Protein AF-A0A5C8C5H6-F1 (afdb_monomer)

Sequence (820 aa):
MVKQRVQNARGRRAAALASAAAIVGTSFFVGMPTAMAAPDAITVTSLGLAGNAVAGVCEATTGAGNCTLRGALEIANASTNPDGVEITFASALSGTGKIVTTGGDVNSMYTSRVGNPAGNLNGAIGQNGARFLVDSDVPVSIDFTNLDGIDGQDWHATAGFYVKSDDVVLENLTTFRAAEAGIAVGGSNVDINDVNLSDTDTVWGEIGVAFLDGASDVTLNRVTSHSMYWANYAVDTAATVSNIRFNAVRSAGVHAWAHIDIEDGATVNGFVVDNSVLGASSETSPTHGFWMNPNITVTGLQFTNSQFLSPGQNGLFFEGSGQNLTNTRIVNSEFTGTGNNLPGYDAGNISRVIGNNTGTWNGLTFEDNTIDQAQAVKFGGTVRNATFVNNTFSNVNDPAFAALHLGNVSENITVANNEFDRIWAHDTIRVEGTSAENVVIEDNDIFNLTASVSRAAIGIYANGTGNRVRNNNMQQDISGAPGLPDHVDNHWAIWNEAQAATATDTIGWQITNNHIEGFGGKDRSQAPIVNNARGKLLVTGNTFGPHTRGGVTTDVEHSAFWFLWNVHDSLSNNTVQTFRAENVALDGTNATFTAVQPAPLIGNNAAVGPVTLHVYWTAADNAEVYLGAITDVNAGESVSIPATQTNGFIRLQTVDANGNTSQYSALDPDAPSQVPAAPSVGEVTEDTASGTGTPGANVVVRDESDEEVASVEVAPNGEWTVSGLQCETGYTVTQVVGGISSGETAFTTATCGSNAGPGDNGDGNGDGDGDGNGSDAGDDQKLDATGMPGGILGGVIAGILALMAAGAAFVASRNVARNI

Nearest PDB structures (foldseek):
  6xay-assembly2_B  TM=4.404E-01  e=7.397E-05  Homo sapiens
  7y8i-assembly2_B  TM=7.092E-01  e=1.937E-02  Chelicerata
  4bqc-assembly2_B  TM=3.143E-01  e=6.649E-03  Mus musculus
  7e56-assembly1_A  TM=4.079E-01  e=9.206E-02  Evansstolkia leycettana
  6kvh-assembly1_A  TM=4.048E-01  e=1.643E-01  Evansstolkia leycettana

Foldseek 3Di:
DDDDDDDDDDDDDDDDDDDDDDDDDDDDPPPDPDPQDAAQEFEQEALELDACPPPFCGDRHDPRGNDHPRNQLVCQQVDPRQNGHEYEYDLVLAPVAANEDEDELVQAPFQPQQADCPFDVPAFRARREENEENNHPHAYEYECVRHPAYHYDYLHRGEHYEAQEERYEYEDHQEYEDQGEPYEYQYEQYEYYNHEYDDPPDQRHQEDYEYHANYELYEYYQYEAEHAEHEPYEYGALHEYEQYEYHAYEYEHYAEEENYEYHHNYEYYHHEYELYETYDLPHPRFYEHYEYEAQYEYEHAEDYNYEAEGQPEENYEYYDENYEYEQYEYELYEYEWNDPDDPPDRRTAHAEPYPPAQYAYENYEQYLYEAYRYEADEHAHAHELYEQYNYEHEQYAAAPAANYYAHAHAYQYENEHYEAYAHRYQEPYEHYHAAHYLAEHEHYEHEQYWDPRHAENYEAHHFYANYEYAHYEHEYPPDCDPPRPPQIAHAAHYEHAQEDPALLAASRYEYAQYEYEQHCDPVLQAARAEHNYFYAYHYANYWYALNHFADQDQADQADRNHNYHQPALQGRLRQAQWWDFALWEDPQFKTKTATAFDDDDVSHDHFADPKKKFKWFAAPSRGIDGQGIDGRHDHRDMDMTTDRDQFGFIKIWIQGPSRRTHTIHHTDPPRPHHAFAFWAWDDAAQFKTKTFGDQQWKKFKAFPVRDTPDIDGQHNVRMDMDGGHHGQTKMWIWTADPNHIHDIDIDHHHHPDPDDDDDDDDDDDDDDDDDDDDDDDDDDDDDDDDDDDDDDDDDDDDDDDDDDDDDDDDDDDDDDDDDD

Structure (mmCIF, N/CA/C/O backbone):
data_AF-A0A5C8C5H6-F1
#
_entry.id   AF-A0A5C8C5H6-F1
#
loop_
_atom_site.group_PDB
_atom_site.id
_atom_site.type_symbol
_atom_site.label_atom_id
_atom_site.label_alt_id
_atom_site.label_comp_id
_atom_site.label_asym_id
_atom_site.label_entity_id
_atom_site.label_seq_id
_atom_site.pdbx_PDB_ins_code
_atom_site.Cartn_x
_atom_site.Cartn_y
_atom_site.Cartn_z
_atom_site.occupancy
_atom_site.B_iso_or_equiv
_atom_site.auth_seq_id
_atom_site.auth_comp_id
_atom_site.auth_asym_id
_atom_site.auth_atom_id
_atom_site.pdbx_PDB_model_num
ATOM 1 N N . MET A 1 1 ? -13.706 -29.427 18.602 1.00 37.09 1 MET A N 1
ATOM 2 C CA . MET A 1 1 ? -14.073 -30.507 17.659 1.00 37.09 1 MET A CA 1
ATOM 3 C C . MET A 1 1 ? -13.036 -30.504 16.543 1.00 37.09 1 MET A C 1
ATOM 5 O O . MET A 1 1 ? -13.044 -29.620 15.703 1.00 37.09 1 MET A O 1
ATOM 9 N N . VAL A 1 2 ? -12.055 -31.401 16.622 1.00 30.09 2 VAL A N 1
ATOM 10 C CA . VAL A 1 2 ? -10.923 -31.493 15.688 1.00 30.09 2 VAL A CA 1
ATOM 11 C C . VAL A 1 2 ? -11.246 -32.566 14.653 1.00 30.09 2 VAL A C 1
ATOM 13 O O . VAL A 1 2 ? -11.469 -33.706 15.061 1.00 30.09 2 VAL A O 1
ATOM 16 N N . LYS A 1 3 ? -11.249 -32.220 13.355 1.00 27.31 3 LYS A N 1
ATOM 17 C CA . LYS A 1 3 ? -10.720 -33.016 12.219 1.00 27.31 3 LYS A CA 1
ATOM 18 C C . LYS A 1 3 ? -11.276 -32.551 10.865 1.00 27.31 3 LYS A C 1
ATOM 20 O O . LYS A 1 3 ? -12.471 -32.327 10.741 1.00 27.31 3 LYS A O 1
ATOM 25 N N . GLN A 1 4 ? -10.397 -32.664 9.858 1.00 29.84 4 GLN A N 1
ATOM 26 C CA . GLN A 1 4 ? -10.589 -32.611 8.393 1.00 29.84 4 GLN A CA 1
ATOM 27 C C . GLN A 1 4 ? -10.438 -31.214 7.769 1.00 29.84 4 GLN A C 1
ATOM 29 O O . GLN A 1 4 ? -11.200 -30.327 8.098 1.00 29.84 4 GLN A O 1
ATOM 34 N N . ARG A 1 5 ? -9.519 -30.945 6.831 1.00 28.52 5 ARG A N 1
ATOM 35 C CA . ARG A 1 5 ? -8.621 -31.781 6.008 1.00 28.52 5 ARG A CA 1
ATOM 36 C C . ARG A 1 5 ? -7.487 -30.894 5.475 1.00 28.52 5 ARG A C 1
ATOM 38 O O . ARG A 1 5 ? -7.758 -29.863 4.877 1.00 28.52 5 ARG A O 1
ATOM 45 N N . VAL A 1 6 ? -6.252 -31.375 5.582 1.00 27.36 6 VAL A N 1
ATOM 46 C CA . VAL A 1 6 ? -5.121 -30.994 4.724 1.00 27.36 6 VAL A CA 1
ATOM 47 C C . VAL A 1 6 ? -4.580 -32.291 4.113 1.00 27.36 6 VAL A C 1
ATOM 49 O O . VAL A 1 6 ? -4.636 -33.336 4.761 1.00 27.36 6 VAL A O 1
ATOM 52 N N . GLN A 1 7 ? -4.042 -32.179 2.895 1.00 29.25 7 GLN A N 1
ATOM 53 C CA . GLN A 1 7 ? -3.313 -33.169 2.082 1.00 29.25 7 GLN A CA 1
ATOM 54 C C . GLN A 1 7 ? -4.130 -33.954 1.041 1.00 29.25 7 GLN A C 1
ATOM 56 O O . GLN A 1 7 ? -4.775 -34.957 1.331 1.00 29.25 7 GLN A O 1
ATOM 61 N N . ASN A 1 8 ? -3.997 -33.546 -0.227 1.00 25.97 8 ASN A N 1
ATOM 62 C CA . ASN A 1 8 ? -3.225 -34.344 -1.185 1.00 25.97 8 ASN A CA 1
ATOM 63 C C . ASN A 1 8 ? -2.818 -33.520 -2.413 1.00 25.97 8 ASN A C 1
ATOM 65 O O . ASN A 1 8 ? -3.645 -32.996 -3.153 1.00 25.97 8 ASN A O 1
ATOM 69 N N . ALA A 1 9 ? -1.505 -33.444 -2.608 1.00 25.89 9 ALA A N 1
ATOM 70 C CA . ALA A 1 9 ? -0.832 -32.823 -3.730 1.00 25.89 9 ALA A CA 1
ATOM 71 C C . ALA A 1 9 ? -0.537 -33.846 -4.847 1.00 25.89 9 ALA A C 1
ATOM 73 O O . ALA A 1 9 ? -0.306 -35.021 -4.578 1.00 25.89 9 ALA A O 1
ATOM 74 N N . ARG A 1 10 ? -0.420 -33.318 -6.073 1.00 26.94 10 ARG A N 1
ATOM 75 C CA . ARG A 1 10 ? 0.399 -33.789 -7.211 1.00 26.94 10 ARG A CA 1
ATOM 76 C C . ARG A 1 10 ? 0.078 -35.146 -7.870 1.00 26.94 10 ARG A C 1
ATOM 78 O O . ARG A 1 10 ? 0.481 -36.208 -7.415 1.00 26.94 10 ARG A O 1
ATOM 85 N N . GLY A 1 11 ? -0.389 -35.036 -9.120 1.00 23.30 11 GLY A N 1
ATOM 86 C CA . GLY A 1 11 ? 0.210 -35.757 -10.251 1.00 23.30 11 GLY A CA 1
ATOM 87 C C . GLY A 1 11 ? -0.726 -36.653 -11.063 1.00 23.30 11 GLY A C 1
ATOM 88 O O . GLY A 1 11 ? -1.010 -37.770 -10.647 1.00 23.30 11 GLY A O 1
ATOM 89 N N . ARG A 1 12 ? -1.073 -36.228 -12.290 1.00 26.56 12 ARG A N 1
ATOM 90 C CA . ARG A 1 12 ? -0.878 -37.010 -13.533 1.00 26.56 12 ARG A CA 1
ATOM 91 C C . ARG A 1 12 ? -1.338 -36.243 -14.778 1.00 26.56 12 ARG A C 1
ATOM 93 O O . ARG A 1 12 ? -2.370 -35.588 -14.789 1.00 26.56 12 ARG A O 1
ATOM 100 N N . ARG A 1 13 ? -0.500 -36.348 -15.810 1.00 26.05 13 ARG A N 1
ATOM 101 C CA . ARG A 1 13 ? -0.623 -35.786 -17.158 1.00 26.05 13 ARG A CA 1
ATOM 102 C C . ARG A 1 13 ? -1.654 -36.543 -18.019 1.00 26.05 13 ARG A C 1
ATOM 104 O O . ARG A 1 13 ? -1.740 -37.761 -17.910 1.00 26.05 13 ARG A O 1
ATOM 111 N N . ALA A 1 14 ? -2.205 -35.793 -18.980 1.00 25.64 14 ALA A N 1
ATOM 112 C CA . ALA A 1 14 ? -2.467 -36.127 -20.393 1.00 25.64 14 ALA A CA 1
ATOM 113 C C . ALA A 1 14 ? -3.758 -36.845 -20.861 1.00 25.64 14 ALA A C 1
ATOM 115 O O . ALA A 1 14 ? -4.221 -37.812 -20.267 1.00 25.64 14 ALA A O 1
ATOM 116 N N . ALA A 1 15 ? -4.163 -36.382 -22.063 1.00 25.47 15 ALA A N 1
ATOM 117 C CA . ALA A 1 15 ? -5.181 -36.818 -23.040 1.00 25.47 15 ALA A CA 1
ATOM 118 C C . ALA A 1 15 ? -6.651 -36.478 -22.689 1.00 25.47 15 ALA A C 1
ATOM 120 O O . ALA A 1 15 ? -7.129 -36.924 -21.658 1.00 25.47 15 ALA A O 1
ATOM 121 N N . ALA A 1 16 ? -7.459 -35.683 -23.411 1.00 25.64 16 ALA A N 1
ATOM 122 C CA . ALA A 1 16 ? -7.632 -35.250 -24.817 1.00 25.64 16 ALA A CA 1
ATOM 123 C C . ALA A 1 16 ? -9.037 -35.642 -25.336 1.00 25.64 16 ALA A C 1
ATOM 125 O O . ALA A 1 16 ? -9.586 -36.665 -24.937 1.00 25.64 16 ALA A O 1
ATOM 126 N N . LEU A 1 17 ? -9.511 -34.837 -26.301 1.00 23.89 17 LEU A N 1
ATOM 127 C CA . LEU A 1 17 ? -10.764 -34.868 -27.081 1.00 23.89 17 LEU A CA 1
ATOM 128 C C . LEU A 1 17 ? -12.037 -34.353 -26.380 1.00 23.89 17 LEU A C 1
ATOM 130 O O . LEU A 1 17 ? -12.284 -34.681 -25.231 1.00 23.89 17 LEU A O 1
ATOM 134 N N . ALA A 1 18 ? -12.974 -33.630 -27.003 1.00 26.91 18 ALA A N 1
ATOM 135 C CA . ALA A 1 18 ? -13.114 -32.881 -28.268 1.00 26.91 18 ALA A CA 1
ATOM 136 C C . ALA A 1 18 ? -14.629 -32.613 -28.431 1.00 26.91 18 ALA A C 1
ATOM 138 O O . ALA A 1 18 ? -15.396 -33.561 -28.291 1.00 26.91 18 ALA A O 1
ATOM 139 N N . SER A 1 19 ? -15.079 -31.395 -28.759 1.00 28.83 19 SER A N 1
ATOM 140 C CA . SER A 1 19 ? -16.434 -31.087 -29.289 1.00 28.83 19 SER A CA 1
ATOM 141 C C . SER A 1 19 ? -16.425 -29.632 -29.792 1.00 28.83 19 SER A C 1
ATOM 143 O O . SER A 1 19 ? -16.370 -28.712 -28.990 1.00 28.83 19 SER A O 1
ATOM 145 N N . ALA A 1 20 ? -16.126 -29.391 -31.072 1.00 28.62 20 ALA A N 1
ATOM 146 C CA . ALA A 1 20 ? -17.069 -29.258 -32.195 1.00 28.62 20 ALA A CA 1
ATOM 147 C C . ALA A 1 20 ? -17.839 -27.918 -32.199 1.00 28.62 20 ALA A C 1
ATOM 149 O O . ALA A 1 20 ? -18.899 -27.790 -31.593 1.00 28.62 20 ALA A O 1
ATOM 150 N N . ALA A 1 21 ? -17.304 -26.939 -32.939 1.00 29.72 21 ALA A N 1
ATOM 151 C CA . ALA A 1 21 ? -17.982 -25.699 -33.313 1.00 29.72 21 ALA A CA 1
ATOM 152 C C . ALA A 1 21 ? -18.638 -25.852 -34.698 1.00 29.72 21 ALA A C 1
ATOM 154 O O . ALA A 1 21 ? -18.024 -26.366 -35.635 1.00 29.72 21 ALA A O 1
ATOM 155 N N . ALA A 1 22 ? -19.894 -25.417 -34.813 1.00 29.59 22 ALA A N 1
ATOM 156 C CA . ALA A 1 22 ? -20.677 -25.432 -36.043 1.00 29.59 22 ALA A CA 1
ATOM 157 C C . ALA A 1 22 ? -20.361 -24.204 -36.915 1.00 29.59 22 ALA A C 1
ATOM 159 O O . ALA A 1 22 ? -20.422 -23.069 -36.449 1.00 29.59 22 ALA A O 1
ATOM 160 N N . ILE A 1 23 ? -20.059 -24.447 -38.192 1.00 30.70 23 ILE A N 1
ATOM 161 C CA . ILE A 1 23 ? -19.806 -23.429 -39.217 1.00 30.70 23 ILE A CA 1
ATOM 162 C C . ILE A 1 23 ? -21.109 -23.171 -39.982 1.00 30.70 23 ILE A C 1
ATOM 164 O O . ILE A 1 23 ? -21.653 -24.081 -40.609 1.00 30.70 23 ILE A O 1
ATOM 168 N N . VAL A 1 24 ? -21.590 -21.926 -39.966 1.00 32.38 24 VAL A N 1
ATOM 169 C CA . VAL A 1 24 ? -22.577 -21.420 -40.931 1.00 32.38 24 VAL A CA 1
ATOM 170 C C . VAL A 1 24 ? -21.801 -20.799 -42.085 1.00 32.38 24 VAL A C 1
ATOM 172 O O . VAL A 1 24 ? -21.071 -19.828 -41.905 1.00 32.38 24 VAL A O 1
ATOM 175 N N . GLY A 1 25 ? -21.927 -21.406 -43.263 1.00 31.41 25 GLY A N 1
ATOM 176 C CA . GLY A 1 25 ? -21.267 -20.963 -44.481 1.00 31.41 25 GLY A CA 1
ATOM 177 C C . GLY A 1 25 ? -21.943 -19.744 -45.100 1.00 31.41 25 GLY A C 1
ATOM 178 O O . GLY A 1 25 ? -23.115 -19.793 -45.471 1.00 31.41 25 GLY A O 1
ATOM 179 N N . THR A 1 26 ? -21.161 -18.691 -45.306 1.00 30.75 26 THR A N 1
ATOM 180 C CA . THR A 1 26 ? -21.385 -17.701 -46.357 1.00 30.75 26 THR A CA 1
ATOM 181 C C . THR A 1 26 ? -20.121 -17.609 -47.204 1.00 30.75 26 THR A C 1
ATOM 183 O O . THR A 1 26 ? -18.998 -17.502 -46.722 1.00 30.75 26 THR A O 1
ATOM 186 N N . SER A 1 27 ? -20.334 -17.763 -48.502 1.00 35.16 27 SER A N 1
ATOM 187 C CA . SER A 1 27 ? -19.353 -17.836 -49.576 1.00 35.16 27 SER A CA 1
ATOM 188 C C . SER A 1 27 ? -18.464 -16.593 -49.651 1.00 35.16 27 SER A C 1
ATOM 190 O O . SER A 1 27 ? -18.891 -15.559 -50.164 1.00 35.16 27 SER A O 1
ATOM 192 N N . PHE A 1 28 ? -17.215 -16.726 -49.204 1.00 31.55 28 PHE A N 1
ATOM 193 C CA . PHE A 1 28 ? -16.114 -15.856 -49.605 1.00 31.55 28 PHE A CA 1
ATOM 194 C C . PHE A 1 28 ? -15.433 -16.464 -50.832 1.00 31.55 28 PHE A C 1
ATOM 196 O O . PHE A 1 28 ? -15.117 -17.655 -50.860 1.00 31.55 28 PHE A O 1
ATOM 203 N N . PHE A 1 29 ? -15.238 -15.647 -51.864 1.00 34.59 29 PHE A N 1
ATOM 204 C CA . PHE A 1 29 ? -14.391 -15.987 -52.999 1.00 34.59 29 PHE A CA 1
ATOM 205 C C . PHE A 1 29 ? -13.019 -16.428 -52.479 1.00 34.59 29 PHE A C 1
ATOM 207 O O . PHE A 1 29 ? -12.325 -15.657 -51.820 1.00 34.59 29 PHE A O 1
ATOM 214 N N . VAL A 1 30 ? -12.640 -17.672 -52.777 1.00 36.59 30 VAL A N 1
ATOM 215 C CA . VAL A 1 30 ? -11.292 -18.193 -52.552 1.00 36.59 30 VAL A CA 1
ATOM 216 C C . VAL A 1 30 ? -10.368 -17.470 -53.529 1.00 36.59 30 VAL A C 1
ATOM 218 O O . VAL A 1 30 ? -10.182 -17.899 -54.667 1.00 36.59 30 VAL A O 1
ATOM 221 N N . GLY A 1 31 ? -9.820 -16.335 -53.095 1.00 32.91 31 GLY A N 1
ATOM 222 C CA . GLY A 1 31 ? -8.517 -15.908 -53.576 1.00 32.91 31 GLY A CA 1
ATOM 223 C C . GLY A 1 31 ? -7.542 -17.007 -53.182 1.00 32.91 31 GLY A C 1
ATOM 224 O O . GLY A 1 31 ? -7.460 -17.371 -52.010 1.00 32.91 31 GLY A O 1
ATOM 225 N N . MET A 1 32 ? -6.879 -17.614 -54.162 1.00 36.50 32 MET A N 1
ATOM 226 C CA . MET A 1 32 ? -5.755 -18.502 -53.883 1.00 36.50 32 MET A CA 1
ATOM 227 C C . MET A 1 32 ? -4.791 -17.748 -52.954 1.00 36.50 32 MET A C 1
ATOM 229 O O . MET A 1 32 ? -4.532 -16.576 -53.243 1.00 36.50 32 MET A O 1
ATOM 233 N N . PRO A 1 33 ? -4.268 -18.350 -51.870 1.00 39.41 33 PRO A N 1
ATOM 234 C CA . PRO A 1 33 ? -3.167 -17.728 -51.160 1.00 39.41 33 PRO A CA 1
ATOM 235 C C . PRO A 1 33 ? -2.043 -17.585 -52.184 1.00 39.41 33 PRO A C 1
ATOM 237 O O . PRO A 1 33 ? -1.541 -18.575 -52.723 1.00 39.41 33 PRO A O 1
ATOM 240 N N . THR A 1 34 ? -1.703 -16.345 -52.522 1.00 41.34 34 THR A N 1
ATOM 241 C CA . THR A 1 34 ? -0.380 -16.043 -53.050 1.00 41.34 34 THR A CA 1
ATOM 242 C C . THR A 1 34 ? 0.601 -16.710 -52.098 1.00 41.34 34 THR A C 1
ATOM 244 O O . THR A 1 34 ? 0.473 -16.540 -50.886 1.00 41.34 34 THR A O 1
ATOM 247 N N . ALA A 1 35 ? 1.497 -17.546 -52.626 1.00 41.59 35 ALA A N 1
ATOM 248 C CA . ALA A 1 35 ? 2.605 -18.073 -51.845 1.00 41.59 35 ALA A CA 1
ATOM 249 C C . ALA A 1 35 ? 3.239 -16.885 -51.113 1.00 41.59 35 ALA A C 1
ATOM 251 O O . ALA A 1 35 ? 3.684 -15.954 -51.784 1.00 41.59 35 ALA A O 1
ATOM 252 N N . MET A 1 36 ? 3.169 -16.869 -49.779 1.00 45.84 36 MET A N 1
ATOM 253 C CA . MET A 1 36 ? 3.885 -15.869 -48.993 1.00 45.84 36 MET A CA 1
ATOM 254 C C . MET A 1 36 ? 5.353 -16.012 -49.374 1.00 45.84 36 MET A C 1
ATOM 256 O O . MET A 1 36 ? 5.866 -17.140 -49.387 1.00 45.84 36 MET A O 1
ATOM 260 N N . ALA A 1 37 ? 5.988 -14.923 -49.801 1.00 61.62 37 ALA A N 1
ATOM 261 C CA . ALA A 1 37 ? 7.423 -14.978 -49.974 1.00 61.62 37 ALA A CA 1
ATOM 262 C C . ALA A 1 37 ? 8.027 -15.151 -48.570 1.00 61.62 37 ALA A C 1
ATOM 264 O O . ALA A 1 37 ? 7.414 -14.832 -47.554 1.00 61.62 37 ALA A O 1
ATOM 265 N N . ALA A 1 38 ? 9.188 -15.789 -48.488 1.00 81.56 38 ALA A N 1
ATOM 266 C CA . ALA A 1 38 ? 9.912 -15.817 -47.225 1.00 81.56 38 ALA A CA 1
ATOM 267 C C . ALA A 1 38 ? 10.487 -14.411 -46.960 1.00 81.56 38 ALA A C 1
ATOM 269 O O . ALA A 1 38 ? 10.728 -13.680 -47.932 1.00 81.56 38 ALA A O 1
ATOM 270 N N . PRO A 1 39 ? 10.734 -14.040 -45.691 1.00 86.06 39 PRO A N 1
ATOM 271 C CA . PRO A 1 39 ? 11.518 -12.849 -45.391 1.00 86.06 39 PRO A CA 1
ATOM 272 C C . PRO A 1 39 ? 12.874 -12.902 -46.105 1.00 86.06 39 PRO A C 1
ATOM 274 O O . PRO A 1 39 ? 13.413 -13.981 -46.391 1.00 86.06 39 PRO A O 1
ATOM 277 N N . ASP A 1 40 ? 13.444 -11.733 -46.381 1.00 88.81 40 ASP A N 1
ATOM 278 C CA . ASP A 1 40 ? 14.800 -11.648 -46.914 1.00 88.81 40 ASP A CA 1
ATOM 279 C C . ASP A 1 40 ? 15.792 -12.080 -45.826 1.00 88.81 40 ASP A C 1
ATOM 281 O O . ASP A 1 40 ? 15.971 -11.386 -44.828 1.00 88.81 40 ASP A O 1
ATOM 285 N N . ALA A 1 41 ? 16.453 -13.222 -46.017 1.00 90.56 41 ALA A N 1
ATOM 286 C CA . ALA A 1 41 ? 17.454 -13.723 -45.079 1.00 90.56 41 ALA A CA 1
ATOM 287 C C . ALA A 1 41 ? 18.846 -13.146 -45.388 1.00 90.56 41 ALA A C 1
ATOM 289 O O . ALA A 1 41 ? 19.409 -13.372 -46.465 1.00 90.56 41 ALA A O 1
ATOM 290 N N . ILE A 1 42 ? 19.430 -12.440 -44.421 1.00 90.69 42 ILE A N 1
ATOM 291 C CA . ILE A 1 42 ? 20.764 -11.843 -44.497 1.00 90.69 42 ILE A CA 1
ATOM 292 C C . ILE A 1 42 ? 21.648 -12.464 -43.416 1.00 90.69 42 ILE A C 1
ATOM 294 O O . ILE A 1 42 ? 21.345 -12.402 -42.228 1.00 90.69 42 ILE A O 1
ATOM 298 N N . THR A 1 43 ? 22.789 -13.027 -43.815 1.00 91.94 43 THR A N 1
ATOM 299 C CA . THR A 1 43 ? 23.767 -13.579 -42.869 1.00 91.94 43 THR A CA 1
ATOM 300 C C . THR A 1 43 ? 24.975 -12.654 -42.731 1.00 91.94 43 THR A C 1
ATOM 302 O O . THR A 1 43 ? 25.708 -12.421 -43.694 1.00 91.94 43 THR A O 1
ATOM 305 N N . VAL A 1 44 ? 25.220 -12.171 -41.514 1.00 92.75 44 VAL A N 1
ATOM 306 C CA . VAL A 1 44 ? 26.424 -11.431 -41.125 1.00 92.75 44 VAL A CA 1
ATOM 307 C C . VAL A 1 44 ? 27.606 -12.400 -41.044 1.00 92.75 44 VAL A C 1
ATOM 309 O O . VAL A 1 44 ? 27.562 -13.413 -40.345 1.00 92.75 44 VAL A O 1
ATOM 312 N N . THR A 1 45 ? 28.685 -12.088 -41.760 1.00 91.88 45 THR A N 1
ATOM 313 C CA . THR A 1 45 ? 29.898 -12.917 -41.885 1.00 91.88 45 THR A CA 1
ATOM 314 C C . THR A 1 45 ? 31.162 -12.202 -41.402 1.00 91.88 45 THR A C 1
ATOM 316 O O . THR A 1 45 ? 32.243 -12.791 -41.405 1.00 91.88 45 THR A O 1
ATOM 319 N N . SER A 1 46 ? 31.053 -10.939 -40.977 1.00 90.56 46 SER A N 1
ATOM 320 C CA . SER A 1 46 ? 32.171 -10.105 -40.537 1.00 90.56 46 SER A CA 1
ATOM 321 C C . SER A 1 46 ? 31.815 -9.255 -39.314 1.00 90.56 46 SER A C 1
ATOM 323 O O . SER A 1 46 ? 30.748 -8.650 -39.256 1.00 90.56 46 SER A O 1
ATOM 325 N N . LEU A 1 47 ? 32.758 -9.139 -38.371 1.00 91.69 47 LEU A N 1
ATOM 326 C CA . LEU A 1 47 ? 32.649 -8.287 -37.173 1.00 91.69 47 LEU A CA 1
ATOM 327 C C . LEU A 1 47 ? 33.044 -6.813 -37.421 1.00 91.69 47 LEU A C 1
ATOM 329 O O . LEU A 1 47 ? 33.161 -6.034 -36.477 1.00 91.69 47 LEU A O 1
ATOM 333 N N . GLY A 1 48 ? 33.314 -6.426 -38.674 1.00 88.56 48 GLY A N 1
ATOM 334 C CA . GLY A 1 48 ? 33.681 -5.051 -39.032 1.00 88.56 48 GLY A CA 1
ATOM 335 C C . GLY A 1 48 ? 32.518 -4.050 -38.935 1.00 88.56 48 GLY A C 1
ATOM 336 O O . GLY A 1 48 ? 31.356 -4.431 -38.847 1.00 88.56 48 GLY A O 1
ATOM 337 N N . LEU A 1 49 ? 32.833 -2.750 -39.015 1.00 85.31 49 LEU A N 1
ATOM 338 C CA . LEU A 1 49 ? 31.852 -1.645 -38.958 1.00 85.31 49 LEU A CA 1
ATOM 339 C C . LEU A 1 49 ? 31.550 -0.993 -40.321 1.00 85.31 49 LEU A C 1
ATOM 341 O O . LEU A 1 49 ? 30.847 0.015 -40.384 1.00 85.31 49 LEU A O 1
ATOM 345 N N . ALA A 1 50 ? 32.122 -1.504 -41.415 1.00 79.81 50 ALA A N 1
ATOM 346 C CA . ALA A 1 50 ? 31.924 -0.925 -42.745 1.00 79.81 50 ALA A CA 1
ATOM 347 C C . ALA A 1 50 ? 30.462 -1.077 -43.200 1.00 79.81 50 ALA A C 1
ATOM 349 O O . ALA A 1 50 ? 29.887 -2.145 -43.021 1.00 79.81 50 ALA A O 1
ATOM 350 N N . GLY A 1 51 ? 29.872 -0.030 -43.787 1.00 71.94 51 GLY A N 1
ATOM 351 C CA . GLY A 1 51 ? 28.531 -0.085 -44.389 1.00 71.94 51 GLY A CA 1
ATOM 352 C C . GLY A 1 51 ? 28.520 -0.702 -45.794 1.00 71.94 51 GLY A C 1
ATOM 353 O O . GLY A 1 51 ? 29.570 -0.942 -46.392 1.00 71.94 51 GLY A O 1
ATOM 354 N N . ASN A 1 52 ? 27.325 -0.910 -46.344 1.00 67.00 52 ASN A N 1
ATOM 355 C CA . ASN A 1 52 ? 27.059 -1.463 -47.673 1.00 67.00 52 ASN A CA 1
ATOM 356 C C . ASN A 1 52 ? 27.325 -0.474 -48.828 1.00 67.00 52 ASN A C 1
ATOM 358 O O . ASN A 1 52 ? 27.327 -0.857 -49.995 1.00 67.00 52 ASN A O 1
ATOM 362 N N . ALA A 1 53 ? 27.599 0.803 -48.532 1.00 56.44 53 ALA A N 1
ATOM 363 C CA . ALA A 1 53 ? 27.917 1.824 -49.541 1.00 56.44 53 ALA A CA 1
ATOM 364 C C . ALA A 1 53 ? 29.134 1.476 -50.435 1.00 56.44 53 ALA A C 1
ATOM 366 O O . ALA A 1 53 ? 29.306 2.059 -51.508 1.00 56.44 53 ALA A O 1
ATOM 367 N N . VAL A 1 54 ? 29.976 0.521 -50.022 1.00 54.28 54 VAL A N 1
ATOM 368 C CA . VAL A 1 54 ? 31.025 -0.069 -50.861 1.00 54.28 54 VAL A CA 1
ATOM 369 C C . VAL A 1 54 ? 30.459 -1.332 -51.514 1.00 54.28 54 VAL A C 1
ATOM 371 O O . VAL A 1 54 ? 30.218 -2.323 -50.829 1.00 54.28 54 VAL A O 1
ATOM 374 N N . ALA A 1 55 ? 30.258 -1.310 -52.837 1.00 49.88 55 ALA A N 1
ATOM 375 C CA . ALA A 1 55 ? 29.796 -2.476 -53.594 1.00 49.88 55 ALA A CA 1
ATOM 376 C C . ALA A 1 55 ? 30.595 -3.742 -53.205 1.00 49.88 55 ALA A C 1
ATOM 378 O O . ALA A 1 55 ? 31.810 -3.782 -53.402 1.00 49.88 55 ALA A O 1
ATOM 379 N N . GLY A 1 56 ? 29.916 -4.753 -52.642 1.00 54.66 56 GLY A N 1
ATOM 380 C CA . GLY A 1 56 ? 30.508 -6.041 -52.245 1.00 54.66 56 GLY A CA 1
ATOM 381 C C . GLY A 1 56 ? 30.672 -6.295 -50.736 1.00 54.66 56 GLY A C 1
ATOM 382 O O . GLY A 1 56 ? 31.242 -7.325 -50.376 1.00 54.66 56 GLY A O 1
ATOM 383 N N . VAL A 1 57 ? 30.202 -5.405 -49.849 1.00 61.59 57 VAL A N 1
ATOM 384 C CA . VAL A 1 57 ? 30.216 -5.655 -48.390 1.00 61.59 57 VAL A CA 1
ATOM 385 C C . VAL A 1 57 ? 29.130 -6.663 -48.001 1.00 61.59 57 VAL A C 1
ATOM 387 O O . VAL A 1 57 ? 29.454 -7.637 -47.340 1.00 61.59 57 VAL A O 1
ATOM 390 N N . CYS A 1 58 ? 27.901 -6.543 -48.508 1.00 70.81 58 CYS A N 1
ATOM 391 C CA . CYS A 1 58 ? 26.866 -7.575 -48.373 1.00 70.81 58 CYS A CA 1
ATOM 392 C C . CYS A 1 58 ? 26.274 -7.898 -49.757 1.00 70.81 58 CYS A C 1
ATOM 394 O O . CYS A 1 58 ? 25.617 -7.049 -50.358 1.00 70.81 58 CYS A O 1
ATOM 396 N N . GLU A 1 59 ? 26.502 -9.103 -50.298 1.00 62.72 59 GLU A N 1
ATOM 397 C CA . GLU A 1 59 ? 25.734 -9.556 -51.468 1.00 62.72 59 GLU A CA 1
ATOM 398 C C . GLU A 1 59 ? 24.311 -9.887 -51.021 1.00 62.72 59 GLU A C 1
ATOM 400 O O . GLU A 1 59 ? 24.108 -10.705 -50.125 1.00 62.72 59 GLU A O 1
ATOM 405 N N . ALA A 1 60 ? 23.333 -9.240 -51.654 1.00 53.78 60 ALA A N 1
ATOM 406 C CA . ALA A 1 60 ? 21.946 -9.151 -51.209 1.00 53.78 60 ALA A CA 1
ATOM 407 C C . ALA A 1 60 ? 21.153 -10.476 -51.182 1.00 53.78 60 ALA A C 1
ATOM 409 O O . ALA A 1 60 ? 19.934 -10.407 -51.197 1.00 53.78 60 ALA A O 1
ATOM 410 N N . THR A 1 61 ? 21.773 -11.668 -51.234 1.00 49.75 61 THR A N 1
ATOM 411 C CA . THR A 1 61 ? 21.039 -12.961 -51.219 1.00 49.75 61 THR A CA 1
ATOM 412 C C . THR A 1 61 ? 21.888 -14.251 -51.158 1.00 49.75 61 THR A C 1
ATOM 414 O O . THR A 1 61 ? 21.312 -15.336 -51.157 1.00 49.75 61 THR A O 1
ATOM 417 N N . THR A 1 62 ? 23.230 -14.213 -51.132 1.00 44.78 62 THR A N 1
ATOM 418 C CA . THR A 1 62 ? 24.073 -15.428 -51.332 1.00 44.78 62 THR A CA 1
ATOM 419 C C . THR A 1 62 ? 25.102 -15.727 -50.236 1.00 44.78 62 THR A C 1
ATOM 421 O O . THR A 1 62 ? 25.736 -16.782 -50.288 1.00 44.78 62 THR A O 1
ATOM 424 N N . GLY A 1 63 ? 25.316 -14.842 -49.254 1.00 47.16 63 GLY A N 1
ATOM 425 C CA . GLY A 1 63 ? 26.349 -15.038 -48.221 1.00 47.16 63 GLY A CA 1
ATOM 426 C C . GLY A 1 63 ? 27.795 -15.011 -48.750 1.00 47.16 63 GLY A C 1
ATOM 427 O O . GLY A 1 63 ? 28.725 -15.371 -48.028 1.00 47.16 63 GLY A O 1
ATOM 428 N N . ALA A 1 64 ? 28.013 -14.584 -49.997 1.00 48.09 64 ALA A N 1
ATOM 429 C CA . ALA A 1 64 ? 29.342 -14.332 -50.539 1.00 48.09 64 ALA A CA 1
ATOM 430 C C . ALA A 1 64 ? 29.710 -12.853 -50.315 1.00 48.09 64 ALA A C 1
ATOM 432 O O . ALA A 1 64 ? 29.139 -11.961 -50.929 1.00 48.09 64 ALA A O 1
ATOM 433 N N . GLY A 1 65 ? 30.635 -12.577 -49.390 1.00 63.03 65 GLY A N 1
ATOM 434 C CA . GLY A 1 65 ? 31.085 -11.216 -49.056 1.00 63.03 65 GLY A CA 1
ATOM 435 C C . GLY A 1 65 ? 31.387 -11.033 -47.564 1.00 63.03 65 GLY A C 1
ATOM 436 O O . GLY A 1 65 ? 31.002 -11.867 -46.747 1.00 63.03 65 GLY A O 1
ATOM 437 N N . ASN A 1 66 ? 32.097 -9.959 -47.204 1.00 77.25 66 ASN A N 1
ATOM 438 C CA . ASN A 1 66 ? 32.389 -9.574 -45.812 1.00 77.25 66 ASN A CA 1
ATOM 439 C C . ASN A 1 66 ? 31.199 -8.795 -45.212 1.00 77.25 66 ASN A C 1
ATOM 441 O O . ASN A 1 66 ? 31.327 -7.602 -44.931 1.00 77.25 66 ASN A O 1
ATOM 445 N N . CYS A 1 67 ? 30.044 -9.447 -45.042 1.00 87.81 67 CYS A N 1
ATOM 446 C CA . CYS A 1 67 ? 28.822 -8.771 -44.610 1.00 87.81 67 CYS A CA 1
ATOM 447 C C . CYS A 1 67 ? 28.876 -8.433 -43.124 1.00 87.81 67 CYS A C 1
ATOM 449 O O . CYS A 1 67 ? 29.062 -9.312 -42.285 1.00 87.81 67 CYS A O 1
ATOM 451 N N . THR A 1 68 ? 28.744 -7.147 -42.811 1.00 91.81 68 THR A N 1
ATOM 452 C CA . THR A 1 68 ? 28.739 -6.593 -41.452 1.00 91.81 68 THR A CA 1
ATOM 453 C C . THR A 1 68 ? 27.304 -6.376 -40.973 1.00 91.81 68 THR A C 1
ATOM 455 O O . THR A 1 68 ? 26.387 -6.255 -41.787 1.00 91.81 68 THR A O 1
ATOM 458 N N . LEU A 1 69 ? 27.104 -6.230 -39.659 1.00 93.69 69 LEU A N 1
ATOM 459 C CA . LEU A 1 69 ? 25.794 -5.864 -39.103 1.00 93.69 69 LEU A CA 1
ATOM 460 C C . LEU A 1 69 ? 25.277 -4.531 -39.672 1.00 93.69 69 LEU A C 1
ATOM 462 O O . LEU A 1 69 ? 24.116 -4.433 -40.053 1.00 93.69 69 LEU A O 1
ATOM 466 N N . ARG A 1 70 ? 26.148 -3.519 -39.803 1.00 91.50 70 ARG A N 1
ATOM 467 C CA . ARG A 1 70 ? 25.784 -2.234 -40.422 1.00 91.50 70 ARG A CA 1
ATOM 468 C C . ARG A 1 70 ? 25.302 -2.420 -41.862 1.00 91.50 70 ARG A C 1
ATOM 470 O O . ARG A 1 70 ? 24.286 -1.851 -42.238 1.00 91.50 70 ARG A O 1
ATOM 477 N N . GLY A 1 71 ? 26.019 -3.209 -42.663 1.00 90.44 71 GLY A N 1
ATOM 478 C CA . GLY A 1 71 ? 25.633 -3.474 -44.048 1.00 90.44 71 GLY A CA 1
ATOM 479 C C . GLY A 1 71 ? 24.304 -4.225 -44.156 1.00 90.44 71 GLY A C 1
ATOM 480 O O . GLY A 1 71 ? 23.489 -3.884 -45.009 1.00 90.44 71 GLY A O 1
ATOM 481 N N . ALA A 1 72 ? 24.060 -5.190 -43.265 1.00 92.56 72 ALA A N 1
ATOM 482 C CA . ALA A 1 72 ? 22.790 -5.908 -43.183 1.00 92.56 72 ALA A CA 1
ATOM 483 C C . ALA A 1 72 ? 21.622 -4.975 -42.819 1.00 92.56 72 ALA A C 1
ATOM 485 O O . ALA A 1 72 ? 20.586 -5.012 -43.476 1.00 92.56 72 ALA A O 1
ATOM 486 N N . LEU A 1 73 ? 21.810 -4.084 -41.842 1.00 94.81 73 LEU A N 1
ATOM 487 C CA . LEU A 1 73 ? 20.805 -3.092 -41.449 1.00 94.81 73 LEU A CA 1
ATOM 488 C C . LEU A 1 73 ? 20.534 -2.054 -42.545 1.00 94.81 73 LEU A C 1
ATOM 490 O O . LEU A 1 73 ? 19.389 -1.682 -42.762 1.00 94.81 73 LEU A O 1
ATOM 494 N N . GLU A 1 74 ? 21.556 -1.607 -43.281 1.00 92.44 74 GLU A N 1
ATOM 495 C CA . GLU A 1 74 ? 21.365 -0.718 -44.438 1.00 92.44 74 GLU A CA 1
ATOM 496 C C . GLU A 1 74 ? 20.528 -1.388 -45.546 1.00 92.44 74 GLU A C 1
ATOM 498 O O . GLU A 1 74 ? 19.744 -0.707 -46.206 1.00 92.44 74 GLU A O 1
ATOM 503 N N . ILE A 1 75 ? 20.654 -2.709 -45.739 1.00 90.44 75 ILE A N 1
ATOM 504 C CA . ILE A 1 75 ? 19.777 -3.477 -46.640 1.00 90.44 75 ILE A CA 1
ATOM 505 C C . ILE A 1 75 ? 18.369 -3.588 -46.051 1.00 90.44 75 ILE A C 1
ATOM 507 O O . ILE A 1 75 ? 17.403 -3.348 -46.769 1.00 90.44 75 ILE A O 1
ATOM 511 N N . ALA A 1 76 ? 18.246 -3.912 -44.761 1.00 93.38 76 ALA A N 1
ATOM 512 C CA . ALA A 1 76 ? 16.955 -4.068 -44.097 1.00 93.38 76 ALA A CA 1
ATOM 513 C C . ALA A 1 76 ? 16.124 -2.776 -44.128 1.00 93.38 76 ALA A C 1
ATOM 515 O O . ALA A 1 76 ? 14.952 -2.803 -44.498 1.00 93.38 76 ALA A O 1
ATOM 516 N N . ASN A 1 77 ? 16.752 -1.635 -43.837 1.00 95.19 77 ASN A N 1
ATOM 517 C CA . ASN A 1 77 ? 16.124 -0.310 -43.867 1.00 95.19 77 ASN A CA 1
ATOM 518 C C . ASN A 1 77 ? 15.711 0.125 -45.284 1.00 95.19 77 ASN A C 1
ATOM 520 O O . ASN A 1 77 ? 14.856 0.987 -45.444 1.00 95.19 77 ASN A O 1
ATOM 524 N N . ALA A 1 78 ? 16.320 -0.452 -46.324 1.00 92.62 78 ALA A N 1
ATOM 525 C CA . ALA A 1 78 ? 15.958 -0.202 -47.717 1.00 92.62 78 ALA A CA 1
ATOM 526 C C . ALA A 1 78 ? 15.022 -1.277 -48.302 1.00 92.62 78 ALA A C 1
ATOM 528 O O . ALA A 1 78 ? 14.654 -1.180 -49.479 1.00 92.62 78 ALA A O 1
ATOM 529 N N . SER A 1 79 ? 14.680 -2.318 -47.532 1.00 91.06 79 SER A N 1
ATOM 530 C CA . SER A 1 79 ? 13.853 -3.413 -48.029 1.00 91.06 79 SER A CA 1
ATOM 531 C C . SER A 1 79 ? 12.422 -2.950 -48.274 1.00 91.06 79 SER A C 1
ATOM 533 O O . SER A 1 79 ? 11.886 -2.065 -47.616 1.00 91.06 79 SER A O 1
ATOM 535 N N . THR A 1 80 ? 11.805 -3.574 -49.269 1.00 92.88 80 THR A N 1
ATOM 536 C CA . THR A 1 80 ? 10.391 -3.394 -49.616 1.00 92.88 80 THR A CA 1
ATOM 537 C C . THR A 1 80 ? 9.651 -4.730 -49.610 1.00 92.88 80 THR A C 1
ATOM 539 O O . THR A 1 80 ? 8.520 -4.805 -50.090 1.00 92.88 80 THR A O 1
ATOM 542 N N . ASN A 1 81 ? 10.291 -5.795 -49.105 1.00 91.06 81 ASN A N 1
ATOM 543 C CA . ASN A 1 81 ? 9.686 -7.114 -48.992 1.00 91.06 81 ASN A CA 1
ATOM 544 C C . ASN A 1 81 ? 8.659 -7.101 -47.844 1.00 91.06 81 ASN A C 1
ATOM 546 O O . ASN A 1 81 ? 9.066 -7.018 -46.687 1.00 91.06 81 ASN A O 1
ATOM 550 N N . PRO A 1 82 ? 7.344 -7.193 -48.126 1.00 91.62 82 PRO A N 1
ATOM 551 C CA . PRO A 1 82 ? 6.315 -7.109 -47.090 1.00 91.62 82 PRO A CA 1
ATOM 552 C C . PRO A 1 82 ? 6.374 -8.262 -46.080 1.00 91.62 82 PRO A C 1
ATOM 554 O O . PRO A 1 82 ? 5.808 -8.135 -44.999 1.00 91.62 82 PRO A O 1
ATOM 557 N N . ASP A 1 83 ? 7.042 -9.368 -46.421 1.00 90.31 83 ASP A N 1
ATOM 558 C CA . ASP A 1 83 ? 7.237 -10.510 -45.527 1.00 90.31 83 ASP A CA 1
ATOM 559 C C . ASP A 1 83 ? 8.407 -10.290 -44.537 1.00 90.31 83 ASP A C 1
ATOM 561 O O . ASP A 1 83 ? 8.612 -11.105 -43.638 1.00 90.31 83 ASP A O 1
ATOM 565 N N . GLY A 1 84 ? 9.137 -9.171 -44.655 1.00 94.50 84 GLY A N 1
ATOM 566 C CA . GLY A 1 84 ? 10.150 -8.712 -43.704 1.00 94.50 84 GLY A CA 1
ATOM 567 C C . GLY A 1 84 ? 11.588 -9.114 -44.041 1.00 94.50 84 GLY A C 1
ATOM 568 O O . GLY A 1 84 ? 11.892 -9.621 -45.125 1.00 94.50 84 GLY A O 1
ATOM 569 N N . VAL A 1 85 ? 12.490 -8.858 -43.094 1.00 95.25 85 VAL A N 1
ATOM 570 C CA . VAL A 1 85 ? 13.930 -9.136 -43.188 1.00 95.25 85 VAL A CA 1
ATOM 571 C C . VAL A 1 85 ? 14.401 -9.871 -41.937 1.00 95.25 85 VAL A C 1
ATOM 573 O O . VAL A 1 85 ? 14.127 -9.447 -40.817 1.00 95.25 85 VAL A O 1
ATOM 576 N N . GLU A 1 86 ? 15.149 -10.954 -42.129 1.00 96.44 86 GLU A N 1
ATOM 577 C CA . GLU A 1 86 ? 15.750 -11.754 -41.063 1.00 96.44 86 GLU A CA 1
ATOM 578 C C . GLU A 1 86 ? 17.278 -11.628 -41.126 1.00 96.44 86 GLU A C 1
ATOM 580 O O . GLU A 1 86 ? 17.908 -12.000 -42.118 1.00 96.44 86 GLU A O 1
ATOM 585 N N . ILE A 1 87 ? 17.893 -11.103 -40.067 1.00 96.31 87 ILE A N 1
ATOM 586 C CA . ILE A 1 87 ? 19.343 -10.952 -39.936 1.00 96.31 87 ILE A CA 1
ATOM 587 C C . ILE A 1 87 ? 19.866 -11.994 -38.945 1.00 96.31 87 ILE A C 1
ATOM 589 O O . ILE A 1 87 ? 19.472 -12.011 -37.784 1.00 96.31 87 ILE A O 1
ATOM 593 N N . THR A 1 88 ? 20.809 -12.824 -39.387 1.00 96.19 88 THR A N 1
ATOM 594 C CA . THR A 1 88 ? 21.452 -13.876 -38.575 1.00 96.19 88 THR A CA 1
ATOM 595 C C . THR A 1 88 ? 22.972 -13.757 -38.622 1.00 96.19 88 THR A C 1
ATOM 597 O O . THR A 1 88 ? 23.528 -13.179 -39.558 1.00 96.19 88 THR A O 1
ATOM 600 N N . PHE A 1 89 ? 23.687 -14.331 -37.650 1.00 95.06 89 PHE A N 1
ATOM 601 C CA . PHE A 1 89 ? 25.155 -14.386 -37.672 1.00 95.06 89 PHE A CA 1
ATOM 602 C C . PHE A 1 89 ? 25.658 -15.772 -38.078 1.00 95.06 89 PHE A C 1
ATOM 604 O O . PHE A 1 89 ? 25.198 -16.807 -37.590 1.00 95.06 89 PHE A O 1
ATOM 611 N N . ALA A 1 90 ? 26.649 -15.799 -38.973 1.00 93.75 90 ALA A N 1
ATOM 612 C CA . ALA A 1 90 ? 27.260 -17.038 -39.430 1.00 93.75 90 ALA A CA 1
ATOM 613 C C . ALA A 1 90 ? 27.885 -17.808 -38.259 1.00 93.75 90 ALA A C 1
ATOM 615 O O . ALA A 1 90 ? 28.614 -17.242 -37.446 1.00 93.75 90 ALA A O 1
ATOM 616 N N . SER A 1 91 ? 27.720 -19.133 -38.239 1.00 94.31 91 SER A N 1
ATOM 617 C CA . SER A 1 91 ? 28.299 -19.998 -37.198 1.00 94.31 91 SER A CA 1
ATOM 618 C C . SER A 1 91 ? 29.824 -19.886 -37.081 1.00 94.31 91 SER A C 1
ATOM 620 O O . SER A 1 91 ? 30.388 -20.175 -36.031 1.00 94.31 91 SER A O 1
ATOM 622 N N . ALA A 1 92 ? 30.501 -19.461 -38.153 1.00 92.69 92 ALA A N 1
ATOM 623 C CA . ALA A 1 92 ? 31.940 -19.216 -38.169 1.00 92.69 92 ALA A CA 1
ATOM 624 C C . ALA A 1 92 ? 32.378 -18.016 -37.308 1.00 92.69 92 ALA A C 1
ATOM 626 O O . ALA A 1 92 ? 33.572 -17.890 -37.056 1.00 92.69 92 ALA A O 1
ATOM 627 N N . LEU A 1 93 ? 31.451 -17.148 -36.878 1.00 92.75 93 LEU A N 1
ATOM 628 C CA . LEU A 1 93 ? 31.734 -16.012 -35.995 1.00 92.75 93 LEU A CA 1
ATOM 629 C C . LEU A 1 93 ? 31.709 -16.383 -34.506 1.00 92.75 93 LEU A C 1
ATOM 631 O O . LEU A 1 93 ? 32.291 -15.659 -33.697 1.00 92.75 93 LEU A O 1
ATOM 635 N N . SER A 1 94 ? 31.108 -17.518 -34.142 1.00 95.06 94 SER A N 1
ATOM 636 C CA . SER A 1 94 ? 31.022 -17.946 -32.744 1.00 95.06 94 SER A CA 1
ATOM 637 C C . SER A 1 94 ? 32.415 -18.170 -32.146 1.00 95.06 94 SER A C 1
ATOM 639 O O . SER A 1 94 ? 33.240 -18.888 -32.717 1.00 95.06 94 SER A O 1
ATOM 641 N N . GLY A 1 95 ? 32.690 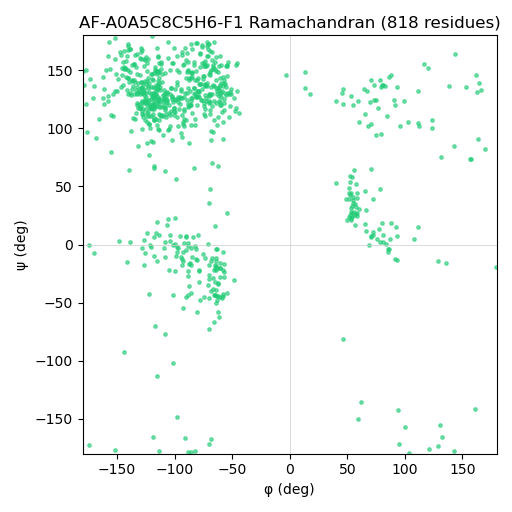-17.547 -30.998 1.00 92.69 95 GLY A N 1
ATOM 642 C CA . GLY A 1 95 ? 33.979 -17.624 -30.310 1.00 92.69 95 GLY A CA 1
ATOM 643 C C . GLY A 1 95 ? 35.113 -16.846 -30.984 1.00 92.69 95 GLY A C 1
ATOM 644 O O . GLY A 1 95 ? 36.272 -17.013 -30.596 1.00 92.69 95 GLY A O 1
ATOM 645 N N . THR A 1 96 ? 34.822 -16.040 -32.012 1.00 92.31 96 THR A N 1
ATOM 646 C CA . THR A 1 96 ? 35.840 -15.259 -32.737 1.00 92.31 96 THR A CA 1
ATOM 647 C C . THR A 1 96 ? 36.008 -13.835 -32.216 1.00 92.31 96 THR A C 1
ATOM 649 O O . THR A 1 96 ? 36.988 -13.176 -32.573 1.00 92.31 96 THR A O 1
ATOM 652 N N . GLY A 1 97 ? 35.109 -13.368 -31.345 1.00 92.56 97 GLY A N 1
ATOM 653 C CA . GLY A 1 97 ? 35.159 -12.043 -30.742 1.00 92.56 97 GLY A CA 1
ATOM 654 C C . GLY A 1 97 ? 33.862 -11.243 -30.868 1.00 92.56 97 GLY A C 1
ATOM 655 O O . GLY A 1 97 ? 32.827 -11.720 -31.328 1.00 92.56 97 GLY A O 1
ATOM 656 N N . LYS A 1 98 ? 33.946 -9.983 -30.433 1.00 93.38 98 LYS A N 1
ATOM 657 C CA . LYS A 1 98 ? 32.835 -9.024 -30.375 1.00 93.38 98 LYS A CA 1
ATOM 658 C C . LYS A 1 98 ? 32.884 -8.046 -31.548 1.00 93.38 98 LYS A C 1
ATOM 660 O O . LYS A 1 98 ? 33.964 -7.757 -32.067 1.00 93.38 98 LYS A O 1
ATOM 665 N N . ILE A 1 99 ? 31.743 -7.459 -31.905 1.00 93.06 99 ILE A N 1
ATOM 666 C CA . ILE A 1 99 ? 31.742 -6.222 -32.701 1.00 93.06 99 ILE A CA 1
ATOM 667 C C . ILE A 1 99 ? 32.251 -5.096 -31.801 1.00 93.06 99 ILE A C 1
ATOM 669 O O . ILE A 1 99 ? 31.657 -4.827 -30.761 1.00 93.06 99 ILE A O 1
ATOM 673 N N . VAL A 1 100 ? 33.334 -4.431 -32.197 1.00 90.62 100 VAL A N 1
ATOM 674 C CA . VAL A 1 100 ? 33.923 -3.325 -31.429 1.00 90.62 100 VAL A CA 1
ATOM 675 C C . VAL A 1 100 ? 33.567 -2.001 -32.094 1.00 90.62 100 VAL A C 1
ATOM 677 O O . VAL A 1 100 ? 34.070 -1.716 -33.181 1.00 90.62 100 VAL A O 1
ATOM 680 N N . THR A 1 101 ? 32.728 -1.177 -31.461 1.00 85.81 101 THR A N 1
ATOM 681 C CA . THR A 1 101 ? 32.351 0.143 -31.993 1.00 85.81 101 THR A CA 1
ATOM 682 C C . THR A 1 101 ? 33.339 1.215 -31.519 1.00 85.81 101 THR A C 1
ATOM 684 O O . THR A 1 101 ? 33.479 1.453 -30.318 1.00 85.81 101 THR A O 1
ATOM 687 N N . THR A 1 102 ? 34.032 1.858 -32.466 1.00 81.62 102 THR A N 1
ATOM 688 C CA . THR A 1 102 ? 35.016 2.943 -32.255 1.00 81.62 102 THR A CA 1
ATOM 689 C C . THR A 1 102 ? 34.862 4.017 -33.338 1.00 81.62 102 THR A C 1
ATOM 691 O O . THR A 1 102 ? 34.174 3.777 -34.325 1.00 81.62 102 THR A O 1
ATOM 694 N N . GLY A 1 103 ? 35.529 5.170 -33.220 1.00 73.69 103 GLY A N 1
ATOM 695 C CA . GLY A 1 103 ? 35.634 6.171 -34.295 1.00 73.69 103 GLY A CA 1
ATOM 696 C C . GLY A 1 103 ? 34.570 7.279 -34.310 1.00 73.69 103 GLY A C 1
ATOM 697 O O . GLY A 1 103 ? 34.460 7.975 -35.319 1.00 73.69 103 GLY A O 1
ATOM 698 N N . GLY A 1 104 ? 33.817 7.467 -33.221 1.00 76.81 104 GLY A N 1
ATOM 699 C CA . GLY A 1 104 ? 32.824 8.538 -33.062 1.00 76.81 104 GLY A CA 1
ATOM 700 C C . GLY A 1 104 ? 31.713 8.500 -34.117 1.00 76.81 104 GLY A C 1
ATOM 701 O O . GLY A 1 104 ? 31.397 7.427 -34.633 1.00 76.81 104 GLY A O 1
ATOM 702 N N . ASP A 1 105 ? 31.150 9.661 -34.465 1.00 74.56 105 ASP A N 1
ATOM 703 C CA . ASP A 1 105 ? 30.036 9.824 -35.423 1.00 74.56 105 ASP A CA 1
ATOM 704 C C . ASP A 1 105 ? 30.200 9.084 -36.760 1.00 74.56 105 ASP A C 1
ATOM 706 O O . ASP A 1 105 ? 29.219 8.658 -37.364 1.00 74.56 105 ASP A O 1
ATOM 710 N N . VAL A 1 106 ? 31.435 8.905 -37.244 1.00 78.94 106 VAL A N 1
ATOM 711 C CA . VAL A 1 106 ? 31.721 8.295 -38.559 1.00 78.94 106 VAL A CA 1
ATOM 712 C C . VAL A 1 106 ? 31.187 6.858 -38.659 1.00 78.94 106 VAL A C 1
ATOM 714 O O . VAL A 1 106 ? 30.838 6.383 -39.745 1.00 78.94 106 VAL A O 1
ATOM 717 N N . ASN A 1 107 ? 31.097 6.172 -37.521 1.00 79.44 107 ASN A N 1
ATOM 718 C CA . ASN A 1 107 ? 30.626 4.794 -37.426 1.00 79.44 107 ASN A CA 1
ATOM 719 C C . ASN A 1 107 ? 29.219 4.675 -36.822 1.00 79.44 107 ASN A C 1
ATOM 721 O O . ASN A 1 107 ? 28.822 3.582 -36.426 1.00 79.44 107 ASN A O 1
ATOM 725 N N . SER A 1 108 ? 28.467 5.775 -36.775 1.00 88.69 108 SER A N 1
ATOM 726 C CA . SER A 1 108 ? 27.060 5.797 -36.375 1.00 88.69 108 SER A CA 1
ATOM 727 C C . SER A 1 108 ? 26.143 5.792 -37.603 1.00 88.69 108 SER A C 1
ATOM 729 O O . SER A 1 108 ? 26.405 6.487 -38.587 1.00 88.69 108 SER A O 1
ATOM 731 N N . MET A 1 109 ? 25.068 5.000 -37.566 1.00 92.25 109 MET A N 1
ATOM 732 C CA . MET A 1 109 ? 24.027 5.001 -38.607 1.00 92.25 109 MET A CA 1
ATOM 733 C C . MET A 1 109 ? 23.050 6.173 -38.456 1.00 92.25 109 MET A C 1
ATOM 735 O O . MET A 1 109 ? 22.416 6.576 -39.428 1.00 92.25 109 MET A O 1
ATOM 739 N N . TYR A 1 110 ? 22.955 6.736 -37.253 1.00 92.38 110 TYR A N 1
ATOM 740 C CA . TYR A 1 110 ? 22.149 7.909 -36.946 1.00 92.38 110 TYR A CA 1
ATOM 741 C C . TYR A 1 110 ? 22.986 8.880 -36.113 1.00 92.38 110 TYR A C 1
ATOM 743 O O . TYR A 1 110 ? 23.647 8.456 -35.171 1.00 92.38 110 TYR A O 1
ATOM 751 N N . THR A 1 111 ? 22.988 10.166 -36.458 1.00 92.06 111 THR A N 1
ATOM 752 C CA . THR A 1 111 ? 23.855 11.186 -35.824 1.00 92.06 111 THR A CA 1
ATOM 753 C C . THR A 1 111 ? 23.076 12.341 -35.197 1.00 92.06 111 THR A C 1
ATOM 755 O O . THR A 1 111 ? 23.662 13.274 -34.655 1.00 92.06 111 THR A O 1
ATOM 758 N N . SER A 1 112 ? 21.746 12.312 -35.292 1.00 89.62 112 SER A N 1
ATOM 759 C CA . SER A 1 112 ? 20.880 13.272 -34.602 1.00 89.62 112 SER A CA 1
ATOM 760 C C . SER A 1 112 ? 20.502 12.735 -33.227 1.00 89.62 112 SER A C 1
ATOM 762 O O . SER A 1 112 ? 20.538 11.531 -33.013 1.00 89.62 112 SER A O 1
ATOM 764 N N . ARG A 1 113 ? 20.101 13.605 -32.301 1.00 87.69 113 ARG A N 1
ATOM 765 C CA . ARG A 1 113 ? 19.615 13.185 -30.978 1.00 87.69 113 ARG A CA 1
ATOM 766 C C . ARG A 1 113 ? 18.432 12.209 -31.106 1.00 87.69 113 ARG A C 1
ATOM 768 O O . ARG A 1 113 ? 17.565 12.435 -31.952 1.00 87.69 113 ARG A O 1
ATOM 775 N N . VAL A 1 114 ? 18.406 11.149 -30.292 1.00 87.62 114 VAL A N 1
ATOM 776 C CA . VAL A 1 114 ? 17.352 10.110 -30.322 1.00 87.62 114 VAL A CA 1
ATOM 777 C C . VAL A 1 114 ? 16.179 10.438 -29.383 1.00 87.62 114 VAL A C 1
ATOM 779 O O . VAL A 1 114 ? 15.034 10.343 -29.810 1.00 87.62 114 VAL A O 1
ATOM 782 N N . GLY A 1 115 ? 16.436 10.879 -28.146 1.00 83.56 115 GLY A N 1
ATOM 783 C CA . GLY A 1 115 ? 15.378 11.276 -27.198 1.00 83.56 115 GLY A CA 1
ATOM 784 C C . GLY A 1 115 ? 14.887 12.728 -27.311 1.00 83.56 115 GLY A C 1
ATOM 785 O O . GLY A 1 115 ? 15.413 13.537 -28.088 1.00 83.56 115 GLY A O 1
ATOM 786 N N . ASN A 1 116 ? 13.955 13.110 -26.434 1.00 80.88 116 ASN A N 1
ATOM 787 C CA . ASN A 1 116 ? 13.345 14.435 -26.333 1.00 80.88 116 ASN A CA 1
ATOM 788 C C . ASN A 1 116 ? 14.339 15.517 -25.858 1.00 80.88 116 ASN A C 1
ATOM 790 O O . ASN A 1 116 ? 14.859 15.426 -24.739 1.00 80.88 116 ASN A O 1
ATOM 794 N N . PRO A 1 117 ? 14.611 16.572 -26.656 1.00 71.19 117 PRO A N 1
ATOM 795 C CA . PRO A 1 117 ? 15.545 17.642 -26.293 1.00 71.19 117 PRO A CA 1
ATOM 796 C C . PRO A 1 117 ? 15.179 18.425 -25.026 1.00 71.19 117 PRO A C 1
ATOM 798 O O . PRO A 1 117 ? 16.046 19.100 -24.478 1.00 71.19 117 PRO A O 1
ATOM 801 N N . ALA A 1 118 ? 13.910 18.386 -24.605 1.00 68.25 118 ALA A N 1
ATOM 802 C CA . ALA A 1 118 ? 13.418 19.052 -23.401 1.00 68.25 118 ALA A CA 1
ATOM 803 C C . ALA A 1 118 ? 13.692 18.267 -22.105 1.00 68.25 118 ALA A C 1
ATOM 805 O O . ALA A 1 118 ? 13.529 18.839 -21.028 1.00 68.25 118 ALA A O 1
ATOM 806 N N . GLY A 1 119 ? 14.102 16.996 -22.205 1.00 63.72 119 GLY A N 1
ATOM 807 C CA . GLY A 1 119 ? 14.571 16.211 -21.064 1.00 63.72 119 GLY A CA 1
ATOM 808 C C . GLY A 1 119 ? 15.865 16.743 -20.468 1.00 63.72 119 GLY A C 1
ATOM 809 O O . GLY A 1 119 ? 16.457 17.684 -21.007 1.00 63.72 119 GLY A O 1
ATOM 810 N N . ASN A 1 120 ? 16.303 16.153 -19.350 1.00 56.41 120 ASN A N 1
ATOM 811 C CA . ASN A 1 120 ? 17.501 16.584 -18.631 1.00 56.41 120 ASN A CA 1
ATOM 812 C C . ASN A 1 120 ? 18.655 16.859 -19.618 1.00 56.41 120 ASN A C 1
ATOM 814 O O . ASN A 1 120 ? 19.151 15.970 -20.317 1.00 56.41 120 ASN A O 1
ATOM 818 N N . LEU A 1 121 ? 19.039 18.139 -19.718 1.00 46.81 121 LEU A N 1
ATOM 819 C CA . LEU A 1 121 ? 19.961 18.669 -20.733 1.00 46.81 121 LEU A CA 1
ATOM 820 C C . LEU A 1 121 ? 21.383 18.086 -20.614 1.00 46.81 121 LEU A C 1
ATOM 822 O O . LEU A 1 121 ? 22.230 18.374 -21.458 1.00 46.81 121 LEU A O 1
ATOM 826 N N . ASN A 1 122 ? 21.629 17.261 -19.592 1.00 46.28 122 ASN A N 1
ATOM 827 C CA . ASN A 1 122 ? 22.892 16.585 -19.326 1.00 46.28 122 ASN A CA 1
ATOM 828 C C . ASN A 1 122 ? 23.052 15.194 -19.980 1.00 46.28 122 ASN A C 1
ATOM 830 O O . ASN A 1 122 ? 24.094 14.592 -19.766 1.00 46.28 122 ASN A O 1
ATOM 834 N N . GLY A 1 123 ? 22.138 14.741 -20.855 1.00 55.06 123 GLY A N 1
ATOM 835 C CA . GLY A 1 123 ? 22.341 13.542 -21.701 1.00 55.06 123 GLY A CA 1
ATOM 836 C C . GLY A 1 123 ? 21.926 12.220 -21.098 1.00 55.06 123 GLY A C 1
ATOM 837 O O . GLY A 1 123 ? 22.064 12.079 -19.898 1.00 55.06 123 GLY A O 1
ATOM 838 N N . ALA A 1 124 ? 21.427 11.307 -21.945 1.00 63.31 124 ALA A N 1
ATOM 839 C CA . ALA A 1 124 ? 21.528 9.853 -21.720 1.00 63.31 124 ALA A CA 1
ATOM 840 C C . ALA A 1 124 ? 20.869 8.988 -22.795 1.00 63.31 124 ALA A C 1
ATOM 842 O O . ALA A 1 124 ? 21.152 7.796 -22.878 1.00 63.31 124 ALA A O 1
ATOM 843 N N . ILE A 1 125 ? 19.957 9.532 -23.608 1.00 72.56 125 ILE A N 1
ATOM 844 C CA . ILE A 1 125 ? 19.276 8.739 -24.644 1.00 72.56 125 ILE A CA 1
ATOM 845 C C . ILE A 1 125 ? 19.788 9.144 -26.031 1.00 72.56 125 ILE A C 1
ATOM 847 O O . ILE A 1 125 ? 19.064 9.712 -26.853 1.00 72.56 125 ILE A O 1
ATOM 851 N N . GLY A 1 126 ? 21.080 8.910 -26.273 1.00 69.81 126 GLY A N 1
ATOM 852 C CA . GLY A 1 126 ? 21.735 9.099 -27.567 1.00 69.81 126 GLY A CA 1
ATOM 853 C C . GLY A 1 126 ? 21.901 10.564 -27.967 1.00 69.81 126 GLY A C 1
ATOM 854 O O . GLY A 1 126 ? 21.308 10.979 -28.967 1.00 69.81 126 GLY A O 1
ATOM 855 N N . GLN A 1 127 ? 22.695 11.357 -27.232 1.00 79.44 127 GLN A N 1
ATOM 856 C CA . GLN A 1 127 ? 22.937 12.778 -27.559 1.00 79.44 127 GLN A CA 1
ATOM 857 C C . GLN A 1 127 ? 23.448 12.976 -28.996 1.00 79.44 127 GLN A C 1
ATOM 859 O O . GLN A 1 127 ? 22.995 13.878 -29.703 1.00 79.44 127 GLN A O 1
ATOM 864 N N . ASN A 1 128 ? 24.354 12.101 -29.426 1.00 85.00 128 ASN A N 1
ATOM 865 C CA . ASN A 1 128 ? 25.011 12.112 -30.729 1.00 85.00 128 ASN A CA 1
ATOM 866 C C . ASN A 1 128 ? 24.471 11.002 -31.654 1.00 85.00 128 ASN A C 1
ATOM 868 O O . ASN A 1 128 ? 25.149 10.563 -32.583 1.00 85.00 128 ASN A O 1
ATOM 872 N N . GLY A 1 129 ? 23.258 10.508 -31.390 1.00 89.38 129 GLY A N 1
ATOM 873 C CA . GLY A 1 129 ? 22.572 9.523 -32.223 1.00 89.38 129 GLY A CA 1
ATOM 874 C C . GLY A 1 129 ? 22.763 8.075 -31.807 1.00 89.38 129 GLY A C 1
ATOM 875 O O . GLY A 1 129 ? 22.754 7.771 -30.617 1.00 89.38 129 GLY A O 1
ATOM 876 N N . ALA A 1 130 ? 22.871 7.169 -32.781 1.00 92.06 130 ALA A N 1
ATOM 877 C CA . ALA A 1 130 ? 22.908 5.729 -32.552 1.00 92.06 130 ALA A CA 1
ATOM 878 C C . ALA A 1 130 ? 23.904 5.000 -33.460 1.00 92.06 130 ALA A C 1
ATOM 880 O O . ALA A 1 130 ? 24.048 5.320 -34.647 1.00 92.06 130 ALA A O 1
ATOM 881 N N . ARG A 1 131 ? 24.567 3.974 -32.907 1.00 91.00 131 ARG A N 1
ATOM 882 C CA . ARG A 1 131 ? 25.508 3.124 -33.654 1.00 91.00 131 ARG A CA 1
ATOM 883 C C . ARG A 1 131 ? 24.795 2.354 -34.749 1.00 91.00 131 ARG A C 1
ATOM 885 O O . ARG A 1 131 ? 25.203 2.427 -35.906 1.00 91.00 131 ARG A O 1
ATOM 892 N N . PHE A 1 132 ? 23.706 1.697 -34.383 1.00 94.62 132 PHE A N 1
ATOM 893 C CA . PHE A 1 132 ? 22.858 0.933 -35.282 1.00 94.62 132 PHE A CA 1
ATOM 894 C C . PHE A 1 132 ? 21.464 1.556 -35.337 1.00 94.62 132 PHE A C 1
ATOM 896 O O . PHE A 1 132 ? 20.914 1.952 -34.310 1.00 94.62 132 PHE A O 1
ATOM 903 N N . LEU A 1 133 ? 20.903 1.654 -36.541 1.00 96.62 133 LEU A N 1
ATOM 904 C CA . LEU A 1 133 ? 19.567 2.193 -36.788 1.00 96.62 133 LEU A CA 1
ATOM 905 C C . LEU A 1 133 ? 18.713 1.115 -37.452 1.00 96.62 133 LEU A C 1
ATOM 907 O O . LEU A 1 133 ? 19.094 0.618 -38.514 1.00 96.62 133 LEU A O 1
ATOM 911 N N . VAL A 1 134 ? 17.565 0.812 -36.851 1.00 98.00 134 VAL A N 1
ATOM 912 C CA . VAL A 1 134 ? 16.481 0.042 -37.470 1.00 98.00 134 VAL A CA 1
ATOM 913 C C . VAL A 1 134 ? 15.384 1.039 -37.841 1.00 98.00 134 VAL A C 1
ATOM 915 O O . VAL A 1 134 ? 14.680 1.543 -36.967 1.00 98.00 134 VAL A O 1
ATOM 918 N N . ASP A 1 135 ? 15.324 1.379 -39.127 1.00 97.50 135 ASP A N 1
ATOM 919 C CA . ASP A 1 135 ? 14.394 2.341 -39.738 1.00 97.50 135 ASP A CA 1
ATOM 920 C C . ASP A 1 135 ? 13.937 1.778 -41.095 1.00 97.50 135 ASP A C 1
ATOM 922 O O . ASP A 1 135 ? 14.314 2.265 -42.159 1.00 97.50 135 ASP A O 1
ATOM 926 N N . SER A 1 136 ? 13.236 0.649 -41.028 1.00 95.81 136 SER A N 1
ATOM 927 C CA . SER A 1 136 ? 12.589 -0.062 -42.127 1.00 95.81 136 SER A CA 1
ATOM 928 C C . SER A 1 136 ? 11.068 0.141 -42.132 1.00 95.81 136 SER A C 1
ATOM 930 O O . SER A 1 136 ? 10.450 0.298 -41.078 1.00 95.81 136 SER A O 1
ATOM 932 N N . ASP A 1 137 ? 10.470 0.090 -43.323 1.00 95.31 137 ASP A N 1
ATOM 933 C CA . ASP A 1 137 ? 9.014 0.083 -43.533 1.00 95.31 137 ASP A CA 1
ATOM 934 C C . ASP A 1 137 ? 8.412 -1.340 -43.462 1.00 95.31 137 ASP A C 1
ATOM 936 O O . ASP A 1 137 ? 7.201 -1.514 -43.616 1.00 95.31 137 ASP A O 1
ATOM 940 N N . VAL A 1 138 ? 9.249 -2.371 -43.291 1.00 95.75 138 VAL A N 1
ATOM 941 C CA . VAL A 1 138 ? 8.854 -3.787 -43.212 1.00 95.75 138 VAL A CA 1
ATOM 942 C C . VAL A 1 138 ? 9.398 -4.424 -41.925 1.00 95.75 138 VAL A C 1
ATOM 944 O O . VAL A 1 138 ? 10.376 -3.907 -41.380 1.00 95.75 138 VAL A O 1
ATOM 947 N N . PRO A 1 139 ? 8.821 -5.542 -41.435 1.00 97.88 139 PRO A N 1
ATOM 948 C CA . PRO A 1 139 ? 9.281 -6.183 -40.202 1.00 97.88 139 PRO A CA 1
ATOM 949 C C . PRO A 1 139 ? 10.763 -6.571 -40.246 1.00 97.88 139 PRO A C 1
ATOM 951 O O . PRO A 1 139 ? 11.250 -7.058 -41.271 1.00 97.88 139 PRO A O 1
ATOM 954 N N . VAL A 1 140 ? 11.473 -6.409 -39.126 1.00 98.44 140 VAL A N 1
ATOM 955 C CA . VAL A 1 140 ? 12.903 -6.750 -39.013 1.00 98.44 140 VAL A CA 1
ATOM 956 C C . VAL A 1 140 ? 13.144 -7.651 -37.808 1.00 98.44 140 VAL A C 1
ATOM 958 O O . VAL A 1 140 ? 12.870 -7.275 -36.674 1.00 98.44 140 VAL A O 1
ATOM 961 N N . SER A 1 141 ? 13.733 -8.821 -38.036 1.00 98.38 141 SER A N 1
ATOM 962 C CA . SER A 1 141 ? 14.210 -9.711 -36.976 1.00 98.38 141 SER A CA 1
ATOM 963 C C . SER A 1 141 ? 15.733 -9.806 -37.004 1.00 98.38 141 SER A C 1
ATOM 965 O O . SER A 1 141 ? 16.332 -9.925 -38.073 1.00 98.38 141 SER A O 1
ATOM 967 N N . ILE A 1 142 ? 16.367 -9.734 -35.833 1.00 98.62 142 ILE A N 1
ATOM 968 C CA . ILE A 1 142 ? 17.811 -9.888 -35.661 1.00 98.62 142 ILE A CA 1
ATOM 969 C C . ILE A 1 142 ? 18.073 -10.949 -34.594 1.00 98.62 142 ILE A C 1
ATOM 971 O O . ILE A 1 142 ? 17.872 -10.700 -33.403 1.00 98.62 142 ILE A O 1
ATOM 975 N N . ASP A 1 143 ? 18.584 -12.099 -35.026 1.00 98.38 143 ASP A N 1
ATOM 976 C CA . ASP A 1 143 ? 19.060 -13.164 -34.147 1.00 98.38 143 ASP A CA 1
ATOM 977 C C . ASP A 1 143 ? 20.581 -13.075 -34.003 1.00 98.38 143 ASP A C 1
ATOM 979 O O . ASP A 1 143 ? 21.347 -13.367 -34.928 1.00 98.38 143 ASP A O 1
ATOM 983 N N . PHE A 1 144 ? 21.027 -12.675 -32.814 1.00 98.25 144 PHE A N 1
ATOM 984 C CA . PHE A 1 144 ? 22.436 -12.539 -32.457 1.00 98.25 144 PHE A CA 1
ATOM 985 C C . PHE A 1 144 ? 23.102 -13.880 -32.110 1.00 98.25 144 PHE A C 1
ATOM 987 O O . PHE A 1 144 ? 24.264 -13.900 -31.692 1.00 98.25 144 PHE A O 1
ATOM 994 N N . THR A 1 145 ? 22.426 -15.015 -32.310 1.00 96.62 145 THR A N 1
ATOM 995 C CA . THR A 1 145 ? 23.035 -16.343 -32.187 1.00 96.62 145 THR A CA 1
ATOM 996 C C . THR A 1 145 ? 24.316 -16.426 -33.018 1.00 96.62 145 THR A C 1
ATOM 998 O O . THR A 1 145 ? 24.319 -16.129 -34.207 1.00 96.62 145 THR A O 1
ATOM 1001 N N . ASN A 1 146 ? 25.407 -16.890 -32.396 1.00 96.50 146 ASN A N 1
ATOM 1002 C CA . ASN A 1 146 ? 26.790 -16.916 -32.910 1.00 96.50 146 ASN A CA 1
ATOM 1003 C C . ASN A 1 146 ? 27.590 -15.604 -32.791 1.00 96.50 146 ASN A C 1
ATOM 1005 O O . ASN A 1 146 ? 28.752 -15.593 -33.196 1.00 96.50 146 ASN A O 1
ATOM 1009 N N . LEU A 1 147 ? 27.038 -14.536 -32.207 1.00 96.75 147 LEU A N 1
ATOM 1010 C CA . LEU A 1 147 ? 27.792 -13.337 -31.836 1.00 96.75 147 LEU A CA 1
ATOM 1011 C C . LEU A 1 147 ? 28.189 -13.369 -30.347 1.00 96.75 147 LEU A C 1
ATOM 1013 O O . LEU A 1 147 ? 27.335 -13.462 -29.465 1.00 96.75 147 LEU A O 1
ATOM 1017 N N . ASP A 1 148 ? 29.486 -13.218 -30.048 1.00 94.25 148 ASP A N 1
ATOM 1018 C CA . ASP A 1 148 ? 29.989 -13.196 -28.657 1.00 94.25 148 ASP A CA 1
ATOM 1019 C C . ASP A 1 148 ? 29.654 -11.885 -27.911 1.00 94.25 148 ASP A C 1
ATOM 1021 O O . ASP A 1 148 ? 29.868 -11.764 -26.703 1.00 94.25 148 ASP A O 1
ATOM 1025 N N . GLY A 1 149 ? 29.193 -10.868 -28.641 1.00 94.12 149 GLY A N 1
ATOM 1026 C CA . GLY A 1 149 ? 28.677 -9.615 -28.106 1.00 94.12 149 GLY A CA 1
ATOM 1027 C C . GLY A 1 149 ? 29.032 -8.382 -28.936 1.00 94.12 149 GLY A C 1
ATOM 1028 O O . GLY A 1 149 ? 29.698 -8.455 -29.973 1.00 94.12 149 GLY A O 1
ATOM 1029 N N . ILE A 1 150 ? 28.606 -7.226 -28.436 1.00 93.19 150 ILE A N 1
ATOM 1030 C CA . ILE A 1 150 ? 28.922 -5.900 -28.977 1.00 93.19 150 ILE A CA 1
ATOM 1031 C C . ILE A 1 150 ? 29.570 -5.069 -27.864 1.00 93.19 150 ILE A C 1
ATOM 1033 O O . ILE A 1 150 ? 29.128 -5.103 -26.714 1.00 93.19 150 ILE A O 1
ATOM 1037 N N . ASP A 1 151 ? 30.639 -4.350 -28.196 1.00 90.12 151 ASP A N 1
ATOM 1038 C CA . ASP A 1 151 ? 31.450 -3.602 -27.242 1.00 90.12 151 ASP A CA 1
ATOM 1039 C C . ASP A 1 151 ? 31.760 -2.168 -27.712 1.00 90.12 151 ASP A C 1
ATOM 1041 O O . ASP A 1 151 ? 32.509 -1.964 -28.673 1.00 90.12 151 ASP A O 1
ATOM 1045 N N . GLY A 1 152 ? 31.211 -1.170 -27.014 1.00 84.12 152 GLY A N 1
ATOM 1046 C CA . GLY A 1 152 ? 31.538 0.246 -27.188 1.00 84.12 152 GLY A CA 1
ATOM 1047 C C . GLY A 1 152 ? 32.807 0.669 -26.448 1.00 84.12 152 GLY A C 1
ATOM 1048 O O . GLY A 1 152 ? 32.958 0.379 -25.264 1.00 84.12 152 GLY A O 1
ATOM 1049 N N . GLN A 1 153 ? 33.730 1.361 -27.136 1.00 77.19 153 GLN A N 1
ATOM 1050 C CA . GLN A 1 153 ? 35.059 1.695 -26.584 1.00 77.19 153 GLN A CA 1
ATOM 1051 C C . GLN A 1 153 ? 35.478 3.177 -26.658 1.00 77.19 153 GLN A C 1
ATOM 1053 O O . GLN A 1 153 ? 36.555 3.518 -26.171 1.00 77.19 153 GLN A O 1
ATOM 1058 N N . ASP A 1 154 ? 34.694 4.076 -27.257 1.00 71.62 154 ASP A N 1
ATOM 1059 C CA . ASP A 1 154 ? 35.145 5.438 -27.596 1.00 71.62 154 ASP A CA 1
ATOM 1060 C C . ASP A 1 154 ? 34.427 6.591 -26.867 1.00 71.62 154 ASP A C 1
ATOM 1062 O O . ASP A 1 154 ? 34.541 7.731 -27.313 1.00 71.62 154 ASP A O 1
ATOM 1066 N N . TRP A 1 155 ? 33.755 6.327 -25.731 1.00 72.56 155 TRP A N 1
ATOM 1067 C CA . TRP A 1 155 ? 33.067 7.336 -24.884 1.00 72.56 155 TRP A CA 1
ATOM 1068 C C . TRP A 1 155 ? 32.096 8.245 -25.650 1.00 72.56 155 TRP A C 1
ATOM 1070 O O . TRP A 1 155 ? 31.829 9.384 -25.264 1.00 72.56 155 TRP A O 1
ATOM 1080 N N . HIS A 1 156 ? 31.606 7.773 -26.788 1.00 74.75 156 HIS A N 1
ATOM 1081 C CA . HIS A 1 156 ? 30.769 8.582 -27.640 1.00 74.75 156 HIS A CA 1
ATOM 1082 C C . HIS A 1 156 ? 29.321 8.470 -27.177 1.00 74.75 156 HIS A C 1
ATOM 1084 O O . HIS A 1 156 ? 28.774 7.369 -27.193 1.00 74.75 156 HIS A O 1
ATOM 1090 N N . ALA A 1 157 ? 28.724 9.602 -26.807 1.00 81.50 157 ALA A N 1
ATOM 1091 C CA . ALA A 1 157 ? 27.361 9.755 -26.301 1.00 81.50 157 ALA A CA 1
ATOM 1092 C C . ALA A 1 157 ? 26.292 9.328 -27.335 1.00 81.50 157 ALA A C 1
ATOM 1094 O O . ALA A 1 157 ? 25.615 10.147 -27.946 1.00 81.50 157 ALA A O 1
ATOM 1095 N N . THR A 1 158 ? 26.228 8.033 -27.639 1.00 86.50 158 THR A N 1
ATOM 1096 C CA . THR A 1 158 ? 25.392 7.416 -28.674 1.00 86.50 158 THR A CA 1
ATOM 1097 C C . THR A 1 158 ? 24.675 6.217 -28.097 1.00 86.50 158 THR A C 1
ATOM 1099 O O . THR A 1 158 ? 25.286 5.394 -27.412 1.00 86.50 158 THR A O 1
ATOM 1102 N N . ALA A 1 159 ? 23.406 6.069 -28.467 1.00 90.06 159 ALA A N 1
ATOM 1103 C CA . ALA A 1 159 ? 22.683 4.835 -28.250 1.00 90.06 159 ALA A CA 1
ATOM 1104 C C . ALA A 1 159 ? 23.340 3.689 -29.036 1.00 90.06 159 ALA A C 1
ATOM 1106 O O . ALA A 1 159 ? 23.908 3.876 -30.117 1.00 90.06 159 ALA A O 1
ATOM 1107 N N . GLY A 1 160 ? 23.250 2.481 -28.501 1.00 91.62 160 GLY A N 1
ATOM 1108 C CA . GLY A 1 160 ? 23.675 1.272 -29.177 1.00 91.62 160 GLY A CA 1
ATOM 1109 C C . GLY A 1 160 ? 22.809 0.991 -30.402 1.00 91.62 160 GLY A C 1
ATOM 1110 O O . GLY A 1 160 ? 23.267 1.104 -31.540 1.00 91.62 160 GLY A O 1
ATOM 1111 N N . PHE A 1 161 ? 21.538 0.687 -30.158 1.00 95.12 161 PHE A N 1
ATOM 1112 C CA . PHE A 1 161 ? 20.502 0.604 -31.183 1.00 95.12 161 PHE A CA 1
ATOM 1113 C C . PHE A 1 161 ? 19.500 1.739 -31.019 1.00 95.12 161 PHE A C 1
ATOM 1115 O O . PHE A 1 161 ? 19.080 2.040 -29.904 1.00 95.12 161 PHE A O 1
ATOM 1122 N N . TYR A 1 162 ? 19.069 2.311 -32.138 1.00 96.88 162 TYR A N 1
ATOM 1123 C CA . TYR A 1 162 ? 17.818 3.048 -32.221 1.00 96.88 162 TYR A CA 1
ATOM 1124 C C . TYR A 1 162 ? 16.835 2.254 -33.083 1.00 96.88 162 TYR A C 1
ATOM 1126 O O . TYR A 1 162 ? 17.042 2.086 -34.286 1.00 96.88 162 TYR A O 1
ATOM 1134 N N . VAL A 1 163 ? 15.789 1.740 -3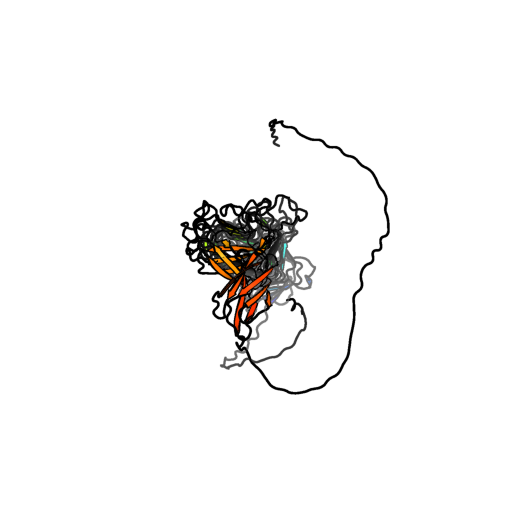2.440 1.00 98.25 163 VAL A N 1
ATOM 1135 C CA . VAL A 1 163 ? 14.668 1.040 -33.065 1.00 98.25 163 VAL A CA 1
ATOM 1136 C C . VAL A 1 163 ? 13.566 2.060 -33.320 1.00 98.25 163 VAL A C 1
ATOM 1138 O O . VAL A 1 163 ? 12.778 2.380 -32.429 1.00 98.25 163 VAL A O 1
ATOM 1141 N N . LYS A 1 164 ? 13.571 2.633 -34.523 1.00 97.00 164 LYS A N 1
ATOM 1142 C CA . LYS A 1 164 ? 12.597 3.638 -34.966 1.00 97.00 164 LYS A CA 1
ATOM 1143 C C . LYS A 1 164 ? 11.359 3.000 -35.604 1.00 97.00 164 LYS A C 1
ATOM 1145 O O . LYS A 1 164 ? 10.293 3.603 -35.558 1.00 97.00 164 LYS A O 1
ATOM 1150 N N . SER A 1 165 ? 11.517 1.810 -36.174 1.00 95.88 165 SER A N 1
ATOM 1151 C CA . SER A 1 165 ? 10.461 1.056 -36.856 1.00 95.88 165 SER A CA 1
ATOM 1152 C C . SER A 1 165 ? 9.564 0.249 -35.939 1.00 95.88 165 SER A C 1
ATOM 1154 O O . SER A 1 165 ? 9.982 -0.171 -34.859 1.00 95.88 165 SER A O 1
ATOM 1156 N N . ASP A 1 166 ? 8.372 -0.033 -36.455 1.00 97.88 166 ASP A N 1
ATOM 1157 C CA . ASP A 1 166 ? 7.456 -1.023 -35.907 1.00 97.88 166 ASP A CA 1
ATOM 1158 C C . ASP A 1 166 ? 7.884 -2.460 -36.283 1.00 97.88 166 ASP A C 1
ATOM 1160 O O . ASP A 1 166 ? 8.692 -2.656 -37.194 1.00 97.88 166 ASP A O 1
ATOM 1164 N N . ASP A 1 167 ? 7.318 -3.461 -35.602 1.00 98.25 167 ASP A N 1
ATOM 1165 C CA . ASP A 1 167 ? 7.470 -4.895 -35.902 1.00 98.25 167 ASP A CA 1
ATOM 1166 C C . ASP A 1 167 ? 8.936 -5.374 -35.898 1.00 98.25 167 ASP A C 1
ATOM 1168 O O . ASP A 1 167 ? 9.428 -5.996 -36.849 1.00 98.25 167 ASP A O 1
ATOM 1172 N N . VAL A 1 168 ? 9.652 -5.082 -34.805 1.00 98.81 168 VAL A N 1
ATOM 1173 C CA . VAL A 1 168 ? 11.078 -5.411 -34.655 1.00 98.81 168 VAL A CA 1
ATOM 1174 C C . VAL A 1 168 ? 11.306 -6.466 -33.580 1.00 98.81 168 VAL A C 1
ATOM 1176 O O . VAL A 1 168 ? 10.839 -6.331 -32.453 1.00 98.81 168 VAL A O 1
ATOM 1179 N N . VAL A 1 169 ? 12.106 -7.485 -33.897 1.00 98.81 169 VAL A N 1
ATOM 1180 C CA . VAL A 1 169 ? 12.541 -8.515 -32.943 1.00 98.81 169 VAL A CA 1
ATOM 1181 C C . VAL A 1 169 ? 14.058 -8.487 -32.800 1.00 98.81 169 VAL A C 1
ATOM 1183 O O . VAL A 1 169 ? 14.781 -8.602 -33.788 1.00 98.81 169 VAL A O 1
ATOM 1186 N N . LEU A 1 170 ? 14.548 -8.375 -31.566 1.00 98.69 170 LEU A N 1
ATOM 1187 C CA . LEU A 1 170 ? 15.963 -8.486 -31.211 1.00 98.69 170 LEU A CA 1
ATOM 1188 C C . LEU A 1 170 ? 16.145 -9.665 -30.255 1.00 98.69 170 LEU A C 1
ATOM 1190 O O . LEU A 1 170 ? 15.558 -9.656 -29.171 1.00 98.69 170 LEU A O 1
ATOM 1194 N N . GLU A 1 171 ? 16.962 -10.660 -30.613 1.00 98.44 171 GLU A N 1
ATOM 1195 C CA . GLU A 1 171 ? 17.091 -11.864 -29.785 1.00 98.44 171 GLU A CA 1
ATOM 1196 C C . GLU A 1 171 ? 18.501 -12.450 -29.637 1.00 98.44 171 GLU A C 1
ATOM 1198 O O . GLU A 1 171 ? 19.340 -12.357 -30.528 1.00 98.44 171 GLU A O 1
ATOM 1203 N N . ASN A 1 172 ? 18.753 -13.089 -28.489 1.00 98.06 172 ASN A N 1
ATOM 1204 C CA . ASN A 1 172 ? 19.959 -13.879 -28.195 1.00 98.06 172 ASN A CA 1
ATOM 1205 C C . ASN A 1 172 ? 21.280 -13.084 -28.128 1.00 98.06 172 ASN A C 1
ATOM 1207 O O . ASN A 1 172 ? 22.361 -13.618 -28.398 1.00 98.06 172 ASN A O 1
ATOM 1211 N N . LEU A 1 173 ? 21.233 -11.806 -27.736 1.00 96.31 173 LEU A N 1
ATOM 1212 C CA . LEU A 1 173 ? 22.437 -10.984 -27.576 1.00 96.31 173 LEU A CA 1
ATOM 1213 C C . LEU A 1 173 ? 23.099 -11.225 -26.212 1.00 96.31 173 LEU A C 1
ATOM 1215 O O . LEU A 1 173 ? 22.676 -10.700 -25.183 1.00 96.31 173 LEU A O 1
ATOM 1219 N N . THR A 1 174 ? 24.188 -11.992 -26.218 1.00 92.56 174 THR A N 1
ATOM 1220 C CA . THR A 1 174 ? 24.847 -12.515 -25.004 1.00 92.56 174 THR A CA 1
ATOM 1221 C C . THR A 1 174 ? 25.562 -11.471 -24.144 1.00 92.56 174 THR A C 1
ATOM 1223 O O . THR A 1 174 ? 25.693 -11.649 -22.930 1.00 92.56 174 THR A O 1
ATOM 1226 N N . THR A 1 175 ? 26.074 -10.396 -24.739 1.00 90.38 175 THR A N 1
ATOM 1227 C CA . THR A 1 175 ? 26.674 -9.263 -24.023 1.00 90.38 175 THR A CA 1
ATOM 1228 C C . THR A 1 175 ? 26.647 -8.031 -24.908 1.00 90.38 175 THR A C 1
ATOM 1230 O O . THR A 1 175 ? 27.173 -8.050 -26.023 1.00 90.38 175 THR A O 1
ATOM 1233 N N . PHE A 1 176 ? 26.121 -6.936 -24.378 1.00 91.31 176 PHE A N 1
ATOM 1234 C CA . PHE A 1 176 ? 26.189 -5.637 -25.015 1.00 91.31 176 PHE A CA 1
ATOM 1235 C C . PHE A 1 176 ? 26.620 -4.561 -24.027 1.00 91.31 176 PHE A C 1
ATOM 1237 O O . PHE A 1 176 ? 25.931 -4.314 -23.041 1.00 91.31 176 PHE A O 1
ATOM 1244 N N . ARG A 1 177 ? 27.741 -3.903 -24.329 1.00 88.31 177 ARG A N 1
ATOM 1245 C CA . ARG A 1 177 ? 28.151 -2.661 -23.677 1.00 88.31 177 ARG A CA 1
ATOM 1246 C C . ARG A 1 177 ? 27.973 -1.501 -24.653 1.00 88.31 177 ARG A C 1
ATOM 1248 O O . ARG A 1 177 ? 28.712 -1.411 -25.635 1.00 88.31 177 ARG A O 1
ATOM 1255 N N . ALA A 1 178 ? 26.995 -0.641 -24.391 1.00 79.56 178 ALA A N 1
ATOM 1256 C CA . ALA A 1 178 ? 26.791 0.620 -25.103 1.00 79.56 178 ALA A CA 1
ATOM 1257 C C . ALA A 1 178 ? 27.341 1.799 -24.284 1.00 79.56 178 ALA A C 1
ATOM 1259 O O . ALA A 1 178 ? 27.717 1.628 -23.128 1.00 79.56 178 ALA A O 1
ATOM 1260 N N . ALA A 1 179 ? 27.421 2.977 -24.901 1.00 74.38 179 ALA A N 1
ATOM 1261 C CA . ALA A 1 179 ? 28.040 4.158 -24.300 1.00 74.38 179 ALA A CA 1
ATOM 1262 C C . ALA A 1 179 ? 27.054 5.165 -23.678 1.00 74.38 179 ALA A C 1
ATOM 1264 O O . ALA A 1 179 ? 27.520 6.101 -23.050 1.00 74.38 179 ALA A O 1
ATOM 1265 N N . GLU A 1 180 ? 25.744 5.019 -23.896 1.00 82.94 180 GLU A N 1
ATOM 1266 C CA . GLU A 1 180 ? 24.682 5.806 -23.245 1.00 82.94 180 GLU A CA 1
ATOM 1267 C C . GLU A 1 180 ? 23.476 4.880 -23.013 1.00 82.94 180 GLU A C 1
ATOM 1269 O O . GLU A 1 180 ? 23.457 4.129 -22.039 1.00 82.94 180 GLU A O 1
ATOM 1274 N N . ALA A 1 181 ? 22.528 4.831 -23.957 1.00 89.00 181 ALA A N 1
ATOM 1275 C CA . ALA A 1 181 ? 21.459 3.840 -23.984 1.00 89.00 181 ALA A CA 1
ATOM 1276 C C . ALA A 1 181 ? 21.905 2.580 -24.740 1.00 89.00 181 ALA A C 1
ATOM 1278 O O . ALA A 1 181 ? 22.452 2.675 -25.840 1.00 89.00 181 ALA A O 1
ATOM 1279 N N . GLY A 1 182 ? 21.632 1.390 -24.209 1.00 91.69 182 GLY A N 1
ATOM 1280 C CA . GLY A 1 182 ? 21.785 0.130 -24.938 1.00 91.69 182 GLY A CA 1
ATOM 1281 C C . GLY A 1 182 ? 20.873 0.098 -26.159 1.00 91.69 182 GLY A C 1
ATOM 1282 O O . GLY A 1 182 ? 21.336 0.059 -27.301 1.00 91.69 182 GLY A O 1
ATOM 1283 N N . ILE A 1 183 ? 19.568 0.159 -25.914 1.00 95.50 183 ILE A N 1
ATOM 1284 C CA . ILE A 1 183 ? 18.533 0.126 -26.947 1.00 95.50 183 ILE A CA 1
ATOM 1285 C C . ILE A 1 183 ? 17.553 1.269 -26.686 1.00 95.50 183 ILE A C 1
ATOM 1287 O O . ILE A 1 183 ? 16.932 1.324 -25.632 1.00 95.50 183 ILE A O 1
ATOM 1291 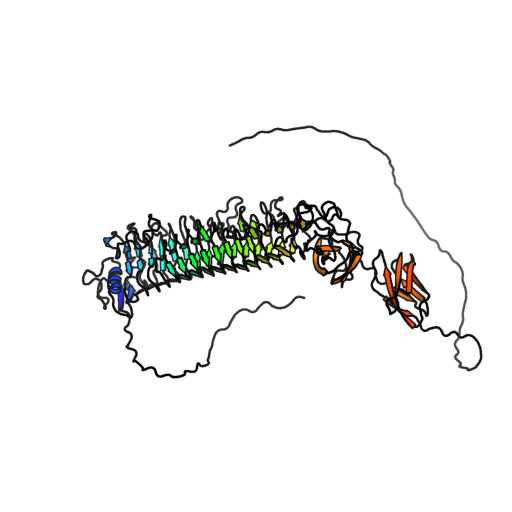N N . ALA A 1 184 ? 17.395 2.174 -27.644 1.00 96.25 184 ALA A N 1
ATOM 1292 C CA . ALA A 1 184 ? 16.354 3.193 -27.631 1.00 96.25 184 ALA A CA 1
ATOM 1293 C C . ALA A 1 184 ? 15.225 2.769 -28.578 1.00 96.25 184 ALA A C 1
ATOM 1295 O O . ALA A 1 184 ? 15.484 2.467 -29.743 1.00 96.25 184 ALA A O 1
ATOM 1296 N N . VAL A 1 185 ? 13.987 2.740 -28.089 1.00 98.12 185 VAL A N 1
ATOM 1297 C CA . VAL A 1 185 ? 12.814 2.247 -28.822 1.00 98.12 185 VAL A CA 1
ATOM 1298 C C . VAL A 1 185 ? 11.825 3.386 -29.019 1.00 98.12 185 VAL A C 1
ATOM 1300 O O . VAL A 1 185 ? 11.343 3.948 -28.042 1.00 98.12 185 VAL A O 1
ATOM 1303 N N . GLY A 1 186 ? 11.528 3.723 -30.274 1.00 96.12 186 GLY A N 1
ATOM 1304 C CA . GLY A 1 186 ? 10.466 4.662 -30.653 1.00 96.12 186 GLY A CA 1
ATOM 1305 C C . GLY A 1 186 ? 9.353 4.047 -31.505 1.00 96.12 186 GLY A C 1
ATOM 1306 O O . GLY A 1 186 ? 8.341 4.704 -31.713 1.00 96.12 186 GLY A O 1
ATOM 1307 N N . GLY A 1 187 ? 9.536 2.817 -31.995 1.00 95.44 187 GLY A N 1
ATOM 1308 C CA . GLY A 1 187 ? 8.519 2.087 -32.752 1.00 95.44 187 GLY A CA 1
ATOM 1309 C C . GLY A 1 187 ? 7.569 1.254 -31.889 1.00 95.44 187 GLY A C 1
ATOM 1310 O O . GLY A 1 187 ? 7.661 1.229 -30.657 1.00 95.44 187 GLY A O 1
ATOM 1311 N N . SER A 1 188 ? 6.658 0.561 -32.564 1.00 98.25 188 SER A N 1
ATOM 1312 C CA . SER A 1 188 ? 5.582 -0.244 -31.986 1.00 98.25 188 SER A CA 1
ATOM 1313 C C . SER A 1 188 ? 5.774 -1.742 -32.225 1.00 98.25 188 SER A C 1
ATOM 1315 O O . SER A 1 188 ? 6.400 -2.133 -33.203 1.00 98.25 188 SER A O 1
ATOM 1317 N N . ASN A 1 189 ? 5.203 -2.598 -31.374 1.00 98.44 189 ASN A N 1
ATOM 1318 C CA . ASN A 1 189 ? 5.321 -4.060 -31.497 1.00 98.44 189 ASN A CA 1
ATOM 1319 C C . ASN A 1 189 ? 6.793 -4.516 -31.579 1.00 98.44 189 ASN A C 1
ATOM 1321 O O . ASN A 1 189 ? 7.238 -5.113 -32.562 1.00 98.44 189 ASN A O 1
ATOM 1325 N N . VAL A 1 190 ? 7.566 -4.159 -30.550 1.00 98.88 190 VAL A N 1
ATOM 1326 C CA . VAL A 1 190 ? 9.003 -4.450 -30.470 1.00 98.88 190 VAL A CA 1
ATOM 1327 C C . VAL A 1 190 ? 9.262 -5.498 -29.393 1.00 98.88 190 VAL A C 1
ATOM 1329 O O . VAL A 1 190 ? 8.965 -5.269 -28.220 1.00 98.88 190 VAL A O 1
ATOM 1332 N N . ASP A 1 191 ? 9.876 -6.616 -29.771 1.00 98.81 191 ASP A N 1
ATOM 1333 C CA . ASP A 1 191 ? 10.232 -7.702 -28.860 1.00 98.81 191 ASP A CA 1
ATOM 1334 C C . ASP A 1 191 ? 11.751 -7.774 -28.649 1.00 98.81 191 ASP A C 1
ATOM 1336 O O . ASP A 1 191 ? 12.533 -7.895 -29.593 1.00 98.81 191 ASP A O 1
ATOM 1340 N N . ILE A 1 192 ? 12.179 -7.746 -27.386 1.00 98.81 192 ILE A N 1
ATOM 1341 C CA . ILE A 1 192 ? 13.580 -7.881 -26.972 1.00 98.81 192 ILE A CA 1
ATOM 1342 C C . ILE A 1 192 ? 13.699 -9.139 -26.107 1.00 98.81 192 ILE A C 1
ATOM 1344 O O . ILE A 1 192 ? 13.251 -9.159 -24.958 1.00 98.81 192 ILE A O 1
ATOM 1348 N N . ASN A 1 193 ? 14.300 -10.198 -26.653 1.00 98.62 193 ASN A N 1
ATOM 1349 C CA . ASN A 1 193 ? 14.319 -11.535 -26.055 1.00 98.62 193 ASN A CA 1
ATOM 1350 C C . ASN A 1 193 ? 15.745 -12.010 -25.749 1.00 98.62 193 ASN A C 1
ATOM 1352 O O . ASN A 1 193 ? 16.611 -11.990 -26.616 1.00 98.62 193 ASN A O 1
ATOM 1356 N N . ASP A 1 194 ? 16.001 -12.494 -24.532 1.00 98.31 194 ASP A N 1
ATOM 1357 C CA . ASP A 1 194 ? 17.294 -13.108 -24.175 1.00 98.31 194 ASP A CA 1
ATOM 1358 C C . ASP A 1 194 ? 18.504 -12.186 -24.447 1.00 98.31 194 ASP A C 1
ATOM 1360 O O . ASP A 1 194 ? 19.552 -12.607 -24.943 1.00 98.31 194 ASP A O 1
ATOM 1364 N N . VAL A 1 195 ? 18.342 -10.899 -24.131 1.00 97.94 195 VAL A N 1
ATOM 1365 C CA . VAL A 1 195 ? 19.365 -9.864 -24.316 1.00 97.94 195 VAL A CA 1
ATOM 1366 C C . VAL A 1 195 ? 20.022 -9.514 -22.982 1.00 97.94 195 VAL A C 1
ATOM 1368 O O . VAL A 1 195 ? 19.350 -9.299 -21.975 1.00 97.94 195 VAL A O 1
ATOM 1371 N N . ASN A 1 196 ? 21.350 -9.412 -22.984 1.00 95.94 196 ASN A N 1
ATOM 1372 C CA . ASN A 1 196 ? 22.148 -9.002 -21.834 1.00 95.94 196 ASN A CA 1
ATOM 1373 C C . ASN A 1 196 ? 22.866 -7.670 -22.107 1.00 95.94 196 ASN A C 1
ATOM 1375 O O . ASN A 1 196 ? 23.881 -7.627 -22.809 1.00 95.94 196 ASN A O 1
ATOM 1379 N N . LEU A 1 197 ? 22.336 -6.592 -21.536 1.00 93.19 197 LEU A N 1
ATOM 1380 C CA . LEU A 1 197 ? 22.865 -5.232 -21.590 1.00 93.19 197 LEU A CA 1
ATOM 1381 C C . LEU A 1 197 ? 23.720 -5.008 -20.343 1.00 93.19 197 LEU A C 1
ATOM 1383 O O . LEU A 1 197 ? 23.187 -4.732 -19.278 1.00 93.19 197 LEU A O 1
ATOM 1387 N N . SER A 1 198 ? 25.035 -5.180 -20.425 1.00 85.31 198 SER A N 1
ATOM 1388 C CA . SER A 1 198 ? 25.875 -5.191 -19.226 1.00 85.31 198 SER A CA 1
ATOM 1389 C C . SER A 1 198 ? 27.085 -4.289 -19.379 1.00 85.31 198 SER A C 1
ATOM 1391 O O . SER A 1 198 ? 27.987 -4.573 -20.169 1.00 85.31 198 SER A O 1
ATOM 1393 N N . ASP A 1 199 ? 27.143 -3.270 -18.527 1.00 79.50 199 ASP A N 1
ATOM 1394 C CA . ASP A 1 199 ? 28.332 -2.476 -18.254 1.00 79.50 199 ASP A CA 1
ATOM 1395 C C . ASP A 1 199 ? 28.674 -2.570 -16.762 1.00 79.50 199 ASP A C 1
ATOM 1397 O O . ASP A 1 199 ? 28.183 -1.808 -15.942 1.00 79.50 199 ASP A O 1
ATOM 1401 N N . THR A 1 200 ? 29.472 -3.574 -16.389 1.00 77.19 200 THR A N 1
ATOM 1402 C CA . THR A 1 200 ? 29.862 -3.831 -14.986 1.00 77.19 200 THR A CA 1
ATOM 1403 C C . THR A 1 200 ? 31.104 -3.065 -14.554 1.00 77.19 200 THR A C 1
ATOM 1405 O O . THR A 1 200 ? 31.422 -3.019 -13.367 1.00 77.19 200 THR A O 1
ATOM 1408 N N . ASP A 1 201 ? 31.857 -2.558 -15.529 1.00 72.31 201 ASP A N 1
ATOM 1409 C CA . ASP A 1 201 ? 33.245 -2.140 -15.342 1.00 72.31 201 ASP A CA 1
ATOM 1410 C C . ASP A 1 201 ? 33.416 -0.631 -15.547 1.00 72.31 201 ASP A C 1
ATOM 1412 O O . ASP A 1 201 ? 34.470 -0.079 -15.215 1.00 72.31 201 ASP A O 1
ATOM 1416 N N . THR A 1 202 ? 32.416 0.036 -16.131 1.00 72.94 202 THR A N 1
ATOM 1417 C CA . THR A 1 202 ? 32.472 1.454 -16.479 1.00 72.94 202 THR A CA 1
ATOM 1418 C C . THR A 1 202 ? 31.158 2.167 -16.160 1.00 72.94 202 THR A C 1
ATOM 1420 O O . THR A 1 202 ? 30.154 1.548 -15.836 1.00 72.94 202 THR A O 1
ATOM 1423 N N . VAL A 1 203 ? 31.181 3.499 -16.212 1.00 73.38 203 VAL A N 1
ATOM 1424 C CA . VAL A 1 203 ? 29.999 4.354 -16.000 1.00 73.38 203 VAL A CA 1
ATOM 1425 C C . VAL A 1 203 ? 29.398 4.823 -17.329 1.00 73.38 203 VAL A C 1
ATOM 1427 O O . VAL A 1 203 ? 28.798 5.888 -17.373 1.00 73.38 203 VAL A O 1
ATOM 1430 N N . TRP A 1 204 ? 29.649 4.099 -18.426 1.00 75.69 204 TRP A N 1
ATOM 1431 C CA . TRP A 1 204 ? 29.270 4.538 -19.775 1.00 75.69 204 TRP A CA 1
ATOM 1432 C C . TRP A 1 204 ? 27.861 4.087 -20.129 1.00 75.69 204 TRP A C 1
ATOM 1434 O O . TRP A 1 204 ? 27.088 4.859 -20.669 1.00 75.69 204 TRP A O 1
ATOM 1444 N N . GLY A 1 205 ? 27.502 2.847 -19.811 1.00 78.56 205 GLY A N 1
ATOM 1445 C CA . GLY A 1 205 ? 26.129 2.379 -19.904 1.00 78.56 205 GLY A CA 1
ATOM 1446 C C . GLY A 1 205 ? 25.280 3.118 -18.881 1.00 78.56 205 GLY A C 1
ATOM 1447 O O . GLY A 1 205 ? 25.260 2.748 -17.708 1.00 78.56 205 GLY A O 1
ATOM 1448 N N . GLU A 1 206 ? 24.602 4.172 -19.328 1.00 83.81 206 GLU A N 1
ATOM 1449 C CA . GLU A 1 206 ? 23.719 4.973 -18.490 1.00 83.81 206 GLU A CA 1
ATOM 1450 C C . GLU A 1 206 ? 22.326 4.362 -18.433 1.00 83.81 206 GLU A C 1
ATOM 1452 O O . GLU A 1 206 ? 21.744 4.288 -17.350 1.00 83.81 206 GLU A O 1
ATOM 1457 N N . ILE A 1 207 ? 21.821 3.884 -19.575 1.00 88.69 207 ILE A N 1
ATOM 1458 C CA . ILE A 1 207 ? 20.497 3.277 -19.716 1.00 88.69 207 ILE A CA 1
ATOM 1459 C C . ILE A 1 207 ? 20.609 1.924 -20.427 1.00 88.69 207 ILE A C 1
ATOM 1461 O O . ILE A 1 207 ? 21.266 1.802 -21.457 1.00 88.69 207 ILE A O 1
ATOM 1465 N N . GLY A 1 208 ? 19.930 0.893 -19.924 1.00 92.19 208 GLY A N 1
ATOM 1466 C CA . GLY A 1 208 ? 19.761 -0.363 -20.660 1.00 92.19 208 GLY A CA 1
ATOM 1467 C C . GLY A 1 208 ? 18.817 -0.172 -21.849 1.00 92.19 208 GLY A C 1
ATOM 1468 O O . GLY A 1 208 ? 19.256 -0.128 -23.002 1.00 92.19 208 GLY A O 1
ATOM 1469 N N . VAL A 1 209 ? 17.519 -0.016 -21.570 1.00 95.38 209 VAL A N 1
ATOM 1470 C CA . VAL A 1 209 ? 16.488 0.254 -22.587 1.00 95.38 209 VAL A CA 1
ATOM 1471 C C . VAL A 1 209 ? 15.780 1.578 -22.314 1.00 95.38 209 VAL A C 1
ATOM 1473 O O . VAL A 1 209 ? 15.267 1.796 -21.219 1.00 95.38 209 VAL A O 1
ATOM 1476 N N . ALA A 1 210 ? 15.725 2.449 -23.318 1.00 95.19 210 ALA A N 1
ATOM 1477 C CA . ALA A 1 210 ? 14.984 3.703 -23.275 1.00 95.19 210 ALA A CA 1
ATOM 1478 C C . ALA A 1 210 ? 13.717 3.615 -24.139 1.00 95.19 210 ALA A C 1
ATOM 1480 O O . ALA A 1 210 ? 13.793 3.233 -25.308 1.00 95.19 210 ALA A O 1
ATOM 1481 N N . PHE A 1 211 ? 12.571 4.007 -23.587 1.00 97.12 211 PHE A N 1
ATOM 1482 C CA . PHE A 1 211 ? 11.292 4.109 -24.289 1.00 97.12 211 PHE A CA 1
ATOM 1483 C C . PHE A 1 211 ? 11.034 5.568 -24.653 1.00 97.12 211 PHE A C 1
ATOM 1485 O O . PHE A 1 211 ? 10.892 6.424 -23.779 1.00 97.12 211 PHE A O 1
ATOM 1492 N N . LEU A 1 212 ? 11.003 5.840 -25.950 1.00 95.62 212 LEU A N 1
ATOM 1493 C CA . LEU A 1 212 ? 10.830 7.173 -26.512 1.00 95.62 212 LEU A CA 1
ATOM 1494 C C . LEU A 1 212 ? 9.350 7.483 -26.744 1.00 95.62 212 LEU A C 1
ATOM 1496 O O . LEU A 1 212 ? 8.494 6.599 -26.698 1.00 95.62 212 LEU A O 1
ATOM 1500 N N . ASP A 1 213 ? 9.058 8.745 -27.049 1.00 94.31 213 ASP A N 1
ATOM 1501 C CA . ASP A 1 213 ? 7.713 9.169 -27.436 1.00 94.31 213 ASP A CA 1
ATOM 1502 C C . ASP A 1 213 ? 7.186 8.356 -28.631 1.00 94.31 213 ASP A C 1
ATOM 1504 O O . ASP A 1 213 ? 7.866 8.220 -29.649 1.00 94.31 213 ASP A O 1
ATOM 1508 N N . GLY A 1 214 ? 5.978 7.809 -28.487 1.00 93.38 214 GLY A N 1
ATOM 1509 C CA . GLY A 1 214 ? 5.336 6.954 -29.486 1.00 93.38 214 GLY A CA 1
ATOM 1510 C C . GLY A 1 214 ? 5.568 5.452 -29.301 1.00 93.38 214 GLY A C 1
ATOM 1511 O O . GLY A 1 214 ? 4.821 4.673 -29.891 1.00 93.38 214 GLY A O 1
ATOM 1512 N N . ALA A 1 215 ? 6.515 5.028 -28.454 1.00 98.00 215 ALA A N 1
ATOM 1513 C CA . ALA A 1 215 ? 6.779 3.608 -28.234 1.00 98.00 215 ALA A CA 1
ATOM 1514 C C . ALA A 1 215 ? 5.534 2.883 -27.698 1.00 98.00 215 ALA A C 1
ATOM 1516 O O . ALA A 1 215 ? 4.935 3.286 -26.689 1.00 98.00 215 ALA A O 1
ATOM 1517 N N . SER A 1 216 ? 5.142 1.794 -28.362 1.00 98.62 216 SER A N 1
ATOM 1518 C CA . SER A 1 216 ? 3.956 1.033 -27.974 1.00 98.62 216 SER A CA 1
ATOM 1519 C C . SER A 1 216 ? 4.097 -0.473 -28.167 1.00 98.62 216 SER A C 1
ATOM 1521 O O . SER A 1 216 ? 4.857 -0.930 -29.010 1.00 98.62 216 SER A O 1
ATOM 1523 N N . ASP A 1 217 ? 3.396 -1.265 -27.354 1.00 98.69 217 ASP A N 1
ATOM 1524 C CA . ASP A 1 217 ? 3.410 -2.734 -27.446 1.00 98.69 217 ASP A CA 1
ATOM 1525 C C . ASP A 1 217 ? 4.841 -3.321 -27.416 1.00 98.69 217 ASP A C 1
ATOM 1527 O O . ASP A 1 217 ? 5.197 -4.191 -28.205 1.00 98.69 217 ASP A O 1
ATOM 1531 N N . VAL A 1 218 ? 5.683 -2.819 -26.506 1.00 98.88 218 VAL A N 1
ATOM 1532 C CA . VAL A 1 218 ? 7.077 -3.267 -26.360 1.00 98.88 218 VAL A CA 1
ATOM 1533 C C . VAL A 1 218 ? 7.168 -4.367 -25.302 1.00 98.88 218 VAL A C 1
ATOM 1535 O O . VAL A 1 218 ? 6.757 -4.155 -24.158 1.00 98.88 218 VAL A O 1
ATOM 1538 N N . THR A 1 219 ? 7.750 -5.519 -25.645 1.00 98.88 219 THR A N 1
ATOM 1539 C CA . THR A 1 219 ? 7.961 -6.637 -24.711 1.00 98.88 219 THR A CA 1
ATOM 1540 C C . THR A 1 219 ? 9.444 -6.906 -24.480 1.00 98.88 219 THR A C 1
ATOM 1542 O O . THR A 1 219 ? 10.214 -7.141 -25.405 1.00 98.88 219 THR A O 1
ATOM 1545 N N . LEU A 1 220 ? 9.841 -6.944 -23.211 1.00 98.81 220 LEU A N 1
ATOM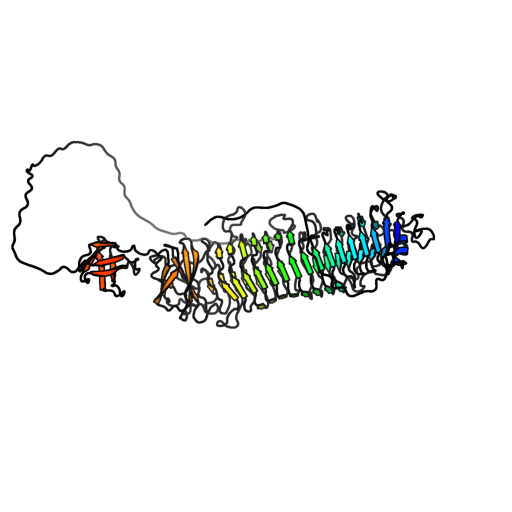 1546 C CA . LEU A 1 220 ? 11.164 -7.350 -22.756 1.00 98.81 220 LEU A CA 1
ATOM 1547 C C . LEU A 1 220 ? 11.032 -8.713 -22.087 1.00 98.81 220 LEU A C 1
ATOM 1549 O O . LEU A 1 220 ? 10.341 -8.846 -21.078 1.00 98.81 220 LEU A O 1
ATOM 1553 N N . ASN A 1 221 ? 11.698 -9.729 -22.622 1.00 98.62 221 ASN A N 1
ATOM 1554 C CA . ASN A 1 221 ? 11.594 -11.103 -22.146 1.00 98.62 221 ASN A CA 1
ATOM 1555 C C . ASN A 1 221 ? 12.977 -11.650 -21.802 1.00 98.62 221 ASN A C 1
ATOM 1557 O O . ASN A 1 221 ? 13.831 -11.791 -22.676 1.00 98.62 221 ASN A O 1
ATOM 1561 N N . ARG A 1 222 ? 13.197 -11.984 -20.526 1.00 98.19 222 ARG A N 1
ATOM 1562 C CA . ARG A 1 222 ? 14.497 -12.473 -20.026 1.00 98.19 222 ARG A CA 1
ATOM 1563 C C . ARG A 1 222 ? 15.655 -11.519 -20.346 1.00 98.19 222 ARG A C 1
ATOM 1565 O O . ARG A 1 222 ? 16.776 -11.950 -20.607 1.00 98.19 222 ARG A O 1
ATOM 1572 N N . VAL A 1 223 ? 15.380 -10.216 -20.306 1.00 98.06 223 VAL A N 1
ATOM 1573 C CA . VAL A 1 223 ? 16.404 -9.180 -20.463 1.00 98.06 223 VAL A CA 1
ATOM 1574 C C . VAL A 1 223 ? 17.146 -9.010 -19.143 1.00 98.06 223 VAL A C 1
ATOM 1576 O O . VAL A 1 223 ? 16.533 -8.830 -18.090 1.00 98.06 223 VAL A O 1
ATOM 1579 N N . THR A 1 224 ? 18.472 -9.081 -19.196 1.00 95.44 224 THR A N 1
ATOM 1580 C CA . THR A 1 224 ? 19.335 -8.691 -18.077 1.00 95.44 224 THR A CA 1
ATOM 1581 C C . THR A 1 224 ? 19.952 -7.345 -18.399 1.00 95.44 224 THR A C 1
ATOM 1583 O O . THR A 1 224 ? 20.505 -7.170 -19.481 1.00 95.44 224 THR A O 1
ATOM 1586 N N . SER A 1 225 ? 19.855 -6.403 -17.470 1.00 92.06 225 SER A N 1
ATOM 1587 C CA . SER A 1 225 ? 20.474 -5.092 -17.592 1.00 92.06 225 SER A CA 1
ATOM 1588 C C . SER A 1 225 ? 21.362 -4.811 -16.384 1.00 92.06 225 SER A C 1
ATOM 1590 O O . SER A 1 225 ? 20.989 -5.108 -15.248 1.00 92.06 225 SER A O 1
ATOM 1592 N N . HIS A 1 226 ? 22.537 -4.244 -16.636 1.00 89.56 226 HIS A N 1
ATOM 1593 C CA . HIS A 1 226 ? 23.415 -3.701 -15.616 1.00 89.56 226 HIS A CA 1
ATOM 1594 C C . HIS A 1 226 ? 23.965 -2.349 -16.067 1.00 89.56 226 HIS A C 1
ATOM 1596 O O . HIS A 1 226 ? 24.788 -2.291 -16.982 1.00 89.56 226 HIS A O 1
ATOM 1602 N N . SER A 1 227 ? 23.494 -1.284 -15.416 1.00 83.75 227 SER A N 1
ATOM 1603 C CA . SER A 1 227 ? 23.913 0.109 -15.626 1.00 83.75 227 SER A CA 1
ATOM 1604 C C . SER A 1 227 ? 24.595 0.632 -14.365 1.00 83.75 227 SER A C 1
ATOM 1606 O O . SER A 1 227 ? 24.083 0.439 -13.273 1.00 83.75 227 SER A O 1
ATOM 1608 N N . MET A 1 228 ? 25.741 1.308 -14.454 1.00 76.94 228 MET A N 1
ATOM 1609 C CA . MET A 1 228 ? 26.373 1.876 -13.249 1.00 76.94 228 MET A CA 1
ATOM 1610 C C . MET A 1 228 ? 25.959 3.324 -12.968 1.00 76.94 228 MET A C 1
ATOM 1612 O O . MET A 1 228 ? 26.345 3.852 -11.924 1.00 76.94 228 MET A O 1
ATOM 1616 N N . TYR A 1 229 ? 25.206 3.979 -13.862 1.00 79.75 229 TYR A N 1
ATOM 1617 C CA . TYR A 1 229 ? 24.998 5.429 -13.795 1.00 79.75 229 TYR A CA 1
ATOM 1618 C C . TYR A 1 229 ? 23.546 5.850 -13.562 1.00 79.75 229 TYR A C 1
ATOM 1620 O O . TYR A 1 229 ? 23.255 6.332 -12.473 1.00 79.75 229 TYR A O 1
ATOM 1628 N N . TRP A 1 230 ? 22.642 5.680 -14.533 1.00 82.31 230 TRP A N 1
ATOM 1629 C CA . TRP A 1 230 ? 21.290 6.245 -14.437 1.00 82.31 230 TRP A CA 1
ATOM 1630 C C . TRP A 1 230 ? 20.211 5.192 -14.212 1.00 82.31 230 TRP A C 1
ATOM 1632 O O . TRP A 1 230 ? 19.723 5.073 -13.097 1.00 82.31 230 TRP A O 1
ATOM 1642 N N . ALA A 1 231 ? 19.811 4.439 -15.232 1.00 89.31 231 ALA A N 1
ATOM 1643 C CA . ALA A 1 231 ? 18.714 3.489 -15.111 1.00 89.31 231 ALA A CA 1
ATOM 1644 C C . ALA A 1 231 ? 18.983 2.201 -15.879 1.00 89.31 231 ALA A C 1
ATOM 1646 O O . ALA A 1 231 ? 19.826 2.132 -16.764 1.00 89.31 231 ALA A O 1
ATOM 1647 N N . ASN A 1 232 ? 18.250 1.141 -15.565 1.00 91.75 232 ASN A N 1
ATOM 1648 C CA . ASN A 1 232 ? 18.247 -0.038 -16.430 1.00 91.75 232 ASN A CA 1
ATOM 1649 C C . ASN A 1 232 ? 17.177 0.108 -17.514 1.00 91.75 232 ASN A C 1
ATOM 1651 O O . ASN A 1 232 ? 17.398 -0.261 -18.667 1.00 91.75 232 ASN A O 1
ATOM 1655 N N . TYR A 1 233 ? 16.055 0.726 -17.161 1.00 94.69 233 TYR A N 1
ATOM 1656 C CA . TYR A 1 233 ? 14.936 0.972 -18.053 1.00 94.69 233 TYR A CA 1
ATOM 1657 C C . TYR A 1 233 ? 14.392 2.376 -17.798 1.00 94.69 233 TYR A C 1
ATOM 1659 O O . TYR A 1 233 ? 14.146 2.716 -16.645 1.00 94.69 233 TYR A O 1
ATOM 1667 N N . ALA A 1 234 ? 14.200 3.181 -18.840 1.00 94.12 234 ALA A N 1
ATOM 1668 C CA . ALA A 1 234 ? 13.754 4.565 -18.685 1.00 94.12 234 ALA A CA 1
ATOM 1669 C C . ALA A 1 234 ? 12.676 4.935 -19.706 1.00 94.12 234 ALA A C 1
ATOM 1671 O O . ALA A 1 234 ? 12.830 4.650 -20.892 1.00 94.12 234 ALA A O 1
ATOM 1672 N N . VAL A 1 235 ? 11.601 5.586 -19.265 1.00 95.44 235 VAL A N 1
ATOM 1673 C CA . VAL A 1 235 ? 10.659 6.292 -20.149 1.00 95.44 235 VAL A CA 1
ATOM 1674 C C . VAL A 1 235 ? 11.118 7.738 -20.272 1.00 95.44 235 VAL A C 1
ATOM 1676 O O . VAL A 1 235 ? 11.311 8.393 -19.254 1.00 95.44 235 VAL A O 1
ATOM 1679 N N . ASP A 1 236 ? 11.288 8.220 -21.501 1.00 92.81 236 ASP A N 1
ATOM 1680 C CA . ASP A 1 236 ? 11.844 9.543 -21.803 1.00 92.81 236 ASP A CA 1
ATOM 1681 C C . ASP A 1 236 ? 10.928 10.703 -21.360 1.00 92.81 236 ASP A C 1
ATOM 1683 O O . ASP A 1 236 ? 9.712 10.562 -21.192 1.00 92.81 236 ASP A O 1
ATOM 1687 N N . THR A 1 237 ? 11.517 11.885 -21.183 1.00 91.50 237 THR A N 1
ATOM 1688 C CA . THR A 1 237 ? 10.819 13.086 -20.718 1.00 91.50 237 THR A CA 1
ATOM 1689 C C . THR A 1 237 ? 9.681 13.458 -21.662 1.00 91.50 237 THR A C 1
ATOM 1691 O O . THR A 1 237 ? 9.864 13.575 -22.878 1.00 91.50 237 THR A O 1
ATOM 1694 N N . ALA A 1 238 ? 8.507 13.726 -21.088 1.00 92.19 238 ALA A N 1
ATOM 1695 C CA . ALA A 1 238 ? 7.280 14.079 -21.796 1.00 92.19 238 ALA A CA 1
ATOM 1696 C C . ALA A 1 238 ? 6.873 13.080 -22.897 1.00 92.19 238 ALA A C 1
ATOM 1698 O O . ALA A 1 238 ? 6.110 13.440 -23.795 1.00 92.19 238 ALA A O 1
ATOM 1699 N N . ALA A 1 239 ? 7.365 11.839 -22.832 1.00 94.44 239 ALA A N 1
ATOM 1700 C CA . ALA A 1 239 ? 6.990 10.788 -23.762 1.00 94.44 239 ALA A CA 1
ATOM 1701 C C . ALA A 1 239 ? 5.584 10.262 -23.464 1.00 94.44 239 ALA A C 1
ATOM 1703 O O . ALA A 1 239 ? 5.166 10.140 -22.308 1.00 94.44 239 ALA A O 1
ATOM 1704 N N . THR A 1 240 ? 4.868 9.896 -24.521 1.00 97.25 240 THR A N 1
ATOM 1705 C CA . THR A 1 240 ? 3.656 9.087 -24.447 1.00 97.25 240 THR A CA 1
ATOM 1706 C C . THR A 1 240 ? 3.985 7.664 -24.873 1.00 97.25 240 THR A C 1
ATOM 1708 O O . THR A 1 240 ? 4.313 7.430 -26.035 1.00 97.25 240 THR A O 1
ATOM 1711 N N . VAL A 1 241 ? 3.874 6.713 -23.944 1.00 98.31 241 VAL A N 1
ATOM 1712 C CA . VAL A 1 241 ? 4.149 5.289 -24.201 1.00 98.31 241 VAL A CA 1
ATOM 1713 C C . VAL A 1 241 ? 2.980 4.411 -23.779 1.00 98.31 241 VAL A C 1
ATOM 1715 O O . VAL A 1 241 ? 2.206 4.760 -22.878 1.00 98.31 241 VAL A O 1
ATOM 1718 N N . SER A 1 242 ? 2.837 3.247 -24.417 1.00 98.69 242 SER A N 1
ATOM 1719 C CA . SER A 1 242 ? 1.758 2.319 -24.067 1.00 98.69 242 SER A CA 1
ATOM 1720 C C . SER A 1 242 ? 2.113 0.840 -24.184 1.00 98.69 242 SER A C 1
ATOM 1722 O O . SER A 1 242 ? 2.950 0.447 -24.983 1.00 98.69 242 SER A O 1
ATOM 1724 N N . ASN A 1 243 ? 1.455 0.007 -23.379 1.00 98.50 243 ASN A N 1
ATOM 1725 C CA . ASN A 1 243 ? 1.591 -1.451 -23.372 1.00 98.50 243 ASN A CA 1
ATOM 1726 C C . ASN A 1 243 ? 3.043 -1.954 -23.270 1.00 98.50 243 ASN A C 1
ATOM 1728 O O . ASN A 1 243 ? 3.428 -2.898 -23.958 1.00 98.50 243 ASN A O 1
ATOM 1732 N N . ILE A 1 244 ? 3.837 -1.356 -22.383 1.00 98.75 244 ILE A N 1
ATOM 1733 C CA . ILE A 1 244 ? 5.208 -1.798 -22.112 1.00 98.75 244 ILE A CA 1
ATOM 1734 C C . ILE A 1 244 ? 5.169 -2.975 -21.134 1.00 98.75 244 ILE A C 1
ATOM 1736 O O . ILE A 1 244 ? 4.550 -2.883 -20.068 1.00 98.75 244 ILE A O 1
ATOM 1740 N N . ARG A 1 245 ? 5.805 -4.094 -21.487 1.00 98.75 245 ARG A N 1
ATOM 1741 C CA . ARG A 1 245 ? 5.796 -5.326 -20.688 1.00 98.75 245 ARG A CA 1
ATOM 1742 C C . ARG A 1 245 ? 7.202 -5.831 -20.408 1.00 98.75 245 ARG A C 1
ATOM 1744 O O . ARG A 1 245 ? 7.976 -6.073 -21.324 1.00 98.75 245 ARG A O 1
ATOM 1751 N N . PHE A 1 246 ? 7.484 -6.087 -19.141 1.00 98.75 246 PHE A N 1
ATOM 1752 C CA . PHE A 1 246 ? 8.693 -6.735 -18.658 1.00 98.75 246 PHE A CA 1
ATOM 1753 C C . PHE A 1 246 ? 8.311 -8.118 -18.146 1.00 98.75 246 PHE A C 1
ATOM 1755 O O . PHE A 1 246 ? 7.447 -8.247 -17.281 1.00 98.75 246 PHE A O 1
ATOM 1762 N N . ASN A 1 247 ? 8.952 -9.149 -18.680 1.00 98.38 247 ASN A N 1
ATOM 1763 C CA . ASN A 1 247 ? 8.749 -10.532 -18.288 1.00 98.38 247 ASN A CA 1
ATOM 1764 C C . ASN A 1 247 ? 10.095 -11.165 -17.949 1.00 98.38 247 ASN A C 1
ATOM 1766 O O . ASN A 1 247 ? 10.967 -11.307 -18.811 1.00 98.38 247 ASN A O 1
ATOM 1770 N N . ALA A 1 248 ? 10.249 -11.571 -16.690 1.00 98.12 248 ALA A N 1
ATOM 1771 C CA . ALA A 1 248 ? 11.468 -12.205 -16.204 1.00 98.12 248 ALA A CA 1
ATOM 1772 C C . ALA A 1 248 ? 12.729 -11.354 -16.413 1.00 98.12 248 ALA A C 1
ATOM 1774 O O . ALA A 1 248 ? 13.804 -11.900 -16.680 1.00 98.12 248 ALA A O 1
ATOM 1775 N N . VAL A 1 249 ? 12.607 -10.026 -16.304 1.00 97.62 249 VAL A N 1
ATOM 1776 C CA . VAL A 1 249 ? 13.771 -9.149 -16.414 1.00 97.62 249 VAL A CA 1
ATOM 1777 C C . VAL A 1 249 ? 14.571 -9.151 -15.122 1.00 97.62 249 VAL A C 1
ATOM 1779 O O . VAL A 1 249 ? 14.048 -9.387 -14.029 1.00 97.62 249 VAL A O 1
ATOM 1782 N N . ARG A 1 250 ? 15.867 -8.888 -15.255 1.00 95.38 250 ARG A N 1
ATOM 1783 C CA . ARG A 1 250 ? 16.783 -8.721 -14.130 1.00 95.38 250 ARG A CA 1
ATOM 1784 C C . ARG A 1 250 ? 17.532 -7.418 -14.300 1.00 95.38 250 ARG A C 1
ATOM 1786 O O . ARG A 1 250 ? 18.076 -7.169 -15.372 1.00 95.38 250 ARG A O 1
ATOM 1793 N N . SER A 1 251 ? 17.570 -6.605 -13.258 1.00 92.56 251 SER A N 1
ATOM 1794 C CA . SER A 1 251 ? 18.401 -5.408 -13.226 1.00 92.56 251 SER A CA 1
ATOM 1795 C C . SER A 1 251 ? 19.346 -5.444 -12.038 1.00 92.56 251 SER A C 1
ATOM 1797 O O . SER A 1 251 ? 18.978 -5.913 -10.963 1.00 92.56 251 SER A O 1
ATOM 1799 N N . ALA A 1 252 ? 20.556 -4.944 -12.240 1.00 88.31 252 ALA A N 1
ATOM 1800 C CA . ALA A 1 252 ? 21.545 -4.766 -11.190 1.00 88.31 252 ALA A CA 1
ATOM 1801 C C . ALA A 1 252 ? 22.355 -3.504 -11.459 1.00 88.31 252 ALA A C 1
ATOM 1803 O O . ALA A 1 252 ? 22.437 -3.081 -12.606 1.00 88.31 252 ALA A O 1
ATOM 1804 N N . GLY A 1 253 ? 22.958 -2.944 -10.414 1.00 75.19 253 GLY A N 1
ATOM 1805 C CA . GLY A 1 253 ? 23.754 -1.724 -10.466 1.00 75.19 253 GLY A CA 1
ATOM 1806 C C . GLY A 1 253 ? 22.920 -0.510 -10.860 1.00 75.19 253 GLY A C 1
ATOM 1807 O O . GLY A 1 253 ? 22.117 -0.574 -11.786 1.00 75.19 253 GLY A O 1
ATOM 1808 N N . VAL A 1 254 ? 23.101 0.577 -10.115 1.00 62.62 254 VAL A N 1
ATOM 1809 C CA . VAL A 1 254 ? 22.873 1.976 -10.506 1.00 62.62 254 VAL A CA 1
ATOM 1810 C C . VAL A 1 254 ? 23.459 2.828 -9.378 1.00 62.62 254 VAL A C 1
ATOM 1812 O O . VAL A 1 254 ? 23.220 2.569 -8.200 1.00 62.62 254 VAL A O 1
ATOM 1815 N N . HIS A 1 255 ? 24.189 3.888 -9.711 1.00 62.69 255 HIS A N 1
ATOM 1816 C CA . HIS A 1 255 ? 24.571 4.911 -8.745 1.00 62.69 255 HIS A CA 1
ATOM 1817 C C . HIS A 1 255 ? 23.540 6.058 -8.750 1.00 62.69 255 HIS A C 1
ATOM 1819 O O . HIS A 1 255 ? 23.571 6.914 -9.622 1.00 62.69 255 HIS A O 1
ATOM 1825 N N . ALA A 1 256 ? 22.695 6.110 -7.711 1.00 63.88 256 ALA A N 1
ATOM 1826 C CA . ALA A 1 256 ? 21.848 7.246 -7.292 1.00 63.88 256 ALA A CA 1
ATOM 1827 C C . ALA A 1 256 ? 20.396 7.390 -7.814 1.00 63.88 256 ALA A C 1
ATOM 1829 O O . ALA A 1 256 ? 19.670 8.161 -7.191 1.00 63.88 256 ALA A O 1
ATOM 1830 N N . TRP A 1 257 ? 19.933 6.659 -8.839 1.00 81.56 257 TRP A N 1
ATOM 1831 C CA . TRP A 1 257 ? 18.559 6.818 -9.378 1.00 81.56 257 TRP A CA 1
ATOM 1832 C C . TRP A 1 257 ? 17.686 5.571 -9.185 1.00 81.56 257 TRP A C 1
ATOM 1834 O O . TRP A 1 257 ? 17.416 5.232 -8.029 1.00 81.56 257 TRP A O 1
ATOM 1844 N N . ALA A 1 258 ? 17.274 4.860 -10.246 1.00 90.50 258 ALA A N 1
ATOM 1845 C CA . ALA A 1 258 ? 16.466 3.640 -10.137 1.00 90.50 258 ALA A CA 1
ATOM 1846 C C . ALA A 1 258 ? 16.736 2.572 -11.199 1.00 90.50 258 ALA A C 1
ATOM 1848 O O . ALA A 1 258 ? 17.246 2.849 -12.278 1.00 90.50 258 ALA A O 1
ATOM 1849 N N . HIS A 1 259 ? 16.298 1.336 -10.945 1.00 93.00 259 HIS A N 1
ATOM 1850 C CA . HIS A 1 259 ? 16.268 0.311 -11.990 1.00 93.00 259 HIS A CA 1
ATOM 1851 C C . HIS A 1 259 ? 15.277 0.642 -13.106 1.00 93.00 259 HIS A C 1
ATOM 1853 O O . HIS A 1 259 ? 15.609 0.474 -14.279 1.00 93.00 259 HIS A O 1
ATOM 1859 N N . 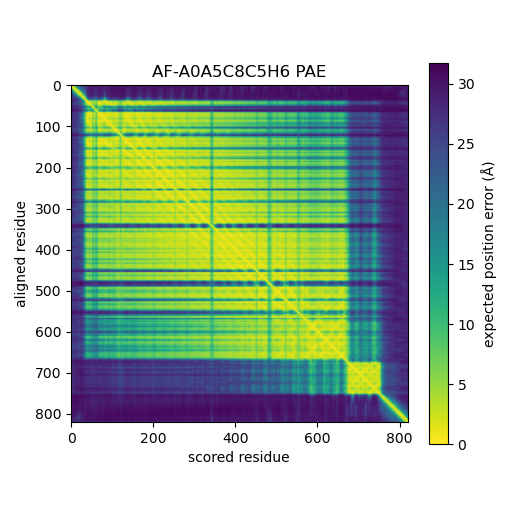ILE A 1 260 ? 14.084 1.111 -12.747 1.00 95.06 260 ILE A N 1
ATOM 1860 C CA . ILE A 1 260 ? 13.093 1.622 -13.692 1.00 95.06 260 ILE A CA 1
ATOM 1861 C C . ILE A 1 260 ? 12.839 3.091 -13.372 1.00 95.06 260 ILE A C 1
ATOM 1863 O O . ILE A 1 260 ? 12.511 3.414 -12.232 1.00 95.06 260 ILE A O 1
ATOM 1867 N N . ASP A 1 261 ? 12.942 3.950 -14.376 1.00 93.88 261 ASP A N 1
ATOM 1868 C CA . ASP A 1 261 ? 12.701 5.385 -14.260 1.00 93.88 261 ASP A CA 1
ATOM 1869 C C . ASP A 1 261 ? 11.605 5.835 -15.236 1.00 93.88 261 ASP A C 1
ATOM 1871 O O . ASP A 1 261 ? 11.535 5.376 -16.381 1.00 93.88 261 ASP A O 1
ATOM 1875 N N . ILE A 1 262 ? 10.727 6.722 -14.778 1.00 94.88 262 ILE A N 1
ATOM 1876 C CA . ILE A 1 262 ? 9.775 7.431 -15.629 1.00 94.88 262 ILE A CA 1
ATOM 1877 C C . ILE A 1 262 ? 10.044 8.920 -15.455 1.00 94.88 262 ILE A C 1
ATOM 1879 O O . ILE A 1 262 ? 9.885 9.465 -14.360 1.00 94.88 262 ILE A O 1
ATOM 1883 N N . GLU A 1 263 ? 10.431 9.562 -16.553 1.00 92.12 263 GLU A N 1
ATOM 1884 C CA . GLU A 1 263 ? 10.846 10.959 -16.584 1.00 92.12 263 GLU A CA 1
ATOM 1885 C C . GLU A 1 263 ? 9.684 11.957 -16.548 1.00 92.12 263 GLU A C 1
ATOM 1887 O O . GLU A 1 263 ? 8.519 11.641 -16.812 1.00 92.12 263 GLU A O 1
ATOM 1892 N N . ASP A 1 264 ? 10.040 13.204 -16.231 1.00 91.75 264 ASP A N 1
ATOM 1893 C CA . ASP A 1 264 ? 9.125 14.328 -16.054 1.00 91.75 264 ASP A CA 1
ATOM 1894 C C . ASP A 1 264 ? 8.073 14.439 -17.163 1.00 91.75 264 ASP A C 1
ATOM 1896 O O . ASP A 1 264 ? 8.374 14.453 -18.360 1.00 91.75 264 ASP A O 1
ATOM 1900 N N . GLY A 1 265 ? 6.812 14.603 -16.757 1.00 92.62 265 GLY A N 1
ATOM 1901 C CA . GLY A 1 265 ? 5.713 14.902 -17.677 1.00 92.62 265 GLY A CA 1
ATOM 1902 C C . GLY A 1 265 ? 5.295 13.756 -18.604 1.00 92.62 265 GLY A C 1
ATOM 1903 O O . GLY A 1 265 ? 4.476 13.986 -19.497 1.00 92.62 265 GLY A O 1
ATOM 1904 N N . ALA A 1 266 ? 5.832 12.546 -18.430 1.00 95.56 266 ALA A N 1
ATOM 1905 C CA . ALA A 1 266 ? 5.456 11.395 -19.242 1.00 95.56 266 ALA A CA 1
ATOM 1906 C C . ALA A 1 266 ? 3.987 10.969 -19.032 1.00 95.56 266 ALA A C 1
ATOM 1908 O O . ALA A 1 266 ? 3.400 11.114 -17.951 1.00 95.56 266 ALA A O 1
ATOM 1909 N N . THR A 1 267 ? 3.399 10.394 -20.082 1.00 98.19 267 THR A N 1
ATOM 1910 C CA . THR A 1 267 ? 2.081 9.748 -20.059 1.00 98.19 267 THR A CA 1
ATOM 1911 C C . THR A 1 267 ? 2.230 8.272 -20.401 1.00 98.19 267 THR A C 1
ATOM 1913 O O . THR A 1 267 ? 2.657 7.914 -21.495 1.00 98.19 267 THR A O 1
ATOM 1916 N N . VAL A 1 268 ? 1.849 7.401 -19.470 1.00 98.50 268 VAL A N 1
ATOM 1917 C CA . VAL A 1 268 ? 2.065 5.954 -19.577 1.00 98.50 268 VAL A CA 1
ATOM 1918 C C . VAL A 1 268 ? 0.735 5.214 -19.477 1.00 98.50 268 VAL A C 1
ATOM 1920 O O . VAL A 1 268 ? 0.003 5.359 -18.496 1.00 98.50 268 VAL A O 1
ATOM 1923 N N . ASN A 1 269 ? 0.413 4.393 -20.477 1.00 98.56 269 ASN A N 1
ATOM 1924 C CA . ASN A 1 269 ? -0.810 3.588 -20.488 1.00 98.56 269 ASN A CA 1
ATOM 1925 C C . ASN A 1 269 ? -0.508 2.097 -20.673 1.00 98.56 269 ASN A C 1
ATOM 1927 O O . ASN A 1 269 ? -0.211 1.655 -21.777 1.00 98.56 269 ASN A O 1
ATOM 1931 N N . GLY A 1 270 ? -0.625 1.314 -19.604 1.00 97.50 270 GLY A N 1
ATOM 1932 C CA . GLY A 1 270 ? -0.274 -0.102 -19.587 1.00 97.50 270 GLY A CA 1
ATOM 1933 C C . GLY A 1 270 ? 1.233 -0.289 -19.445 1.00 97.50 270 GLY A C 1
ATOM 1934 O O . GLY A 1 270 ? 1.965 -0.274 -20.429 1.00 97.50 270 GLY A O 1
ATOM 1935 N N . PHE A 1 271 ? 1.687 -0.482 -18.209 1.00 98.12 271 PHE A N 1
ATOM 1936 C CA . PHE A 1 271 ? 3.093 -0.715 -17.883 1.00 98.12 271 PHE A CA 1
ATOM 1937 C C . PHE A 1 271 ? 3.163 -1.872 -16.895 1.00 98.12 271 PHE A C 1
ATOM 1939 O O . PHE A 1 271 ? 2.718 -1.734 -15.757 1.00 98.12 271 PHE A O 1
ATOM 1946 N N . VAL A 1 272 ? 3.631 -3.032 -17.347 1.00 98.69 272 VAL A N 1
ATOM 1947 C CA . VAL A 1 272 ? 3.520 -4.291 -16.601 1.00 98.69 272 VAL A CA 1
ATOM 1948 C C . VAL A 1 272 ? 4.898 -4.871 -16.357 1.00 98.69 272 VAL A C 1
ATOM 1950 O O . VAL A 1 272 ? 5.596 -5.204 -17.307 1.00 98.69 272 VAL A O 1
ATOM 1953 N N . VAL A 1 273 ? 5.256 -5.048 -15.093 1.00 98.75 273 VAL A N 1
ATOM 1954 C CA . VAL A 1 273 ? 6.467 -5.734 -14.655 1.00 98.75 273 VAL A CA 1
ATOM 1955 C C . VAL A 1 273 ? 6.064 -7.034 -13.978 1.00 98.75 273 VAL A C 1
ATOM 1957 O O . VAL A 1 273 ? 5.460 -7.013 -12.907 1.00 98.75 273 VAL A O 1
ATOM 1960 N N . ASP A 1 274 ? 6.374 -8.158 -14.621 1.00 98.75 274 ASP A N 1
ATOM 1961 C CA . ASP A 1 274 ? 5.991 -9.489 -14.158 1.00 98.75 274 ASP A CA 1
ATOM 1962 C C . ASP A 1 274 ? 7.201 -10.410 -13.981 1.00 98.75 274 ASP A C 1
ATOM 1964 O O . ASP A 1 274 ? 8.133 -10.415 -14.797 1.00 98.75 274 ASP A O 1
ATOM 1968 N N . ASN A 1 275 ? 7.176 -11.216 -12.916 1.00 98.38 275 ASN A N 1
ATOM 1969 C CA . ASN A 1 275 ? 8.170 -12.256 -12.636 1.00 98.38 275 ASN A CA 1
ATOM 1970 C C . ASN A 1 275 ? 9.626 -11.740 -12.646 1.00 98.38 275 ASN A C 1
ATOM 1972 O O . ASN A 1 275 ? 10.543 -12.445 -13.065 1.00 98.38 275 ASN A O 1
ATOM 1976 N N . SER A 1 276 ? 9.840 -10.483 -12.255 1.00 98.25 276 SER A N 1
ATOM 1977 C CA . SER A 1 276 ? 11.102 -9.769 -12.468 1.00 98.25 276 SER A CA 1
ATOM 1978 C C . SER A 1 276 ? 11.841 -9.492 -11.160 1.00 98.25 276 SER A C 1
ATOM 1980 O O . SER A 1 276 ? 11.242 -9.468 -10.087 1.00 98.25 276 SER A O 1
ATOM 1982 N N . VAL A 1 277 ? 13.156 -9.287 -11.248 1.00 95.75 277 VAL A N 1
ATOM 1983 C CA . VAL A 1 277 ? 14.012 -8.958 -10.098 1.00 95.75 277 VAL A CA 1
ATOM 1984 C C . VAL A 1 277 ? 14.663 -7.604 -10.338 1.00 95.75 277 VAL A C 1
ATOM 1986 O O . VAL A 1 277 ? 15.448 -7.450 -11.277 1.00 95.75 277 VAL A O 1
ATOM 1989 N N . LEU A 1 278 ? 14.331 -6.639 -9.484 1.00 93.88 278 LEU A N 1
ATOM 1990 C CA . LEU A 1 278 ? 14.856 -5.283 -9.527 1.00 93.88 278 LEU A CA 1
ATOM 1991 C C . LEU A 1 278 ? 15.864 -5.090 -8.394 1.00 93.88 278 LEU A C 1
ATOM 1993 O O . LEU A 1 278 ? 15.479 -4.869 -7.245 1.00 93.88 278 LEU A O 1
ATOM 1997 N N . GLY A 1 279 ? 17.144 -5.210 -8.740 1.00 89.62 279 GLY A N 1
ATOM 1998 C CA . GLY A 1 279 ? 18.275 -5.045 -7.831 1.00 89.62 279 GLY A CA 1
ATOM 1999 C C . GLY A 1 279 ? 18.909 -6.353 -7.392 1.00 89.62 279 GLY A C 1
ATOM 2000 O O . GLY A 1 279 ? 18.506 -7.452 -7.785 1.00 89.62 279 GLY A O 1
ATOM 2001 N N . ALA A 1 280 ? 19.936 -6.233 -6.556 1.00 83.31 280 ALA A N 1
ATOM 2002 C CA . ALA A 1 280 ? 20.620 -7.370 -5.962 1.00 83.31 280 ALA A CA 1
ATOM 2003 C C . ALA A 1 280 ? 21.095 -7.061 -4.540 1.00 83.31 280 ALA A C 1
ATOM 2005 O O . ALA A 1 280 ? 21.568 -5.972 -4.227 1.00 83.31 280 ALA A O 1
ATOM 2006 N N . SER A 1 281 ? 21.069 -8.075 -3.674 1.00 74.38 281 SER A N 1
ATOM 2007 C CA . SER A 1 281 ? 21.514 -7.944 -2.280 1.00 74.38 281 SER A CA 1
ATOM 2008 C C . SER A 1 281 ? 23.001 -7.600 -2.124 1.00 74.38 281 SER A C 1
ATOM 2010 O O . SER A 1 281 ? 23.420 -7.124 -1.071 1.00 74.38 281 SER A O 1
ATOM 2012 N N . SER A 1 282 ? 23.805 -7.852 -3.159 1.00 73.56 282 SER A N 1
ATOM 2013 C CA . SER A 1 282 ? 25.237 -7.550 -3.206 1.00 73.56 282 SER A CA 1
ATOM 2014 C C . SER A 1 282 ? 25.564 -6.146 -3.721 1.00 73.56 282 SER A C 1
ATOM 2016 O O . SER A 1 282 ? 26.744 -5.834 -3.878 1.00 73.56 282 SER A O 1
ATOM 2018 N N . GLU A 1 283 ? 24.569 -5.318 -4.047 1.00 73.56 283 GLU A N 1
ATOM 2019 C CA . GLU A 1 283 ? 24.820 -3.971 -4.558 1.00 73.56 283 GLU A CA 1
ATOM 2020 C C . GLU A 1 283 ? 25.518 -3.096 -3.513 1.00 73.56 283 GLU A C 1
ATOM 2022 O O . GLU A 1 283 ? 25.029 -2.882 -2.407 1.00 73.56 283 GLU A O 1
ATOM 2027 N N . THR A 1 284 ? 26.693 -2.576 -3.873 1.00 60.12 284 THR A N 1
ATOM 2028 C CA . THR A 1 284 ? 27.509 -1.720 -2.996 1.00 60.12 284 THR A CA 1
ATOM 2029 C C . THR A 1 284 ? 27.137 -0.240 -3.080 1.00 60.12 284 THR A C 1
ATOM 2031 O O . THR A 1 284 ? 27.550 0.542 -2.229 1.00 60.12 284 THR A O 1
ATOM 2034 N N . SER A 1 285 ? 26.392 0.149 -4.116 1.00 65.31 285 SER A N 1
ATOM 2035 C CA . SER A 1 285 ? 25.801 1.475 -4.302 1.00 65.31 285 SER A CA 1
ATOM 2036 C C . SER A 1 285 ? 24.341 1.257 -4.684 1.00 65.31 285 SER A C 1
ATOM 2038 O O . SER A 1 285 ? 24.049 1.151 -5.870 1.00 65.31 285 SER A O 1
ATOM 2040 N N . PRO A 1 286 ? 23.452 1.081 -3.707 1.00 66.75 286 PRO A N 1
ATOM 2041 C CA . PRO A 1 286 ? 22.082 0.697 -3.986 1.00 66.75 286 PRO A CA 1
ATOM 2042 C C . PRO A 1 286 ? 21.252 1.847 -4.552 1.00 66.75 286 PRO A C 1
ATOM 2044 O O . PRO A 1 286 ? 21.528 3.028 -4.313 1.00 66.75 286 PRO A O 1
ATOM 2047 N N . THR A 1 287 ? 20.201 1.472 -5.272 1.00 80.00 287 THR A N 1
ATOM 2048 C CA . THR A 1 287 ? 19.321 2.360 -6.033 1.00 80.00 287 THR A CA 1
ATOM 2049 C C . THR A 1 287 ? 17.854 2.099 -5.696 1.00 80.00 287 THR A C 1
ATOM 2051 O O . THR A 1 287 ? 17.528 1.112 -5.032 1.00 80.00 287 THR A O 1
ATOM 2054 N N . HIS A 1 288 ? 16.953 2.976 -6.136 1.00 90.38 288 HIS A N 1
ATOM 2055 C CA . HIS A 1 288 ? 15.527 2.714 -6.018 1.00 90.38 288 HIS A CA 1
ATOM 2056 C C . HIS A 1 288 ? 15.092 1.595 -6.972 1.00 90.38 288 HIS A C 1
ATOM 2058 O O . HIS A 1 288 ? 15.607 1.452 -8.080 1.00 90.38 288 HIS A O 1
ATOM 2064 N N . GLY A 1 289 ? 14.104 0.801 -6.571 1.00 92.69 289 GLY A N 1
ATOM 2065 C CA . GLY A 1 289 ? 13.503 -0.183 -7.474 1.00 92.69 289 GLY A CA 1
ATOM 2066 C C . GLY A 1 289 ? 12.839 0.487 -8.676 1.00 92.69 289 GLY A C 1
ATOM 2067 O O . GLY A 1 289 ? 13.017 0.083 -9.824 1.00 92.69 289 GLY A O 1
ATOM 2068 N N . PHE A 1 290 ? 12.105 1.556 -8.392 1.00 94.69 290 PHE A N 1
ATOM 2069 C CA . PHE A 1 290 ? 11.345 2.329 -9.357 1.00 94.69 290 PHE A CA 1
ATOM 2070 C C . PHE A 1 290 ? 11.326 3.805 -8.950 1.00 94.69 290 PHE A C 1
ATOM 2072 O O . PHE A 1 290 ? 11.077 4.112 -7.780 1.00 94.69 290 PHE A O 1
ATOM 2079 N N . TRP A 1 291 ? 11.546 4.704 -9.905 1.00 94.12 291 TRP A N 1
ATOM 2080 C CA . TRP A 1 291 ? 11.489 6.155 -9.732 1.00 94.12 291 TRP A CA 1
ATOM 2081 C C . TRP A 1 291 ? 10.408 6.752 -10.627 1.00 94.12 291 TRP A C 1
ATOM 2083 O O . TRP A 1 291 ? 10.269 6.389 -11.793 1.00 94.12 291 TRP A O 1
ATOM 2093 N N . MET A 1 292 ? 9.621 7.665 -10.063 1.00 94.75 292 MET A N 1
ATOM 2094 C CA . MET A 1 292 ? 8.616 8.426 -10.795 1.00 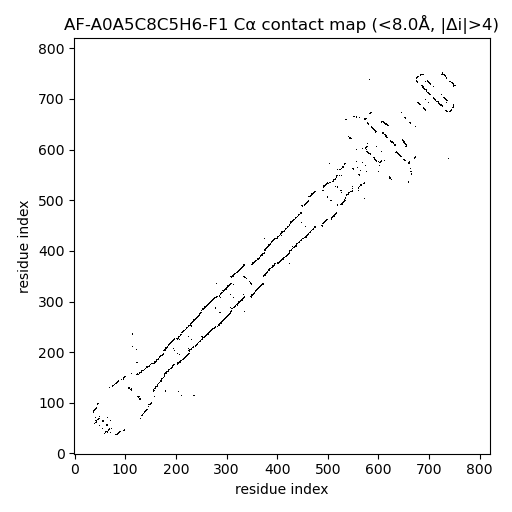94.75 292 MET A CA 1
ATOM 2095 C C . MET A 1 292 ? 8.819 9.917 -10.547 1.00 94.75 292 MET A C 1
ATOM 2097 O O . MET A 1 292 ? 8.582 10.411 -9.440 1.00 94.75 292 MET A O 1
ATOM 2101 N N . ASN A 1 293 ? 9.216 10.625 -11.598 1.00 93.50 293 ASN A N 1
ATOM 2102 C CA . ASN A 1 293 ? 9.408 12.068 -11.590 1.00 93.50 293 ASN A CA 1
ATOM 2103 C C . ASN A 1 293 ? 8.082 12.869 -11.482 1.00 93.50 293 ASN A C 1
ATOM 2105 O O . ASN A 1 293 ? 6.975 12.308 -11.470 1.00 93.50 293 ASN A O 1
ATOM 2109 N N . PRO A 1 294 ? 8.152 14.199 -11.311 1.00 93.75 294 PRO A N 1
ATOM 2110 C CA . PRO A 1 294 ? 6.992 15.089 -11.308 1.00 93.75 294 PRO A CA 1
ATOM 2111 C C . PRO A 1 294 ? 6.068 15.020 -12.538 1.00 93.75 294 PRO A C 1
ATOM 2113 O O . PRO A 1 294 ? 6.467 14.759 -13.671 1.00 93.75 294 PRO A O 1
ATOM 2116 N N . ASN A 1 295 ? 4.800 15.391 -12.318 1.00 95.00 295 ASN A N 1
ATOM 2117 C CA . ASN A 1 295 ? 3.789 15.631 -13.365 1.00 95.00 295 ASN A CA 1
ATOM 2118 C C . ASN A 1 295 ? 3.485 14.442 -14.298 1.00 95.00 295 ASN A C 1
ATOM 2120 O O . ASN A 1 295 ? 3.065 14.640 -15.438 1.00 95.00 295 ASN A O 1
ATOM 2124 N N . ILE A 1 296 ? 3.668 13.214 -13.816 1.00 95.81 296 ILE A N 1
ATOM 2125 C CA . ILE A 1 296 ? 3.433 11.995 -14.597 1.00 95.81 296 ILE A CA 1
ATOM 2126 C C . ILE A 1 296 ? 1.976 11.537 -14.493 1.00 95.81 296 ILE A C 1
ATOM 2128 O O . ILE A 1 296 ? 1.366 11.560 -13.421 1.00 95.81 296 ILE A O 1
ATOM 2132 N N . THR A 1 297 ? 1.421 11.047 -15.601 1.00 98.19 297 THR A N 1
ATOM 2133 C CA . THR A 1 297 ? 0.129 10.345 -15.608 1.00 98.19 297 THR A CA 1
ATOM 2134 C C . THR A 1 297 ? 0.327 8.887 -15.996 1.00 98.19 297 THR A C 1
ATOM 2136 O O . THR A 1 297 ? 0.820 8.603 -17.084 1.00 98.19 297 THR A O 1
ATOM 2139 N N . VAL A 1 298 ? -0.096 7.959 -15.133 1.00 98.19 298 VAL A N 1
ATOM 2140 C CA . VAL A 1 298 ? -0.018 6.517 -15.393 1.00 98.19 298 VAL A CA 1
ATOM 2141 C C . VAL A 1 298 ? -1.383 5.857 -15.245 1.00 98.19 298 VAL A C 1
ATOM 2143 O O . VAL A 1 298 ? -2.063 6.015 -14.231 1.00 98.19 298 VAL A O 1
ATOM 2146 N N . THR A 1 299 ? -1.777 5.068 -16.242 1.00 98.62 299 THR A N 1
ATOM 2147 C CA . THR A 1 299 ? -2.933 4.166 -16.163 1.00 98.62 299 THR A CA 1
ATOM 2148 C C . THR A 1 299 ? -2.473 2.724 -16.331 1.00 98.62 299 THR A C 1
ATOM 2150 O O . THR A 1 299 ? -1.756 2.414 -17.277 1.00 98.62 299 THR A O 1
ATOM 2153 N N . GLY A 1 300 ? -2.890 1.828 -15.434 1.00 97.69 300 GLY A N 1
ATOM 2154 C CA . GLY A 1 300 ? -2.593 0.398 -15.543 1.00 97.69 300 GLY A CA 1
ATOM 2155 C C . GLY A 1 300 ? -1.133 0.031 -15.262 1.00 97.69 300 GLY A C 1
ATOM 2156 O O . GLY A 1 300 ? -0.586 -0.822 -15.962 1.00 97.69 300 GLY A O 1
ATOM 2157 N N . LEU A 1 301 ? -0.507 0.671 -14.266 1.00 98.31 301 LEU A N 1
ATOM 2158 C CA . LEU A 1 301 ? 0.800 0.261 -13.736 1.00 98.31 301 LEU A CA 1
ATOM 2159 C C . LEU A 1 301 ? 0.657 -1.055 -12.971 1.00 98.31 301 LEU A C 1
ATOM 2161 O O . LEU A 1 301 ? -0.204 -1.162 -12.099 1.00 98.31 301 LEU A O 1
ATOM 2165 N N . GLN A 1 302 ? 1.485 -2.049 -13.267 1.00 98.69 302 GLN A N 1
ATOM 2166 C CA . GLN A 1 302 ? 1.421 -3.348 -12.608 1.00 98.69 302 GLN A CA 1
ATOM 2167 C C . GLN A 1 302 ? 2.811 -3.841 -12.222 1.00 98.69 302 GLN A C 1
ATOM 2169 O O . GLN A 1 302 ? 3.699 -3.903 -13.066 1.00 98.69 302 GLN A O 1
ATOM 2174 N N . PHE A 1 303 ? 2.955 -4.244 -10.965 1.00 98.62 303 PHE A N 1
ATOM 2175 C CA . PHE A 1 303 ? 4.066 -5.039 -10.461 1.00 98.62 303 PHE A CA 1
ATOM 2176 C C . PHE A 1 303 ? 3.486 -6.345 -9.931 1.00 98.62 303 PHE A C 1
ATOM 2178 O O . PHE A 1 303 ? 2.716 -6.341 -8.967 1.00 98.62 303 PHE A O 1
ATOM 2185 N N . THR A 1 304 ? 3.793 -7.450 -10.603 1.00 98.56 304 THR A N 1
ATOM 2186 C CA . THR A 1 304 ? 3.266 -8.772 -10.264 1.00 98.56 304 THR A CA 1
ATOM 2187 C C . THR A 1 304 ? 4.385 -9.786 -10.133 1.00 98.56 304 THR A C 1
ATOM 2189 O O . THR A 1 304 ? 5.327 -9.779 -10.925 1.00 98.56 304 THR A O 1
ATOM 2192 N N . ASN A 1 305 ? 4.303 -10.673 -9.137 1.00 98.44 305 ASN A N 1
ATOM 2193 C CA . ASN A 1 305 ? 5.257 -11.780 -8.968 1.00 98.44 305 ASN A CA 1
ATOM 2194 C C . ASN A 1 305 ? 6.730 -11.323 -8.949 1.00 98.44 305 ASN A C 1
ATOM 2196 O O . ASN A 1 305 ? 7.603 -12.047 -9.422 1.00 98.44 305 ASN A O 1
ATOM 2200 N N . SER A 1 306 ? 6.999 -10.091 -8.512 1.00 98.25 306 SER A N 1
ATOM 2201 C CA . SER A 1 306 ? 8.292 -9.433 -8.712 1.00 98.25 306 SER A CA 1
ATOM 2202 C C . SER A 1 306 ? 8.974 -9.134 -7.388 1.00 98.25 306 SER A C 1
ATOM 2204 O O . SER A 1 306 ? 8.319 -8.944 -6.366 1.00 98.25 306 SER A O 1
ATOM 2206 N N . GLN A 1 307 ? 10.301 -9.085 -7.416 1.00 96.12 307 GLN A N 1
ATOM 2207 C CA . GLN A 1 307 ? 11.133 -8.889 -6.238 1.00 96.12 307 GLN A CA 1
ATOM 2208 C C . GLN A 1 307 ? 11.910 -7.576 -6.346 1.00 96.12 307 GLN A C 1
ATOM 2210 O O . GLN A 1 307 ? 12.544 -7.299 -7.365 1.00 96.12 307 GLN A O 1
ATOM 2215 N N . PHE A 1 308 ? 11.873 -6.786 -5.279 1.00 93.88 308 PHE A N 1
ATOM 2216 C CA . PHE A 1 308 ? 12.566 -5.513 -5.137 1.00 93.88 308 PHE A CA 1
ATOM 2217 C C . PHE A 1 308 ? 13.658 -5.655 -4.081 1.00 93.88 308 PHE A C 1
ATOM 2219 O O . PHE A 1 308 ? 13.369 -5.927 -2.914 1.00 93.88 308 PHE A O 1
ATOM 2226 N N . LEU A 1 309 ? 14.909 -5.460 -4.495 1.00 89.31 309 LEU A N 1
ATOM 2227 C CA . LEU A 1 309 ? 16.105 -5.613 -3.672 1.00 89.31 309 LEU A CA 1
ATOM 2228 C C . LEU A 1 309 ? 16.885 -4.290 -3.666 1.00 89.31 309 LEU A C 1
ATOM 2230 O O . LEU A 1 309 ? 17.894 -4.152 -4.350 1.00 89.31 309 LEU A O 1
ATOM 2234 N N . SER A 1 310 ? 16.407 -3.316 -2.887 1.00 82.69 310 SER A N 1
ATOM 2235 C CA . SER A 1 310 ? 16.925 -1.934 -2.853 1.00 82.69 310 SER A CA 1
ATOM 2236 C C . SER A 1 310 ? 17.483 -1.563 -1.468 1.00 82.69 310 SER A C 1
ATOM 2238 O O . SER A 1 310 ? 16.873 -0.760 -0.758 1.00 82.69 310 SER A O 1
ATOM 2240 N N . PRO A 1 311 ? 18.601 -2.157 -1.006 1.00 77.69 311 PRO A N 1
ATOM 2241 C CA . PRO A 1 311 ? 19.085 -1.926 0.356 1.00 77.69 311 PRO A CA 1
ATOM 2242 C C . PRO A 1 311 ? 19.421 -0.444 0.575 1.00 77.69 311 PRO A C 1
ATOM 2244 O O . PRO A 1 311 ? 20.036 0.192 -0.257 1.00 77.69 311 PRO A O 1
ATOM 2247 N N . GLY A 1 312 ? 18.990 0.165 1.672 1.00 79.56 312 GLY A N 1
ATOM 2248 C CA . GLY A 1 312 ? 19.191 1.590 1.955 1.00 79.56 312 GLY A CA 1
ATOM 2249 C C . GLY A 1 312 ? 18.416 2.568 1.058 1.00 79.56 312 GLY A C 1
ATOM 2250 O O . GLY A 1 312 ? 18.521 3.772 1.277 1.00 79.56 312 GLY A O 1
ATOM 2251 N N . GLN A 1 313 ? 17.622 2.094 0.091 1.00 87.81 313 GLN A N 1
ATOM 2252 C CA . GLN A 1 313 ? 16.829 2.923 -0.824 1.00 87.81 313 GLN A CA 1
ATOM 2253 C C . GLN A 1 313 ? 15.365 2.487 -0.857 1.00 87.81 313 GLN A C 1
ATOM 2255 O O . GLN A 1 313 ? 14.994 1.447 -0.323 1.00 87.81 313 GLN A O 1
ATOM 2260 N N . ASN A 1 314 ? 14.493 3.310 -1.437 1.00 91.56 314 ASN A N 1
ATOM 2261 C CA . ASN A 1 314 ? 13.073 2.965 -1.542 1.00 91.56 314 ASN A CA 1
ATOM 2262 C C . ASN A 1 314 ? 12.817 1.908 -2.625 1.00 91.56 314 ASN A C 1
ATOM 2264 O O . ASN A 1 314 ? 13.436 1.968 -3.683 1.00 91.56 314 ASN A O 1
ATOM 2268 N N . GLY A 1 315 ? 11.846 1.020 -2.403 1.00 94.12 315 GLY A N 1
ATOM 2269 C CA . GLY A 1 315 ? 11.331 0.133 -3.447 1.00 94.12 315 GLY A CA 1
ATOM 2270 C C . GLY A 1 315 ? 10.709 0.951 -4.579 1.00 94.12 315 GLY A C 1
ATOM 2271 O O . GLY A 1 315 ? 11.182 0.904 -5.709 1.00 94.12 315 GLY A O 1
ATOM 2272 N N . LEU A 1 316 ? 9.708 1.772 -4.249 1.00 95.75 316 LEU A N 1
ATOM 2273 C CA . LEU A 1 316 ? 9.087 2.742 -5.151 1.00 95.75 316 LEU A CA 1
ATOM 2274 C C . LEU A 1 316 ? 9.292 4.163 -4.604 1.00 95.75 316 LEU A C 1
ATOM 2276 O O . LEU A 1 316 ? 8.870 4.479 -3.486 1.00 95.75 316 LEU A O 1
ATOM 2280 N N . PHE A 1 317 ? 9.920 5.030 -5.391 1.00 94.62 317 PHE A N 1
ATOM 2281 C CA . PHE A 1 317 ? 10.158 6.430 -5.059 1.00 94.62 317 PHE A CA 1
ATOM 2282 C C . PHE A 1 317 ? 9.396 7.370 -5.988 1.00 94.62 317 PHE A C 1
ATOM 2284 O O . PHE A 1 317 ? 9.298 7.145 -7.191 1.00 94.62 317 PHE A O 1
ATOM 2291 N N . PHE A 1 318 ? 8.872 8.443 -5.405 1.00 94.62 318 PHE A N 1
ATOM 2292 C CA . PHE A 1 318 ? 8.134 9.478 -6.113 1.00 94.62 318 PHE A CA 1
ATOM 2293 C C . PHE A 1 318 ? 8.781 10.826 -5.812 1.00 94.62 318 PHE A C 1
ATOM 2295 O O . PHE A 1 318 ? 8.919 11.204 -4.648 1.00 94.62 318 PHE A O 1
ATOM 2302 N N . GLU A 1 319 ? 9.184 11.553 -6.845 1.00 92.06 319 GLU A N 1
ATOM 2303 C CA . GLU A 1 319 ? 9.817 12.857 -6.698 1.00 92.06 319 GLU A CA 1
ATOM 2304 C C . GLU A 1 319 ? 8.819 13.995 -6.928 1.00 92.06 319 GLU A C 1
ATOM 2306 O O . GLU A 1 319 ? 8.052 14.005 -7.884 1.00 92.06 319 GLU A O 1
ATOM 2311 N N . GLY A 1 320 ? 8.829 15.000 -6.054 1.00 91.06 320 GLY A N 1
ATOM 2312 C CA . GLY A 1 320 ? 7.974 16.174 -6.208 1.00 91.06 320 GLY A CA 1
ATOM 2313 C C . GLY A 1 320 ? 6.475 15.849 -6.170 1.00 91.06 320 GLY A C 1
ATOM 2314 O O . GLY A 1 320 ? 6.002 15.146 -5.277 1.00 91.06 320 GLY A O 1
ATOM 2315 N N . SER A 1 321 ? 5.709 16.444 -7.087 1.00 92.31 321 SER A N 1
ATOM 2316 C CA . SER A 1 321 ? 4.240 16.394 -7.090 1.00 92.31 321 SER A CA 1
ATOM 2317 C C . SER A 1 321 ? 3.674 16.243 -8.503 1.00 92.31 321 SER A C 1
ATOM 2319 O O . SER A 1 321 ? 4.397 16.381 -9.489 1.00 92.31 321 SER A O 1
ATOM 2321 N N . GLY A 1 322 ? 2.362 16.025 -8.604 1.00 94.00 322 GLY A N 1
ATOM 2322 C CA . GLY A 1 322 ? 1.647 15.978 -9.883 1.00 94.00 322 GLY A CA 1
ATOM 2323 C C . GLY A 1 322 ? 1.514 14.578 -10.482 1.00 94.00 322 GLY A C 1
ATOM 2324 O O . GLY A 1 322 ? 1.030 14.460 -11.603 1.00 94.00 322 GLY A O 1
ATOM 2325 N N . GLN A 1 323 ? 1.899 13.529 -9.749 1.00 96.75 323 GLN A N 1
ATOM 2326 C CA . GLN A 1 323 ? 1.685 12.150 -10.181 1.00 96.7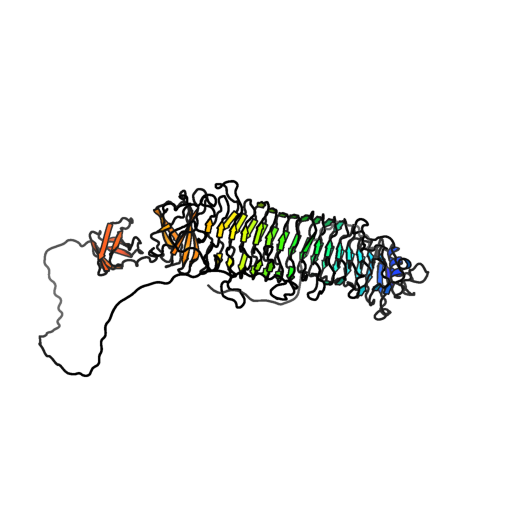5 323 GLN A CA 1
ATOM 2327 C C . GLN A 1 323 ? 0.214 11.751 -10.048 1.00 96.75 323 GLN A C 1
ATOM 2329 O O . GLN A 1 323 ? -0.379 11.885 -8.974 1.00 96.75 323 GLN A O 1
ATOM 2334 N N . ASN A 1 324 ? -0.358 11.212 -11.123 1.00 98.00 324 ASN A N 1
ATOM 2335 C CA . ASN A 1 324 ? -1.717 10.677 -11.157 1.00 98.00 324 ASN A CA 1
ATOM 2336 C C . ASN A 1 324 ? -1.688 9.224 -11.627 1.00 98.00 324 ASN A C 1
ATOM 2338 O O . ASN A 1 324 ? -1.381 8.948 -12.785 1.00 98.00 324 ASN A O 1
ATOM 2342 N N . LEU A 1 325 ? -2.029 8.302 -10.731 1.00 98.50 325 LEU A N 1
ATOM 2343 C CA . LEU A 1 325 ? -2.030 6.867 -10.967 1.00 98.50 325 LEU A CA 1
ATOM 2344 C C . LEU A 1 325 ? -3.460 6.329 -10.930 1.00 98.50 325 LEU A C 1
ATOM 2346 O O . LEU A 1 325 ? -4.183 6.519 -9.950 1.00 98.50 325 LEU A O 1
ATOM 2350 N N . THR A 1 326 ? -3.860 5.635 -11.993 1.00 98.69 326 THR A N 1
ATOM 2351 C CA . THR A 1 326 ? -5.169 4.979 -12.088 1.00 98.69 326 THR A CA 1
ATOM 2352 C C . THR A 1 326 ? -5.006 3.489 -12.369 1.00 98.69 326 THR A C 1
ATOM 2354 O O . THR A 1 326 ? -4.255 3.107 -13.265 1.00 98.69 326 THR A O 1
ATOM 2357 N N . ASN A 1 327 ? -5.750 2.646 -11.650 1.00 98.44 327 ASN A N 1
ATOM 2358 C CA . ASN A 1 327 ? -5.740 1.186 -11.802 1.00 98.44 327 ASN A CA 1
ATOM 2359 C C . ASN A 1 327 ? -4.348 0.560 -11.594 1.00 98.44 327 ASN A C 1
ATOM 2361 O O . ASN A 1 327 ? -3.918 -0.281 -12.388 1.00 98.44 327 ASN A O 1
ATOM 2365 N N . THR A 1 328 ? -3.629 0.993 -10.554 1.00 98.56 328 THR A N 1
ATOM 2366 C CA . THR A 1 328 ? -2.326 0.411 -10.205 1.00 98.56 328 THR A CA 1
ATOM 2367 C C . THR A 1 328 ? -2.505 -0.907 -9.463 1.00 98.56 328 THR A C 1
ATOM 2369 O O . THR A 1 328 ? -3.333 -1.003 -8.561 1.00 98.56 328 THR A O 1
ATOM 2372 N N . ARG A 1 329 ? -1.694 -1.912 -9.798 1.00 98.75 329 ARG A N 1
ATOM 2373 C CA . ARG A 1 329 ? -1.683 -3.217 -9.130 1.00 98.75 329 ARG A CA 1
ATOM 2374 C C . ARG A 1 329 ? -0.278 -3.553 -8.647 1.00 98.75 329 ARG A C 1
ATOM 2376 O O . ARG A 1 329 ? 0.646 -3.609 -9.447 1.00 98.75 329 ARG A O 1
ATOM 2383 N N . ILE A 1 330 ? -0.126 -3.799 -7.357 1.00 98.75 330 ILE A N 1
ATOM 2384 C CA . ILE A 1 330 ? 1.089 -4.326 -6.736 1.00 98.75 330 ILE A CA 1
ATOM 2385 C C . ILE A 1 330 ? 0.652 -5.616 -6.055 1.00 98.75 330 ILE A C 1
ATOM 2387 O O . ILE A 1 330 ? -0.040 -5.571 -5.037 1.00 98.75 330 ILE A O 1
ATOM 2391 N N . VAL A 1 331 ? 0.920 -6.749 -6.703 1.00 98.81 331 VAL A N 1
ATOM 2392 C CA . VAL A 1 331 ? 0.331 -8.037 -6.319 1.00 98.81 331 VAL A CA 1
ATOM 2393 C C . VAL A 1 331 ? 1.386 -9.127 -6.253 1.00 98.81 331 VAL A C 1
ATOM 2395 O O . VAL A 1 331 ? 2.201 -9.247 -7.171 1.00 98.81 331 VAL A O 1
ATOM 2398 N N . ASN A 1 332 ? 1.345 -9.953 -5.206 1.00 98.62 332 ASN A N 1
ATOM 2399 C CA . ASN A 1 332 ? 2.255 -11.089 -5.031 1.00 98.62 332 ASN A CA 1
ATOM 2400 C C . ASN A 1 332 ? 3.731 -10.694 -5.235 1.00 98.62 332 ASN A C 1
ATOM 2402 O O . ASN A 1 332 ? 4.481 -11.383 -5.924 1.00 98.62 332 ASN A O 1
ATOM 2406 N N . SER A 1 333 ? 4.111 -9.511 -4.751 1.00 98.50 333 SER A N 1
ATOM 2407 C CA . SER A 1 333 ? 5.456 -8.961 -4.907 1.00 98.50 333 SER A CA 1
ATOM 2408 C C . SER A 1 333 ? 6.184 -8.910 -3.569 1.00 98.50 333 SER A C 1
ATOM 2410 O O . SER A 1 333 ? 5.576 -8.786 -2.504 1.00 98.50 333 SER A O 1
ATOM 2412 N N . GLU A 1 334 ? 7.504 -9.015 -3.631 1.00 97.38 334 GLU A N 1
ATOM 2413 C CA . GLU A 1 334 ? 8.381 -9.090 -2.469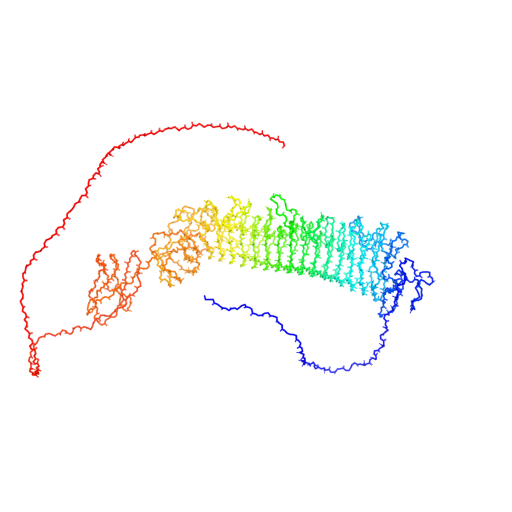 1.00 97.38 334 GLU A CA 1
ATOM 2414 C C . GLU A 1 334 ? 9.255 -7.836 -2.393 1.00 97.38 334 GLU A C 1
ATOM 2416 O O . GLU A 1 334 ? 9.987 -7.511 -3.328 1.00 97.38 334 GLU A O 1
ATOM 2421 N N . PHE A 1 335 ? 9.198 -7.140 -1.262 1.00 95.31 335 PHE A N 1
ATOM 2422 C CA . PHE A 1 335 ? 10.083 -6.034 -0.917 1.00 95.31 335 PHE A CA 1
ATOM 2423 C C . PHE A 1 335 ? 10.940 -6.476 0.262 1.00 95.31 335 PHE A C 1
ATOM 2425 O O . PHE A 1 335 ? 10.481 -6.452 1.405 1.00 95.31 335 PHE A O 1
ATOM 2432 N N . THR A 1 336 ? 12.171 -6.901 -0.022 1.00 87.88 336 THR A N 1
ATOM 2433 C CA . THR A 1 336 ? 13.023 -7.559 0.974 1.00 87.88 336 THR A CA 1
ATOM 2434 C C . THR A 1 336 ? 14.383 -6.881 1.099 1.00 87.88 336 THR A C 1
ATOM 2436 O O . THR A 1 336 ? 15.143 -6.781 0.134 1.00 87.88 336 THR A O 1
ATOM 2439 N N . GLY A 1 337 ? 14.705 -6.422 2.310 1.00 80.56 337 GLY A N 1
ATOM 2440 C CA . GLY A 1 337 ? 16.045 -5.953 2.668 1.00 80.56 337 GLY A CA 1
ATOM 2441 C C . GLY A 1 337 ? 17.052 -7.088 2.902 1.00 80.56 337 GLY A C 1
ATOM 2442 O O . GLY A 1 337 ? 16.717 -8.267 2.955 1.00 80.56 337 GLY A O 1
ATOM 2443 N N . THR A 1 338 ? 18.325 -6.735 3.071 1.00 70.06 338 THR A N 1
ATOM 2444 C CA . THR A 1 338 ? 19.453 -7.669 3.246 1.00 70.06 338 THR A CA 1
ATOM 2445 C C . THR A 1 338 ? 19.862 -7.906 4.705 1.00 70.06 338 THR A C 1
ATOM 2447 O O . THR A 1 338 ? 20.719 -8.747 4.966 1.00 70.06 338 THR A O 1
ATOM 2450 N N . GLY A 1 339 ? 19.230 -7.221 5.667 1.00 59.78 339 GLY A N 1
ATOM 2451 C CA . GLY A 1 339 ? 19.145 -7.681 7.059 1.00 59.78 339 GLY A CA 1
ATOM 2452 C C . GLY A 1 339 ? 20.448 -7.766 7.872 1.00 59.78 339 GLY A C 1
ATOM 2453 O O . GLY A 1 339 ? 20.644 -8.737 8.603 1.00 59.78 339 GLY A O 1
ATOM 2454 N N . ASN A 1 340 ? 21.321 -6.752 7.849 1.00 50.75 340 ASN A N 1
ATOM 2455 C CA . ASN A 1 340 ? 22.383 -6.655 8.863 1.00 50.75 340 ASN A CA 1
ATOM 2456 C C . ASN A 1 340 ? 21.889 -5.896 10.104 1.00 50.75 340 ASN A C 1
ATOM 2458 O O . ASN A 1 340 ? 22.079 -4.689 10.236 1.00 50.75 340 ASN A O 1
ATOM 2462 N N . ASN A 1 341 ? 21.283 -6.646 11.029 1.00 46.75 341 ASN A N 1
ATOM 2463 C CA . ASN A 1 341 ? 20.939 -6.228 12.389 1.00 46.75 341 ASN A CA 1
ATOM 2464 C C . ASN A 1 341 ? 22.187 -5.766 13.169 1.00 46.75 341 ASN A C 1
ATOM 2466 O O . ASN A 1 341 ? 22.835 -6.560 13.854 1.00 46.75 341 ASN A O 1
ATOM 2470 N N . LEU A 1 342 ? 22.515 -4.475 13.115 1.00 36.25 342 LEU A N 1
ATOM 2471 C CA . LEU A 1 342 ? 23.299 -3.818 14.158 1.00 36.25 342 LEU A CA 1
ATOM 2472 C C . LEU A 1 342 ? 22.442 -2.728 14.806 1.00 36.25 342 LEU A C 1
ATOM 2474 O O . LEU A 1 342 ? 21.813 -1.950 14.086 1.00 36.25 342 LEU A O 1
ATOM 2478 N N . PRO A 1 343 ? 22.420 -2.626 16.148 1.00 36.47 343 PRO A N 1
ATOM 2479 C CA . PRO A 1 343 ? 21.691 -1.563 16.818 1.00 36.47 343 PRO A CA 1
ATOM 2480 C C . PRO A 1 343 ? 22.294 -0.220 16.401 1.00 36.47 343 PRO A C 1
ATOM 2482 O O . PRO A 1 343 ? 23.424 0.098 16.774 1.00 36.47 343 PRO A O 1
ATOM 2485 N N . GLY A 1 344 ? 21.547 0.553 15.612 1.00 45.16 344 GLY A N 1
ATOM 2486 C CA . GLY A 1 344 ? 21.853 1.954 15.349 1.00 45.16 344 GLY A CA 1
ATOM 2487 C C . GLY A 1 344 ? 21.907 2.416 13.894 1.00 45.16 344 GLY A C 1
ATOM 2488 O O . GLY A 1 344 ? 21.875 3.627 13.740 1.00 45.16 344 GLY A O 1
ATOM 2489 N N . TYR A 1 345 ? 21.957 1.562 12.855 1.00 41.47 345 TYR A N 1
ATOM 2490 C CA . TYR A 1 345 ? 21.908 2.022 11.444 1.00 41.47 345 TYR A CA 1
ATOM 2491 C C . TYR A 1 345 ? 21.437 0.941 10.434 1.00 41.47 345 TYR A C 1
ATOM 2493 O O . TYR A 1 345 ? 22.072 -0.102 10.291 1.00 41.47 345 TYR A O 1
ATOM 2501 N N . ASP A 1 346 ? 20.367 1.267 9.690 1.00 52.50 346 ASP A N 1
ATOM 2502 C CA . ASP A 1 346 ? 19.593 0.508 8.676 1.00 52.50 346 ASP A CA 1
ATOM 2503 C C . ASP A 1 346 ? 20.312 0.233 7.326 1.00 52.50 346 ASP A C 1
ATOM 2505 O O . ASP A 1 346 ? 19.689 0.245 6.267 1.00 52.50 346 ASP A O 1
ATOM 2509 N N . ALA A 1 347 ? 21.623 -0.016 7.291 1.00 51.38 347 ALA A N 1
ATOM 2510 C CA . ALA A 1 347 ? 22.346 -0.102 6.007 1.00 51.38 347 ALA A CA 1
ATOM 2511 C C . ALA A 1 347 ? 21.916 -1.273 5.082 1.00 51.38 347 ALA A C 1
ATOM 2513 O O . ALA A 1 347 ? 22.314 -1.300 3.920 1.00 51.38 347 ALA A O 1
ATOM 2514 N N . GLY A 1 348 ? 21.129 -2.237 5.579 1.00 62.22 348 GLY A N 1
ATOM 2515 C CA . GLY A 1 348 ? 20.601 -3.361 4.794 1.00 62.22 348 GLY A CA 1
ATOM 2516 C C . GLY A 1 348 ? 19.099 -3.305 4.497 1.00 62.22 348 GLY A C 1
ATOM 2517 O O . GLY A 1 348 ? 18.631 -4.089 3.680 1.00 62.22 348 GLY A O 1
ATOM 2518 N N . ASN A 1 349 ? 18.332 -2.412 5.125 1.00 75.06 349 ASN A N 1
ATOM 2519 C CA . ASN A 1 349 ? 16.873 -2.403 4.978 1.00 75.06 349 ASN A CA 1
ATOM 2520 C C . ASN A 1 349 ? 16.449 -1.623 3.740 1.00 75.06 349 ASN A C 1
ATOM 2522 O O . ASN A 1 349 ? 17.076 -0.618 3.418 1.00 75.06 349 ASN A O 1
ATOM 2526 N N . ILE A 1 350 ? 15.357 -2.010 3.080 1.00 87.12 350 ILE A N 1
ATOM 2527 C CA . ILE A 1 350 ? 14.718 -1.112 2.103 1.00 87.12 350 ILE A CA 1
ATOM 2528 C C . ILE A 1 350 ? 14.273 0.147 2.851 1.00 87.12 350 ILE A C 1
ATOM 2530 O O . ILE A 1 350 ? 13.512 0.051 3.813 1.00 87.12 350 ILE A O 1
ATOM 2534 N N . SER A 1 351 ? 14.733 1.329 2.422 1.00 88.25 351 SER A N 1
ATOM 2535 C CA . SER A 1 351 ? 14.478 2.579 3.144 1.00 88.25 351 SER A CA 1
ATOM 2536 C C . SER A 1 351 ? 13.000 2.914 3.232 1.00 88.25 351 SER A C 1
ATOM 2538 O O . SER A 1 351 ? 12.654 3.513 4.222 1.00 88.25 351 SER A O 1
ATOM 2540 N N . ARG A 1 352 ? 12.152 2.594 2.252 1.00 92.25 352 ARG A N 1
ATOM 2541 C CA . ARG A 1 352 ? 10.675 2.524 2.341 1.00 92.25 352 ARG A CA 1
ATOM 2542 C C . ARG A 1 352 ? 10.184 1.707 1.168 1.00 92.25 352 ARG A C 1
ATOM 2544 O O . ARG A 1 352 ? 10.721 1.830 0.072 1.00 92.25 352 ARG A O 1
ATOM 2551 N N . VAL A 1 353 ? 9.134 0.921 1.344 1.00 95.81 353 VAL A N 1
ATOM 2552 C CA . VAL A 1 353 ? 8.513 0.237 0.200 1.00 95.81 353 VAL A CA 1
ATOM 2553 C C . VAL A 1 353 ? 7.909 1.262 -0.758 1.00 95.81 353 VAL A C 1
ATOM 2555 O O . VAL A 1 353 ? 8.137 1.191 -1.962 1.00 95.81 353 VAL A O 1
ATOM 2558 N N . ILE A 1 354 ? 7.218 2.268 -0.211 1.00 95.50 354 ILE A N 1
ATOM 2559 C CA . ILE A 1 354 ? 6.730 3.435 -0.954 1.00 95.50 354 ILE A CA 1
ATOM 2560 C C . ILE A 1 354 ? 7.185 4.695 -0.220 1.00 95.50 354 ILE A C 1
ATOM 2562 O O . ILE A 1 354 ? 6.780 4.944 0.918 1.00 95.50 354 ILE A O 1
ATOM 2566 N N . GLY A 1 355 ? 8.048 5.475 -0.872 1.00 89.31 355 GLY A N 1
ATOM 2567 C CA . GLY A 1 355 ? 8.682 6.668 -0.316 1.00 89.31 355 GLY A CA 1
ATOM 2568 C C . GLY A 1 355 ? 8.320 7.953 -1.064 1.00 89.31 355 GLY A C 1
ATOM 2569 O O . GLY A 1 355 ? 8.123 7.950 -2.275 1.00 89.31 355 GLY A O 1
ATOM 2570 N N . ASN A 1 356 ? 8.257 9.064 -0.317 1.00 86.88 356 ASN A N 1
ATOM 2571 C CA . ASN A 1 356 ? 8.081 10.437 -0.825 1.00 86.88 356 ASN A CA 1
ATOM 2572 C C . ASN A 1 356 ? 6.861 10.665 -1.746 1.00 86.88 356 ASN A C 1
ATOM 2574 O O . ASN A 1 356 ? 6.802 11.610 -2.523 1.00 86.88 356 ASN A O 1
ATOM 2578 N N . ASN A 1 357 ? 5.838 9.820 -1.628 1.00 88.31 357 ASN A N 1
ATOM 2579 C CA . ASN A 1 357 ? 4.664 9.892 -2.481 1.00 88.31 357 ASN A CA 1
ATOM 2580 C C . ASN A 1 357 ? 3.672 10.968 -2.014 1.00 88.31 357 ASN A C 1
ATOM 2582 O O . ASN A 1 357 ? 3.125 10.870 -0.915 1.00 88.31 357 ASN A O 1
ATOM 2586 N N . THR A 1 358 ? 3.398 11.952 -2.876 1.00 92.62 358 THR A N 1
ATOM 2587 C CA . THR A 1 358 ? 2.295 12.925 -2.724 1.00 92.62 358 THR A CA 1
ATOM 2588 C C . THR A 1 358 ? 1.241 12.807 -3.835 1.00 92.62 358 THR A C 1
ATOM 2590 O O . THR A 1 358 ? 0.350 13.650 -3.947 1.00 92.62 358 THR A O 1
ATOM 2593 N N . GLY A 1 359 ? 1.333 11.752 -4.649 1.00 94.44 359 GLY A N 1
ATOM 2594 C CA . GLY A 1 359 ? 0.505 11.540 -5.831 1.00 94.44 359 GLY A CA 1
ATOM 2595 C C . GLY A 1 359 ? -0.949 11.177 -5.525 1.00 94.44 359 GLY A C 1
ATOM 2596 O O . GLY A 1 359 ? -1.337 10.900 -4.389 1.00 94.44 359 GLY A O 1
ATOM 2597 N N . THR A 1 360 ? -1.764 11.162 -6.575 1.00 97.44 360 THR A N 1
ATOM 2598 C CA . THR A 1 360 ? -3.141 10.665 -6.521 1.00 97.44 360 THR A CA 1
ATOM 2599 C C . THR A 1 360 ? -3.186 9.225 -7.003 1.00 97.44 360 THR A C 1
ATOM 2601 O O . THR A 1 360 ? -2.751 8.935 -8.112 1.00 97.44 360 THR A O 1
ATOM 2604 N N . TRP A 1 361 ? -3.767 8.346 -6.197 1.00 98.19 361 TRP A N 1
ATOM 2605 C CA . TRP A 1 361 ? -4.006 6.942 -6.498 1.00 98.19 361 TRP A CA 1
ATOM 2606 C C . TRP A 1 361 ? -5.508 6.698 -6.570 1.00 98.19 361 TRP A C 1
ATOM 2608 O O . TRP A 1 361 ? -6.229 6.986 -5.615 1.00 98.19 361 TRP A O 1
ATOM 2618 N N . ASN A 1 362 ? -5.987 6.169 -7.690 1.00 98.56 362 ASN A N 1
ATOM 2619 C CA . ASN A 1 362 ? -7.387 5.800 -7.868 1.00 98.56 362 ASN A CA 1
ATOM 2620 C C . ASN A 1 362 ? -7.493 4.375 -8.418 1.00 98.56 362 ASN A C 1
ATOM 2622 O O . ASN A 1 362 ? -7.032 4.111 -9.527 1.00 98.56 362 ASN A O 1
ATOM 2626 N N . GLY A 1 363 ? -8.097 3.459 -7.662 1.00 98.50 363 GLY A N 1
ATOM 2627 C CA . GLY A 1 363 ? -8.142 2.048 -8.050 1.00 98.50 363 GLY A CA 1
ATOM 2628 C C . GLY A 1 363 ? -6.822 1.328 -7.768 1.00 98.50 363 GLY A C 1
ATOM 2629 O O . GLY A 1 363 ? -6.280 0.689 -8.665 1.00 98.50 363 GLY A O 1
ATOM 2630 N N . LEU A 1 364 ? -6.254 1.494 -6.568 1.00 98.69 364 LEU A N 1
ATOM 2631 C CA . LEU A 1 364 ? -5.027 0.797 -6.162 1.00 98.69 364 LEU A CA 1
ATOM 2632 C C . LEU A 1 364 ? -5.357 -0.589 -5.594 1.00 98.69 364 LEU A C 1
ATOM 2634 O O . LEU A 1 364 ? -6.093 -0.699 -4.621 1.00 98.69 364 LEU A O 1
ATOM 2638 N N . THR A 1 365 ? -4.739 -1.626 -6.142 1.00 98.88 365 THR A N 1
ATOM 2639 C CA . THR A 1 365 ? -4.737 -2.979 -5.578 1.00 98.88 365 THR A CA 1
ATOM 2640 C C . THR A 1 365 ? -3.353 -3.274 -5.011 1.00 98.88 365 THR A C 1
ATOM 2642 O O . THR A 1 365 ? -2.397 -3.370 -5.778 1.00 98.88 365 THR A O 1
ATOM 2645 N N . PHE A 1 366 ? -3.237 -3.402 -3.691 1.00 98.81 366 PHE A N 1
ATOM 2646 C CA . PHE A 1 366 ? -2.010 -3.770 -2.982 1.00 98.81 366 PHE A CA 1
ATOM 2647 C C . PHE A 1 366 ? -2.260 -5.077 -2.217 1.00 98.81 366 PHE A C 1
ATOM 2649 O O . PHE A 1 366 ? -2.741 -5.064 -1.083 1.00 98.81 366 PHE A O 1
ATOM 2656 N N . GLU A 1 367 ? -2.027 -6.215 -2.872 1.00 98.81 367 GLU A N 1
ATOM 2657 C CA . GLU A 1 367 ? -2.505 -7.517 -2.384 1.00 98.81 367 GLU A CA 1
ATOM 2658 C C . GLU A 1 367 ? -1.443 -8.618 -2.400 1.00 98.81 367 GLU A C 1
ATOM 2660 O O . GLU A 1 367 ? -0.600 -8.667 -3.293 1.00 98.81 367 GLU A O 1
ATOM 2665 N N . ASP A 1 368 ? -1.508 -9.527 -1.428 1.00 98.75 368 ASP A N 1
ATOM 2666 C CA . ASP A 1 368 ? -0.641 -10.711 -1.332 1.00 98.75 368 ASP A CA 1
ATOM 2667 C C . ASP A 1 368 ? 0.873 -10.383 -1.333 1.00 98.75 368 ASP A C 1
ATOM 2669 O O . ASP A 1 368 ? 1.693 -11.198 -1.754 1.00 98.75 368 ASP A O 1
ATOM 2673 N N . ASN A 1 369 ? 1.277 -9.177 -0.913 1.00 98.81 369 ASN A N 1
ATOM 2674 C CA . ASN A 1 369 ? 2.683 -8.766 -0.936 1.00 98.81 369 ASN A CA 1
ATOM 2675 C C . ASN A 1 369 ? 3.419 -9.149 0.348 1.00 98.81 369 ASN A C 1
ATOM 2677 O O . ASN A 1 369 ? 2.848 -9.141 1.438 1.00 98.81 369 ASN A O 1
ATOM 2681 N N . THR A 1 370 ? 4.723 -9.391 0.220 1.00 98.44 370 THR A N 1
ATOM 2682 C CA . THR A 1 370 ? 5.632 -9.571 1.358 1.00 98.44 370 THR A CA 1
ATOM 2683 C C . THR A 1 370 ? 6.509 -8.338 1.518 1.00 98.44 370 THR A C 1
ATOM 2685 O O . THR A 1 370 ? 7.216 -7.942 0.592 1.00 98.44 370 THR A O 1
ATOM 2688 N N . ILE A 1 371 ? 6.478 -7.738 2.702 1.00 97.25 371 ILE A N 1
ATOM 2689 C CA . ILE A 1 371 ? 7.298 -6.601 3.102 1.00 97.25 371 ILE A CA 1
ATOM 2690 C C . ILE A 1 371 ? 8.158 -7.065 4.271 1.00 97.25 371 ILE A C 1
ATOM 2692 O O . ILE A 1 371 ? 7.647 -7.238 5.373 1.00 97.25 371 ILE A O 1
ATOM 2696 N N . ASP A 1 372 ? 9.454 -7.268 4.036 1.00 92.75 372 ASP A N 1
ATOM 2697 C CA . ASP A 1 372 ? 10.374 -7.782 5.052 1.00 92.75 372 ASP A CA 1
ATOM 2698 C C . ASP A 1 372 ? 11.680 -6.988 5.099 1.00 92.75 372 ASP A C 1
ATOM 2700 O O . ASP A 1 372 ? 12.240 -6.630 4.062 1.00 92.75 372 ASP A O 1
ATOM 2704 N N . GLN A 1 373 ? 12.197 -6.725 6.303 1.00 88.44 373 GLN A N 1
ATOM 2705 C CA . GLN A 1 373 ? 13.435 -5.948 6.495 1.00 88.44 373 GLN A CA 1
ATOM 2706 C C . GLN A 1 373 ? 13.384 -4.608 5.731 1.00 88.44 373 GLN A C 1
ATOM 2708 O O . GLN A 1 373 ? 14.284 -4.242 4.969 1.00 88.44 373 GLN A O 1
ATOM 2713 N N . ALA A 1 374 ? 12.278 -3.887 5.891 1.00 90.25 374 ALA A N 1
ATOM 2714 C CA . ALA A 1 374 ? 11.995 -2.637 5.200 1.00 90.25 374 ALA A CA 1
ATOM 2715 C C . ALA A 1 374 ? 11.504 -1.577 6.191 1.00 90.25 374 ALA A C 1
ATOM 2717 O O . ALA A 1 374 ? 11.096 -1.891 7.307 1.00 90.25 374 ALA A O 1
ATOM 2718 N N . GLN A 1 375 ? 11.512 -0.309 5.793 1.00 91.12 375 GLN A N 1
ATOM 2719 C CA . GLN A 1 375 ? 10.728 0.714 6.487 1.00 91.12 375 GLN A CA 1
ATOM 2720 C C . GLN A 1 375 ? 9.323 0.835 5.849 1.00 91.12 375 GLN A C 1
ATOM 2722 O O . GLN A 1 375 ? 8.896 -0.022 5.074 1.00 91.12 375 GLN A O 1
ATOM 2727 N N . ALA A 1 376 ? 8.589 1.900 6.176 1.00 92.62 376 ALA A N 1
ATOM 2728 C CA . ALA A 1 376 ? 7.157 2.052 5.914 1.00 92.62 376 ALA A CA 1
ATOM 2729 C C . ALA A 1 376 ? 6.694 1.880 4.448 1.00 92.62 376 ALA A C 1
ATOM 2731 O O . ALA A 1 376 ? 7.395 2.217 3.489 1.00 92.62 376 ALA A O 1
ATOM 2732 N N . VAL A 1 377 ? 5.428 1.483 4.286 1.00 97.31 377 VAL A N 1
ATOM 2733 C CA . VAL A 1 377 ? 4.607 1.731 3.093 1.00 97.31 377 VAL A CA 1
ATOM 2734 C C . VAL A 1 377 ? 3.832 3.033 3.325 1.00 97.31 377 VAL A C 1
ATOM 2736 O O . VAL A 1 377 ? 2.857 3.056 4.080 1.00 97.31 377 VAL A O 1
ATOM 2739 N N . LYS A 1 378 ? 4.258 4.138 2.694 1.00 95.44 378 LYS A N 1
ATOM 2740 C CA . LYS A 1 378 ? 3.669 5.465 2.928 1.00 95.44 378 LYS A CA 1
ATOM 2741 C C . LYS A 1 378 ? 3.018 6.062 1.683 1.00 95.44 378 LYS A C 1
ATOM 2743 O O . LYS A 1 378 ? 3.696 6.419 0.722 1.00 95.44 378 LYS A O 1
ATOM 2748 N N . PHE A 1 379 ? 1.724 6.344 1.789 1.00 96.00 379 PHE A N 1
ATOM 2749 C CA . PHE A 1 379 ? 0.974 7.160 0.838 1.00 96.00 379 PHE A CA 1
ATOM 2750 C C . PHE A 1 379 ? 0.726 8.541 1.443 1.00 96.00 379 PHE A C 1
ATOM 2752 O O . PHE A 1 379 ? -0.165 8.708 2.263 1.00 96.00 379 PHE A O 1
ATOM 2759 N N . GLY A 1 380 ? 1.523 9.547 1.078 1.00 94.19 380 GLY A N 1
ATOM 2760 C CA . GLY A 1 380 ? 1.347 10.918 1.584 1.00 94.19 380 GLY A CA 1
ATOM 2761 C C . GLY A 1 380 ? 0.329 11.756 0.801 1.00 94.19 380 GLY A C 1
ATOM 2762 O O . GLY A 1 380 ? -0.008 12.858 1.231 1.00 94.19 380 GLY A O 1
ATOM 2763 N N . GLY A 1 381 ? -0.119 11.266 -0.357 1.00 95.19 381 GLY A N 1
ATOM 2764 C CA . GLY A 1 381 ? -1.062 11.937 -1.246 1.00 95.19 381 GLY A CA 1
ATOM 2765 C C . GLY A 1 381 ? -2.504 11.460 -1.086 1.00 95.19 381 GLY A C 1
ATOM 2766 O O . GLY A 1 381 ? -2.940 11.110 0.001 1.00 95.19 381 GLY A O 1
ATOM 2767 N N . THR A 1 382 ? -3.271 11.483 -2.174 1.00 97.44 382 THR A N 1
ATOM 2768 C CA . THR A 1 382 ? -4.676 11.049 -2.153 1.00 97.44 382 THR A CA 1
ATOM 2769 C C . THR A 1 382 ? -4.787 9.587 -2.557 1.00 97.44 382 THR A C 1
ATOM 2771 O O . THR A 1 382 ? -4.255 9.213 -3.598 1.00 97.44 382 THR A O 1
ATOM 2774 N N . VAL A 1 383 ? -5.530 8.781 -1.801 1.00 98.44 383 VAL A N 1
ATOM 2775 C CA . VAL A 1 383 ? -5.807 7.376 -2.117 1.00 98.44 383 VAL A CA 1
ATOM 2776 C C . VAL A 1 383 ? -7.315 7.152 -2.173 1.00 98.44 383 VAL A C 1
ATOM 2778 O O . VAL A 1 383 ? -8.033 7.446 -1.218 1.00 98.44 383 VAL A O 1
ATOM 2781 N N . ARG A 1 384 ? -7.799 6.639 -3.309 1.00 98.56 384 ARG A N 1
ATOM 2782 C CA . ARG A 1 384 ? -9.211 6.327 -3.546 1.00 98.56 384 ARG A CA 1
ATOM 2783 C C . ARG A 1 384 ? -9.403 4.926 -4.094 1.00 98.56 384 ARG A C 1
ATOM 2785 O O . ARG A 1 384 ? -8.621 4.489 -4.941 1.00 98.56 384 ARG A O 1
ATOM 2792 N N . ASN A 1 385 ? -10.509 4.293 -3.705 1.00 98.69 385 ASN A N 1
ATOM 2793 C CA . ASN A 1 385 ? -10.954 3.008 -4.248 1.00 98.69 385 ASN A CA 1
ATOM 2794 C C . ASN A 1 385 ? -9.826 1.969 -4.178 1.00 98.69 385 ASN A C 1
ATOM 2796 O O . ASN A 1 385 ? -9.413 1.429 -5.203 1.00 98.69 385 ASN A O 1
ATOM 2800 N N . ALA A 1 386 ? -9.259 1.788 -2.985 1.00 98.81 386 ALA A N 1
ATOM 2801 C CA . ALA A 1 386 ? -8.031 1.025 -2.796 1.00 98.81 386 ALA A CA 1
ATOM 2802 C C . ALA A 1 386 ? -8.218 -0.184 -1.877 1.00 98.81 386 ALA A C 1
ATOM 2804 O O . ALA A 1 386 ? -8.979 -0.132 -0.907 1.00 98.81 386 ALA A O 1
ATOM 2805 N N . THR A 1 387 ? -7.482 -1.255 -2.158 1.00 98.81 387 THR A N 1
ATOM 2806 C CA . THR A 1 387 ? -7.415 -2.456 -1.323 1.00 98.81 387 THR A CA 1
ATOM 2807 C C . THR A 1 387 ? -5.985 -2.711 -0.862 1.00 98.81 387 THR A C 1
ATOM 2809 O O . THR A 1 387 ? -5.040 -2.620 -1.641 1.00 98.81 387 THR A O 1
ATOM 2812 N N . PHE A 1 388 ? -5.846 -3.027 0.423 1.00 98.88 388 PHE A N 1
ATOM 2813 C CA . PHE A 1 388 ? -4.626 -3.489 1.076 1.00 98.88 388 PHE A CA 1
ATOM 2814 C C . PHE A 1 388 ? -4.955 -4.823 1.742 1.00 98.88 388 PHE A C 1
ATOM 2816 O O . PHE A 1 388 ? -5.430 -4.833 2.880 1.00 98.88 388 PHE A O 1
ATOM 2823 N N . VAL A 1 389 ? -4.827 -5.929 1.004 1.00 98.88 389 VAL A N 1
ATOM 2824 C CA . VAL A 1 389 ? -5.376 -7.228 1.430 1.00 98.88 389 VAL A CA 1
ATOM 2825 C C . VAL A 1 389 ? -4.340 -8.349 1.405 1.00 98.88 389 VAL A C 1
ATOM 2827 O O . VAL A 1 389 ? -3.571 -8.446 0.457 1.00 98.88 389 VAL A O 1
ATOM 2830 N N . ASN A 1 390 ? -4.335 -9.215 2.424 1.00 98.75 390 ASN A N 1
ATOM 2831 C CA . ASN A 1 390 ? -3.456 -10.394 2.513 1.00 98.75 390 ASN A CA 1
ATOM 2832 C C . ASN A 1 390 ? -1.948 -10.089 2.442 1.00 98.75 390 ASN A C 1
ATOM 2834 O O . ASN A 1 390 ? -1.167 -10.926 1.995 1.00 98.75 390 ASN A O 1
ATOM 2838 N N . ASN A 1 391 ? -1.512 -8.893 2.834 1.00 98.88 391 ASN A N 1
ATOM 2839 C CA . ASN A 1 391 ? -0.088 -8.570 2.847 1.00 98.88 391 ASN A CA 1
ATOM 2840 C C . ASN A 1 391 ? 0.549 -9.020 4.165 1.00 98.88 391 ASN A C 1
ATOM 2842 O O . ASN A 1 391 ? -0.075 -8.939 5.224 1.00 98.88 391 ASN A O 1
ATOM 2846 N N . THR A 1 392 ? 1.818 -9.410 4.103 1.00 98.56 392 THR A N 1
ATOM 2847 C CA . THR A 1 392 ? 2.636 -9.720 5.277 1.00 98.56 392 THR A CA 1
ATOM 2848 C C . THR A 1 392 ? 3.688 -8.636 5.461 1.00 98.56 392 THR A C 1
ATOM 2850 O O . THR A 1 392 ? 4.477 -8.364 4.559 1.00 98.56 392 THR A O 1
ATOM 2853 N N . PHE A 1 393 ? 3.714 -8.035 6.645 1.00 96.56 393 PHE A N 1
ATOM 2854 C CA . PHE A 1 393 ? 4.702 -7.059 7.079 1.00 96.56 393 PHE A CA 1
ATOM 2855 C C . PHE A 1 393 ? 5.519 -7.666 8.213 1.00 96.56 393 PHE A C 1
ATOM 2857 O O . PHE A 1 393 ? 4.997 -7.864 9.309 1.00 96.56 393 PHE A O 1
ATOM 2864 N N . SER A 1 394 ? 6.798 -7.932 7.977 1.00 91.19 394 SER A N 1
ATOM 2865 C CA . SER A 1 394 ? 7.701 -8.492 8.978 1.00 91.19 394 SER A CA 1
ATOM 2866 C C . SER A 1 394 ? 8.948 -7.637 9.163 1.00 91.19 394 SER A C 1
ATOM 2868 O O . SER A 1 394 ? 9.523 -7.118 8.209 1.00 91.19 394 SER A O 1
ATOM 2870 N N . ASN A 1 395 ? 9.400 -7.488 10.410 1.00 86.25 395 ASN A N 1
ATOM 2871 C CA . ASN A 1 395 ? 10.638 -6.764 10.730 1.00 86.25 395 ASN A CA 1
ATOM 2872 C C . ASN A 1 395 ? 10.667 -5.327 10.166 1.00 86.25 395 ASN A C 1
ATOM 2874 O O . ASN A 1 395 ? 11.705 -4.862 9.687 1.00 86.25 395 ASN A O 1
ATOM 2878 N N . VAL A 1 396 ? 9.525 -4.634 10.191 1.00 87.69 396 VAL A N 1
ATOM 2879 C CA . VAL A 1 396 ? 9.434 -3.261 9.681 1.00 87.69 396 VAL A CA 1
ATOM 2880 C C . VAL A 1 396 ? 9.992 -2.287 10.711 1.00 87.69 396 VAL A C 1
ATOM 2882 O O . VAL A 1 396 ? 9.534 -2.287 11.850 1.00 87.69 396 VAL A O 1
ATOM 2885 N N . ASN A 1 397 ? 10.933 -1.428 10.318 1.00 85.00 397 ASN A N 1
ATOM 2886 C CA . ASN A 1 397 ? 11.557 -0.442 11.207 1.00 85.00 397 ASN A CA 1
ATOM 2887 C C . ASN A 1 397 ? 11.509 0.971 10.599 1.00 85.00 397 ASN A C 1
ATOM 2889 O O . ASN A 1 397 ? 12.339 1.304 9.760 1.00 85.00 397 ASN A O 1
ATOM 2893 N N . ASP A 1 398 ? 10.553 1.810 11.009 1.00 86.19 398 ASP A N 1
ATOM 2894 C CA . ASP A 1 398 ? 10.484 3.228 10.606 1.00 86.19 398 ASP A CA 1
ATOM 2895 C C . ASP A 1 398 ? 10.119 4.114 11.809 1.00 86.19 398 ASP A C 1
ATOM 2897 O O . ASP A 1 398 ? 8.940 4.274 12.130 1.00 86.19 398 ASP A O 1
ATOM 2901 N N . PRO A 1 399 ? 11.083 4.757 12.485 1.00 81.69 399 PRO A N 1
ATOM 2902 C CA . PRO A 1 399 ? 10.769 5.589 13.645 1.00 81.69 399 PRO A CA 1
ATOM 2903 C C . PRO A 1 399 ? 9.973 6.858 13.290 1.00 81.69 399 PRO A C 1
ATOM 2905 O O . PRO A 1 399 ? 9.490 7.538 14.196 1.00 81.69 399 PRO A O 1
ATOM 2908 N N . ALA A 1 400 ? 9.855 7.216 12.005 1.00 85.50 400 ALA A N 1
ATOM 2909 C CA . ALA A 1 400 ? 9.193 8.440 11.558 1.00 85.50 400 ALA A CA 1
ATOM 2910 C C . ALA A 1 400 ? 7.754 8.225 11.063 1.00 85.50 400 ALA A C 1
ATOM 2912 O O . ALA A 1 400 ? 6.974 9.179 11.056 1.00 85.50 400 ALA A O 1
ATOM 2913 N N . PHE A 1 401 ? 7.390 7.013 10.636 1.00 90.38 401 PHE A N 1
ATOM 2914 C CA . PHE A 1 401 ? 6.092 6.727 10.017 1.00 90.38 401 PHE A CA 1
ATOM 2915 C C . PHE A 1 401 ? 5.497 5.408 10.506 1.00 90.38 401 PHE A C 1
ATOM 2917 O O . PHE A 1 401 ? 6.159 4.626 11.177 1.00 90.38 401 PHE A O 1
ATOM 2924 N N . ALA A 1 402 ? 4.223 5.172 10.192 1.00 93.00 402 ALA A N 1
ATOM 2925 C CA . ALA A 1 402 ? 3.585 3.886 10.447 1.00 93.00 402 ALA A CA 1
ATOM 2926 C C . ALA A 1 402 ? 4.015 2.827 9.425 1.00 93.00 402 ALA A C 1
ATOM 2928 O O . ALA A 1 402 ? 4.386 3.192 8.309 1.00 93.00 402 ALA A O 1
ATOM 2929 N N . ALA A 1 403 ? 3.920 1.538 9.768 1.00 94.25 403 ALA A N 1
ATOM 2930 C CA . ALA A 1 403 ? 4.241 0.456 8.830 1.00 94.25 403 ALA A CA 1
ATOM 2931 C C . ALA A 1 403 ? 3.377 0.528 7.560 1.00 94.25 403 ALA A C 1
ATOM 2933 O O . ALA A 1 403 ? 3.910 0.468 6.452 1.00 94.25 403 ALA A O 1
ATOM 2934 N N . LEU A 1 404 ? 2.071 0.758 7.726 1.00 97.69 404 LEU A N 1
ATOM 2935 C CA . LEU A 1 404 ? 1.157 1.174 6.667 1.00 97.69 404 LEU A CA 1
ATOM 2936 C C . LEU A 1 404 ? 0.575 2.548 6.999 1.00 97.69 404 LEU A C 1
ATOM 2938 O O . LEU A 1 404 ? -0.148 2.718 7.983 1.00 97.69 404 LEU A O 1
ATOM 2942 N N . HIS A 1 405 ? 0.873 3.533 6.155 1.00 96.94 405 HIS A N 1
ATOM 2943 C CA . HIS A 1 405 ? 0.474 4.915 6.375 1.00 96.94 405 HIS A CA 1
ATOM 2944 C C . HIS A 1 405 ? -0.360 5.463 5.212 1.00 96.94 405 HIS A C 1
ATOM 2946 O O . HIS A 1 405 ? 0.149 5.660 4.106 1.00 96.94 405 HIS A O 1
ATOM 2952 N N . LEU A 1 406 ? -1.629 5.759 5.497 1.00 97.69 406 LEU A N 1
ATOM 2953 C CA . LEU A 1 406 ? -2.568 6.446 4.615 1.00 97.69 406 LEU A CA 1
ATOM 2954 C C . LEU A 1 406 ? -2.671 7.923 5.019 1.00 97.69 406 LEU A C 1
ATOM 2956 O O . LEU A 1 406 ? -3.154 8.241 6.105 1.00 97.69 406 LEU A O 1
ATOM 2960 N N . GLY A 1 407 ? -2.168 8.805 4.160 1.00 93.56 407 GLY A N 1
ATOM 2961 C CA . GLY A 1 407 ? -2.085 10.246 4.376 1.00 93.56 407 GLY A CA 1
ATOM 2962 C C . GLY A 1 407 ? -3.108 11.059 3.576 1.00 93.56 407 GLY A C 1
ATOM 2963 O O . GLY A 1 407 ? -3.827 10.541 2.727 1.00 93.56 407 GLY A O 1
ATOM 2964 N N . ASN A 1 408 ? -3.130 12.367 3.851 1.00 95.56 408 ASN A N 1
ATOM 2965 C CA . ASN A 1 408 ? -3.922 13.418 3.200 1.00 95.56 408 ASN A CA 1
ATOM 2966 C C . ASN A 1 408 ? -5.419 13.113 2.961 1.00 95.56 408 ASN A C 1
ATOM 2968 O O . ASN A 1 408 ? -6.244 13.620 3.716 1.00 95.56 408 ASN A O 1
ATOM 2972 N N . VAL A 1 409 ? -5.794 12.382 1.909 1.00 97.88 409 VAL A N 1
ATOM 2973 C CA . VAL A 1 409 ? -7.196 12.041 1.599 1.00 97.88 409 VAL A CA 1
ATOM 2974 C C . VAL A 1 409 ? -7.304 10.538 1.393 1.00 97.88 409 VAL A C 1
ATOM 2976 O O . VAL A 1 409 ? -6.645 9.996 0.509 1.00 97.88 409 VAL A O 1
ATOM 2979 N N . SER A 1 410 ? -8.165 9.890 2.174 1.00 98.50 410 SER A N 1
ATOM 2980 C CA . SER A 1 410 ? -8.432 8.450 2.111 1.00 98.50 410 SER A CA 1
ATOM 2981 C C . SER A 1 410 ? -9.914 8.195 1.831 1.00 98.50 410 SER A C 1
ATOM 2983 O O . SER A 1 410 ? -10.753 8.582 2.635 1.00 98.50 410 SER A O 1
ATOM 2985 N N . GLU A 1 411 ? -10.262 7.560 0.711 1.00 98.69 411 GLU A N 1
ATOM 2986 C CA . GLU A 1 411 ? -11.666 7.363 0.311 1.00 98.69 411 GLU A CA 1
ATOM 2987 C C . GLU A 1 411 ? -11.917 5.952 -0.239 1.00 98.69 411 GLU A C 1
ATOM 2989 O O . GLU A 1 411 ? -11.224 5.510 -1.154 1.00 98.69 411 GLU A O 1
ATOM 2994 N N . ASN A 1 412 ? -12.932 5.251 0.273 1.00 98.81 412 ASN A N 1
ATOM 2995 C CA . ASN A 1 412 ? -13.297 3.891 -0.148 1.00 98.81 412 ASN A CA 1
ATOM 2996 C C . ASN A 1 412 ? -12.085 2.942 -0.107 1.00 98.81 412 ASN A C 1
ATOM 2998 O O . ASN A 1 412 ? -11.670 2.388 -1.130 1.00 98.81 412 ASN A O 1
ATOM 3002 N N . ILE A 1 413 ? -11.484 2.806 1.077 1.00 98.88 413 ILE A N 1
ATOM 3003 C CA . ILE A 1 413 ? -10.277 2.001 1.291 1.00 98.88 413 ILE A CA 1
ATOM 3004 C C . ILE A 1 413 ? -10.602 0.816 2.189 1.00 98.88 413 ILE A C 1
ATOM 3006 O O . ILE A 1 413 ? -11.216 0.988 3.237 1.00 98.88 413 ILE A O 1
ATOM 3010 N N . THR A 1 414 ? -10.141 -0.373 1.809 1.00 98.88 414 THR A N 1
ATOM 3011 C CA . THR A 1 414 ? -10.184 -1.569 2.662 1.00 98.88 414 THR A CA 1
ATOM 3012 C C . THR A 1 414 ? -8.767 -2.018 3.000 1.00 98.88 414 THR A C 1
ATOM 3014 O O . THR A 1 414 ? -7.968 -2.253 2.098 1.00 98.88 414 THR A O 1
ATOM 3017 N N . VAL A 1 415 ? -8.464 -2.150 4.290 1.00 98.94 415 VAL A N 1
ATOM 3018 C CA . VAL A 1 415 ? -7.234 -2.736 4.835 1.00 98.94 415 VAL A CA 1
ATOM 3019 C C . VAL A 1 415 ? -7.633 -4.008 5.572 1.00 98.94 415 VAL A C 1
ATOM 3021 O O . VAL A 1 415 ? -8.142 -3.917 6.691 1.00 98.94 415 VAL A O 1
ATOM 3024 N N . ALA A 1 416 ? -7.469 -5.174 4.940 1.00 98.88 416 ALA A N 1
ATOM 3025 C CA . ALA A 1 416 ? -8.012 -6.415 5.484 1.00 98.88 416 ALA A CA 1
ATOM 3026 C C . ALA A 1 416 ? -7.113 -7.645 5.388 1.00 98.88 416 ALA A C 1
ATOM 3028 O O . ALA A 1 416 ? -6.387 -7.807 4.415 1.00 98.88 416 ALA A O 1
ATOM 3029 N N . ASN A 1 417 ? -7.219 -8.556 6.358 1.00 98.75 417 ASN A N 1
ATOM 3030 C CA . ASN A 1 417 ? -6.502 -9.839 6.355 1.00 98.75 417 ASN A CA 1
ATOM 3031 C C . ASN A 1 417 ? -4.975 -9.702 6.227 1.00 98.75 417 ASN A C 1
ATOM 3033 O O . ASN A 1 417 ? -4.323 -10.579 5.667 1.00 98.75 417 ASN A O 1
ATOM 3037 N N . ASN A 1 418 ? -4.395 -8.589 6.681 1.00 98.88 418 ASN A N 1
ATOM 3038 C CA . ASN A 1 418 ? -2.946 -8.417 6.677 1.00 98.88 418 ASN A CA 1
ATOM 3039 C C . ASN A 1 418 ? -2.343 -8.956 7.975 1.00 98.88 418 ASN A C 1
ATOM 3041 O O . ASN A 1 418 ? -2.960 -8.878 9.040 1.00 98.88 418 ASN A O 1
ATOM 3045 N N . GLU A 1 419 ? -1.111 -9.435 7.871 1.00 98.50 419 GLU A N 1
ATOM 3046 C CA . GLU A 1 419 ? -0.301 -9.910 8.985 1.00 98.50 419 GLU A CA 1
ATOM 3047 C C . GLU A 1 419 ? 0.813 -8.899 9.262 1.00 98.50 419 GLU A C 1
ATOM 3049 O O . GLU A 1 419 ? 1.581 -8.552 8.364 1.00 98.50 419 GLU A O 1
ATOM 3054 N N . PHE A 1 420 ? 0.913 -8.424 10.499 1.00 95.06 420 PHE A N 1
ATOM 3055 C CA . PHE A 1 420 ? 1.971 -7.530 10.952 1.00 95.06 420 PHE A CA 1
ATOM 3056 C C . PHE A 1 420 ? 2.727 -8.186 12.105 1.00 95.06 420 PHE A C 1
ATOM 3058 O O . PHE A 1 420 ? 2.194 -8.304 13.206 1.00 95.06 420 PHE A O 1
ATOM 3065 N N . ASP A 1 421 ? 3.979 -8.568 11.861 1.00 90.00 421 ASP A N 1
ATOM 3066 C CA . ASP A 1 421 ? 4.858 -9.215 12.834 1.00 90.00 421 ASP A CA 1
ATOM 3067 C C . ASP A 1 421 ? 6.123 -8.384 13.064 1.00 90.00 421 ASP A C 1
ATOM 3069 O O . ASP A 1 421 ? 6.848 -8.023 12.133 1.00 90.00 421 ASP A O 1
ATOM 3073 N N . ARG A 1 422 ? 6.442 -8.121 14.332 1.00 83.25 422 ARG A N 1
ATOM 3074 C CA . ARG A 1 422 ? 7.674 -7.438 14.746 1.00 83.25 422 ARG A CA 1
ATOM 3075 C C . ARG A 1 422 ? 7.834 -6.082 14.063 1.00 83.25 422 ARG A C 1
ATOM 3077 O O . ARG A 1 422 ? 8.769 -5.831 13.301 1.00 83.25 422 ARG A O 1
ATOM 3084 N N . ILE A 1 423 ? 6.901 -5.198 14.380 1.00 83.19 423 ILE A N 1
ATOM 3085 C CA . ILE A 1 423 ? 6.876 -3.830 13.877 1.00 83.19 423 ILE A CA 1
ATOM 3086 C C . ILE A 1 423 ? 7.545 -2.895 14.888 1.00 83.19 423 ILE A C 1
ATOM 3088 O O . ILE A 1 423 ? 7.153 -2.838 16.056 1.00 83.19 423 ILE A O 1
ATOM 3092 N N . TRP A 1 424 ? 8.536 -2.140 14.415 1.00 81.25 424 TRP A N 1
ATOM 3093 C CA . TRP A 1 424 ? 9.201 -1.039 15.107 1.00 81.25 424 TRP A CA 1
ATOM 3094 C C . TRP A 1 424 ? 8.975 0.269 14.334 1.00 81.25 424 TRP A C 1
ATOM 3096 O O . TRP A 1 424 ? 9.877 0.866 13.752 1.00 81.25 424 TRP A O 1
ATOM 3106 N N . ALA A 1 425 ? 7.720 0.704 14.296 1.00 79.62 425 ALA A N 1
ATOM 3107 C CA . ALA A 1 425 ? 7.287 1.899 13.576 1.00 79.62 425 ALA A CA 1
ATOM 3108 C C . ALA A 1 425 ? 6.668 2.930 14.535 1.00 79.62 425 ALA A C 1
ATOM 3110 O O . ALA A 1 425 ? 6.580 2.679 15.738 1.00 79.62 425 ALA A O 1
ATOM 3111 N N . HIS A 1 426 ? 6.229 4.090 14.045 1.00 83.12 426 HIS A N 1
ATOM 3112 C CA . HIS A 1 426 ? 5.484 5.051 14.873 1.00 83.12 426 HIS A CA 1
ATOM 3113 C C . HIS A 1 426 ? 4.081 4.536 15.258 1.00 83.12 426 HIS A C 1
ATOM 3115 O O . HIS A 1 426 ? 3.650 4.715 16.393 1.00 83.12 426 HIS A O 1
ATOM 3121 N N . ASP A 1 427 ? 3.395 3.879 14.321 1.00 90.50 427 ASP A N 1
ATOM 3122 C CA . ASP A 1 427 ? 2.146 3.126 14.504 1.00 90.50 427 ASP A CA 1
ATOM 3123 C C . ASP A 1 427 ? 2.198 1.894 13.572 1.00 90.50 427 ASP A C 1
ATOM 3125 O O . ASP A 1 427 ? 3.034 1.853 12.664 1.00 90.50 427 ASP A O 1
ATOM 3129 N N . THR A 1 428 ? 1.324 0.893 13.721 1.00 94.06 428 THR A N 1
ATOM 3130 C CA . THR A 1 428 ? 1.273 -0.193 12.712 1.00 94.06 428 THR A CA 1
ATOM 3131 C C . THR A 1 428 ? 0.467 0.243 11.496 1.00 94.06 428 THR A C 1
ATOM 3133 O O . THR A 1 428 ? 1.003 0.326 10.392 1.00 94.06 428 THR A O 1
ATOM 3136 N N . ILE A 1 429 ? -0.796 0.610 11.710 1.00 97.62 429 ILE A N 1
ATOM 3137 C CA . ILE A 1 429 ? -1.667 1.187 10.685 1.00 97.62 429 ILE A CA 1
ATOM 3138 C C . ILE A 1 429 ? -2.031 2.604 11.109 1.00 97.62 429 ILE A C 1
ATOM 3140 O O . ILE A 1 429 ? -2.492 2.827 12.230 1.00 97.62 429 ILE A O 1
ATOM 3144 N N . ARG A 1 430 ? -1.860 3.570 10.206 1.00 96.75 430 ARG A N 1
ATOM 3145 C CA . ARG A 1 430 ? -2.191 4.973 10.464 1.00 96.75 430 ARG A CA 1
ATOM 3146 C C . ARG A 1 430 ? -3.022 5.569 9.346 1.00 96.75 430 ARG A C 1
ATOM 3148 O O . ARG A 1 430 ? -2.640 5.491 8.179 1.00 96.75 430 ARG A O 1
ATOM 3155 N N . VAL A 1 431 ? -4.112 6.227 9.734 1.00 98.25 431 VAL A N 1
ATOM 3156 C CA . VAL A 1 431 ? -4.943 7.044 8.845 1.00 98.25 431 VAL A CA 1
ATOM 3157 C C . VAL A 1 431 ? -4.874 8.491 9.315 1.00 98.25 431 VAL A C 1
ATOM 3159 O O . VAL A 1 431 ? -5.431 8.845 10.357 1.00 98.25 431 VAL A O 1
ATOM 3162 N N . GLU A 1 432 ? -4.175 9.330 8.557 1.00 95.75 432 GLU A N 1
ATOM 3163 C CA . GLU A 1 432 ? -3.986 10.749 8.851 1.00 95.75 432 GLU A CA 1
ATOM 3164 C C . GLU A 1 432 ? -4.314 11.631 7.646 1.00 95.75 432 GLU A C 1
ATOM 3166 O O . GLU A 1 432 ? -4.295 11.192 6.500 1.00 95.75 432 GLU A O 1
ATOM 3171 N N . GLY A 1 433 ? -4.570 12.913 7.901 1.00 94.75 433 GLY A N 1
ATOM 3172 C CA . GLY A 1 433 ? -4.715 13.906 6.845 1.00 94.75 433 GLY A CA 1
ATOM 3173 C C . GLY A 1 433 ? -5.966 14.759 6.979 1.00 94.75 433 GLY A C 1
ATOM 3174 O O . GLY A 1 433 ? -6.495 14.972 8.066 1.00 94.75 433 GLY A O 1
ATOM 3175 N N . THR A 1 434 ? -6.404 15.291 5.845 1.00 96.00 434 THR A N 1
ATOM 3176 C CA . THR A 1 434 ? -7.535 16.210 5.731 1.00 96.00 434 THR A CA 1
ATOM 3177 C C . THR A 1 434 ? -8.886 15.502 5.784 1.00 96.00 434 THR A C 1
ATOM 3179 O O . THR A 1 434 ? -9.836 16.095 6.296 1.00 96.00 434 THR A O 1
ATOM 3182 N N . SER A 1 435 ? -8.996 14.264 5.281 1.00 97.06 435 SER A N 1
ATOM 3183 C CA . SER A 1 435 ? -10.250 13.496 5.327 1.00 97.06 435 SER A CA 1
ATOM 3184 C C . SER A 1 435 ? -10.070 11.981 5.170 1.00 97.06 435 SER A C 1
ATOM 3186 O O . SER A 1 435 ? -9.159 11.519 4.481 1.00 97.06 435 SER A O 1
ATOM 3188 N N . ALA A 1 436 ? -10.980 11.223 5.786 1.00 98.31 436 ALA A N 1
ATOM 3189 C CA . ALA A 1 436 ? -11.161 9.785 5.617 1.00 98.31 436 ALA A CA 1
ATOM 3190 C C . ALA A 1 436 ? -12.650 9.449 5.417 1.00 98.31 436 ALA A C 1
ATOM 3192 O O . ALA A 1 436 ? -13.470 9.750 6.284 1.00 98.31 436 ALA A O 1
ATOM 3193 N N . GLU A 1 437 ? -13.018 8.820 4.305 1.00 98.56 437 GLU A N 1
ATOM 3194 C CA . GLU A 1 437 ? -14.395 8.408 4.017 1.00 98.56 437 GLU A CA 1
ATOM 3195 C C . GLU A 1 437 ? -14.453 6.939 3.592 1.00 98.56 437 GLU A C 1
ATOM 3197 O O . GLU A 1 437 ? -13.722 6.507 2.703 1.00 98.56 437 GLU A O 1
ATOM 3202 N N . ASN A 1 438 ? -15.333 6.158 4.223 1.00 98.69 438 ASN A N 1
ATOM 3203 C CA . ASN A 1 438 ? -15.484 4.720 3.974 1.00 98.69 438 ASN A CA 1
ATOM 3204 C C . ASN A 1 438 ? -14.153 3.942 4.044 1.00 98.69 438 ASN A C 1
ATOM 3206 O O . ASN A 1 438 ? -13.906 3.044 3.239 1.00 98.69 438 ASN A O 1
ATOM 3210 N N . VAL A 1 439 ? -13.284 4.296 4.996 1.00 98.88 439 VAL A N 1
ATOM 3211 C CA . VAL A 1 439 ? -12.056 3.556 5.306 1.00 98.88 439 VAL A CA 1
ATOM 3212 C C . VAL A 1 439 ? -12.376 2.436 6.290 1.00 98.88 439 VAL A C 1
ATOM 3214 O O . VAL A 1 439 ? -12.905 2.680 7.375 1.00 98.88 439 VAL A O 1
ATOM 3217 N N . VAL A 1 440 ? -12.051 1.203 5.923 1.00 98.88 440 VAL A N 1
ATOM 3218 C CA . VAL A 1 440 ? -12.325 0.006 6.717 1.00 98.88 440 VAL A CA 1
ATOM 3219 C C . VAL A 1 440 ? -11.018 -0.719 7.016 1.00 98.88 440 VAL A C 1
ATOM 3221 O O . VAL A 1 440 ? -10.306 -1.102 6.095 1.00 98.88 440 VAL A O 1
ATOM 3224 N N . ILE A 1 441 ? -10.703 -0.895 8.300 1.00 98.94 441 ILE A N 1
ATOM 3225 C CA . ILE A 1 441 ? -9.548 -1.654 8.792 1.00 98.94 441 ILE A CA 1
ATOM 3226 C C . ILE A 1 441 ? -10.087 -2.883 9.516 1.00 98.94 441 ILE A C 1
ATOM 3228 O O . ILE A 1 441 ? -10.662 -2.750 10.605 1.00 98.94 441 ILE A O 1
ATOM 3232 N N . GLU A 1 442 ? -9.958 -4.061 8.910 1.00 98.81 442 GLU A N 1
ATOM 3233 C CA . GLU A 1 442 ? -10.626 -5.257 9.414 1.00 98.81 442 GLU A CA 1
ATOM 3234 C C . GLU A 1 442 ? -9.869 -6.565 9.303 1.00 98.81 442 GLU A C 1
ATOM 3236 O O . GLU A 1 442 ? -9.070 -6.749 8.401 1.00 98.81 442 GLU A O 1
ATOM 3241 N N . ASP A 1 443 ? -10.154 -7.490 10.215 1.00 98.75 443 ASP A N 1
ATOM 3242 C CA . ASP A 1 443 ? -9.655 -8.866 10.141 1.00 98.75 443 ASP A CA 1
ATOM 3243 C C . ASP A 1 443 ? -8.110 -8.943 10.000 1.00 98.75 443 ASP A C 1
ATOM 3245 O O . ASP A 1 443 ? -7.586 -9.877 9.406 1.00 98.75 443 ASP A O 1
ATOM 3249 N N . ASN A 1 444 ? -7.365 -7.943 10.499 1.00 98.81 444 ASN A N 1
ATOM 3250 C CA . ASN A 1 444 ? -5.898 -7.945 10.483 1.00 98.81 444 ASN A CA 1
ATOM 3251 C C . ASN A 1 444 ? -5.345 -8.595 11.756 1.00 98.81 444 ASN A C 1
ATOM 3253 O O . ASN A 1 444 ? -5.863 -8.355 12.852 1.00 98.81 444 ASN A O 1
ATOM 3257 N N . ASP A 1 445 ? -4.247 -9.331 11.609 1.00 98.06 445 ASP A N 1
ATOM 3258 C CA . ASP A 1 445 ? -3.460 -9.888 12.706 1.00 98.06 445 ASP A CA 1
ATOM 3259 C C . ASP A 1 445 ? -2.232 -9.004 12.944 1.00 98.06 445 ASP A C 1
ATOM 3261 O O . ASP A 1 445 ? -1.381 -8.840 12.072 1.00 98.06 445 ASP A O 1
ATOM 3265 N N . ILE A 1 446 ? -2.136 -8.407 14.131 1.00 94.50 446 ILE A N 1
ATOM 3266 C CA . ILE A 1 446 ? -1.063 -7.488 14.511 1.00 94.50 446 ILE A CA 1
ATOM 3267 C C . ILE A 1 446 ? -0.399 -8.015 15.777 1.00 94.50 446 ILE A C 1
ATOM 3269 O O . ILE A 1 446 ? -0.998 -7.967 16.851 1.00 94.50 446 ILE A O 1
ATOM 3273 N N . PHE A 1 447 ? 0.842 -8.488 15.679 1.00 88.00 447 PHE A N 1
ATOM 3274 C CA . PHE A 1 447 ? 1.537 -9.097 16.806 1.00 88.00 447 PHE A CA 1
ATOM 3275 C C . PHE A 1 447 ? 3.027 -8.742 16.923 1.00 88.00 447 PHE A C 1
ATOM 3277 O O . PHE A 1 447 ? 3.640 -8.145 16.038 1.00 88.00 447 PHE A O 1
ATOM 3284 N N . ASN A 1 448 ? 3.614 -9.065 18.083 1.00 76.81 448 ASN A N 1
ATOM 3285 C CA . ASN A 1 448 ? 5.022 -8.808 18.432 1.00 76.81 448 ASN A CA 1
ATOM 3286 C C . ASN A 1 448 ? 5.454 -7.336 18.275 1.00 76.81 448 ASN A C 1
ATOM 3288 O O . ASN A 1 448 ? 6.600 -7.028 17.936 1.00 76.81 448 ASN A O 1
ATOM 3292 N N . LEU A 1 449 ? 4.536 -6.405 18.529 1.00 74.69 449 LEU A N 1
ATOM 3293 C CA . LEU A 1 449 ? 4.810 -4.974 18.445 1.00 74.69 449 LEU A CA 1
ATOM 3294 C C . LEU A 1 449 ? 5.876 -4.544 19.461 1.00 74.69 449 LEU A C 1
ATOM 3296 O O . LEU A 1 449 ? 5.740 -4.810 20.654 1.00 74.69 449 LEU A O 1
ATOM 3300 N N . THR A 1 450 ? 6.900 -3.818 19.006 1.00 64.19 450 THR A N 1
ATOM 3301 C CA . THR A 1 450 ? 8.026 -3.363 19.838 1.00 64.19 450 THR A CA 1
ATOM 3302 C C . THR A 1 450 ? 8.136 -1.832 19.790 1.00 64.19 450 THR A C 1
ATOM 3304 O O . THR A 1 450 ? 8.531 -1.265 18.774 1.00 64.19 450 THR A O 1
ATOM 3307 N N . ALA A 1 451 ? 7.839 -1.133 20.891 1.00 52.34 451 ALA A N 1
ATOM 3308 C CA . ALA A 1 451 ? 8.015 0.322 21.001 1.00 52.34 451 ALA A CA 1
ATOM 3309 C C . ALA A 1 451 ? 9.291 0.741 21.747 1.00 52.34 451 ALA A C 1
ATOM 3311 O O . ALA A 1 451 ? 9.357 0.653 22.966 1.00 52.34 451 ALA A O 1
ATOM 3312 N N . SER A 1 452 ? 10.239 1.385 21.063 1.00 47.88 452 SER A N 1
ATOM 3313 C CA . SER A 1 452 ? 10.964 2.511 21.690 1.00 47.88 452 SER A CA 1
ATOM 3314 C C . SER A 1 452 ? 10.313 3.874 21.384 1.00 47.88 452 SER A C 1
ATOM 3316 O O . SER A 1 452 ? 10.632 4.866 22.037 1.00 47.88 452 SER A O 1
ATOM 3318 N N . VAL A 1 453 ? 9.405 3.914 20.394 1.00 51.19 453 VAL A N 1
ATOM 3319 C CA . VAL A 1 453 ? 8.737 5.116 19.846 1.00 51.19 453 VAL A CA 1
ATOM 3320 C C . VAL A 1 453 ? 7.251 4.921 19.491 1.00 51.19 453 VAL A C 1
ATOM 3322 O O . VAL A 1 453 ? 6.567 5.925 19.291 1.00 51.19 453 VAL A O 1
ATOM 3325 N N . SER A 1 454 ? 6.742 3.682 19.401 1.00 55.88 454 SER A N 1
ATOM 3326 C CA . SER A 1 454 ? 5.386 3.405 18.892 1.00 55.88 454 SER A CA 1
ATOM 3327 C C . SER A 1 454 ? 4.286 3.914 19.829 1.00 55.88 454 SER A C 1
ATOM 3329 O O . SER A 1 454 ? 4.360 3.721 21.044 1.00 55.88 454 SER A O 1
ATOM 3331 N N . ARG A 1 455 ? 3.261 4.556 19.257 1.00 73.81 455 ARG A N 1
ATOM 3332 C CA . ARG A 1 455 ? 2.097 5.085 19.981 1.00 73.81 455 ARG A CA 1
ATOM 3333 C C . ARG A 1 455 ? 0.952 4.075 20.016 1.00 73.81 455 ARG A C 1
ATOM 3335 O O . ARG A 1 455 ? 0.494 3.755 21.112 1.00 73.81 455 ARG A O 1
ATOM 3342 N N . ALA A 1 456 ? 0.507 3.563 18.863 1.00 89.19 456 ALA A N 1
ATOM 3343 C CA . ALA A 1 456 ? -0.604 2.614 18.792 1.00 89.19 456 ALA A CA 1
ATOM 3344 C C . ALA A 1 456 ? -0.435 1.511 17.730 1.00 89.19 456 ALA A C 1
ATOM 3346 O O . ALA A 1 456 ? 0.254 1.692 16.726 1.00 89.19 456 ALA A O 1
ATOM 3347 N N . ALA A 1 457 ? -1.132 0.380 17.895 1.00 92.94 457 ALA A N 1
ATOM 3348 C CA . ALA A 1 457 ? -1.299 -0.568 16.789 1.00 92.94 457 ALA A CA 1
ATOM 3349 C C . ALA A 1 457 ? -2.083 0.095 15.641 1.00 92.94 457 ALA A C 1
ATOM 3351 O O . ALA A 1 457 ? -1.641 0.086 14.493 1.00 92.94 457 ALA A O 1
ATOM 3352 N N . ILE A 1 458 ? -3.200 0.759 15.954 1.00 96.88 458 ILE A N 1
ATOM 3353 C CA . ILE A 1 458 ? -4.001 1.508 14.980 1.00 96.88 458 ILE A CA 1
ATOM 3354 C C . ILE A 1 458 ? -4.164 2.963 15.435 1.00 96.88 458 ILE A C 1
ATOM 3356 O O . ILE A 1 458 ? -4.736 3.245 16.490 1.00 96.88 458 ILE A O 1
ATOM 3360 N N . GLY A 1 459 ? -3.690 3.894 14.607 1.00 96.12 459 GLY A N 1
ATOM 3361 C CA . GLY A 1 459 ? -3.803 5.336 14.816 1.00 96.12 459 GLY A CA 1
ATOM 3362 C C . GLY A 1 459 ? -4.818 5.987 13.873 1.00 96.12 459 GLY A C 1
ATOM 3363 O O . GLY A 1 459 ? -4.671 5.932 12.650 1.00 96.12 459 GLY A O 1
ATOM 3364 N N . ILE A 1 460 ? -5.827 6.648 14.442 1.00 97.81 460 ILE A N 1
ATOM 3365 C CA . ILE A 1 460 ? -6.896 7.347 13.721 1.00 97.81 460 ILE A CA 1
ATOM 3366 C C . ILE A 1 460 ? -6.763 8.850 13.967 1.00 97.81 460 ILE A C 1
ATOM 3368 O O . ILE A 1 460 ? -7.015 9.332 15.069 1.00 97.81 460 ILE A O 1
ATOM 3372 N N . TYR A 1 461 ? -6.406 9.601 12.927 1.00 96.75 461 TYR A N 1
ATOM 3373 C CA . TYR A 1 461 ? -6.180 11.050 13.007 1.00 96.75 461 TYR A CA 1
ATOM 3374 C C . TYR A 1 461 ? -6.995 11.851 11.985 1.00 96.75 461 TYR A C 1
ATOM 3376 O O . TYR A 1 461 ? -7.149 13.061 12.134 1.00 96.75 461 TYR A O 1
ATOM 3384 N N . ALA A 1 462 ? -7.514 11.202 10.940 1.00 97.06 462 ALA A N 1
ATOM 3385 C CA . ALA A 1 462 ? -8.306 11.856 9.904 1.00 97.06 462 ALA A CA 1
ATOM 3386 C C . ALA A 1 462 ? -9.804 11.876 10.247 1.00 97.06 462 ALA A C 1
ATOM 3388 O O . ALA A 1 462 ? -10.415 10.846 10.540 1.00 97.06 462 ALA A O 1
ATOM 3389 N N . ASN A 1 463 ? -10.417 13.053 10.137 1.00 95.88 463 ASN A N 1
ATOM 3390 C CA . ASN A 1 463 ? -11.864 13.219 10.275 1.00 95.88 463 ASN A CA 1
ATOM 3391 C C . ASN A 1 463 ? -12.588 12.660 9.045 1.00 95.88 463 ASN A C 1
ATOM 3393 O O . ASN A 1 463 ? -12.056 12.704 7.939 1.00 95.88 463 ASN A O 1
ATOM 3397 N N . GLY A 1 464 ? -13.840 12.241 9.197 1.00 94.88 464 GLY A N 1
ATOM 3398 C CA . GLY A 1 464 ? -14.722 12.027 8.051 1.00 94.88 464 GLY A CA 1
ATOM 3399 C C . GLY A 1 464 ? -15.896 11.131 8.392 1.00 94.88 464 GLY A C 1
ATOM 3400 O O . GLY A 1 464 ? -16.472 11.316 9.458 1.00 94.88 464 GLY A O 1
ATOM 3401 N N . THR A 1 465 ? -16.322 10.236 7.498 1.00 97.19 465 THR A N 1
ATOM 3402 C CA . THR A 1 465 ? -17.577 9.482 7.685 1.00 97.19 465 THR A CA 1
ATOM 3403 C C . THR A 1 465 ? -17.505 8.045 7.179 1.00 97.19 465 THR A C 1
ATOM 3405 O O . THR A 1 465 ? -16.745 7.727 6.273 1.00 97.19 465 THR A O 1
ATOM 3408 N N . GLY A 1 466 ? -18.311 7.160 7.770 1.00 97.81 466 GLY A N 1
ATOM 3409 C CA . GLY A 1 466 ? -18.434 5.771 7.315 1.00 97.81 466 GLY A CA 1
ATOM 3410 C C . GLY A 1 466 ? -17.222 4.879 7.609 1.00 97.81 466 GLY A C 1
ATOM 3411 O O . GLY A 1 466 ? -17.176 3.755 7.109 1.00 97.81 466 GLY A O 1
ATOM 3412 N N . ASN A 1 467 ? -16.268 5.341 8.421 1.00 98.75 467 ASN A N 1
ATOM 3413 C CA . ASN A 1 467 ? -15.024 4.628 8.696 1.00 98.75 467 ASN A CA 1
ATOM 3414 C C . ASN A 1 467 ? -15.185 3.604 9.830 1.00 98.75 467 ASN A C 1
ATOM 3416 O O . ASN A 1 467 ? -15.975 3.805 10.759 1.00 98.75 467 ASN A O 1
ATOM 3420 N N . ARG A 1 468 ? -14.440 2.497 9.770 1.00 98.62 468 ARG A N 1
ATOM 3421 C CA . ARG A 1 468 ? -14.580 1.364 10.698 1.00 98.62 468 ARG A CA 1
ATOM 3422 C C . ARG A 1 468 ? -13.235 0.711 11.006 1.00 98.62 468 ARG A C 1
ATOM 3424 O O . ARG A 1 468 ? -12.461 0.443 10.097 1.00 98.62 468 ARG A O 1
ATOM 3431 N N . VAL A 1 469 ? -13.014 0.383 12.274 1.00 98.88 469 VAL A N 1
ATOM 3432 C CA . VAL A 1 469 ? -11.950 -0.510 12.747 1.00 98.88 469 VAL A CA 1
ATOM 3433 C C . VAL A 1 469 ? -12.615 -1.700 13.417 1.00 98.88 469 VAL A C 1
ATOM 3435 O O . VAL A 1 469 ? -13.214 -1.540 14.486 1.00 98.88 469 VAL A O 1
ATOM 3438 N N . ARG A 1 470 ? -12.570 -2.879 12.791 1.00 98.69 470 ARG A N 1
ATOM 3439 C CA . ARG A 1 470 ? -13.314 -4.033 13.302 1.00 98.69 470 ARG A CA 1
ATOM 3440 C C . ARG A 1 470 ? -12.617 -5.370 13.178 1.00 98.69 470 ARG A C 1
ATOM 3442 O O . ARG A 1 470 ? -11.887 -5.576 12.231 1.00 98.69 470 ARG A O 1
ATOM 3449 N N . ASN A 1 471 ? -12.911 -6.303 14.078 1.00 98.56 471 ASN A N 1
ATOM 3450 C CA . ASN A 1 471 ? -12.434 -7.689 13.987 1.00 98.56 471 ASN A CA 1
ATOM 3451 C C . ASN A 1 471 ? -10.902 -7.855 13.904 1.00 98.56 471 ASN A C 1
ATOM 3453 O O . ASN A 1 471 ? -10.427 -8.910 13.499 1.00 98.56 471 ASN A O 1
ATOM 3457 N N . ASN A 1 472 ? -10.114 -6.838 14.255 1.00 98.75 472 ASN A N 1
ATOM 3458 C CA . ASN A 1 472 ? -8.661 -6.968 14.250 1.00 98.75 472 ASN A CA 1
ATOM 3459 C C . ASN A 1 472 ? -8.214 -7.697 15.515 1.00 98.75 472 ASN A C 1
ATOM 3461 O O . ASN A 1 472 ? -8.769 -7.475 16.595 1.00 98.75 472 ASN A O 1
ATOM 3465 N N . ASN A 1 473 ? -7.192 -8.527 15.379 1.00 97.12 473 ASN A N 1
ATOM 3466 C CA . ASN A 1 473 ? -6.541 -9.222 16.471 1.00 97.12 473 ASN A CA 1
ATOM 3467 C C . ASN A 1 473 ? -5.198 -8.540 16.752 1.00 97.12 473 ASN A C 1
ATOM 3469 O O . ASN A 1 473 ? -4.307 -8.535 15.909 1.00 97.12 473 ASN A O 1
ATOM 3473 N N . MET A 1 474 ? -5.069 -7.913 17.917 1.00 93.94 474 MET A N 1
ATOM 3474 C CA . MET A 1 474 ? -3.900 -7.128 18.304 1.00 93.94 474 MET A CA 1
ATOM 3475 C C . MET A 1 474 ? -3.277 -7.730 19.555 1.00 93.94 474 MET A C 1
ATOM 3477 O O . MET A 1 474 ? -3.893 -7.718 20.620 1.00 93.94 474 MET A O 1
ATOM 3481 N N . GLN A 1 475 ? -2.038 -8.198 19.446 1.00 87.69 475 GLN A N 1
ATOM 3482 C CA . GLN A 1 475 ? -1.312 -8.826 20.541 1.00 87.69 475 GLN A CA 1
ATOM 3483 C C . GLN A 1 475 ? 0.081 -8.218 20.707 1.00 87.69 475 GLN A C 1
ATOM 3485 O O . GLN A 1 475 ? 0.959 -8.343 19.859 1.00 87.69 475 GLN A O 1
ATOM 3490 N N . GLN A 1 476 ? 0.336 -7.605 21.851 1.00 79.38 476 GLN A N 1
ATOM 3491 C CA . GLN A 1 476 ? 1.680 -7.166 22.199 1.00 79.38 476 GLN A CA 1
ATOM 3492 C C . GLN A 1 476 ? 2.459 -8.301 22.873 1.00 79.38 476 GLN A C 1
ATOM 3494 O O . GLN A 1 476 ? 1.962 -8.928 23.812 1.00 79.38 476 GLN A O 1
ATOM 3499 N N . ASP A 1 477 ? 3.700 -8.545 22.431 1.00 69.62 477 ASP A N 1
ATOM 3500 C CA . ASP A 1 477 ? 4.598 -9.446 23.157 1.00 69.62 477 ASP A CA 1
ATOM 3501 C C . ASP A 1 477 ? 5.112 -8.742 24.415 1.00 69.62 477 ASP A C 1
ATOM 3503 O O . ASP A 1 477 ? 5.839 -7.750 24.368 1.00 69.62 477 ASP A O 1
ATOM 3507 N N . ILE A 1 478 ? 4.684 -9.259 25.557 1.00 60.69 478 ILE A N 1
ATOM 3508 C CA . ILE A 1 478 ? 5.098 -8.817 26.890 1.00 60.69 478 ILE A CA 1
ATOM 3509 C C . ILE A 1 478 ? 5.997 -9.851 27.578 1.00 60.69 478 ILE A C 1
ATOM 3511 O O . ILE A 1 478 ? 6.436 -9.642 28.713 1.00 60.69 478 ILE A O 1
ATOM 3515 N N . SER A 1 479 ? 6.219 -11.000 26.934 1.00 52.22 479 SER A N 1
ATOM 3516 C CA . SER A 1 479 ? 7.089 -12.044 27.445 1.00 52.22 479 SER A CA 1
ATOM 3517 C C . SER A 1 479 ? 8.530 -11.627 27.167 1.00 52.22 479 SER A C 1
ATOM 3519 O O . SER A 1 479 ? 8.858 -11.160 26.084 1.00 52.22 479 SER A O 1
ATOM 3521 N N . GLY A 1 480 ? 9.397 -11.697 28.179 1.00 48.34 480 GLY A N 1
ATOM 3522 C CA . GLY A 1 480 ? 10.777 -11.215 28.099 1.00 48.34 480 GLY A CA 1
ATOM 3523 C C . GLY A 1 480 ? 11.650 -12.029 27.142 1.00 48.34 480 GLY A C 1
ATOM 3524 O O . GLY A 1 480 ? 12.547 -12.743 27.594 1.00 48.34 480 GLY A O 1
ATOM 3525 N N . ALA A 1 481 ? 11.411 -11.926 25.834 1.00 41.06 481 ALA A N 1
ATOM 3526 C CA . ALA A 1 481 ? 12.310 -12.420 24.810 1.00 41.06 481 ALA A CA 1
ATOM 3527 C C . ALA A 1 481 ? 13.709 -11.829 25.077 1.00 41.06 481 ALA A C 1
ATOM 3529 O O . ALA A 1 481 ? 13.838 -10.618 25.301 1.00 41.06 481 ALA A O 1
ATOM 3530 N N . PRO A 1 482 ? 14.768 -12.659 25.113 1.00 37.00 482 PRO A N 1
ATOM 3531 C CA . PRO A 1 482 ? 16.109 -12.204 25.453 1.00 37.00 482 PRO A CA 1
ATOM 3532 C C . PRO A 1 482 ? 16.577 -11.188 24.405 1.00 37.00 482 PRO A C 1
ATOM 3534 O O . PRO A 1 482 ? 16.948 -11.562 23.297 1.00 37.00 482 PRO A O 1
ATOM 3537 N N . GLY A 1 483 ? 16.542 -9.900 24.754 1.00 44.78 483 GLY A N 1
ATOM 3538 C CA . GLY A 1 483 ? 16.949 -8.811 23.862 1.00 44.78 483 GLY A CA 1
ATOM 3539 C C . GLY A 1 483 ? 16.019 -7.599 23.836 1.00 44.78 483 GLY A C 1
ATOM 3540 O O . GLY A 1 483 ? 16.463 -6.543 23.393 1.00 44.78 483 GLY A O 1
ATOM 3541 N N . LEU A 1 484 ? 14.781 -7.701 24.334 1.00 43.56 484 LEU A N 1
ATOM 3542 C CA . LEU A 1 484 ? 13.905 -6.533 24.461 1.00 43.56 484 LEU A CA 1
ATOM 3543 C C . LEU A 1 484 ? 14.322 -5.694 25.686 1.00 43.56 484 LEU A C 1
ATOM 3545 O O . LEU A 1 484 ? 14.406 -6.239 26.789 1.00 43.56 484 LEU A O 1
ATOM 3549 N N . PRO A 1 485 ? 14.625 -4.390 25.533 1.00 45.72 485 PRO A N 1
ATOM 3550 C CA . PRO A 1 485 ? 14.931 -3.533 26.672 1.00 45.72 485 PRO A CA 1
ATOM 3551 C C . PRO A 1 485 ? 13.746 -3.446 27.647 1.00 45.72 485 PRO A C 1
ATOM 3553 O O . PRO A 1 485 ? 12.600 -3.333 27.224 1.00 45.72 485 PRO A O 1
ATOM 3556 N N . ASP A 1 486 ? 14.018 -3.397 28.956 1.00 47.44 486 ASP A N 1
ATOM 3557 C CA . ASP A 1 486 ? 13.010 -3.407 30.038 1.00 47.44 486 ASP A CA 1
ATOM 3558 C C . ASP A 1 486 ? 11.949 -2.276 30.000 1.00 47.44 486 ASP A C 1
ATOM 3560 O O . ASP A 1 486 ? 11.026 -2.284 30.825 1.00 47.44 486 ASP A O 1
ATOM 3564 N N . HIS A 1 487 ? 12.096 -1.313 29.082 1.00 51.78 487 HIS A N 1
ATOM 3565 C CA . HIS A 1 487 ? 11.306 -0.087 28.913 1.00 51.78 487 HIS A CA 1
ATOM 3566 C C . HIS A 1 487 ? 10.476 -0.038 27.614 1.00 51.78 487 HIS A C 1
ATOM 3568 O O . HIS A 1 487 ? 9.941 1.019 27.291 1.00 51.78 487 HIS A O 1
ATOM 3574 N N . VAL A 1 488 ? 10.396 -1.136 26.859 1.00 51.97 488 VAL A N 1
ATOM 3575 C CA . VAL A 1 488 ? 9.688 -1.185 25.573 1.00 51.97 488 VAL A CA 1
ATOM 3576 C C . VAL A 1 488 ? 8.281 -1.752 25.765 1.00 51.97 488 VAL A C 1
ATOM 3578 O O . VAL A 1 488 ? 8.101 -2.955 25.914 1.00 51.97 488 VAL A O 1
ATOM 3581 N N . ASP A 1 489 ? 7.287 -0.871 25.781 1.00 62.53 489 ASP A N 1
ATOM 3582 C CA . ASP A 1 489 ? 5.864 -1.190 25.901 1.00 62.53 489 ASP A CA 1
ATOM 3583 C C . ASP A 1 489 ? 5.077 -0.251 24.972 1.00 62.53 489 ASP A C 1
ATOM 3585 O O . ASP A 1 489 ? 5.310 0.959 25.006 1.00 62.53 489 ASP A O 1
ATOM 3589 N N . ASN A 1 490 ? 4.181 -0.784 24.127 1.00 65.62 490 ASN A N 1
ATOM 3590 C CA . ASN A 1 490 ? 3.228 0.065 23.406 1.00 65.62 490 ASN A CA 1
ATOM 3591 C C . ASN A 1 490 ? 2.067 0.424 24.330 1.00 65.62 490 ASN A C 1
ATOM 3593 O O . ASN A 1 490 ? 1.360 -0.435 24.859 1.00 65.62 490 ASN A O 1
ATOM 3597 N N . HIS A 1 491 ? 1.803 1.719 24.447 1.00 74.00 491 HIS A N 1
ATOM 3598 C CA . HIS A 1 491 ? 0.788 2.183 25.379 1.00 74.00 491 HIS A CA 1
ATOM 3599 C C . HIS A 1 491 ? -0.636 1.840 24.918 1.00 74.00 491 HIS A C 1
ATOM 3601 O O . HIS A 1 491 ? -1.489 1.548 25.759 1.00 74.00 491 HIS A O 1
ATOM 3607 N N . TRP A 1 492 ? -0.904 1.868 23.606 1.00 87.94 492 TRP A N 1
ATOM 3608 C CA . TRP A 1 492 ? -2.263 1.820 23.062 1.00 87.94 492 TRP A CA 1
ATOM 3609 C C . TRP A 1 492 ? -2.416 0.751 21.977 1.00 87.94 492 TRP A C 1
ATOM 3611 O O . TRP A 1 492 ? -1.566 0.592 21.108 1.00 87.94 492 TRP A O 1
ATOM 3621 N N . ALA A 1 493 ? -3.542 0.045 21.984 1.00 92.19 493 ALA A N 1
ATOM 3622 C CA . ALA A 1 493 ? -3.962 -0.750 20.836 1.00 92.19 493 ALA A CA 1
ATOM 3623 C C . ALA A 1 493 ? -4.570 0.175 19.778 1.00 92.19 493 ALA A C 1
ATOM 3625 O O . ALA A 1 493 ? -4.185 0.139 18.613 1.00 92.19 493 ALA A O 1
ATOM 3626 N N . ILE A 1 494 ? -5.478 1.062 20.196 1.00 95.56 494 ILE A N 1
ATOM 3627 C CA . ILE A 1 494 ? -6.138 2.007 19.295 1.00 95.56 494 ILE A CA 1
ATOM 3628 C C . ILE A 1 494 ? -6.112 3.410 19.894 1.00 95.56 494 ILE A C 1
ATOM 3630 O O . ILE A 1 494 ? -6.539 3.621 21.031 1.00 95.56 494 ILE A O 1
ATOM 3634 N N . TRP A 1 495 ? -5.666 4.377 19.096 1.00 94.69 495 TRP A N 1
ATOM 3635 C CA . TRP A 1 495 ? -5.669 5.795 19.440 1.00 94.69 495 TRP A CA 1
ATOM 3636 C C . TRP A 1 495 ? -6.500 6.589 18.433 1.00 94.69 495 TRP A C 1
ATOM 3638 O O . TRP A 1 495 ? -6.164 6.635 17.250 1.00 94.69 495 TRP A O 1
ATOM 3648 N N . ASN A 1 496 ? -7.569 7.235 18.901 1.00 96.12 496 ASN A N 1
ATOM 3649 C CA . ASN A 1 496 ? -8.418 8.104 18.092 1.00 96.12 496 ASN A CA 1
ATOM 3650 C C . ASN A 1 496 ? -8.260 9.583 18.460 1.00 96.12 496 ASN A C 1
ATOM 3652 O O . ASN A 1 496 ? -8.459 9.968 19.609 1.00 96.12 496 ASN A O 1
ATOM 3656 N N . GLU A 1 497 ? -8.010 10.410 17.449 1.00 95.81 497 GLU A N 1
ATOM 3657 C CA . GLU A 1 497 ? -7.985 11.876 17.497 1.00 95.81 497 GLU A CA 1
ATOM 3658 C C . GLU A 1 497 ? -8.889 12.529 16.436 1.00 95.81 497 GLU A C 1
ATOM 3660 O O . GLU A 1 497 ? -8.924 13.759 16.338 1.00 95.81 497 GLU A O 1
ATOM 3665 N N . ALA A 1 498 ? -9.645 11.745 15.658 1.00 95.69 498 ALA A N 1
ATOM 3666 C CA . ALA A 1 498 ? -10.574 12.281 14.666 1.00 95.69 498 ALA A CA 1
ATOM 3667 C C . ALA A 1 498 ? -11.717 13.051 15.344 1.00 95.69 498 ALA A C 1
ATOM 3669 O O . ALA A 1 498 ? -12.438 12.504 16.171 1.00 95.69 498 ALA A O 1
ATOM 3670 N N . GLN A 1 499 ? -11.898 14.319 14.982 1.00 94.25 499 GLN A N 1
ATOM 3671 C CA . GLN A 1 499 ? -12.821 15.258 15.614 1.00 94.25 499 GLN A CA 1
ATOM 3672 C C . GLN A 1 499 ? -14.148 15.372 14.854 1.00 94.25 499 GLN A C 1
ATOM 3674 O O . GLN A 1 499 ? -14.170 15.511 13.629 1.00 94.25 499 GLN A O 1
ATOM 3679 N N . ALA A 1 500 ? -15.252 15.446 15.596 1.00 94.44 500 ALA A N 1
ATOM 3680 C CA . ALA A 1 500 ? -16.531 15.936 15.097 1.00 94.44 500 ALA A CA 1
ATOM 3681 C C . ALA A 1 500 ? -16.668 17.461 15.289 1.00 94.44 500 ALA A C 1
ATOM 3683 O O . ALA A 1 500 ? -15.934 18.088 16.061 1.00 94.44 500 ALA A O 1
ATOM 3684 N N . ALA A 1 501 ? -17.643 18.077 14.611 1.00 93.06 501 ALA A N 1
ATOM 3685 C CA . ALA A 1 501 ? -17.893 19.517 14.727 1.00 93.06 501 ALA A CA 1
ATOM 3686 C C . ALA A 1 501 ? -18.353 19.911 16.145 1.00 93.06 501 ALA A C 1
ATOM 3688 O O . ALA A 1 501 ? -17.862 20.885 16.732 1.00 93.06 501 ALA A O 1
ATOM 3689 N N . THR A 1 502 ? -19.261 19.126 16.727 1.00 92.69 502 THR A N 1
ATOM 3690 C CA . THR A 1 502 ? -19.775 19.304 18.090 1.00 92.69 502 THR A CA 1
ATOM 3691 C C . THR A 1 502 ? -19.694 18.004 18.894 1.00 92.69 502 THR A C 1
ATOM 3693 O O . THR A 1 502 ? -19.506 16.927 18.339 1.00 92.69 502 THR A O 1
ATOM 3696 N N . ALA A 1 503 ? -19.846 18.087 20.220 1.00 90.31 503 ALA A N 1
ATOM 3697 C CA . ALA A 1 503 ? -19.842 16.906 21.092 1.00 90.31 503 ALA A CA 1
ATOM 3698 C C . ALA A 1 503 ? -21.034 15.956 20.844 1.00 90.31 503 ALA A C 1
ATOM 3700 O O . ALA A 1 503 ? -20.990 14.795 21.238 1.00 90.31 503 ALA A O 1
ATOM 3701 N N . THR A 1 504 ? -22.097 16.432 20.186 1.00 90.88 504 THR A N 1
ATOM 3702 C CA . THR A 1 504 ? -23.301 15.643 19.884 1.00 90.88 504 THR A CA 1
ATOM 3703 C C . THR A 1 504 ? -23.278 14.985 18.506 1.00 90.88 504 THR A C 1
ATOM 3705 O O . THR A 1 504 ? -24.122 14.126 18.237 1.00 90.88 504 THR A O 1
ATOM 3708 N N . ASP A 1 505 ? -22.341 15.381 17.646 1.00 94.88 505 ASP A N 1
ATOM 3709 C CA . ASP A 1 505 ? -22.173 14.819 16.308 1.00 94.88 505 ASP A CA 1
ATOM 3710 C C . ASP A 1 505 ? -21.355 13.529 16.363 1.00 94.88 505 ASP A C 1
ATOM 3712 O O . ASP A 1 505 ? -20.535 13.329 17.258 1.00 94.88 505 ASP A O 1
ATOM 3716 N N . THR A 1 506 ? -21.545 12.648 15.384 1.00 95.00 506 THR A N 1
ATOM 3717 C CA . THR A 1 506 ? -20.702 11.459 15.228 1.00 95.00 506 THR A CA 1
ATOM 3718 C C . THR A 1 506 ? -19.324 11.838 14.700 1.00 95.00 506 THR A C 1
ATOM 3720 O O . THR A 1 506 ? -19.225 12.603 13.743 1.00 95.00 506 THR A O 1
ATOM 3723 N N . ILE A 1 507 ? -18.276 11.223 15.248 1.00 94.75 507 ILE A N 1
ATOM 3724 C CA . ILE A 1 507 ? -16.891 11.330 14.751 1.00 94.75 507 ILE A CA 1
ATOM 3725 C C . ILE A 1 507 ? -16.738 10.708 13.350 1.00 94.75 507 ILE A C 1
ATOM 3727 O O . ILE A 1 507 ? -15.796 11.013 12.624 1.00 94.75 507 ILE A O 1
ATOM 3731 N N . GLY A 1 508 ? -17.678 9.838 12.963 1.00 96.06 508 GLY A N 1
ATOM 3732 C CA . GLY A 1 508 ? -17.680 9.148 11.672 1.00 96.06 508 GLY A CA 1
ATOM 3733 C C . GLY A 1 508 ? -16.710 7.969 11.590 1.00 96.06 508 GLY A C 1
ATOM 3734 O O . GLY A 1 508 ? -16.495 7.433 10.504 1.00 96.06 508 GLY A O 1
ATOM 3735 N N . TRP A 1 509 ? -16.196 7.547 12.747 1.00 98.38 509 TRP A N 1
ATOM 3736 C CA . TRP A 1 509 ? -15.480 6.297 12.974 1.00 98.38 509 TRP A CA 1
ATOM 3737 C C . TRP A 1 509 ? -16.279 5.377 13.902 1.00 98.38 509 TRP A C 1
ATOM 3739 O O . TRP A 1 509 ? -17.111 5.835 14.691 1.00 98.38 509 TRP A O 1
ATOM 3749 N N . GLN A 1 510 ? -16.017 4.075 13.812 1.00 98.31 510 GLN A N 1
ATOM 3750 C CA . GLN A 1 510 ? -16.525 3.045 14.721 1.00 98.31 510 GLN A CA 1
ATOM 3751 C C . GLN A 1 510 ? -15.390 2.075 15.061 1.00 98.31 510 GLN A C 1
ATOM 3753 O O . GLN A 1 510 ? -14.608 1.727 14.177 1.00 98.31 510 GLN A O 1
ATOM 3758 N N . ILE A 1 511 ? -15.308 1.630 16.317 1.00 98.69 511 ILE A N 1
ATOM 3759 C CA . ILE A 1 511 ? -14.305 0.670 16.800 1.00 98.69 511 ILE A CA 1
ATOM 3760 C C . ILE A 1 511 ? -15.033 -0.533 17.394 1.00 98.69 511 ILE A C 1
ATOM 3762 O O . ILE A 1 511 ? -15.562 -0.457 18.505 1.00 98.69 511 ILE A O 1
ATOM 3766 N N . THR A 1 512 ? -15.083 -1.649 16.672 1.00 98.38 512 THR A N 1
ATOM 3767 C CA . THR A 1 512 ? -15.971 -2.753 17.056 1.00 98.38 512 THR A CA 1
ATOM 3768 C C . THR A 1 512 ? -15.351 -4.134 16.957 1.00 98.38 512 THR A C 1
ATOM 3770 O O . THR A 1 512 ? -14.703 -4.431 15.968 1.00 98.38 512 THR A O 1
ATOM 3773 N N . ASN A 1 513 ? -15.652 -5.033 17.890 1.00 98.06 513 ASN A N 1
ATOM 3774 C CA . ASN A 1 513 ? -15.309 -6.459 17.777 1.00 98.06 513 ASN A CA 1
ATOM 3775 C C . ASN A 1 513 ? -13.807 -6.762 17.617 1.00 98.06 513 ASN A C 1
ATOM 3777 O O . ASN A 1 513 ? -13.454 -7.793 17.057 1.00 98.06 513 ASN A O 1
ATOM 3781 N N . ASN A 1 514 ? -12.910 -5.879 18.062 1.00 98.56 514 ASN A N 1
ATOM 3782 C CA . ASN A 1 514 ? -11.474 -6.161 18.033 1.00 98.56 514 ASN A CA 1
ATOM 3783 C C . ASN A 1 514 ? -11.069 -7.019 19.244 1.00 98.56 514 ASN A C 1
ATOM 3785 O O . ASN A 1 514 ? -11.661 -6.894 20.318 1.00 98.56 514 ASN A O 1
ATOM 3789 N N . HIS A 1 515 ? -10.049 -7.859 19.089 1.00 96.56 515 HIS A N 1
ATOM 3790 C CA . HIS A 1 515 ? -9.404 -8.572 20.190 1.00 96.56 515 HIS A CA 1
ATOM 3791 C C . HIS A 1 515 ? -8.084 -7.884 20.543 1.00 96.56 515 HIS A C 1
ATOM 3793 O O . HIS A 1 515 ? -7.281 -7.603 19.655 1.00 96.56 515 HIS A O 1
ATOM 3799 N N . ILE A 1 516 ? -7.882 -7.563 21.820 1.00 93.44 516 ILE A N 1
ATOM 3800 C CA . ILE A 1 516 ? -6.745 -6.768 22.294 1.00 93.44 516 ILE A CA 1
ATOM 3801 C C . ILE A 1 516 ? -6.063 -7.482 23.461 1.00 93.44 516 ILE A C 1
ATOM 3803 O O . ILE A 1 516 ? -6.654 -7.656 24.528 1.00 93.44 516 ILE A O 1
ATOM 3807 N N . GLU A 1 517 ? -4.790 -7.822 23.294 1.00 88.62 517 GLU A N 1
ATOM 3808 C CA . GLU A 1 517 ? -3.990 -8.519 24.297 1.00 88.62 517 GLU A CA 1
ATOM 3809 C C . GLU A 1 517 ? -2.649 -7.824 24.567 1.00 88.62 517 GLU A C 1
ATOM 3811 O O . GLU A 1 517 ? -1.918 -7.463 23.646 1.00 88.62 517 GLU A O 1
ATOM 3816 N N . GLY A 1 518 ? -2.300 -7.675 25.846 1.00 82.38 518 GLY A N 1
ATOM 3817 C CA . GLY A 1 518 ? -0.976 -7.209 26.281 1.00 82.38 518 GLY A CA 1
ATOM 3818 C C . GLY A 1 518 ? -0.741 -5.691 26.250 1.00 82.38 518 GLY A C 1
ATOM 3819 O O . GLY A 1 518 ? 0.385 -5.263 26.494 1.00 82.38 518 GLY A O 1
ATOM 3820 N N . PHE A 1 519 ? -1.772 -4.877 25.996 1.00 84.94 519 PHE A N 1
ATOM 3821 C CA . PHE A 1 519 ? -1.677 -3.405 25.964 1.00 84.94 519 PHE A CA 1
ATOM 3822 C C . PHE A 1 519 ? -2.020 -2.746 27.315 1.00 84.94 519 PHE A C 1
ATOM 3824 O O . PHE A 1 519 ? -2.626 -3.370 28.191 1.00 84.94 519 PHE A O 1
ATOM 3831 N N . GLY A 1 520 ? -1.679 -1.457 27.466 1.00 71.38 520 GLY A N 1
ATOM 3832 C CA . GLY A 1 520 ? -2.050 -0.619 28.620 1.00 71.38 520 GLY A CA 1
ATOM 3833 C C . GLY A 1 520 ? -0.896 -0.208 29.550 1.00 71.38 520 GLY A C 1
ATOM 3834 O O . GLY A 1 520 ? -1.121 0.240 30.680 1.00 71.38 520 GLY A O 1
ATOM 3835 N N . GLY A 1 521 ? 0.358 -0.350 29.110 1.00 67.25 521 GLY A N 1
ATOM 3836 C CA . GLY A 1 521 ? 1.530 0.073 29.875 1.00 67.25 521 GLY A CA 1
ATOM 3837 C C . GLY A 1 521 ? 1.975 -0.914 30.964 1.00 67.25 521 GLY A C 1
ATOM 3838 O O . GLY A 1 521 ? 1.188 -1.387 31.790 1.00 67.25 521 GLY A O 1
ATOM 3839 N N . LYS A 1 522 ? 3.287 -1.143 31.081 1.00 63.09 522 LYS A N 1
ATOM 3840 C CA . LYS A 1 522 ? 3.917 -1.990 32.111 1.00 63.09 522 LYS A CA 1
ATOM 3841 C C . LYS A 1 522 ? 3.664 -1.494 33.540 1.00 63.09 522 LYS A C 1
ATOM 3843 O O . LYS A 1 522 ? 3.694 -2.296 34.474 1.00 63.09 522 LYS A O 1
ATOM 3848 N N . ASP A 1 523 ? 3.309 -0.225 33.700 1.00 59.72 523 ASP A N 1
ATOM 3849 C CA . ASP A 1 523 ? 2.934 0.378 34.984 1.00 59.72 523 ASP A CA 1
ATOM 3850 C C . ASP A 1 523 ? 1.418 0.591 35.129 1.00 59.72 523 ASP A C 1
ATOM 3852 O O . ASP A 1 523 ? 0.974 1.209 36.095 1.00 59.72 523 ASP A O 1
ATOM 3856 N N . ARG A 1 524 ? 0.613 0.067 34.190 1.00 59.59 524 ARG A N 1
ATOM 3857 C CA . ARG A 1 524 ? -0.827 0.349 34.057 1.00 59.59 524 ARG A CA 1
ATOM 3858 C C . ARG A 1 524 ? -1.092 1.839 33.871 1.00 59.59 524 ARG A C 1
ATOM 3860 O O . ARG A 1 524 ? -1.986 2.385 34.504 1.00 59.59 524 ARG A O 1
ATOM 3867 N N . SER A 1 525 ? -0.260 2.530 33.096 1.00 61.09 525 SER A N 1
ATOM 3868 C CA . SER A 1 525 ? -0.310 3.989 33.025 1.00 61.09 525 SER A CA 1
ATOM 3869 C C . SER A 1 525 ? -1.440 4.508 32.131 1.00 61.09 525 SER A C 1
ATOM 3871 O O . SER A 1 525 ? -1.829 5.663 32.317 1.00 61.09 525 SER A O 1
ATOM 3873 N N . GLN A 1 526 ? -1.951 3.710 31.175 1.00 77.19 526 GLN A N 1
ATOM 3874 C CA . GLN A 1 526 ? -2.904 4.165 30.150 1.00 77.19 526 GLN A CA 1
ATOM 3875 C C . GLN A 1 526 ? -3.852 3.065 29.630 1.00 77.19 526 GLN A C 1
ATOM 3877 O O . GLN A 1 526 ? -3.568 1.878 29.736 1.00 77.19 526 GLN A O 1
ATOM 3882 N N . ALA A 1 527 ? -4.971 3.485 29.040 1.00 86.31 527 ALA A N 1
ATOM 3883 C CA . ALA A 1 527 ? -6.013 2.633 28.482 1.00 86.31 527 ALA A CA 1
ATOM 3884 C C . ALA A 1 527 ? -5.605 2.015 27.137 1.00 86.31 527 ALA A C 1
ATOM 3886 O O . ALA A 1 527 ? -5.044 2.731 26.312 1.00 86.31 527 ALA A O 1
ATOM 3887 N N . PRO A 1 528 ? -5.961 0.752 26.837 1.00 89.38 528 PRO A N 1
ATOM 3888 C CA . PRO A 1 528 ? -5.676 0.143 25.540 1.00 89.38 528 PRO A CA 1
ATOM 3889 C C . PRO A 1 528 ? -6.425 0.816 24.378 1.00 89.38 528 PRO A C 1
ATOM 3891 O O . PRO A 1 528 ? -5.893 0.872 23.270 1.00 89.38 528 PRO A O 1
ATOM 3894 N N . ILE A 1 529 ? -7.632 1.347 24.609 1.00 93.56 529 ILE A N 1
ATOM 3895 C CA . ILE A 1 529 ? -8.355 2.173 23.632 1.00 93.56 529 ILE A CA 1
ATOM 3896 C C . ILE A 1 529 ? -8.452 3.599 24.168 1.00 93.56 529 ILE A C 1
ATOM 3898 O O . ILE A 1 529 ? -8.995 3.830 25.251 1.00 93.56 529 ILE A O 1
ATOM 3902 N N . VAL A 1 530 ? -7.989 4.570 23.382 1.00 92.25 530 VAL A N 1
ATOM 3903 C CA . VAL A 1 530 ? -8.091 5.992 23.721 1.00 92.25 530 VAL A CA 1
ATOM 3904 C C . VAL A 1 530 ? -8.916 6.733 22.683 1.00 92.25 530 VAL A C 1
ATOM 3906 O O . VAL A 1 530 ? -8.627 6.698 21.489 1.00 92.25 530 VAL A O 1
ATOM 3909 N N . ASN A 1 531 ? -9.930 7.449 23.159 1.00 93.25 531 ASN A N 1
ATOM 3910 C CA . ASN A 1 531 ? -10.717 8.389 22.384 1.00 93.25 531 ASN A CA 1
ATOM 3911 C C . ASN A 1 531 ? -10.408 9.817 22.846 1.00 93.25 531 ASN A C 1
ATOM 3913 O O . ASN A 1 531 ? -11.001 10.316 23.804 1.00 93.25 531 ASN A O 1
ATOM 3917 N N . ASN A 1 532 ? -9.469 10.463 22.163 1.00 92.38 532 ASN A N 1
ATOM 3918 C CA . ASN A 1 532 ? -9.072 11.847 22.380 1.00 92.38 532 ASN A CA 1
ATOM 3919 C C . ASN A 1 532 ? -9.751 12.783 21.369 1.00 92.38 532 ASN A C 1
ATOM 3921 O O . ASN A 1 532 ? -9.101 13.495 20.597 1.00 92.38 532 ASN A O 1
ATOM 3925 N N . ALA A 1 533 ? -11.083 12.752 21.332 1.00 91.69 533 ALA A N 1
ATOM 3926 C CA . ALA A 1 533 ? -11.833 13.463 20.312 1.00 91.69 533 ALA A CA 1
ATOM 3927 C C . ALA A 1 533 ? -13.198 13.959 20.765 1.00 91.69 533 ALA A C 1
ATOM 3929 O O . ALA A 1 533 ? -13.966 13.267 21.422 1.00 91.69 533 ALA A O 1
ATOM 3930 N N . ARG A 1 534 ? -13.556 15.153 20.295 1.00 93.88 534 ARG A N 1
ATOM 3931 C CA . ARG A 1 534 ? -14.909 15.682 20.426 1.00 93.88 534 ARG A CA 1
ATOM 3932 C C . ARG A 1 534 ? -15.880 14.892 19.550 1.00 93.88 534 ARG A C 1
ATOM 3934 O O . ARG A 1 534 ? -15.673 14.814 18.342 1.00 93.88 534 ARG A O 1
ATOM 3941 N N . GLY A 1 535 ? -16.979 14.427 20.141 1.00 93.81 535 GLY A N 1
ATOM 3942 C CA . GLY A 1 535 ? -18.095 13.795 19.433 1.00 93.81 535 GLY A CA 1
ATOM 3943 C C . GLY A 1 535 ? -18.384 12.365 19.888 1.00 93.81 535 GLY A C 1
ATOM 3944 O O . GLY A 1 535 ? -17.776 11.847 20.828 1.00 93.81 535 GLY A O 1
ATOM 3945 N N . LYS A 1 536 ? -19.339 11.732 19.204 1.00 94.69 536 LYS A N 1
ATOM 3946 C CA . LYS A 1 536 ? -19.785 10.356 19.445 1.00 94.69 536 LYS A CA 1
ATOM 3947 C C . LYS A 1 536 ? -18.940 9.372 18.647 1.00 94.69 536 LYS A C 1
ATOM 3949 O O . LYS A 1 536 ? -18.911 9.432 17.415 1.00 94.69 536 LYS A O 1
ATOM 3954 N N . LEU A 1 537 ? -18.299 8.453 19.355 1.00 95.88 537 LEU A N 1
ATOM 3955 C CA . LEU A 1 537 ? -17.560 7.319 18.822 1.00 95.88 537 LEU A CA 1
ATOM 3956 C C . LEU A 1 537 ? -18.229 6.037 19.316 1.00 95.88 537 LEU A C 1
ATOM 3958 O O . LEU A 1 537 ? -18.279 5.781 20.522 1.00 95.88 537 LEU A O 1
ATOM 3962 N N . LEU A 1 538 ? -18.719 5.223 18.383 1.00 96.62 538 LEU A N 1
ATOM 3963 C CA . LEU A 1 538 ? -19.226 3.899 18.718 1.00 96.62 538 LEU A CA 1
ATOM 3964 C C . LEU A 1 538 ? -18.042 2.980 19.032 1.00 96.62 538 LEU A C 1
ATOM 3966 O O . LEU A 1 538 ? -17.216 2.732 18.151 1.00 96.62 538 LEU A O 1
ATOM 3970 N N . VAL A 1 539 ? -17.964 2.486 20.267 1.00 97.31 539 VAL A N 1
ATOM 3971 C CA . VAL A 1 539 ? -16.943 1.518 20.697 1.00 97.31 539 VAL A CA 1
ATOM 3972 C C . VAL A 1 539 ? -17.652 0.319 21.307 1.00 97.31 539 VAL A C 1
ATOM 3974 O O . VAL A 1 539 ? -18.196 0.457 22.388 1.00 97.31 539 VAL A O 1
ATOM 3977 N N . THR A 1 540 ? -17.700 -0.838 20.645 1.00 96.88 540 THR A N 1
ATOM 3978 C CA . THR A 1 540 ? -18.542 -1.960 21.119 1.00 96.88 540 THR A CA 1
ATOM 3979 C C . THR A 1 540 ? -18.003 -3.334 20.741 1.00 96.88 540 THR A C 1
ATOM 3981 O O . THR A 1 540 ? -17.468 -3.511 19.655 1.00 96.88 540 THR A O 1
ATOM 3984 N N . GLY A 1 541 ? -18.203 -4.343 21.583 1.00 96.44 541 GLY A N 1
ATOM 3985 C CA . GLY A 1 541 ? -17.829 -5.733 21.303 1.00 96.44 541 GLY A CA 1
ATOM 3986 C C . GLY A 1 541 ? -16.323 -6.011 21.304 1.00 96.44 541 GLY A C 1
ATOM 3987 O O . GLY A 1 541 ? -15.917 -7.113 20.953 1.00 96.44 541 GLY A O 1
ATOM 3988 N N . ASN A 1 542 ? -15.483 -5.040 21.677 1.00 97.25 542 ASN A N 1
ATOM 3989 C CA . ASN A 1 542 ? -14.039 -5.262 21.776 1.00 97.25 542 ASN A CA 1
ATOM 3990 C C . ASN A 1 542 ? -13.740 -6.103 23.021 1.00 97.25 542 ASN A C 1
ATOM 3992 O O . ASN A 1 542 ? -14.314 -5.846 24.073 1.00 97.25 542 ASN A O 1
ATOM 3996 N N . THR A 1 543 ? -12.860 -7.092 22.892 1.00 95.38 543 THR A N 1
ATOM 3997 C CA . THR A 1 543 ? -12.500 -8.017 23.976 1.00 95.38 543 THR A CA 1
ATOM 3998 C C . THR A 1 543 ? -11.048 -7.844 24.377 1.00 95.38 543 THR A C 1
ATOM 4000 O O . THR A 1 543 ? -10.195 -7.538 23.539 1.00 95.38 543 THR A O 1
ATOM 4003 N N . PHE A 1 544 ? -10.768 -8.081 25.653 1.00 91.12 544 PHE A N 1
ATOM 4004 C CA . PHE A 1 544 ? -9.427 -7.977 26.211 1.00 91.12 544 PHE A CA 1
ATOM 4005 C C . PHE A 1 544 ? -8.895 -9.331 26.687 1.00 91.12 544 PHE A C 1
ATOM 4007 O O . PHE A 1 544 ? -9.623 -10.116 27.289 1.00 91.12 544 PHE A O 1
ATOM 4014 N N . GLY A 1 545 ? -7.630 -9.630 26.394 1.00 88.88 545 GLY A N 1
ATOM 4015 C CA . GLY A 1 545 ? -6.963 -10.831 26.890 1.00 88.88 545 GLY A CA 1
ATOM 4016 C C . GLY A 1 545 ? -6.431 -10.693 28.332 1.00 88.88 545 GLY A C 1
ATOM 4017 O O . GLY A 1 545 ? -6.474 -9.601 28.913 1.00 88.88 545 GLY A O 1
ATOM 4018 N N . PRO A 1 546 ? -5.925 -11.799 28.922 1.00 82.06 546 PRO A N 1
ATOM 4019 C CA . PRO A 1 546 ? -5.496 -11.860 30.323 1.00 82.06 546 PRO A CA 1
ATOM 4020 C C . PRO A 1 546 ? -4.423 -10.839 30.712 1.00 82.06 546 PRO A C 1
ATOM 4022 O O . PRO A 1 546 ? -4.290 -10.460 31.879 1.00 82.06 546 PRO A O 1
ATOM 4025 N N . HIS A 1 547 ? -3.598 -10.428 29.751 1.00 79.38 547 HIS A N 1
ATOM 4026 C CA . HIS A 1 547 ? -2.478 -9.545 30.027 1.00 79.38 547 HIS A CA 1
ATOM 4027 C C . HIS A 1 547 ? -2.741 -8.094 29.643 1.00 79.38 547 HIS A C 1
ATOM 4029 O O . HIS A 1 547 ? -1.873 -7.244 29.871 1.00 79.38 547 HIS A O 1
ATOM 4035 N N . THR A 1 548 ? -3.920 -7.789 29.104 1.00 80.25 548 THR A N 1
ATOM 4036 C CA . THR A 1 548 ? -4.342 -6.409 28.901 1.00 80.25 548 THR A CA 1
ATOM 4037 C C . THR A 1 548 ? -4.612 -5.735 30.239 1.00 80.25 548 THR A C 1
ATOM 4039 O O . THR A 1 548 ? -5.332 -6.228 31.108 1.00 80.25 548 THR A O 1
ATOM 4042 N N . ARG A 1 549 ? -4.018 -4.559 30.415 1.00 70.38 549 ARG A N 1
ATOM 4043 C CA . ARG A 1 549 ? -3.991 -3.846 31.688 1.00 70.38 549 ARG A CA 1
ATOM 4044 C C . ARG A 1 549 ? -5.015 -2.721 31.677 1.00 70.38 549 ARG A C 1
ATOM 4046 O O . ARG A 1 549 ? -4.698 -1.596 31.315 1.00 70.38 549 ARG A O 1
ATOM 4053 N N . GLY A 1 550 ? -6.234 -3.031 32.108 1.00 65.50 550 GLY A N 1
ATOM 4054 C CA . GLY A 1 550 ? -7.265 -2.046 32.441 1.00 65.50 550 GLY A CA 1
ATOM 4055 C C . GLY A 1 550 ? -7.622 -2.066 33.931 1.00 65.50 550 GLY A C 1
ATOM 4056 O O . GLY A 1 550 ? -7.282 -2.993 34.668 1.00 65.50 550 GLY A O 1
ATOM 4057 N N . GLY A 1 551 ? -8.261 -0.998 34.398 1.00 60.66 551 GLY A N 1
ATOM 4058 C CA . GLY A 1 551 ? -8.581 -0.756 35.798 1.00 60.66 551 GLY A CA 1
ATOM 4059 C C . GLY A 1 551 ? -9.545 -1.794 36.363 1.00 60.66 551 GLY A C 1
ATOM 4060 O O . GLY A 1 551 ? -10.546 -2.135 35.741 1.00 60.66 551 GLY A O 1
ATOM 4061 N N . VAL A 1 552 ? -9.228 -2.280 37.564 1.00 53.38 552 VAL A N 1
ATOM 4062 C CA . VAL A 1 552 ? -10.039 -3.240 38.339 1.00 53.38 552 VAL A CA 1
ATOM 4063 C C . VAL A 1 552 ? -10.700 -2.595 39.561 1.00 53.38 552 VAL A C 1
ATOM 4065 O O . VAL A 1 552 ? -11.317 -3.285 40.363 1.00 53.38 552 VAL A O 1
ATOM 4068 N N . THR A 1 553 ? -10.521 -1.287 39.762 1.00 55.25 553 THR A N 1
ATOM 4069 C CA . THR A 1 553 ? -11.055 -0.586 40.937 1.00 55.25 553 THR A CA 1
ATOM 4070 C C . THR A 1 553 ? -12.441 -0.017 40.650 1.00 55.25 553 THR A C 1
ATOM 4072 O O . THR A 1 553 ? -12.809 0.244 39.512 1.00 55.25 553 THR A O 1
ATOM 4075 N N . THR A 1 554 ? -13.244 0.179 41.687 1.00 51.62 554 THR A N 1
ATOM 4076 C CA . THR A 1 554 ? -14.631 0.651 41.563 1.00 51.62 554 THR A CA 1
ATOM 4077 C C . THR A 1 554 ? -14.759 2.162 41.375 1.00 51.62 554 THR A C 1
ATOM 4079 O O . THR A 1 554 ? -15.839 2.640 41.027 1.00 51.62 554 THR A O 1
ATOM 4082 N N . ASP A 1 555 ? -13.677 2.912 41.606 1.00 51.19 555 ASP A N 1
ATOM 4083 C CA . ASP A 1 555 ? -13.813 4.274 42.126 1.00 51.19 555 ASP A CA 1
ATOM 4084 C C . ASP A 1 555 ? -13.842 5.379 41.063 1.00 51.19 555 ASP A C 1
ATOM 4086 O O . ASP A 1 555 ? -14.271 6.487 41.383 1.00 51.19 555 ASP A O 1
ATOM 4090 N N . VAL A 1 556 ? -13.408 5.143 39.813 1.00 57.16 556 VAL A N 1
ATOM 4091 C CA . VAL A 1 556 ? -13.258 6.256 38.858 1.00 57.16 556 VAL A CA 1
ATOM 4092 C C . VAL A 1 556 ? -13.336 5.861 37.363 1.00 57.16 556 VAL A C 1
ATOM 4094 O O . VAL A 1 556 ? -12.317 5.819 36.669 1.00 57.16 556 VAL A O 1
ATOM 4097 N N . GLU A 1 557 ? -14.550 5.662 36.825 1.00 65.44 557 GLU A N 1
ATOM 4098 C CA . GLU A 1 557 ? -14.843 5.521 35.371 1.00 65.44 557 GLU A CA 1
ATOM 4099 C C . GLU A 1 557 ? -14.643 6.844 34.588 1.00 65.44 557 GLU A C 1
ATOM 4101 O O . GLU A 1 557 ? -15.513 7.290 33.844 1.00 65.44 557 GLU A O 1
ATOM 4106 N N . HIS A 1 558 ? -13.526 7.535 34.796 1.00 64.75 558 HIS A N 1
ATOM 4107 C CA . HIS A 1 558 ? -13.082 8.691 34.000 1.00 64.75 558 HIS A CA 1
ATOM 4108 C C . HIS A 1 558 ? -11.552 8.799 33.914 1.00 64.75 558 HIS A C 1
ATOM 4110 O O . HIS A 1 558 ? -11.015 9.749 33.346 1.00 64.75 558 HIS A O 1
ATOM 4116 N N . SER A 1 559 ? -10.820 7.841 34.494 1.00 73.50 559 SER A N 1
ATOM 4117 C CA . SER A 1 559 ? -9.360 7.878 34.527 1.00 73.50 559 SER A CA 1
ATOM 4118 C C . SER A 1 559 ? -8.737 7.223 33.293 1.00 73.50 559 SER A C 1
ATOM 4120 O O . SER A 1 559 ? -9.323 6.344 32.663 1.00 73.50 559 SER A O 1
ATOM 4122 N N . ALA A 1 560 ? -7.492 7.600 32.993 1.00 77.31 560 ALA A N 1
ATOM 4123 C CA . ALA A 1 560 ? -6.704 6.998 31.919 1.00 77.31 560 ALA A CA 1
ATOM 4124 C C . ALA A 1 560 ? -6.407 5.505 32.133 1.00 77.31 560 ALA A C 1
ATOM 4126 O O . ALA A 1 560 ? -5.808 4.890 31.267 1.00 77.31 560 ALA A O 1
ATOM 4127 N N . PHE A 1 561 ? -6.797 4.921 33.265 1.00 77.62 561 PHE A N 1
ATOM 4128 C CA . PHE A 1 561 ? -6.471 3.547 33.625 1.00 77.62 561 PHE A CA 1
ATOM 4129 C C . PHE A 1 561 ? -7.533 2.534 33.183 1.00 77.62 561 PHE A C 1
ATOM 4131 O O . PHE A 1 561 ? -7.398 1.364 33.509 1.00 77.62 561 PHE A O 1
ATOM 4138 N N . TRP A 1 562 ? -8.610 2.949 32.508 1.00 81.69 562 TRP A N 1
ATOM 4139 C CA . TRP A 1 562 ? -9.709 2.060 32.101 1.00 81.69 562 TRP A CA 1
ATOM 4140 C C . TRP A 1 562 ? -9.445 1.352 30.772 1.00 81.69 562 TRP A C 1
ATOM 4142 O O . TRP A 1 562 ? -8.479 1.644 30.089 1.00 81.69 562 TRP A O 1
ATOM 4152 N N . PHE A 1 563 ? -10.303 0.408 30.380 1.00 86.50 563 PHE A N 1
ATOM 4153 C CA . PHE A 1 563 ? -10.184 -0.269 29.079 1.00 86.50 563 PHE A CA 1
ATOM 4154 C C . PHE A 1 563 ? -10.510 0.646 27.882 1.00 86.50 563 PHE A C 1
ATOM 4156 O O . PHE A 1 563 ? -9.992 0.462 26.782 1.00 86.50 563 PHE A O 1
ATOM 4163 N N . LEU A 1 564 ? -11.335 1.668 28.113 1.00 89.81 564 LEU A N 1
ATOM 4164 C CA . LEU A 1 564 ? -11.567 2.780 27.199 1.00 89.81 564 LEU A CA 1
ATOM 4165 C C . LEU A 1 564 ? -11.358 4.076 27.971 1.00 89.81 564 LEU A C 1
ATOM 4167 O O . LEU A 1 564 ? -11.971 4.264 29.019 1.00 89.81 564 LEU A O 1
ATOM 4171 N N . TRP A 1 565 ? -10.563 4.985 27.421 1.00 88.81 565 TRP A N 1
ATOM 4172 C CA . TRP A 1 565 ? -10.429 6.336 27.947 1.00 88.81 565 TRP A CA 1
ATOM 4173 C C . TRP A 1 565 ? -11.060 7.354 26.999 1.00 88.81 565 TRP A C 1
ATOM 4175 O O . TRP A 1 565 ? -10.546 7.614 25.913 1.00 88.81 565 TRP A O 1
ATOM 4185 N N . ASN A 1 566 ? -12.177 7.944 27.425 1.00 88.81 566 ASN A N 1
ATOM 4186 C CA . ASN A 1 566 ? -12.766 9.117 26.784 1.00 88.81 566 ASN A CA 1
ATOM 4187 C C . ASN A 1 566 ? -12.092 10.370 27.363 1.00 88.81 566 ASN A C 1
ATOM 4189 O O . ASN A 1 566 ? -12.385 10.767 28.488 1.00 88.81 566 ASN A O 1
ATOM 4193 N N . VAL A 1 567 ? -11.165 10.976 26.619 1.00 86.06 567 VAL A N 1
ATOM 4194 C CA . VAL A 1 567 ? -10.381 12.121 27.108 1.00 86.06 567 VAL A CA 1
ATOM 4195 C C . VAL A 1 567 ? -11.264 13.372 27.152 1.00 86.06 567 VAL A C 1
ATOM 4197 O O . VAL A 1 567 ? -11.987 13.649 26.199 1.00 86.06 567 VAL A O 1
ATOM 4200 N N . HIS A 1 568 ? -11.162 14.166 28.221 1.00 78.50 568 HIS A N 1
ATOM 4201 C CA . HIS A 1 568 ? -11.945 15.385 28.473 1.00 78.50 568 HIS A CA 1
ATOM 4202 C C . HIS A 1 568 ? -13.429 15.134 28.790 1.00 78.50 568 HIS A C 1
ATOM 4204 O O . HIS A 1 568 ? -14.245 14.950 27.885 1.00 78.50 568 HIS A O 1
ATOM 4210 N N . ASP A 1 569 ? -13.747 15.262 30.083 1.00 68.31 569 ASP A N 1
ATOM 4211 C CA . ASP A 1 569 ? -14.969 14.934 30.849 1.00 68.31 569 ASP A CA 1
ATOM 4212 C C . ASP A 1 569 ? -16.327 15.521 30.372 1.00 68.31 569 ASP A C 1
ATOM 4214 O O . ASP A 1 569 ? -17.227 15.775 31.164 1.00 68.31 569 ASP A O 1
ATOM 4218 N N . SER A 1 570 ? -16.496 15.820 29.085 1.00 71.31 570 SER A N 1
ATOM 4219 C CA . SER A 1 570 ? -17.769 16.247 28.471 1.00 71.31 570 SER A CA 1
ATOM 4220 C C . SER A 1 570 ? -17.750 16.289 26.936 1.00 71.31 570 SER A C 1
ATOM 4222 O O . SER A 1 570 ? -18.784 16.536 26.319 1.00 71.31 570 SER A O 1
ATOM 4224 N N . LEU A 1 571 ? -16.595 16.090 26.287 1.00 85.25 571 LEU A N 1
ATOM 4225 C CA . LEU A 1 571 ? -16.472 16.214 24.827 1.00 85.25 571 LEU A CA 1
ATOM 4226 C C . LEU A 1 571 ? -16.465 14.856 24.127 1.00 85.25 571 LEU A C 1
ATOM 4228 O O . LEU A 1 571 ? -17.130 14.697 23.103 1.00 85.25 571 LEU A O 1
ATOM 4232 N N . SER A 1 572 ? -15.730 13.897 24.684 1.00 89.00 572 SER A N 1
ATOM 4233 C CA . SER A 1 572 ? -15.584 12.549 24.134 1.00 89.00 572 SER A CA 1
ATOM 4234 C C . SER A 1 572 ? -16.739 11.671 24.602 1.00 89.00 572 SER A C 1
ATOM 4236 O O . SER A 1 572 ? -16.863 11.394 25.796 1.00 89.00 572 SER A O 1
ATOM 4238 N N . ASN A 1 573 ? -17.612 11.254 23.676 1.00 91.62 573 ASN A N 1
ATOM 4239 C CA . ASN A 1 573 ? -18.813 10.456 23.967 1.00 91.62 573 ASN A CA 1
ATOM 4240 C C . ASN A 1 573 ? -19.741 11.052 25.041 1.00 91.62 573 ASN A C 1
ATOM 4242 O O . ASN A 1 573 ? -20.480 10.325 25.703 1.00 91.62 573 ASN A O 1
ATOM 4246 N N . ASN A 1 574 ? -19.670 12.369 25.268 1.00 88.69 574 ASN A N 1
ATOM 4247 C CA . ASN A 1 574 ? -20.368 13.046 26.364 1.00 88.69 574 ASN A CA 1
ATOM 4248 C C . ASN A 1 574 ? -20.158 12.374 27.746 1.00 88.69 574 ASN A C 1
ATOM 4250 O O . ASN A 1 574 ? -20.999 12.537 28.630 1.00 88.69 574 ASN A O 1
ATOM 4254 N N . THR A 1 575 ? -19.087 11.576 27.891 1.00 86.06 575 THR A N 1
ATOM 4255 C CA . THR A 1 575 ? -18.718 10.826 29.102 1.00 86.06 575 THR A CA 1
ATOM 4256 C C . THR A 1 575 ? -19.909 10.195 29.831 1.00 86.06 575 THR A C 1
ATOM 4258 O O . THR A 1 575 ? -20.136 10.408 31.017 1.00 86.06 575 THR A O 1
ATOM 4261 N N . VAL A 1 576 ? -20.732 9.426 29.117 1.00 89.44 576 VAL A N 1
ATOM 4262 C CA . VAL A 1 576 ? -21.894 8.770 29.735 1.00 89.44 576 VAL A CA 1
ATOM 4263 C C . VAL A 1 576 ? -21.478 7.704 30.757 1.00 89.44 576 VAL A C 1
ATOM 4265 O O . VAL A 1 576 ? -20.558 6.919 30.528 1.00 89.44 576 VAL A O 1
ATOM 4268 N N . GLN A 1 577 ? -22.172 7.691 31.894 1.00 89.44 577 GLN A N 1
ATOM 4269 C CA . GLN A 1 577 ? -21.975 6.776 33.012 1.00 89.44 577 GLN A CA 1
ATOM 4270 C C . GLN A 1 577 ? -22.421 5.363 32.622 1.00 89.44 577 GLN A C 1
ATOM 4272 O O . GLN A 1 577 ? -23.555 5.170 32.179 1.00 89.44 577 GLN A O 1
ATOM 4277 N N . THR A 1 578 ? -21.544 4.380 32.820 1.00 90.75 578 THR A N 1
ATOM 4278 C CA . THR A 1 578 ? -21.805 2.979 32.465 1.00 90.75 578 THR A CA 1
ATOM 4279 C C . THR A 1 578 ? -22.829 2.356 33.414 1.00 90.75 578 THR A C 1
ATOM 4281 O O . THR A 1 578 ? -22.772 2.585 34.626 1.00 90.75 578 THR A O 1
ATOM 4284 N N . PHE A 1 579 ? -23.751 1.552 32.877 1.00 92.81 579 PHE A N 1
ATOM 4285 C CA . PHE A 1 579 ? -24.604 0.664 33.671 1.00 92.81 579 PHE A CA 1
ATOM 4286 C C . PHE A 1 579 ? -23.772 -0.439 34.341 1.00 92.81 579 PHE A C 1
ATOM 4288 O O . PHE A 1 579 ? -22.710 -0.822 33.853 1.00 92.81 579 PHE A O 1
ATOM 4295 N N . ARG A 1 580 ? -24.272 -0.975 35.455 1.00 89.31 580 ARG A N 1
ATOM 4296 C CA . ARG A 1 580 ? -23.647 -2.064 36.215 1.00 89.31 580 ARG A CA 1
ATOM 4297 C C . ARG A 1 580 ? -24.528 -3.304 36.195 1.00 89.31 580 ARG A C 1
ATOM 4299 O O . ARG A 1 580 ? -25.751 -3.194 36.145 1.00 89.31 580 ARG A O 1
ATOM 4306 N N . ALA A 1 581 ? -23.886 -4.466 36.206 1.00 89.44 581 ALA A N 1
ATOM 4307 C CA . ALA A 1 581 ? -24.555 -5.741 36.400 1.00 89.44 581 ALA A CA 1
ATOM 4308 C C . ALA A 1 581 ? -24.535 -6.069 37.896 1.00 89.44 581 ALA A C 1
ATOM 4310 O O . ALA A 1 581 ? -23.463 -6.244 38.467 1.00 89.44 581 ALA A O 1
ATOM 4311 N N . GLU A 1 582 ? -25.708 -6.140 38.516 1.00 87.00 582 GLU A N 1
ATOM 4312 C CA . GLU A 1 582 ? -25.882 -6.574 39.907 1.00 87.00 582 GLU A CA 1
ATOM 4313 C C . GLU A 1 582 ? -26.666 -7.891 39.949 1.00 87.00 582 GLU A C 1
ATOM 4315 O O . GLU A 1 582 ? -27.336 -8.245 38.979 1.00 87.00 582 GLU A O 1
ATOM 4320 N N . ASN A 1 583 ? -26.593 -8.627 41.064 1.00 84.62 583 ASN A N 1
ATOM 4321 C CA . ASN A 1 583 ? -27.264 -9.929 41.227 1.00 84.62 583 ASN A CA 1
ATOM 4322 C C . ASN A 1 583 ? -26.947 -10.908 40.078 1.00 84.62 583 ASN A C 1
ATOM 4324 O O . ASN A 1 583 ? -27.836 -11.556 39.524 1.00 84.62 583 ASN A O 1
ATOM 4328 N N . VAL A 1 584 ? -25.676 -10.952 39.673 1.00 86.38 584 VAL A N 1
ATOM 4329 C CA . VAL A 1 584 ? -25.212 -11.752 38.534 1.00 86.38 584 VAL A CA 1
ATOM 4330 C C . VAL A 1 584 ? -25.331 -13.242 38.846 1.00 86.38 584 VAL A C 1
ATOM 4332 O O . VAL A 1 584 ? -24.799 -13.698 39.849 1.00 86.38 584 VAL A O 1
ATOM 4335 N N . ALA A 1 585 ? -25.944 -14.011 37.949 1.00 84.56 585 ALA A N 1
ATOM 4336 C CA . ALA A 1 585 ? -26.008 -15.467 38.010 1.00 84.56 585 ALA A CA 1
ATOM 4337 C C . ALA A 1 585 ? -25.507 -16.084 36.693 1.00 84.56 585 ALA A C 1
ATOM 4339 O O . ALA A 1 585 ? -25.878 -15.633 35.609 1.00 84.56 585 ALA A O 1
ATOM 4340 N N . LEU A 1 586 ? -24.654 -17.107 36.802 1.00 86.88 586 LEU A N 1
ATOM 4341 C CA . LEU A 1 586 ? -24.062 -17.849 35.685 1.00 86.88 586 LEU A CA 1
ATOM 4342 C C . LEU A 1 586 ? -24.411 -19.339 35.814 1.00 86.88 586 LEU A C 1
ATOM 4344 O O . LEU A 1 586 ? -23.830 -20.040 36.644 1.00 86.88 586 LEU A O 1
ATOM 4348 N N . ASP A 1 587 ? -25.359 -19.828 35.011 1.00 81.81 587 ASP A N 1
ATOM 4349 C CA . ASP A 1 587 ? -25.896 -21.199 35.123 1.00 81.81 587 ASP A CA 1
ATOM 4350 C C . ASP A 1 587 ? -25.301 -22.199 34.105 1.00 81.81 587 ASP A C 1
ATOM 4352 O O . ASP A 1 587 ? -25.658 -23.379 34.095 1.00 81.81 587 ASP A O 1
ATOM 4356 N N . GLY A 1 588 ? -24.370 -21.749 33.254 1.00 83.12 588 GLY A N 1
ATOM 4357 C CA . GLY A 1 588 ? -23.775 -22.547 32.175 1.00 83.12 588 GLY A CA 1
ATOM 4358 C C . GLY A 1 588 ? -24.598 -22.604 30.881 1.00 83.12 588 GLY A C 1
ATOM 4359 O O . GLY A 1 588 ? -24.167 -23.241 29.918 1.00 83.12 588 GLY A O 1
ATOM 4360 N N . THR A 1 589 ? -25.752 -21.937 30.842 1.00 88.31 589 THR A N 1
ATOM 4361 C CA . THR A 1 589 ? -26.592 -21.711 29.655 1.00 88.31 589 THR A CA 1
ATOM 4362 C C . THR A 1 589 ? -26.811 -20.219 29.398 1.00 88.31 589 THR A C 1
ATOM 4364 O O . THR A 1 589 ? -26.719 -19.776 28.251 1.00 88.31 589 THR A O 1
ATOM 4367 N N . ASN A 1 590 ? -27.061 -19.439 30.449 1.00 90.44 590 ASN A N 1
ATOM 4368 C CA . ASN A 1 590 ? -27.295 -18.005 30.420 1.00 90.44 590 ASN A CA 1
ATOM 4369 C C . ASN A 1 590 ? -26.519 -17.277 31.528 1.00 90.44 590 ASN A C 1
ATOM 4371 O O . ASN A 1 590 ? -26.220 -17.820 32.593 1.00 90.44 590 ASN A O 1
ATOM 4375 N N . ALA A 1 591 ? -26.255 -15.999 31.271 1.00 91.44 591 ALA A N 1
ATOM 4376 C CA . ALA A 1 591 ? -25.925 -15.008 32.277 1.00 91.44 591 ALA A CA 1
ATOM 4377 C C . ALA A 1 591 ? -27.167 -14.154 32.549 1.00 91.44 591 ALA A C 1
ATOM 4379 O O . ALA A 1 591 ? -27.703 -13.535 31.627 1.00 91.44 591 ALA A O 1
ATOM 4380 N N . THR A 1 592 ? -27.616 -14.106 33.802 1.00 91.69 592 THR A N 1
ATOM 4381 C CA . THR A 1 592 ? -28.722 -13.246 34.251 1.00 91.69 592 THR A CA 1
ATOM 4382 C C . THR A 1 592 ? -28.214 -12.192 35.217 1.00 91.69 592 THR A C 1
ATOM 4384 O O . THR A 1 592 ? -27.390 -12.503 36.072 1.00 91.69 592 THR A O 1
ATOM 4387 N N . PHE A 1 593 ? -28.695 -10.957 35.111 1.00 91.69 593 PHE A N 1
ATOM 4388 C CA . PHE A 1 593 ? -28.334 -9.878 36.035 1.00 91.69 593 PHE A CA 1
ATOM 4389 C C . PHE A 1 593 ? -29.393 -8.772 36.046 1.00 91.69 593 PHE A C 1
ATOM 4391 O O . PHE A 1 593 ? -30.211 -8.659 35.134 1.00 91.69 593 PHE A O 1
ATOM 4398 N N . THR A 1 594 ? -29.375 -7.936 37.080 1.00 91.94 594 THR A N 1
ATOM 4399 C CA . THR A 1 594 ? -30.129 -6.681 37.141 1.00 91.94 594 THR A CA 1
ATOM 4400 C C . THR A 1 594 ? -29.280 -5.554 36.558 1.00 91.94 594 THR A C 1
ATOM 4402 O O . THR A 1 594 ? -28.158 -5.318 37.006 1.00 91.94 594 THR A O 1
ATOM 4405 N N . ALA A 1 595 ? -29.806 -4.846 35.560 1.00 94.00 595 ALA A N 1
ATOM 4406 C CA . ALA A 1 595 ? -29.148 -3.708 34.933 1.00 94.00 595 ALA A CA 1
ATOM 4407 C C . ALA A 1 595 ? -29.360 -2.436 35.766 1.00 94.00 595 ALA A C 1
ATOM 4409 O O . ALA A 1 595 ? -30.452 -1.873 35.785 1.00 94.00 595 ALA A O 1
ATOM 4410 N N . VAL A 1 596 ? -28.325 -1.948 36.447 1.00 91.88 596 VAL A N 1
ATOM 4411 C CA . VAL A 1 596 ? -28.434 -0.796 37.356 1.00 91.88 596 VAL A CA 1
ATOM 4412 C C . VAL A 1 596 ? -27.743 0.427 36.772 1.00 91.88 596 VAL A C 1
ATOM 4414 O O . VAL A 1 596 ? -26.605 0.358 36.314 1.00 91.88 596 VAL A O 1
ATOM 4417 N N . GLN A 1 597 ? -28.423 1.574 36.815 1.00 92.38 597 GLN A N 1
ATOM 4418 C CA . GLN A 1 597 ? -27.817 2.865 36.512 1.00 92.38 597 GLN A CA 1
ATOM 4419 C C . GLN A 1 597 ? -27.248 3.469 37.804 1.00 92.38 597 GLN A C 1
ATOM 4421 O O . GLN A 1 597 ? -28.025 3.925 38.648 1.00 92.38 597 GLN A O 1
ATOM 4426 N N . PRO A 1 598 ? -25.917 3.495 37.990 1.00 87.81 598 PRO A N 1
ATOM 4427 C CA . PRO A 1 598 ? -25.332 4.108 39.171 1.00 87.81 598 PRO A CA 1
ATOM 4428 C C . PRO A 1 598 ? -25.472 5.635 39.121 1.00 87.81 598 PRO A C 1
ATOM 4430 O O . PRO A 1 598 ? -25.682 6.239 38.063 1.00 87.81 598 PRO A O 1
ATOM 4433 N N . ALA A 1 599 ? -25.310 6.279 40.279 1.00 86.56 599 ALA A N 1
ATOM 4434 C CA . ALA A 1 599 ? -25.186 7.730 40.336 1.00 86.56 599 ALA A CA 1
ATOM 4435 C C . ALA A 1 599 ? -23.989 8.190 39.474 1.00 86.56 599 ALA A C 1
ATOM 4437 O O . ALA A 1 599 ? -22.924 7.571 39.558 1.00 86.56 599 ALA A O 1
ATOM 4438 N N . PRO A 1 600 ? -24.123 9.259 38.665 1.00 84.81 600 PRO A N 1
ATOM 4439 C CA . PRO A 1 600 ? -23.016 9.745 37.851 1.00 84.81 600 PRO A CA 1
ATOM 4440 C C . PRO A 1 600 ? -21.819 10.151 38.711 1.00 84.81 600 PRO A C 1
ATOM 4442 O O . PRO A 1 600 ? -21.960 10.915 39.671 1.00 84.81 600 PRO A O 1
ATOM 4445 N N . LEU A 1 601 ? -20.635 9.657 38.350 1.00 79.06 601 LEU A N 1
ATOM 4446 C CA . LEU A 1 601 ? -19.381 10.131 38.926 1.00 79.06 601 LEU A CA 1
ATOM 4447 C C . LEU A 1 601 ? -19.051 11.539 38.410 1.00 79.06 601 LEU A C 1
ATOM 4449 O O . LEU A 1 601 ? -19.576 11.989 37.391 1.00 79.06 601 LEU A O 1
ATOM 4453 N N . ILE A 1 602 ? -18.155 12.246 39.108 1.00 76.31 602 ILE A N 1
ATOM 4454 C CA . ILE A 1 602 ? -17.647 13.545 38.642 1.00 76.31 602 ILE A CA 1
ATOM 4455 C C . ILE A 1 602 ? -17.098 13.373 37.221 1.00 76.31 602 ILE A C 1
ATOM 4457 O O . ILE A 1 602 ? -16.323 12.454 36.972 1.00 76.31 602 ILE A O 1
ATOM 4461 N N . GLY A 1 603 ? -17.520 14.253 36.311 1.00 76.25 603 GLY A N 1
ATOM 4462 C CA . GLY A 1 603 ? -17.107 14.221 34.909 1.00 76.25 603 GLY A CA 1
ATOM 4463 C C . GLY A 1 603 ? -17.936 13.302 34.006 1.00 76.25 603 GLY A C 1
ATOM 4464 O O . GLY A 1 603 ? -17.766 13.368 32.793 1.00 76.25 603 GLY A O 1
ATOM 4465 N N . ASN A 1 604 ? -18.867 12.513 34.557 1.00 84.25 604 ASN A N 1
ATOM 4466 C CA . ASN A 1 604 ? -19.768 11.671 33.774 1.00 84.25 604 ASN A CA 1
ATOM 4467 C C . ASN A 1 604 ? -21.211 12.195 33.777 1.00 84.25 604 ASN A C 1
ATOM 4469 O O . ASN A 1 604 ? -21.698 12.746 34.766 1.00 84.25 604 ASN A O 1
ATOM 4473 N N . ASN A 1 605 ? -21.925 11.972 32.674 1.00 88.88 605 ASN A N 1
ATOM 4474 C CA . ASN A 1 605 ? -23.357 12.245 32.551 1.00 88.88 605 ASN A CA 1
ATOM 4475 C C . ASN A 1 605 ? -24.181 10.973 32.768 1.00 88.88 605 ASN A C 1
ATOM 4477 O O . ASN A 1 605 ? -23.747 9.880 32.422 1.00 88.88 605 ASN A O 1
ATOM 4481 N N . ALA A 1 606 ? -25.405 11.094 33.282 1.00 91.38 606 ALA A N 1
ATOM 4482 C CA . ALA A 1 606 ? -26.327 9.961 33.322 1.00 91.38 606 ALA A CA 1
ATOM 4483 C C . ALA A 1 606 ? -26.627 9.464 31.894 1.00 91.38 606 ALA A C 1
ATOM 4485 O O . ALA A 1 606 ? -26.981 10.264 31.026 1.00 91.38 606 ALA A O 1
ATOM 4486 N N . ALA A 1 607 ? -26.505 8.156 31.655 1.00 93.62 607 ALA A N 1
ATOM 4487 C CA . ALA A 1 607 ? -26.940 7.551 30.401 1.00 93.62 607 ALA A CA 1
ATOM 4488 C C . ALA A 1 607 ? -28.455 7.744 30.194 1.00 93.62 607 ALA A C 1
ATOM 4490 O O . ALA A 1 607 ? -29.253 7.584 31.122 1.00 93.62 607 ALA A O 1
ATOM 4491 N N . VAL A 1 608 ? -28.840 8.111 28.972 1.00 95.38 608 VAL A N 1
ATOM 4492 C CA . VAL A 1 608 ? -30.239 8.318 28.580 1.00 95.38 608 VAL A CA 1
ATOM 4493 C C . VAL A 1 608 ? -30.840 6.991 28.127 1.00 95.38 608 VAL A C 1
ATOM 4495 O O . VAL A 1 608 ? -30.355 6.395 27.168 1.00 95.38 608 VAL A O 1
ATOM 4498 N N . GLY A 1 609 ? -31.881 6.533 28.824 1.00 93.12 609 GLY A N 1
ATOM 4499 C CA . GLY A 1 609 ? -32.573 5.283 28.515 1.00 93.12 609 GLY A CA 1
ATOM 4500 C C . GLY A 1 609 ? -33.676 5.405 27.445 1.00 93.12 609 GLY A C 1
ATOM 4501 O O . GLY A 1 609 ? -34.101 6.522 27.130 1.00 93.12 609 GLY A O 1
ATOM 4502 N N . PRO A 1 610 ? -34.181 4.264 26.936 1.00 96.56 610 PRO A N 1
ATOM 4503 C CA . PRO A 1 610 ? -33.643 2.921 27.178 1.00 96.56 610 PRO A CA 1
ATOM 4504 C C . PRO A 1 610 ? -32.268 2.743 26.510 1.00 96.56 610 PRO A C 1
ATOM 4506 O O . PRO A 1 610 ? -31.959 3.414 25.525 1.00 96.56 610 PRO A O 1
ATOM 4509 N N . VAL A 1 611 ? -31.411 1.900 27.090 1.00 97.88 611 VAL A N 1
ATOM 4510 C CA . VAL A 1 611 ? -30.016 1.725 26.650 1.00 97.88 611 VAL A CA 1
ATOM 4511 C C . VAL A 1 611 ? -29.813 0.403 25.911 1.00 97.88 611 VAL A C 1
ATOM 4513 O O . VAL A 1 611 ? -30.593 -0.535 26.057 1.00 97.88 611 VAL A O 1
ATOM 4516 N N . THR A 1 612 ? -28.730 0.312 25.141 1.00 98.38 612 THR A N 1
ATOM 4517 C CA . THR A 1 612 ? -28.185 -0.970 24.677 1.00 98.38 612 THR A CA 1
ATOM 4518 C C . THR A 1 612 ? -27.011 -1.370 25.564 1.00 98.38 612 THR A C 1
ATOM 4520 O O . THR A 1 612 ? -26.063 -0.599 25.729 1.00 98.38 612 THR A O 1
ATOM 4523 N N . LEU A 1 613 ? -27.065 -2.574 26.133 1.00 97.94 613 LEU A N 1
ATOM 4524 C CA . LEU A 1 613 ? -25.998 -3.152 26.946 1.00 97.94 613 LEU A CA 1
ATOM 4525 C C . LEU A 1 613 ? -25.191 -4.146 26.120 1.00 97.94 613 LEU A C 1
ATOM 4527 O O . LEU A 1 613 ? -25.711 -5.176 25.701 1.00 97.94 613 LEU A O 1
ATOM 4531 N N . HIS A 1 614 ? -23.911 -3.857 25.924 1.00 97.94 614 HIS A N 1
ATOM 4532 C CA . HIS A 1 614 ? -22.932 -4.809 25.417 1.00 97.94 614 HIS A CA 1
ATOM 4533 C C . HIS A 1 614 ? -22.359 -5.590 26.598 1.00 97.94 614 HIS A C 1
ATOM 4535 O O . HIS A 1 614 ? -21.808 -4.988 27.523 1.00 97.94 614 HIS A O 1
ATOM 4541 N N . VAL A 1 615 ? -22.528 -6.912 26.576 1.00 96.69 615 VAL A N 1
ATOM 4542 C CA . VAL A 1 615 ? -22.242 -7.794 27.710 1.00 96.69 615 VAL A CA 1
ATOM 4543 C C . VAL A 1 615 ? -20.997 -8.623 27.429 1.00 96.69 615 VAL A C 1
ATOM 4545 O O . VAL A 1 615 ? -20.880 -9.268 26.384 1.00 96.69 615 VAL A O 1
ATOM 4548 N N . TYR A 1 616 ? -20.082 -8.628 28.391 1.00 94.75 616 TYR A N 1
ATOM 4549 C CA . TYR A 1 616 ? -18.837 -9.377 28.340 1.00 94.75 616 TYR A CA 1
ATOM 4550 C C . TYR A 1 616 ? -18.772 -10.309 29.542 1.00 94.75 616 TYR A C 1
ATOM 4552 O O . TYR A 1 616 ? -18.985 -9.886 30.681 1.00 94.75 616 TYR A O 1
ATOM 4560 N N . TRP A 1 617 ? -18.459 -11.574 29.285 1.00 93.62 617 TRP A N 1
ATOM 4561 C CA . TRP A 1 617 ? -17.965 -12.456 30.327 1.00 93.62 617 TRP A CA 1
ATOM 4562 C C . TRP A 1 617 ? -16.483 -12.168 30.540 1.00 93.62 617 TRP A C 1
ATOM 4564 O O . TRP A 1 617 ? -15.726 -12.119 29.571 1.00 93.62 617 TRP A O 1
ATOM 4574 N N . THR A 1 618 ? -16.072 -12.007 31.793 1.00 89.19 618 THR A N 1
ATOM 4575 C CA . THR A 1 618 ? -14.688 -11.719 32.171 1.00 89.19 618 THR A CA 1
ATOM 4576 C C . THR A 1 618 ? -14.190 -12.779 33.149 1.00 89.19 618 THR A C 1
ATOM 4578 O O . THR A 1 618 ? -14.757 -12.979 34.225 1.00 89.19 618 THR A O 1
ATOM 4581 N N . ALA A 1 619 ? -13.111 -13.461 32.786 1.00 87.06 619 ALA A N 1
ATOM 4582 C CA . ALA A 1 619 ? -12.412 -14.407 33.642 1.00 87.06 619 ALA A CA 1
ATOM 4583 C C . ALA A 1 619 ? -11.689 -13.705 34.807 1.00 87.06 619 ALA A C 1
ATOM 4585 O O . ALA A 1 619 ? -11.475 -12.493 34.805 1.00 87.06 619 ALA A O 1
ATOM 4586 N N . ALA A 1 620 ? -11.248 -14.482 35.801 1.00 80.19 620 ALA A N 1
ATOM 4587 C CA . ALA A 1 620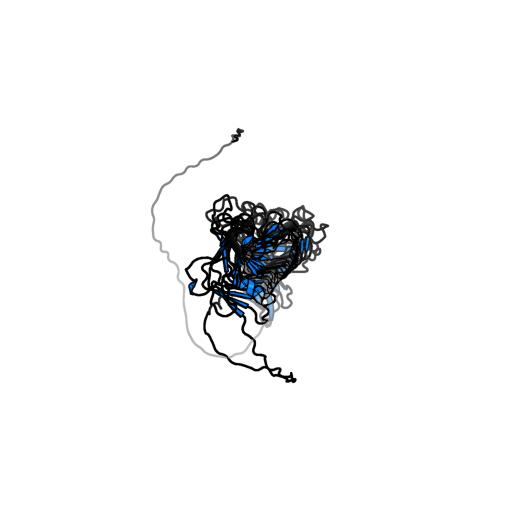 ? -10.501 -13.958 36.950 1.00 80.19 620 ALA A CA 1
ATOM 4588 C C . ALA A 1 620 ? -9.131 -13.355 36.582 1.00 80.19 620 ALA A C 1
ATOM 4590 O O . ALA A 1 620 ? -8.598 -12.537 37.328 1.00 80.19 620 ALA A O 1
ATOM 4591 N N . ASP A 1 621 ? -8.566 -13.749 35.443 1.00 76.31 621 ASP A N 1
ATOM 4592 C CA . ASP A 1 621 ? -7.342 -13.183 34.875 1.00 76.31 621 ASP A CA 1
ATOM 4593 C C . ASP A 1 621 ? -7.612 -12.004 33.922 1.00 76.31 621 ASP A C 1
ATOM 4595 O O . ASP A 1 621 ? -6.671 -11.471 33.351 1.00 76.31 621 ASP A O 1
ATOM 4599 N N . ASN A 1 622 ? -8.863 -11.538 33.821 1.00 76.56 622 ASN A N 1
ATOM 4600 C CA . ASN A 1 622 ? -9.360 -10.484 32.927 1.00 76.56 622 ASN A CA 1
ATOM 4601 C C . ASN A 1 622 ? -9.535 -10.871 31.456 1.00 76.56 622 ASN A C 1
ATOM 4603 O O . ASN A 1 622 ? -9.911 -10.001 30.674 1.00 76.56 622 ASN A O 1
ATOM 4607 N N . ALA A 1 623 ? -9.328 -12.132 31.071 1.00 87.00 623 ALA A N 1
ATOM 4608 C CA . ALA A 1 623 ? -9.661 -12.565 29.719 1.00 87.00 623 ALA A CA 1
ATOM 4609 C C . ALA A 1 623 ? -11.167 -12.427 29.458 1.00 87.00 623 ALA A C 1
ATOM 4611 O O . ALA A 1 623 ? -11.985 -12.840 30.282 1.00 87.00 623 ALA A O 1
ATOM 4612 N N . GLU A 1 624 ? -11.541 -11.883 28.306 1.00 92.88 624 GLU A N 1
ATOM 4613 C CA . GLU A 1 624 ? -12.934 -11.610 27.974 1.00 92.88 624 GLU A CA 1
ATOM 4614 C C . GLU A 1 624 ? -13.473 -12.431 26.811 1.00 92.88 624 GLU A C 1
ATOM 4616 O O . GLU A 1 624 ? -12.784 -12.737 25.838 1.00 92.88 624 GLU A O 1
ATOM 4621 N N . VAL A 1 625 ? -14.775 -12.698 26.891 1.00 94.44 625 VAL A N 1
ATOM 4622 C CA . VAL A 1 625 ? -15.599 -13.174 25.784 1.00 94.44 625 VAL A CA 1
ATOM 4623 C C . VAL A 1 625 ? -16.787 -12.230 25.641 1.00 94.44 625 VAL A C 1
ATOM 4625 O O . VAL A 1 625 ? -17.534 -12.010 26.593 1.00 94.44 625 VAL A O 1
ATOM 4628 N N . TYR A 1 626 ? -16.986 -11.685 24.443 1.00 96.88 626 TYR A N 1
ATOM 4629 C CA . TYR A 1 626 ? -18.171 -10.890 24.139 1.00 96.88 626 TYR A CA 1
ATOM 4630 C C . TYR A 1 626 ? -19.388 -11.809 23.969 1.00 96.88 626 TYR A C 1
ATOM 4632 O O . TYR A 1 626 ? -19.397 -12.678 23.097 1.00 96.88 626 TYR A O 1
ATOM 4640 N N . LEU A 1 627 ? -20.405 -11.629 24.814 1.00 96.94 627 LEU A N 1
ATOM 4641 C CA . LEU A 1 627 ? -21.614 -12.461 24.827 1.00 96.94 627 LEU A CA 1
ATOM 4642 C C . LEU A 1 627 ? -22.696 -11.935 23.876 1.00 96.94 627 LEU A C 1
ATOM 4644 O O . LEU A 1 627 ? -23.552 -12.694 23.427 1.00 96.94 627 LEU A O 1
ATOM 4648 N N . GLY A 1 628 ? -22.653 -10.641 23.549 1.00 97.38 628 GLY A N 1
ATOM 4649 C CA . GLY A 1 628 ? -23.603 -9.990 22.652 1.00 97.38 628 GLY A CA 1
ATOM 4650 C C . GLY A 1 628 ? -24.155 -8.684 23.217 1.00 97.38 628 GLY A C 1
ATOM 4651 O O . GLY A 1 628 ? -23.615 -8.114 24.167 1.00 97.38 628 GLY A O 1
ATOM 4652 N N . ALA A 1 629 ? -25.233 -8.203 22.599 1.00 97.81 629 ALA A N 1
ATOM 4653 C CA . ALA A 1 629 ? -25.912 -6.974 22.985 1.00 97.81 629 ALA A CA 1
ATOM 4654 C C . ALA A 1 629 ? -27.371 -7.245 23.371 1.00 97.81 629 ALA A C 1
ATOM 4656 O O . ALA A 1 629 ? -28.043 -8.050 22.726 1.00 97.81 629 ALA A O 1
ATOM 4657 N N . ILE A 1 630 ? -27.855 -6.531 24.385 1.00 98.00 630 ILE A N 1
ATOM 4658 C CA . ILE A 1 630 ? -29.255 -6.507 24.817 1.00 98.00 630 ILE A CA 1
ATOM 4659 C C . ILE A 1 630 ? -29.772 -5.087 24.583 1.00 98.00 630 ILE A C 1
ATOM 4661 O O . ILE A 1 630 ? -29.209 -4.132 25.120 1.00 98.00 630 ILE A O 1
ATOM 4665 N N . THR A 1 631 ? -30.791 -4.929 23.743 1.00 97.75 631 THR A N 1
ATOM 4666 C CA . THR A 1 631 ? -31.365 -3.621 23.390 1.00 97.75 631 THR A CA 1
ATOM 4667 C C . THR A 1 631 ? -32.550 -3.272 24.285 1.00 97.75 631 THR A C 1
ATOM 4669 O O . THR A 1 631 ? -33.130 -4.146 24.919 1.00 97.75 631 THR A O 1
ATOM 4672 N N . ASP A 1 632 ? -32.926 -1.992 24.291 1.00 96.88 632 ASP A N 1
ATOM 4673 C CA . ASP A 1 632 ? -34.131 -1.471 24.949 1.00 96.88 632 ASP A CA 1
ATOM 4674 C C . ASP A 1 632 ? -34.205 -1.684 26.478 1.00 96.88 632 ASP A C 1
ATOM 4676 O O . ASP A 1 632 ? -35.293 -1.748 27.048 1.00 96.88 632 ASP A O 1
ATOM 4680 N N . VAL A 1 633 ? -33.053 -1.719 27.159 1.00 97.75 633 VAL A N 1
ATOM 4681 C CA . VAL A 1 633 ? -32.958 -2.004 28.601 1.00 97.75 633 VAL A CA 1
ATOM 4682 C C . VAL A 1 633 ? -33.209 -0.757 29.452 1.00 97.75 633 VAL A C 1
ATOM 4684 O O . VAL A 1 633 ? -32.631 0.310 29.212 1.00 97.75 633 VAL A O 1
ATOM 4687 N N . ASN A 1 634 ? -34.024 -0.898 30.498 1.00 96.75 634 ASN A N 1
ATOM 4688 C CA . ASN A 1 634 ? -34.275 0.134 31.504 1.00 96.75 634 ASN A CA 1
ATOM 4689 C C . ASN A 1 634 ? -33.501 -0.124 32.805 1.00 96.75 634 ASN A C 1
ATOM 4691 O O . ASN A 1 634 ? -33.149 -1.252 33.143 1.00 96.75 634 ASN A O 1
ATOM 4695 N N . ALA A 1 635 ? -33.251 0.934 33.580 1.00 94.56 635 ALA A N 1
ATOM 4696 C CA . ALA A 1 635 ? -32.638 0.789 34.898 1.00 94.56 635 ALA A CA 1
ATOM 4697 C C . ALA A 1 635 ? -33.545 -0.026 35.843 1.00 94.56 635 ALA A C 1
ATOM 4699 O O . ALA A 1 635 ? -34.737 0.252 35.962 1.00 94.56 635 ALA A O 1
ATOM 4700 N N . GLY A 1 636 ? -32.960 -1.006 36.530 1.00 91.50 636 GLY A N 1
ATOM 4701 C CA . GLY A 1 636 ? -33.641 -1.959 37.410 1.00 91.50 636 GLY A CA 1
ATOM 4702 C C . GLY A 1 636 ? -34.203 -3.193 36.698 1.00 91.50 636 GLY A C 1
ATOM 4703 O O . GLY A 1 636 ? -34.727 -4.082 37.364 1.00 91.50 636 GLY A O 1
ATOM 4704 N N . GLU A 1 637 ? -34.105 -3.273 35.370 1.00 94.44 637 GLU A N 1
ATOM 4705 C CA . GLU A 1 637 ? -34.595 -4.415 34.599 1.00 94.44 637 GLU A CA 1
ATOM 4706 C C . GLU A 1 637 ? -33.701 -5.648 34.802 1.00 94.44 637 GLU A C 1
ATOM 4708 O O . GLU A 1 637 ? -32.472 -5.546 34.804 1.00 94.44 637 GLU A O 1
ATOM 4713 N N . SER A 1 638 ? -34.314 -6.822 34.983 1.00 93.25 638 SER A N 1
ATOM 4714 C CA . SER A 1 638 ? -33.594 -8.097 34.958 1.00 93.25 638 SER A CA 1
ATOM 4715 C C . SER A 1 638 ? -33.474 -8.573 33.518 1.00 93.25 638 SER A C 1
ATOM 4717 O O . SER A 1 638 ? -34.474 -8.676 32.810 1.00 93.25 638 SER A O 1
ATOM 4719 N N . VAL A 1 639 ? -32.247 -8.849 33.090 1.00 94.94 639 VAL A N 1
ATOM 4720 C CA . VAL A 1 639 ? -31.927 -9.236 31.717 1.00 94.94 639 VAL A CA 1
ATOM 4721 C C . VAL A 1 639 ? -31.190 -10.572 31.691 1.00 94.94 639 VAL A C 1
ATOM 4723 O O . VAL A 1 639 ? -30.554 -10.970 32.669 1.00 94.94 639 VAL A O 1
ATOM 4726 N N . SER A 1 640 ? -31.281 -11.267 30.557 1.00 94.44 640 SER A N 1
ATOM 4727 C CA . SER A 1 640 ? -30.649 -12.566 30.326 1.00 94.44 640 SER A CA 1
ATOM 4728 C C . SER A 1 640 ? -29.989 -12.603 28.950 1.00 94.44 640 SER A C 1
ATOM 4730 O O . SER A 1 640 ? -30.535 -12.069 27.983 1.00 94.44 640 SER A O 1
ATOM 4732 N N . ILE A 1 641 ? -28.819 -13.233 28.855 1.00 96.56 641 ILE A N 1
ATOM 4733 C CA . ILE A 1 641 ? -28.096 -13.450 27.598 1.00 96.56 641 ILE A CA 1
ATOM 4734 C C . ILE A 1 641 ? -27.428 -14.833 27.599 1.00 96.56 641 ILE A C 1
ATOM 4736 O O . ILE A 1 641 ? -26.948 -15.253 28.654 1.00 96.56 641 ILE A O 1
ATOM 4740 N N . PRO A 1 642 ? -27.353 -15.548 26.458 1.00 96.50 642 PRO A N 1
ATOM 4741 C CA . PRO A 1 642 ? -26.667 -16.836 26.400 1.00 96.50 642 PRO A CA 1
ATOM 4742 C C . PRO A 1 642 ? -25.203 -16.750 26.855 1.00 96.50 642 PRO A C 1
ATOM 4744 O O . PRO A 1 642 ? -24.442 -15.910 26.374 1.00 96.50 642 PRO A O 1
ATOM 4747 N N . ALA A 1 643 ? -24.804 -17.646 27.759 1.00 92.81 643 ALA A N 1
ATOM 4748 C CA . ALA A 1 643 ? -23.447 -17.747 28.290 1.00 92.81 643 ALA A CA 1
ATOM 4749 C C . ALA A 1 643 ? -23.160 -19.183 28.744 1.00 92.81 643 ALA A C 1
ATOM 4751 O O . ALA A 1 643 ? -23.916 -19.767 29.511 1.00 92.81 643 ALA A O 1
ATOM 4752 N N . THR A 1 644 ? -22.046 -19.764 28.305 1.00 92.00 644 THR A N 1
ATOM 4753 C CA . THR A 1 644 ? -21.685 -21.152 28.652 1.00 92.00 644 THR A CA 1
ATOM 4754 C C . THR A 1 644 ? -20.877 -21.270 29.944 1.00 92.00 644 THR A C 1
ATOM 4756 O O . THR A 1 644 ? -20.455 -22.359 30.325 1.00 92.00 644 THR A O 1
ATOM 4759 N N . GLN A 1 645 ? -20.565 -20.145 30.581 1.00 89.38 645 GLN A N 1
ATOM 4760 C CA . GLN A 1 645 ? -19.690 -20.072 31.742 1.00 89.38 645 GLN A CA 1
ATOM 4761 C C . GLN A 1 645 ? -20.484 -20.243 33.040 1.00 89.38 645 GLN A C 1
ATOM 4763 O O . GLN A 1 645 ? -21.645 -19.858 33.123 1.00 89.38 645 GLN A O 1
ATOM 4768 N N . THR A 1 646 ? -19.845 -20.827 34.056 1.00 85.69 646 THR A N 1
ATOM 4769 C CA . THR A 1 646 ? -20.438 -21.100 35.384 1.00 85.69 646 THR A CA 1
ATOM 4770 C C . THR A 1 646 ? -19.710 -20.364 36.516 1.00 85.69 646 THR A C 1
ATOM 4772 O O . THR A 1 646 ? -19.902 -20.665 37.690 1.00 85.69 646 THR A O 1
ATOM 4775 N N . ASN A 1 647 ? -18.760 -19.496 36.170 1.00 84.25 647 ASN A N 1
ATOM 4776 C CA . ASN A 1 647 ? -17.955 -18.689 37.083 1.00 84.25 647 ASN A CA 1
ATOM 4777 C C . ASN A 1 647 ? -17.413 -17.458 36.341 1.00 84.25 647 ASN A C 1
ATOM 4779 O O . ASN A 1 647 ? -17.560 -17.365 35.125 1.00 84.25 647 ASN A O 1
ATOM 4783 N N . GLY A 1 648 ? -16.756 -16.542 37.055 1.00 86.25 648 GLY A N 1
ATOM 4784 C CA . GLY A 1 648 ? -16.209 -15.302 36.496 1.00 86.25 648 GLY A CA 1
ATOM 4785 C C . GLY A 1 648 ? -17.118 -14.108 36.771 1.00 86.25 648 GLY A C 1
ATOM 4786 O O . GLY A 1 648 ? -17.904 -14.127 37.717 1.00 86.25 648 GLY A O 1
ATOM 4787 N N . PHE A 1 649 ? -17.002 -13.068 35.957 1.00 87.38 649 PHE A N 1
ATOM 4788 C CA . PHE A 1 649 ? -17.687 -11.797 36.163 1.00 87.38 649 PHE A CA 1
ATOM 4789 C C . PHE A 1 649 ? -18.425 -11.359 34.901 1.00 87.38 649 PHE A C 1
ATOM 4791 O O . PHE A 1 649 ? -18.094 -11.789 33.795 1.00 87.38 649 PHE A O 1
ATOM 4798 N N . ILE A 1 650 ? -19.403 -10.470 35.073 1.00 89.94 650 ILE A N 1
ATOM 4799 C CA . ILE A 1 650 ? -20.055 -9.772 33.968 1.00 89.94 650 ILE A CA 1
ATOM 4800 C C . ILE A 1 650 ? -19.602 -8.320 33.965 1.00 89.94 650 ILE A C 1
ATOM 4802 O O . ILE A 1 650 ? -19.697 -7.615 34.970 1.00 89.94 650 ILE A O 1
ATOM 4806 N N . ARG A 1 651 ? -19.130 -7.878 32.805 1.00 90.06 651 ARG A N 1
ATOM 4807 C CA . ARG A 1 651 ? -18.804 -6.488 32.518 1.00 90.06 651 ARG A CA 1
ATOM 4808 C C . ARG A 1 651 ? -19.755 -5.964 31.461 1.00 90.06 651 ARG A C 1
ATOM 4810 O O . ARG A 1 651 ? -20.126 -6.679 30.531 1.00 90.06 651 ARG A O 1
ATOM 4817 N N . LEU A 1 652 ? -20.129 -4.702 31.606 1.00 92.62 652 LEU A N 1
ATOM 4818 C CA . LEU A 1 652 ? -21.026 -4.020 30.692 1.00 92.62 652 LEU A CA 1
ATOM 4819 C C . LEU A 1 652 ? -20.323 -2.855 30.011 1.00 92.62 652 LEU A C 1
ATOM 4821 O O . LEU A 1 652 ? -19.460 -2.187 30.582 1.00 92.62 652 LEU A O 1
ATOM 4825 N N . GLN A 1 653 ? -20.773 -2.573 28.799 1.00 94.06 653 GLN A N 1
ATOM 4826 C CA . GLN A 1 653 ? -20.582 -1.299 28.133 1.00 94.06 653 GLN A CA 1
ATOM 4827 C C . GLN A 1 653 ? -21.946 -0.810 27.652 1.00 94.06 653 GLN A C 1
ATOM 4829 O O . GLN A 1 653 ? -22.760 -1.582 27.151 1.00 94.06 653 GLN A O 1
ATOM 4834 N N . THR A 1 654 ? -22.226 0.470 27.856 1.00 95.44 654 THR A N 1
ATOM 4835 C CA . THR A 1 654 ? -23.531 1.074 27.594 1.00 95.44 654 THR A CA 1
ATOM 4836 C C . THR A 1 654 ? -23.461 1.934 26.343 1.00 95.44 654 THR A C 1
ATOM 4838 O O . THR A 1 654 ? -22.584 2.789 26.226 1.00 95.44 654 THR A O 1
ATOM 4841 N N . VAL A 1 655 ? -24.415 1.750 25.436 1.00 97.19 655 VAL A N 1
ATOM 4842 C CA . VAL A 1 655 ? -24.736 2.727 24.394 1.00 97.19 655 VAL A CA 1
ATOM 4843 C C . VAL A 1 655 ? -26.078 3.347 24.755 1.00 97.19 655 VAL A C 1
ATOM 4845 O O . VAL A 1 655 ? -27.087 2.646 24.843 1.00 97.19 655 VAL A O 1
ATOM 4848 N N . ASP A 1 656 ? -26.084 4.649 25.031 1.00 96.50 656 ASP A N 1
ATOM 4849 C CA . ASP A 1 656 ? -27.308 5.356 25.414 1.00 96.50 656 ASP A CA 1
ATOM 4850 C C . ASP A 1 656 ? -28.229 5.619 24.206 1.00 96.50 656 ASP A C 1
ATOM 4852 O O . ASP A 1 656 ? -27.834 5.461 23.048 1.00 96.50 656 ASP A O 1
ATOM 4856 N N . ALA A 1 657 ? -29.458 6.078 24.456 1.00 96.06 657 ALA A N 1
ATOM 4857 C CA . ALA A 1 657 ? -30.429 6.400 23.407 1.00 96.06 657 ALA A CA 1
ATOM 4858 C C . ALA A 1 657 ? -29.964 7.514 22.442 1.00 96.06 657 ALA A C 1
ATOM 4860 O O . ALA A 1 657 ? -30.527 7.679 21.360 1.00 96.06 657 ALA A O 1
ATOM 4861 N N . ASN A 1 658 ? -28.936 8.289 22.809 1.00 94.50 658 ASN A N 1
ATOM 4862 C CA . ASN A 1 658 ? -28.336 9.305 21.946 1.00 94.50 658 ASN A CA 1
ATOM 4863 C C . ASN A 1 658 ? -27.180 8.754 21.093 1.00 94.50 658 ASN A C 1
ATOM 4865 O O . ASN A 1 658 ? -26.635 9.505 20.275 1.00 94.50 658 ASN A O 1
ATOM 4869 N N . GLY A 1 659 ? -26.789 7.490 21.273 1.00 94.12 659 GLY A N 1
ATOM 4870 C CA . GLY A 1 659 ? -25.655 6.856 20.604 1.00 94.12 659 GLY A CA 1
ATOM 4871 C C . GLY A 1 659 ? -24.294 7.182 21.227 1.00 94.12 659 GLY A C 1
ATOM 4872 O O . GLY A 1 659 ? -23.274 7.037 20.557 1.00 94.12 659 GLY A O 1
ATOM 4873 N N . ASN A 1 660 ? -24.258 7.664 22.472 1.00 94.25 660 ASN A N 1
ATOM 4874 C CA . ASN A 1 660 ? -23.019 7.849 23.221 1.00 94.25 660 ASN A CA 1
ATOM 4875 C C . ASN A 1 660 ? -22.565 6.509 23.804 1.00 94.25 660 ASN A C 1
ATOM 4877 O O . ASN A 1 660 ? -23.356 5.824 24.456 1.00 94.25 660 ASN A O 1
ATOM 4881 N N . THR A 1 661 ? -21.288 6.173 23.634 1.00 94.44 661 THR A N 1
ATOM 4882 C CA . THR A 1 661 ? -20.713 4.962 24.233 1.00 94.44 661 THR A CA 1
ATOM 4883 C C . THR A 1 661 ? -20.033 5.287 25.561 1.00 94.44 661 THR A C 1
ATOM 4885 O O . THR A 1 661 ? -19.150 6.147 25.624 1.00 94.44 661 THR A O 1
ATOM 4888 N N . SER A 1 662 ? -20.400 4.569 26.619 1.00 91.94 662 SER A N 1
ATOM 4889 C CA . SER A 1 662 ? -19.716 4.635 27.907 1.00 91.94 662 SER A CA 1
ATOM 4890 C C . SER A 1 662 ? -18.329 3.990 27.854 1.00 91.94 662 SER A C 1
ATOM 4892 O O . SER A 1 662 ? -17.937 3.325 26.890 1.00 91.94 662 SER A O 1
ATOM 4894 N N . GLN A 1 663 ? -17.590 4.142 28.948 1.00 89.38 663 GLN A N 1
ATOM 4895 C CA . GLN A 1 663 ? -16.459 3.264 29.243 1.00 89.38 663 GLN A CA 1
ATOM 4896 C C . GLN A 1 663 ? -16.970 1.860 29.619 1.00 89.38 663 GLN A C 1
ATOM 4898 O O . GLN A 1 663 ? -18.154 1.551 29.474 1.00 89.38 663 GLN A O 1
ATOM 4903 N N . TYR A 1 664 ? -16.072 0.997 30.081 1.00 88.56 664 TYR A N 1
ATOM 4904 C CA . TYR A 1 664 ? -16.431 -0.316 30.606 1.00 88.56 664 TYR A CA 1
ATOM 4905 C C . TYR A 1 664 ? -16.755 -0.231 32.102 1.00 88.56 664 TYR A C 1
ATOM 4907 O O . TYR A 1 664 ? -16.094 0.509 32.837 1.00 88.56 664 TYR A O 1
ATOM 4915 N N . SER A 1 665 ? -17.742 -1.006 32.556 1.00 86.25 665 SER A N 1
ATOM 4916 C CA . SER A 1 665 ? -18.084 -1.098 33.975 1.00 86.25 665 SER A CA 1
ATOM 4917 C C . SER A 1 665 ? -16.924 -1.699 34.773 1.00 86.25 665 SER A C 1
ATOM 4919 O O . SER A 1 665 ? -16.180 -2.550 34.277 1.00 86.25 665 SER A O 1
ATOM 4921 N N . ALA A 1 666 ? -16.787 -1.299 36.038 1.00 76.56 666 ALA A N 1
ATOM 4922 C CA . ALA A 1 666 ? -15.924 -2.026 36.965 1.00 76.56 666 ALA A CA 1
ATOM 4923 C C . ALA A 1 666 ? -16.431 -3.469 37.148 1.00 76.56 666 ALA A C 1
ATOM 4925 O O . ALA A 1 666 ? -17.628 -3.735 36.995 1.00 76.56 666 ALA A O 1
ATOM 4926 N N . LEU A 1 667 ? -15.523 -4.387 37.486 1.00 75.25 667 LEU A N 1
ATOM 4927 C CA . LEU A 1 667 ? -15.921 -5.695 37.999 1.00 75.25 667 LEU A CA 1
ATOM 4928 C C . LEU A 1 667 ? -16.445 -5.509 39.426 1.00 75.25 667 LEU A C 1
ATOM 4930 O O . LEU A 1 667 ? -15.838 -4.772 40.203 1.00 75.25 667 LEU A O 1
ATOM 4934 N N . ASP A 1 668 ? -17.549 -6.171 39.758 1.00 67.00 668 ASP A N 1
ATOM 4935 C CA . ASP A 1 668 ? -17.990 -6.325 41.142 1.00 67.00 668 ASP A CA 1
ATOM 4936 C C . ASP A 1 668 ? -17.399 -7.637 41.693 1.00 67.00 668 ASP A C 1
ATOM 4938 O O . ASP A 1 668 ? -17.873 -8.716 41.325 1.00 67.00 668 ASP A O 1
ATOM 4942 N N . PRO A 1 669 ? -16.324 -7.583 42.505 1.00 59.31 669 PRO A N 1
ATOM 4943 C CA . PRO A 1 669 ? -15.691 -8.783 43.044 1.00 59.31 669 PRO A CA 1
ATOM 4944 C C . PRO A 1 669 ? -16.558 -9.492 44.093 1.00 59.31 669 PRO A C 1
ATOM 4946 O O . PRO A 1 669 ? -16.307 -10.664 44.377 1.00 59.31 669 PRO A O 1
ATOM 4949 N N . ASP A 1 670 ? -17.553 -8.797 44.651 1.00 54.75 670 ASP A N 1
ATOM 4950 C CA . ASP A 1 670 ? -18.439 -9.299 45.699 1.00 54.75 670 ASP A CA 1
ATOM 4951 C C . ASP A 1 670 ? -19.773 -9.816 45.128 1.00 54.75 670 ASP A C 1
ATOM 4953 O O . ASP A 1 670 ? -20.556 -10.430 45.859 1.00 54.75 670 ASP A O 1
ATOM 4957 N N . ALA A 1 671 ? -20.023 -9.631 43.824 1.00 57.09 671 ALA A N 1
ATOM 4958 C CA . ALA A 1 671 ? -21.168 -10.222 43.141 1.00 57.09 671 ALA A CA 1
ATOM 4959 C C . ALA A 1 671 ? -21.094 -11.759 43.251 1.00 57.09 671 ALA A C 1
ATOM 4961 O O . ALA A 1 671 ? -20.124 -12.366 42.777 1.00 57.09 671 ALA A O 1
ATOM 4962 N N . PRO A 1 672 ? -22.092 -12.429 43.861 1.00 53.91 672 PRO A N 1
ATOM 4963 C CA . PRO A 1 672 ? -22.051 -13.872 44.019 1.00 53.91 672 PRO A CA 1
ATOM 4964 C C . PRO A 1 672 ? -22.188 -14.551 42.649 1.00 53.91 672 PRO A C 1
ATOM 4966 O O . PRO A 1 672 ? -23.273 -14.745 42.137 1.00 53.91 672 PRO A O 1
ATOM 4969 N N . SER A 1 673 ? -21.066 -14.947 42.050 1.00 54.09 673 SER A N 1
ATOM 4970 C CA . SER A 1 673 ? -20.995 -15.567 40.712 1.00 54.09 673 SER A CA 1
ATOM 4971 C C . SER A 1 673 ? -21.555 -17.004 40.647 1.00 54.09 673 SER A C 1
ATOM 4973 O O . SER A 1 673 ? -21.531 -17.646 39.598 1.00 54.09 673 SER A O 1
ATOM 4975 N N . GLN A 1 674 ? -22.048 -17.552 41.764 1.00 59.88 674 GLN A N 1
ATOM 4976 C CA . GLN A 1 674 ? -22.541 -18.928 41.835 1.00 59.88 674 GLN A CA 1
ATOM 4977 C C . GLN A 1 674 ? -24.055 -18.962 42.006 1.00 59.88 674 GLN A C 1
ATOM 4979 O O . GLN A 1 674 ? -24.584 -18.507 43.018 1.00 59.88 674 GLN A O 1
ATOM 4984 N N . VAL A 1 675 ? -24.734 -19.581 41.037 1.00 62.78 675 VAL A N 1
ATOM 4985 C CA . VAL A 1 675 ? -26.134 -19.987 41.181 1.00 62.78 675 VAL A CA 1
ATOM 4986 C C . VAL A 1 675 ? -26.211 -20.973 42.352 1.00 62.78 675 VAL A C 1
ATOM 4988 O O . VAL A 1 675 ? -25.511 -21.994 42.325 1.00 62.78 675 VAL A O 1
ATOM 4991 N N . PRO A 1 676 ? -27.018 -20.703 43.394 1.00 71.12 676 PRO A N 1
ATOM 4992 C CA . PRO A 1 676 ? -27.206 -21.657 44.476 1.00 71.12 676 PRO A CA 1
ATOM 4993 C C . PRO A 1 676 ? -27.728 -22.982 43.914 1.00 71.12 676 PRO A C 1
ATOM 4995 O O . PRO A 1 676 ? -28.533 -22.989 42.983 1.00 71.12 676 PRO A O 1
ATOM 4998 N N . ALA A 1 677 ? -27.300 -24.115 44.478 1.00 77.62 677 ALA A N 1
ATOM 4999 C CA . ALA A 1 677 ? -27.862 -25.410 44.092 1.00 77.62 677 ALA A CA 1
ATOM 5000 C C . ALA A 1 677 ? -29.394 -25.384 44.240 1.00 77.62 677 ALA A C 1
ATOM 5002 O O . ALA A 1 677 ? -29.900 -24.739 45.156 1.00 77.62 677 ALA A O 1
ATOM 5003 N N . ALA A 1 678 ? -30.139 -26.060 43.365 1.00 84.38 678 ALA A N 1
ATOM 5004 C CA . ALA A 1 678 ? -31.583 -26.191 43.557 1.00 84.38 678 ALA A CA 1
ATOM 5005 C C . ALA A 1 678 ? -31.868 -26.838 44.929 1.00 84.38 678 ALA A C 1
ATOM 5007 O O . ALA A 1 678 ? -31.136 -27.759 45.320 1.00 84.38 678 ALA A O 1
ATOM 5008 N N . PRO A 1 679 ? -32.881 -26.374 45.684 1.00 88.56 679 PRO A N 1
ATOM 5009 C CA . PRO A 1 679 ? -33.254 -27.030 46.927 1.00 88.56 679 PRO A CA 1
ATOM 5010 C C . PRO A 1 679 ? -33.752 -28.441 46.602 1.00 88.56 679 PRO A C 1
ATOM 5012 O O . PRO A 1 679 ? -34.421 -28.666 45.589 1.00 88.56 679 PRO A O 1
ATOM 5015 N N . SER A 1 680 ? -33.415 -29.413 47.445 1.00 92.25 680 SER A N 1
ATOM 5016 C CA . SER A 1 680 ? -33.941 -30.766 47.292 1.00 92.25 680 SER A CA 1
ATOM 5017 C C . SER A 1 680 ? -35.325 -30.843 47.920 1.00 92.25 680 SER A C 1
ATOM 5019 O O . SER A 1 680 ? -35.553 -30.252 48.973 1.00 92.25 680 SER A O 1
ATOM 5021 N N . VAL A 1 681 ? -36.233 -31.580 47.286 1.00 92.75 681 VAL A N 1
ATOM 5022 C CA . VAL A 1 681 ? -37.524 -31.945 47.876 1.00 92.75 681 VAL A CA 1
ATOM 5023 C C . VAL A 1 681 ? -37.405 -33.368 48.411 1.00 92.75 681 VAL A C 1
ATOM 5025 O O . VAL A 1 681 ? -36.999 -34.276 47.685 1.00 92.75 681 VAL A O 1
ATOM 5028 N N . GLY A 1 682 ? -37.701 -33.532 49.697 1.00 90.00 682 GLY A N 1
ATOM 5029 C CA . GLY A 1 682 ? -37.675 -34.792 50.425 1.00 90.00 682 GLY A CA 1
ATOM 5030 C C . GLY A 1 682 ? -39.082 -35.351 50.606 1.00 90.00 682 GLY A C 1
ATOM 5031 O O . GLY A 1 682 ? -39.639 -35.950 49.686 1.00 90.00 682 GLY A O 1
ATOM 5032 N N . GLU A 1 683 ? -39.648 -35.190 51.804 1.00 90.06 683 GLU A N 1
ATOM 5033 C CA . GLU A 1 683 ? -40.995 -35.681 52.095 1.00 90.06 683 GLU A CA 1
ATOM 5034 C C . GLU A 1 683 ? -42.058 -34.728 51.547 1.00 90.06 683 GLU A C 1
ATOM 5036 O O . GLU A 1 683 ? -42.026 -33.520 51.780 1.00 90.06 683 GLU A O 1
ATOM 5041 N N . VAL A 1 684 ? -43.038 -35.297 50.848 1.00 92.00 684 VAL A N 1
ATOM 5042 C CA . VAL A 1 684 ? -44.213 -34.581 50.353 1.00 92.00 684 VAL A CA 1
ATOM 5043 C C . VAL A 1 684 ? -45.458 -35.320 50.829 1.00 92.00 684 VAL A C 1
ATOM 5045 O O . VAL A 1 684 ? -45.559 -36.540 50.685 1.00 92.00 684 VAL A O 1
ATOM 5048 N N . THR A 1 685 ? -46.405 -34.584 51.404 1.00 91.56 685 THR A N 1
ATOM 5049 C CA . THR A 1 685 ? -47.700 -35.104 51.869 1.00 91.56 685 THR A CA 1
ATOM 5050 C C . THR A 1 685 ? -48.846 -34.424 51.114 1.00 91.56 685 THR A C 1
ATOM 5052 O O . THR A 1 685 ? -48.630 -33.828 50.058 1.00 91.56 685 THR A O 1
ATOM 5055 N N . GLU A 1 686 ? -50.081 -34.557 51.600 1.00 90.88 686 GLU A N 1
ATOM 5056 C CA . GLU A 1 686 ? -51.259 -33.941 50.980 1.00 90.88 686 GLU A CA 1
ATOM 5057 C C . GLU A 1 686 ? -51.247 -32.405 51.045 1.00 90.88 686 GLU A C 1
ATOM 5059 O O . GLU A 1 686 ? -51.784 -31.765 50.150 1.00 90.88 686 GLU A O 1
ATOM 5064 N N . ASP A 1 687 ? -50.618 -31.811 52.063 1.00 92.19 687 ASP A N 1
ATOM 5065 C CA . ASP A 1 687 ? -50.652 -30.365 52.313 1.00 92.19 687 ASP A CA 1
ATOM 5066 C C . ASP A 1 687 ? -49.300 -29.766 52.746 1.00 92.19 687 ASP A C 1
ATOM 5068 O O . ASP A 1 687 ? -49.209 -28.560 53.002 1.00 92.19 687 ASP A O 1
ATOM 5072 N N . THR A 1 688 ? -48.237 -30.577 52.811 1.00 93.38 688 THR A N 1
ATOM 5073 C CA . THR A 1 688 ? -46.884 -30.132 53.180 1.00 93.38 688 THR A CA 1
ATOM 5074 C C . THR A 1 688 ? -45.803 -30.669 52.249 1.00 93.38 688 THR A C 1
ATOM 5076 O O . THR A 1 688 ? -45.938 -31.748 51.666 1.00 93.38 688 THR A O 1
ATOM 5079 N N . ALA A 1 689 ? -44.705 -29.922 52.150 1.00 94.81 689 ALA A N 1
ATOM 5080 C CA . ALA A 1 689 ? -43.467 -30.354 51.513 1.00 94.81 689 ALA A CA 1
ATOM 5081 C C . ALA A 1 689 ? -42.273 -29.953 52.382 1.00 94.81 689 ALA A C 1
ATOM 5083 O O . ALA A 1 689 ? -42.220 -28.834 52.900 1.00 94.81 689 ALA A O 1
ATOM 5084 N N . SER A 1 690 ? -41.320 -30.865 52.544 1.00 95.00 690 SER A N 1
ATOM 5085 C CA . SER A 1 690 ? -40.058 -30.629 53.236 1.00 95.00 690 SER A CA 1
ATOM 5086 C C . SER A 1 690 ? -38.879 -30.978 52.342 1.00 95.00 690 SER A C 1
ATOM 5088 O O . SER A 1 690 ? -39.005 -31.698 51.348 1.00 95.00 690 SER A O 1
ATOM 5090 N N . GLY A 1 691 ? -37.709 -30.458 52.686 1.00 94.62 691 GLY A N 1
ATOM 5091 C CA . GLY A 1 691 ? -36.529 -30.650 51.869 1.00 94.62 691 GLY A CA 1
ATOM 5092 C C . GLY A 1 691 ? -35.269 -30.089 52.494 1.00 94.62 691 GLY A C 1
ATOM 5093 O O . GLY A 1 691 ? -35.272 -29.642 53.643 1.00 94.62 691 GLY A O 1
ATOM 5094 N N . THR A 1 692 ? -34.186 -30.104 51.720 1.00 94.75 692 THR A N 1
ATOM 5095 C CA . THR A 1 692 ? -32.930 -29.462 52.118 1.00 94.75 692 THR A CA 1
ATOM 5096 C C . THR A 1 692 ? -32.564 -28.310 51.195 1.00 94.75 692 THR A C 1
ATOM 5098 O O . THR A 1 692 ? -32.899 -28.306 50.011 1.00 94.75 692 THR A O 1
ATOM 5101 N N . GLY A 1 693 ? -31.881 -27.316 51.748 1.00 91.19 693 GLY A N 1
ATOM 5102 C CA . GLY A 1 693 ? -31.395 -26.138 51.044 1.00 91.19 693 GLY A CA 1
ATOM 5103 C C . GLY A 1 693 ? -30.139 -25.581 51.708 1.00 91.19 693 GLY A C 1
ATOM 5104 O O . GLY A 1 693 ? -29.613 -26.131 52.676 1.00 91.19 693 GLY A O 1
ATOM 5105 N N . THR A 1 694 ? -29.651 -24.467 51.184 1.00 90.12 694 THR A N 1
ATOM 5106 C CA . THR A 1 694 ? -28.557 -23.702 51.779 1.00 90.12 694 THR A CA 1
ATOM 5107 C C . THR A 1 694 ? -29.052 -23.063 53.083 1.00 90.12 694 THR A C 1
ATOM 5109 O O . THR A 1 694 ? -30.023 -22.310 53.034 1.00 90.12 694 THR A O 1
ATOM 5112 N N . PRO A 1 695 ? -28.423 -23.319 54.247 1.00 91.31 695 PRO A N 1
ATOM 5113 C CA . PRO A 1 695 ? -28.829 -22.705 55.513 1.00 91.31 695 PRO A CA 1
ATOM 5114 C C . PRO A 1 695 ? -28.937 -21.173 55.428 1.00 91.31 695 PRO A C 1
ATOM 5116 O O . PRO A 1 695 ? -28.011 -20.519 54.947 1.00 91.31 695 PRO A O 1
ATOM 5119 N N . GLY A 1 696 ? -30.052 -20.608 55.904 1.00 85.56 696 GLY A N 1
ATOM 5120 C CA . GLY A 1 696 ? -30.349 -19.169 55.851 1.00 85.56 696 GLY A CA 1
ATOM 5121 C C . GLY A 1 696 ? -30.836 -18.645 54.491 1.00 85.56 696 GLY A C 1
ATOM 5122 O O . GLY A 1 696 ? -31.037 -17.441 54.343 1.00 85.56 696 GLY A O 1
ATOM 5123 N N . ALA A 1 697 ? -31.008 -19.507 53.483 1.00 89.94 697 ALA A N 1
ATOM 5124 C CA . ALA A 1 697 ? -31.668 -19.147 52.226 1.00 89.94 697 ALA A CA 1
ATOM 5125 C C . ALA A 1 697 ? -33.183 -19.002 52.416 1.00 89.94 697 ALA A C 1
ATOM 5127 O O . ALA A 1 697 ? -33.747 -19.632 53.304 1.00 89.94 697 ALA A O 1
ATOM 5128 N N . ASN A 1 698 ? -33.862 -18.264 51.538 1.00 93.25 698 ASN A N 1
ATOM 5129 C CA . ASN A 1 698 ? -35.326 -18.312 51.458 1.00 93.25 698 ASN A CA 1
ATOM 5130 C C . ASN A 1 698 ? -35.759 -19.279 50.363 1.00 93.25 698 ASN A C 1
ATOM 5132 O O . ASN A 1 698 ? -35.482 -19.050 49.191 1.00 93.25 698 ASN A O 1
ATOM 5136 N N . VAL A 1 699 ? -36.454 -20.344 50.734 1.00 94.81 699 VAL A N 1
ATOM 5137 C CA . VAL A 1 699 ? -37.132 -21.242 49.805 1.00 94.81 699 VAL A CA 1
ATOM 5138 C C . VAL A 1 699 ? -38.476 -20.642 49.412 1.00 94.81 699 VAL A C 1
ATOM 5140 O O . VAL A 1 699 ? -39.267 -20.298 50.285 1.00 94.81 699 VAL A O 1
ATOM 5143 N N . VAL A 1 700 ? -38.735 -20.546 48.111 1.00 94.00 700 VAL A N 1
ATOM 5144 C CA . VAL A 1 700 ? -39.972 -20.024 47.519 1.00 94.00 700 VAL A CA 1
ATOM 5145 C C . VAL A 1 700 ? -40.643 -21.149 46.740 1.00 94.00 700 VAL A C 1
ATOM 5147 O O . VAL A 1 700 ? -39.998 -21.797 45.917 1.00 94.00 700 VAL A O 1
ATOM 5150 N N . VAL A 1 701 ? -41.925 -21.386 47.010 1.00 94.25 701 VAL A N 1
ATOM 5151 C CA . VAL A 1 701 ? -42.753 -22.393 46.336 1.00 94.25 701 VAL A CA 1
ATOM 5152 C C . VAL A 1 701 ? -43.778 -21.688 45.460 1.00 94.25 701 VAL A C 1
ATOM 5154 O O . VAL A 1 701 ? -44.496 -20.804 45.937 1.00 94.25 701 VAL A O 1
ATOM 5157 N N . ARG A 1 702 ? -43.852 -22.096 44.192 1.00 94.00 702 ARG A N 1
ATOM 5158 C CA . ARG A 1 702 ? -44.774 -21.553 43.189 1.00 94.00 702 ARG A CA 1
ATOM 5159 C C . ARG A 1 702 ? -45.692 -22.632 42.637 1.00 94.00 702 ARG A C 1
ATOM 5161 O O . ARG A 1 702 ? -45.298 -23.797 42.559 1.00 94.00 702 ARG A O 1
ATOM 5168 N N . ASP A 1 703 ? -46.919 -22.250 42.304 1.00 92.19 703 ASP A N 1
ATOM 5169 C CA . ASP A 1 703 ? -47.892 -23.134 41.657 1.00 92.19 703 ASP A CA 1
ATOM 5170 C C . ASP A 1 703 ? -47.687 -23.232 40.132 1.00 92.19 703 ASP A C 1
ATOM 5172 O O . ASP A 1 703 ? -46.765 -22.650 39.562 1.00 92.19 703 ASP A O 1
ATOM 5176 N N . GLU A 1 704 ? -48.558 -23.976 39.446 1.00 87.19 704 GLU A N 1
ATOM 5177 C CA . GLU A 1 704 ? -48.502 -24.160 37.986 1.00 87.19 704 GLU A CA 1
ATOM 5178 C C . GLU A 1 704 ? -48.732 -22.866 37.176 1.00 87.19 704 GLU A C 1
ATOM 5180 O O . GLU A 1 704 ? -48.463 -22.844 35.974 1.00 87.19 704 GLU A O 1
ATOM 5185 N N . SER A 1 705 ? -49.238 -21.800 37.807 1.00 83.75 705 SER A N 1
ATOM 5186 C CA . SER A 1 705 ? -49.409 -20.470 37.203 1.00 83.75 705 SER A CA 1
ATOM 5187 C C . SER A 1 705 ? -48.233 -19.530 37.500 1.00 83.75 705 SER A C 1
ATOM 5189 O O . SER A 1 705 ? -48.308 -18.353 37.146 1.00 83.75 705 SER A O 1
ATOM 5191 N N . ASP A 1 706 ? -47.160 -20.046 38.112 1.00 82.69 706 ASP A N 1
ATOM 5192 C CA . ASP A 1 706 ? -45.971 -19.310 38.559 1.00 82.69 706 ASP A CA 1
ATOM 5193 C C . ASP A 1 706 ? -46.256 -18.292 39.689 1.00 82.69 706 ASP A C 1
ATOM 5195 O O . ASP A 1 706 ? -45.456 -17.392 39.974 1.00 82.69 706 ASP A O 1
ATOM 5199 N N . GLU A 1 707 ? -47.393 -18.431 40.384 1.00 87.44 707 GLU A N 1
ATOM 5200 C CA . GLU A 1 707 ? -47.744 -17.595 41.533 1.00 87.44 707 GLU A CA 1
ATOM 5201 C C . GLU A 1 707 ? -47.068 -18.128 42.806 1.00 87.44 707 GLU A C 1
ATOM 5203 O O . GLU A 1 707 ? -47.068 -19.328 43.078 1.00 87.44 707 GLU A O 1
ATOM 5208 N N . GLU A 1 708 ? -46.469 -17.236 43.602 1.00 93.06 708 GLU A N 1
ATOM 5209 C CA . GLU A 1 708 ? -45.860 -17.600 44.885 1.00 93.06 708 GLU A CA 1
ATOM 5210 C C . GLU A 1 708 ? -46.942 -17.984 45.899 1.00 93.06 708 GLU A C 1
ATOM 5212 O O . GLU A 1 708 ? -47.746 -17.149 46.313 1.00 93.06 708 GLU A O 1
ATOM 5217 N N . VAL A 1 709 ? -46.932 -19.246 46.332 1.00 93.00 709 VAL A N 1
ATOM 5218 C CA . VAL A 1 709 ? -47.909 -19.791 47.287 1.00 93.00 709 VAL A CA 1
ATOM 5219 C C . VAL A 1 709 ? -47.337 -19.965 48.693 1.00 93.00 709 VAL A C 1
ATOM 5221 O O . VAL A 1 709 ? -48.093 -19.995 49.664 1.00 93.00 709 VAL A O 1
ATOM 5224 N N . ALA A 1 710 ? -46.011 -20.064 48.827 1.00 92.38 710 ALA A N 1
ATOM 5225 C CA . ALA A 1 710 ? -45.327 -20.109 50.115 1.00 92.38 710 ALA A CA 1
ATOM 5226 C C . ALA A 1 710 ? -43.872 -19.631 50.003 1.00 92.38 710 ALA A C 1
ATOM 5228 O O . ALA A 1 710 ? -43.216 -19.838 48.986 1.00 92.38 710 ALA A O 1
ATOM 5229 N N . SER A 1 711 ? -43.344 -19.067 51.092 1.00 93.88 711 SER A N 1
ATOM 5230 C CA . SER A 1 711 ? -41.920 -18.757 51.247 1.00 93.88 711 SER A CA 1
ATOM 5231 C C . SER A 1 711 ? -41.475 -19.045 52.684 1.00 93.88 711 SER A C 1
ATOM 5233 O O . SER A 1 711 ? -42.146 -18.635 53.633 1.00 93.88 711 SER A O 1
ATOM 5235 N N . VAL A 1 712 ? -40.348 -19.738 52.862 1.00 95.94 712 VAL A N 1
ATOM 5236 C CA . VAL A 1 712 ? -39.804 -20.120 54.176 1.00 95.94 712 VAL A CA 1
ATOM 5237 C C . VAL A 1 712 ? -38.282 -19.998 54.211 1.00 95.94 712 VAL A C 1
ATOM 5239 O O . VAL A 1 712 ? -37.607 -20.309 53.236 1.00 95.94 712 VAL A O 1
ATOM 5242 N N . GLU A 1 713 ? -37.725 -19.576 55.343 1.00 95.06 713 GLU A N 1
ATOM 5243 C CA . GLU A 1 713 ? -36.274 -19.577 55.554 1.00 95.06 713 GLU A CA 1
ATOM 5244 C C . GLU A 1 713 ? -35.776 -21.006 55.841 1.00 95.06 713 GLU A C 1
ATOM 5246 O O . GLU A 1 713 ? -36.352 -21.728 56.659 1.00 95.06 713 GLU A O 1
ATOM 5251 N N . VAL A 1 714 ? -34.692 -21.420 55.186 1.00 94.88 714 VAL A N 1
ATOM 5252 C CA . VAL A 1 714 ? -34.009 -22.692 55.438 1.00 94.88 714 VAL A CA 1
ATOM 5253 C C . VAL A 1 714 ? -33.309 -22.615 56.790 1.00 94.88 714 VAL A C 1
ATOM 5255 O O . VAL A 1 714 ? -32.459 -21.752 57.024 1.00 94.88 714 VAL A O 1
ATOM 5258 N N . ALA A 1 715 ? -33.624 -23.549 57.681 1.00 92.25 715 ALA A N 1
ATOM 5259 C CA . ALA A 1 715 ? -33.082 -23.580 59.029 1.00 92.25 715 ALA A CA 1
ATOM 5260 C C . ALA A 1 715 ? -31.548 -23.792 59.042 1.00 92.25 715 ALA A C 1
ATOM 5262 O O . ALA A 1 715 ? -30.968 -24.292 58.074 1.00 92.25 715 ALA A O 1
ATOM 5263 N N . PRO A 1 716 ? -30.849 -23.477 60.156 1.00 91.94 716 PRO A N 1
ATOM 5264 C CA . PRO A 1 716 ? -29.392 -23.641 60.259 1.00 91.94 716 PRO A CA 1
ATOM 5265 C C . PRO A 1 716 ? -28.874 -25.069 60.023 1.00 91.94 716 PRO A C 1
ATOM 5267 O O . PRO A 1 716 ? -27.700 -25.250 59.711 1.00 91.94 716 PRO A O 1
ATOM 5270 N N . ASN A 1 717 ? -29.728 -26.083 60.192 1.00 90.06 717 ASN A N 1
ATOM 5271 C CA . ASN A 1 717 ? -29.420 -27.483 59.893 1.00 90.06 717 ASN A CA 1
ATOM 5272 C C . ASN A 1 717 ? -29.583 -27.841 58.400 1.00 90.06 717 ASN A C 1
ATOM 5274 O O . ASN A 1 717 ? -29.314 -28.980 58.031 1.00 90.06 717 ASN A O 1
ATOM 5278 N N . GLY A 1 718 ? -29.993 -26.889 57.556 1.00 92.12 718 GLY A N 1
ATOM 5279 C CA . GLY A 1 718 ? -30.193 -27.062 56.118 1.00 92.12 718 GLY A CA 1
ATOM 5280 C C . GLY A 1 718 ? -31.577 -27.571 55.725 1.00 92.12 718 GLY A C 1
ATOM 5281 O O . GLY A 1 718 ? -31.790 -27.824 54.546 1.00 92.12 718 GLY A O 1
ATOM 5282 N N . GLU A 1 719 ? -32.510 -27.728 56.665 1.00 95.44 719 GLU A N 1
ATOM 5283 C CA . GLU A 1 719 ? -33.863 -28.219 56.385 1.00 95.44 719 GLU A CA 1
ATOM 5284 C C . GLU A 1 719 ? -34.862 -27.072 56.211 1.00 95.44 719 GLU A C 1
ATOM 5286 O O . GLU A 1 719 ? -34.761 -26.023 56.849 1.00 95.44 719 GLU A O 1
ATOM 5291 N N . TRP A 1 720 ? -35.862 -27.288 55.365 1.00 96.00 720 TRP A N 1
ATOM 5292 C CA . TRP A 1 720 ? -37.005 -26.394 55.204 1.00 96.00 720 TRP A CA 1
ATOM 5293 C C . TRP A 1 720 ? -38.303 -27.199 55.162 1.00 96.00 720 TRP A C 1
ATOM 5295 O O . TRP A 1 720 ? -38.314 -28.389 54.842 1.00 96.00 720 TRP A O 1
ATOM 5305 N N . THR A 1 721 ? -39.417 -26.568 55.529 1.00 95.50 721 THR A N 1
ATOM 5306 C CA . THR A 1 721 ? -40.752 -27.174 55.454 1.00 95.50 721 THR A CA 1
ATOM 5307 C C . THR A 1 721 ? -41.788 -26.091 55.205 1.00 95.50 721 THR A C 1
ATOM 5309 O O . THR A 1 721 ? -41.795 -25.072 55.895 1.00 95.50 721 THR A O 1
ATOM 5312 N N . VAL A 1 722 ? -42.673 -26.327 54.241 1.00 95.19 722 VAL A N 1
ATOM 5313 C CA . VAL A 1 722 ? -43.849 -25.495 53.967 1.00 95.19 722 VAL A CA 1
ATOM 5314 C C . VAL A 1 722 ? -45.122 -26.305 54.199 1.00 95.19 722 VAL A C 1
ATOM 5316 O O . VAL A 1 722 ? -45.141 -27.522 54.008 1.00 95.19 722 VAL A O 1
ATOM 5319 N N . SER A 1 723 ? -46.191 -25.629 54.605 1.00 92.38 723 SER A N 1
ATOM 5320 C CA . SER A 1 723 ? -47.514 -26.215 54.820 1.00 92.38 723 SER A CA 1
ATOM 5321 C C . SER A 1 723 ? -48.606 -25.347 54.199 1.00 92.38 723 SER A C 1
ATOM 5323 O O . SER A 1 723 ? -48.375 -24.176 53.899 1.00 92.38 723 SER A O 1
ATOM 5325 N N . GLY A 1 724 ? -49.797 -25.915 54.007 1.00 89.94 724 GLY A N 1
ATOM 5326 C CA . GLY A 1 724 ? -50.929 -25.226 53.378 1.00 89.94 724 GLY A CA 1
ATOM 5327 C C . GLY A 1 724 ? -50.970 -25.354 51.854 1.00 89.94 724 GLY A C 1
ATOM 5328 O O . GLY A 1 724 ? -51.651 -24.566 51.199 1.00 89.94 724 GLY A O 1
ATOM 5329 N N . LEU A 1 725 ? -50.262 -26.336 51.295 1.00 93.19 725 LEU A N 1
ATOM 5330 C CA . LEU A 1 725 ? -50.340 -26.671 49.876 1.00 93.19 725 LEU A CA 1
ATOM 5331 C C . LEU A 1 725 ? -51.668 -27.386 49.566 1.00 93.19 725 LEU A C 1
ATOM 5333 O O . LEU A 1 725 ? -52.272 -28.014 50.435 1.00 93.19 725 LEU A O 1
ATOM 5337 N N . GLN A 1 726 ? -52.142 -27.279 48.327 1.00 92.12 726 GLN A N 1
ATOM 5338 C CA . GLN A 1 726 ? -53.279 -28.060 47.838 1.00 92.12 726 GLN A CA 1
ATOM 5339 C C . GLN A 1 726 ? -52.796 -29.477 47.515 1.00 92.12 726 GLN A C 1
ATOM 5341 O O . GLN A 1 726 ? -51.731 -29.633 46.923 1.00 92.12 726 GLN A O 1
ATOM 5346 N N . CYS A 1 727 ? -53.575 -30.499 47.863 1.00 90.00 727 CYS A N 1
ATOM 5347 C CA . CYS A 1 727 ? -53.322 -31.886 47.466 1.00 90.00 727 CYS A CA 1
ATOM 5348 C C . CYS A 1 727 ? -53.439 -32.077 45.944 1.00 90.00 727 CYS A C 1
ATOM 5350 O O . CYS A 1 727 ? -54.097 -31.290 45.263 1.00 90.00 727 CYS A O 1
ATOM 5352 N N . GLU A 1 728 ? -52.793 -33.118 45.411 1.00 90.44 728 GLU A N 1
ATOM 5353 C CA . GLU A 1 728 ? -52.765 -33.458 43.974 1.00 90.44 728 GLU A CA 1
ATOM 5354 C C . GLU A 1 728 ? -52.340 -32.312 43.033 1.00 90.44 728 GLU A C 1
ATOM 5356 O O . GLU A 1 728 ? -52.709 -32.300 41.861 1.00 90.44 728 GLU A O 1
ATOM 5361 N N . THR A 1 729 ? -51.567 -31.344 43.528 1.00 91.81 729 THR A N 1
ATOM 5362 C CA . THR A 1 729 ? -51.193 -30.131 42.785 1.00 91.81 729 THR A CA 1
ATOM 5363 C C . THR A 1 729 ? -49.690 -30.108 42.514 1.00 91.81 729 THR A C 1
ATOM 5365 O O . THR A 1 729 ? -48.887 -30.470 43.381 1.00 91.81 729 THR A O 1
ATOM 5368 N N . GLY A 1 730 ? -49.302 -29.732 41.290 1.00 92.62 730 GLY A N 1
ATOM 5369 C CA . GLY A 1 730 ? -47.909 -29.533 40.903 1.00 92.62 730 GLY A CA 1
ATOM 5370 C C . GLY A 1 730 ? -47.356 -28.208 41.425 1.00 92.62 730 GLY A C 1
ATOM 5371 O O . GLY A 1 730 ? -48.021 -27.177 41.363 1.00 92.62 730 GLY A O 1
ATOM 5372 N N . TYR A 1 731 ? -46.122 -28.241 41.919 1.00 95.31 731 TYR A N 1
ATOM 5373 C CA . TYR A 1 731 ? -45.402 -27.075 42.418 1.00 95.31 731 TYR A CA 1
ATOM 5374 C C . TYR A 1 731 ? -43.954 -27.085 41.933 1.00 95.31 731 TYR A C 1
ATOM 5376 O O . TYR A 1 731 ? -43.368 -28.146 41.690 1.00 95.31 731 TYR A O 1
ATOM 5384 N N . THR A 1 732 ? -43.350 -25.904 41.859 1.00 94.94 732 THR A N 1
ATOM 5385 C CA . THR A 1 732 ? -41.899 -25.737 41.744 1.00 94.94 732 THR A CA 1
ATOM 5386 C C . THR A 1 732 ? -41.355 -25.088 43.006 1.00 94.94 732 THR A C 1
ATOM 5388 O O . THR A 1 732 ? -42.038 -24.323 43.689 1.00 94.94 732 THR A O 1
ATOM 5391 N N . VAL A 1 733 ? -40.118 -25.431 43.353 1.00 94.75 733 VAL A N 1
ATOM 5392 C CA . VAL A 1 733 ? -39.411 -24.826 44.475 1.00 94.75 733 VAL A CA 1
ATOM 5393 C C . VAL A 1 733 ? -38.046 -24.309 44.041 1.00 94.75 733 VAL A C 1
ATOM 5395 O O . VAL A 1 733 ? -37.275 -25.009 43.383 1.00 94.75 733 VAL A O 1
ATOM 5398 N N . THR A 1 734 ? -37.742 -23.080 44.442 1.00 91.31 734 THR A N 1
ATOM 5399 C CA . THR A 1 734 ? -36.433 -22.435 44.289 1.00 91.31 734 THR A CA 1
ATOM 5400 C C . THR A 1 734 ? -35.923 -21.994 45.650 1.00 91.31 734 THR A C 1
ATOM 5402 O O . THR A 1 734 ? -36.705 -21.813 46.580 1.00 91.31 734 THR A O 1
ATOM 5405 N N . GLN A 1 735 ? -34.620 -21.769 45.784 1.00 90.69 735 GLN A N 1
ATOM 5406 C CA . GLN A 1 735 ? -34.066 -21.072 46.940 1.00 90.69 735 GLN A CA 1
ATOM 5407 C C . GLN A 1 735 ? -33.355 -19.792 46.517 1.00 90.69 735 GLN A C 1
ATOM 5409 O O . GLN A 1 735 ? -32.665 -19.767 45.503 1.00 90.69 735 GLN A O 1
ATOM 5414 N N . VAL A 1 736 ? -33.494 -18.744 47.320 1.00 83.62 736 VAL A N 1
ATOM 5415 C CA . VAL A 1 736 ? -32.862 -17.445 47.119 1.00 83.62 736 VAL A CA 1
ATOM 5416 C C . VAL A 1 736 ? -31.757 -17.273 48.155 1.00 83.62 736 VAL A C 1
ATOM 5418 O O . VAL A 1 736 ? -32.023 -17.237 49.359 1.00 83.62 736 VAL A O 1
ATOM 5421 N N . VAL A 1 737 ? -30.514 -17.147 47.691 1.00 81.38 737 VAL A N 1
ATOM 5422 C CA . VAL A 1 737 ? -29.336 -16.870 48.526 1.00 81.38 737 VAL A CA 1
ATOM 5423 C C . VAL A 1 737 ? -28.747 -15.540 48.086 1.00 81.38 737 VAL A C 1
ATOM 5425 O O . VAL A 1 737 ? -28.359 -15.389 46.932 1.00 81.38 737 VAL A O 1
ATOM 5428 N N . GLY A 1 738 ? -28.698 -14.556 48.989 1.00 66.88 738 GLY A N 1
ATOM 5429 C CA . GLY A 1 738 ? -28.114 -13.246 48.677 1.00 66.88 738 GLY A CA 1
ATOM 5430 C C . GLY A 1 738 ? -28.776 -12.533 47.489 1.00 66.88 738 GLY A C 1
ATOM 5431 O O . GLY A 1 738 ? -28.091 -11.841 46.750 1.00 66.88 738 GLY A O 1
ATOM 5432 N N . GLY A 1 739 ? -30.085 -12.737 47.281 1.00 67.62 739 GLY A N 1
ATOM 5433 C CA . GLY A 1 739 ? -30.841 -12.163 46.159 1.00 67.62 739 GLY A CA 1
ATOM 5434 C C . GLY A 1 739 ? -30.799 -12.970 44.855 1.00 67.62 739 GLY A C 1
ATOM 5435 O O . GLY A 1 739 ? -31.504 -12.612 43.916 1.00 67.62 739 GLY A O 1
ATOM 5436 N N . ILE A 1 740 ? -30.038 -14.070 44.796 1.00 66.38 740 ILE A N 1
ATOM 5437 C CA . ILE A 1 740 ? -29.916 -14.934 43.611 1.00 66.38 740 ILE A CA 1
ATOM 5438 C C . ILE A 1 740 ? -30.764 -16.191 43.792 1.00 66.38 740 ILE A C 1
ATOM 5440 O O . ILE A 1 740 ? -30.594 -16.913 44.776 1.00 66.38 740 ILE A O 1
ATOM 5444 N N . SER A 1 741 ? -31.654 -16.462 42.836 1.00 78.62 741 SER A N 1
ATOM 5445 C CA . SER A 1 741 ? -32.470 -17.680 42.812 1.00 78.62 741 SER A CA 1
ATOM 5446 C C . SER A 1 741 ? -31.687 -18.870 42.248 1.00 78.62 741 SER A C 1
ATOM 5448 O O . SER A 1 741 ? -30.923 -18.728 41.296 1.00 78.62 741 SER A O 1
ATOM 5450 N N . SER A 1 742 ? -31.882 -20.052 42.825 1.00 81.25 742 SER A N 1
ATOM 5451 C CA . SER A 1 742 ? -31.405 -21.324 42.280 1.00 81.25 742 SER A CA 1
ATOM 5452 C C . SER A 1 742 ? -32.202 -21.755 41.044 1.00 81.25 742 SER A C 1
ATOM 5454 O O . SER A 1 742 ? -33.257 -21.196 40.747 1.00 81.25 742 SER A O 1
ATOM 5456 N N . GLY A 1 743 ? -31.766 -22.844 40.401 1.00 77.62 743 GLY A N 1
ATOM 5457 C CA . GLY A 1 743 ? -32.651 -23.632 39.536 1.00 77.62 743 GLY A CA 1
ATOM 5458 C C . GLY A 1 743 ? -33.858 -24.208 40.297 1.00 77.62 743 GLY A C 1
ATOM 5459 O O . GLY A 1 743 ? -33.842 -24.287 41.531 1.00 77.62 743 GLY A O 1
ATOM 5460 N N . GLU A 1 744 ? -34.889 -24.606 39.553 1.00 90.31 744 GLU A N 1
ATOM 5461 C CA . GLU A 1 744 ? -36.148 -25.147 40.081 1.00 90.31 744 GLU A CA 1
ATOM 5462 C C . GLU A 1 744 ? -36.088 -26.658 40.337 1.00 90.31 744 GLU A C 1
ATOM 5464 O O . GLU A 1 744 ? -35.542 -27.421 39.536 1.00 90.31 744 GLU A O 1
ATOM 5469 N N . THR A 1 745 ? -36.745 -27.098 41.412 1.00 91.81 745 THR A N 1
ATOM 5470 C CA . THR A 1 745 ? -37.102 -28.504 41.638 1.00 91.81 745 THR A CA 1
ATOM 5471 C C . THR A 1 745 ? -38.621 -28.640 41.596 1.00 91.81 745 THR A C 1
ATOM 5473 O O . THR A 1 745 ? -39.324 -28.000 42.374 1.00 91.81 745 THR A O 1
ATOM 5476 N N . ALA A 1 746 ? -39.146 -29.475 40.700 1.00 93.31 746 ALA A N 1
ATOM 5477 C CA . ALA A 1 746 ? -40.580 -29.752 40.630 1.00 93.31 746 ALA A CA 1
ATOM 5478 C C . ALA A 1 746 ? -40.989 -30.855 41.620 1.00 93.31 746 ALA A C 1
ATOM 5480 O O . ALA A 1 746 ? -40.259 -31.833 41.802 1.00 93.31 746 ALA A O 1
ATOM 5481 N N . PHE A 1 747 ? -42.177 -30.732 42.214 1.00 93.00 747 PHE A N 1
ATOM 5482 C CA . PHE A 1 747 ? -42.806 -31.776 43.025 1.00 93.00 747 PHE A CA 1
ATOM 5483 C C . PHE A 1 747 ? -44.337 -31.744 42.901 1.00 93.00 747 PHE A C 1
ATOM 5485 O O . PHE A 1 747 ? -44.915 -30.786 42.395 1.00 93.00 747 PHE A O 1
ATOM 5492 N N . THR A 1 748 ? -45.009 -32.806 43.345 1.00 94.44 748 THR A N 1
ATOM 5493 C CA . THR A 1 748 ? -46.478 -32.899 43.351 1.00 94.44 748 THR A CA 1
ATOM 5494 C C . THR A 1 748 ? -46.936 -33.400 44.711 1.00 94.44 748 THR A C 1
ATOM 5496 O O . THR A 1 748 ? -46.400 -34.394 45.206 1.00 94.44 748 THR A O 1
ATOM 5499 N N . THR A 1 749 ? -47.903 -32.715 45.320 1.00 92.00 749 THR A N 1
ATOM 5500 C CA . THR A 1 749 ? -48.494 -33.121 46.604 1.00 92.00 749 THR A CA 1
ATOM 5501 C C . THR A 1 749 ? -49.282 -34.423 46.482 1.00 92.00 749 THR A C 1
ATOM 5503 O O . THR A 1 749 ? -49.788 -34.783 45.416 1.00 92.00 749 THR A O 1
ATOM 5506 N N . ALA A 1 750 ? -49.369 -35.168 47.584 1.00 88.88 750 ALA A N 1
ATOM 5507 C CA . ALA A 1 750 ? -50.051 -36.457 47.611 1.00 88.88 750 ALA A CA 1
ATOM 5508 C C . ALA A 1 750 ? -51.574 -36.314 47.421 1.00 88.88 750 ALA A C 1
ATOM 5510 O O . ALA A 1 750 ? -52.145 -35.231 47.556 1.00 88.88 750 ALA A O 1
ATOM 5511 N N . THR A 1 751 ? -52.237 -37.436 47.129 1.00 86.25 751 THR A N 1
ATOM 5512 C CA . THR A 1 751 ? -53.703 -37.547 47.051 1.00 86.25 751 THR A CA 1
ATOM 5513 C C . THR A 1 751 ? -54.356 -37.071 48.343 1.00 86.25 751 THR A C 1
ATOM 5515 O O . THR A 1 751 ? -53.914 -37.484 49.417 1.00 86.25 751 THR A O 1
ATOM 5518 N N . CYS A 1 752 ? -55.425 -36.276 48.246 1.00 84.94 752 CYS A N 1
ATOM 5519 C CA . CYS A 1 752 ? -56.150 -35.793 49.419 1.00 84.94 752 CYS A CA 1
ATOM 5520 C C . CYS A 1 752 ? -56.628 -36.983 50.267 1.00 84.94 752 CYS A C 1
ATOM 5522 O O . CYS A 1 752 ? -57.371 -37.849 49.792 1.00 84.94 752 CYS A O 1
ATOM 5524 N N . GLY A 1 753 ? -56.213 -37.033 51.526 1.00 67.69 753 GLY A N 1
ATOM 5525 C CA . GLY A 1 753 ? -56.633 -38.013 52.506 1.00 67.69 753 GLY A CA 1
ATOM 5526 C C . GLY A 1 753 ? -58.149 -37.988 52.644 1.00 67.69 753 GLY A C 1
ATOM 5527 O O . GLY A 1 753 ? -58.759 -37.003 53.064 1.00 67.69 753 GLY A O 1
ATOM 5528 N N . SER A 1 754 ? -58.798 -39.094 52.286 1.00 48.50 754 SER A N 1
ATOM 5529 C CA . SER A 1 754 ? -60.226 -39.253 52.523 1.00 48.50 754 SER A CA 1
ATOM 5530 C C . SER A 1 754 ? -60.474 -39.297 54.032 1.00 48.50 754 SER A C 1
ATOM 5532 O O . SER A 1 754 ? -60.180 -40.299 54.686 1.00 48.50 754 SER A O 1
ATOM 5534 N N . ASN A 1 755 ? -61.043 -38.229 54.587 1.00 46.62 755 ASN A N 1
ATOM 5535 C CA . ASN A 1 755 ? -61.627 -38.245 55.924 1.00 46.62 755 ASN A CA 1
ATOM 5536 C C . ASN A 1 755 ? -62.635 -39.402 56.046 1.00 46.62 755 ASN A C 1
ATOM 5538 O O . ASN A 1 755 ? -63.732 -39.326 55.492 1.00 46.62 755 ASN A O 1
ATOM 5542 N N . ALA A 1 756 ? -62.303 -40.438 56.818 1.00 37.31 756 ALA A N 1
ATOM 5543 C CA . ALA A 1 756 ? -63.282 -41.370 57.368 1.00 37.31 756 ALA A CA 1
ATOM 5544 C C . ALA A 1 756 ? -62.772 -42.009 58.672 1.00 37.31 756 ALA A C 1
ATOM 5546 O O . ALA A 1 756 ? -61.884 -42.855 58.670 1.00 37.31 756 ALA A O 1
ATOM 5547 N N . GLY A 1 757 ? -63.393 -41.649 59.794 1.00 32.38 757 GLY A N 1
ATOM 5548 C CA . GLY A 1 757 ? -63.623 -42.592 60.894 1.00 32.38 757 GLY A CA 1
ATOM 5549 C C . GLY A 1 757 ? -65.132 -42.836 61.035 1.00 32.38 757 GLY A C 1
ATOM 5550 O O . GLY A 1 757 ? -65.906 -42.176 60.340 1.00 32.38 757 GLY A O 1
ATOM 5551 N N . PRO A 1 758 ? -65.604 -43.626 62.015 1.00 58.47 758 PRO A N 1
ATOM 5552 C CA . PRO A 1 758 ? -65.143 -44.928 62.510 1.00 58.47 758 PRO A CA 1
ATOM 5553 C C . PRO A 1 758 ? -66.208 -46.036 62.259 1.00 58.47 758 PRO A C 1
ATOM 5555 O O . PRO A 1 758 ? -67.370 -45.725 62.008 1.00 58.47 758 PRO A O 1
ATOM 5558 N N . GLY A 1 759 ? -65.864 -47.321 62.444 1.00 34.59 759 GLY A N 1
ATOM 5559 C CA . GLY A 1 759 ? -66.852 -48.354 62.821 1.00 34.59 759 GLY A CA 1
ATOM 5560 C C . GLY A 1 759 ? -66.998 -49.599 61.929 1.00 34.59 759 GLY A C 1
ATOM 5561 O O . GLY A 1 759 ? -67.748 -49.593 60.965 1.00 34.59 759 GLY A O 1
ATOM 5562 N N . ASP A 1 760 ? -66.362 -50.674 62.397 1.00 37.03 760 ASP A N 1
ATOM 5563 C CA . ASP A 1 760 ? -66.968 -51.958 62.797 1.00 37.03 760 ASP A CA 1
ATOM 5564 C C . ASP A 1 760 ? -67.409 -53.053 61.786 1.00 37.03 760 ASP A C 1
ATOM 5566 O O . ASP A 1 760 ? -68.168 -52.834 60.846 1.00 37.03 760 ASP A O 1
ATOM 5570 N N . ASN A 1 761 ? -67.016 -54.274 62.186 1.00 40.50 761 ASN A N 1
ATOM 5571 C CA . ASN A 1 761 ? -67.440 -55.646 61.859 1.00 40.50 761 ASN A CA 1
ATOM 5572 C C . ASN A 1 761 ? -67.107 -56.323 60.517 1.00 40.50 761 ASN A C 1
ATOM 5574 O O . ASN A 1 761 ? -67.608 -55.957 59.457 1.00 40.50 761 ASN A O 1
ATOM 5578 N N . GLY A 1 762 ? -66.460 -57.494 60.646 1.00 33.41 762 GLY A N 1
ATOM 5579 C CA . GLY A 1 762 ? -66.865 -58.686 59.891 1.00 33.41 762 GLY A CA 1
ATOM 5580 C C . GLY A 1 762 ? -65.749 -59.597 59.378 1.00 33.41 762 GLY A C 1
ATOM 5581 O O . GLY A 1 762 ? -65.384 -59.496 58.217 1.00 33.41 762 GLY A O 1
ATOM 5582 N N . ASP A 1 763 ? -65.295 -60.504 60.246 1.00 42.22 763 ASP A N 1
ATOM 5583 C CA . ASP A 1 763 ? -65.005 -61.936 60.038 1.00 42.22 763 ASP A CA 1
ATOM 5584 C C . ASP A 1 763 ? -64.230 -62.432 58.797 1.00 42.22 763 ASP A C 1
ATOM 5586 O O . ASP A 1 763 ? -64.657 -62.268 57.657 1.00 42.22 763 ASP A O 1
ATOM 5590 N N . GLY A 1 764 ? -63.197 -63.260 59.031 1.00 34.00 764 GLY A N 1
ATOM 5591 C CA . GLY A 1 764 ? -62.770 -64.236 58.018 1.00 34.00 764 GLY A CA 1
ATOM 5592 C C . GLY A 1 764 ? -61.338 -64.766 58.096 1.00 34.00 764 GLY A C 1
ATOM 5593 O O . GLY A 1 764 ? -60.521 -64.413 57.262 1.00 34.00 764 GLY A O 1
ATOM 5594 N N . ASN A 1 765 ? -61.082 -65.634 59.077 1.00 41.50 765 ASN A N 1
ATOM 5595 C CA . ASN A 1 765 ? -60.188 -66.807 59.078 1.00 41.50 765 ASN A CA 1
ATOM 5596 C C . ASN A 1 765 ? -59.087 -66.957 57.993 1.00 41.50 765 ASN A C 1
ATOM 5598 O O . ASN A 1 765 ? -59.377 -67.037 56.800 1.00 41.50 765 ASN A O 1
ATOM 5602 N N . GLY A 1 766 ? -57.850 -67.216 58.432 1.00 35.81 766 GLY A N 1
ATOM 5603 C CA . GLY A 1 766 ? -56.767 -67.711 57.579 1.00 35.81 766 GLY A CA 1
ATOM 5604 C C . GLY A 1 766 ? -55.496 -68.006 58.372 1.00 35.81 766 GLY A C 1
ATOM 5605 O O . GLY A 1 766 ? -54.732 -67.097 58.667 1.00 35.81 766 GLY A O 1
ATOM 5606 N N . ASP A 1 767 ? -55.330 -69.278 58.723 1.00 44.06 767 ASP A N 1
ATOM 5607 C CA . ASP A 1 767 ? -54.261 -69.888 59.518 1.00 44.06 767 ASP A CA 1
ATOM 5608 C C . ASP A 1 767 ? -52.829 -69.598 59.027 1.00 44.06 767 ASP A C 1
ATOM 5610 O O . ASP A 1 767 ? -52.592 -69.382 57.837 1.00 44.06 767 ASP A O 1
ATOM 5614 N N . GLY A 1 768 ? -51.850 -69.709 59.932 1.00 38.31 768 GLY A N 1
ATOM 5615 C CA . GLY A 1 768 ? -50.437 -69.747 59.553 1.00 38.31 768 GLY A CA 1
ATOM 5616 C C . GLY A 1 768 ? -49.467 -69.615 60.720 1.00 38.31 768 GLY A C 1
ATOM 5617 O O . GLY A 1 768 ? -48.965 -68.529 60.979 1.00 38.31 768 GLY A O 1
ATOM 5618 N N . ASP A 1 769 ? -49.226 -70.736 61.394 1.00 41.53 769 ASP A N 1
ATOM 5619 C CA . ASP A 1 769 ? -48.292 -70.956 62.501 1.00 41.53 769 ASP A CA 1
ATOM 5620 C C . ASP A 1 769 ? -46.874 -70.387 62.300 1.00 41.53 769 ASP A C 1
ATOM 5622 O O . ASP A 1 769 ? -46.357 -70.349 61.181 1.00 41.53 769 ASP A O 1
ATOM 5626 N N . GLY A 1 770 ? -46.185 -70.090 63.411 1.00 36.59 770 GLY A N 1
ATOM 5627 C CA . GLY A 1 770 ? -44.719 -70.094 63.421 1.00 36.59 770 GLY A CA 1
ATOM 5628 C C . GLY A 1 770 ? -44.033 -69.249 64.492 1.00 36.59 770 GLY A C 1
ATOM 5629 O O . GLY A 1 770 ? -43.469 -68.210 64.171 1.00 36.59 770 GLY A O 1
ATOM 5630 N N . ASP A 1 771 ? -44.082 -69.728 65.738 1.00 41.16 771 ASP A N 1
ATOM 5631 C CA . ASP A 1 771 ? -43.069 -69.683 66.815 1.00 41.16 771 ASP A CA 1
ATOM 5632 C C . ASP A 1 771 ? -41.693 -69.052 66.477 1.00 41.16 771 ASP A C 1
ATOM 5634 O O . ASP A 1 771 ? -41.131 -69.274 65.412 1.00 41.16 771 ASP A O 1
ATOM 5638 N N . GLY A 1 772 ? -40.976 -68.352 67.358 1.00 35.25 772 GLY A N 1
ATOM 5639 C CA . GLY A 1 772 ? -41.086 -68.150 68.799 1.00 35.25 772 GLY A CA 1
ATOM 5640 C C . GLY A 1 772 ? -39.947 -67.216 69.260 1.00 35.25 772 GLY A C 1
ATOM 5641 O O . GLY A 1 772 ? -38.930 -67.071 68.588 1.00 35.25 772 GLY A O 1
ATOM 5642 N N . ASN A 1 773 ? -40.197 -66.428 70.306 1.00 37.28 773 ASN A N 1
ATOM 5643 C CA . ASN A 1 773 ? -39.626 -66.579 71.653 1.00 37.28 773 ASN A CA 1
ATOM 5644 C C . ASN A 1 773 ? -38.109 -66.298 71.744 1.00 37.28 773 ASN A C 1
ATOM 5646 O O . ASN A 1 773 ? -37.290 -67.108 71.328 1.00 37.28 773 ASN A O 1
ATOM 5650 N N . GLY A 1 774 ? -37.715 -65.124 72.237 1.00 34.16 774 GLY A N 1
ATOM 5651 C CA . GLY A 1 774 ? -37.266 -64.932 73.631 1.00 34.16 774 GLY A CA 1
ATOM 5652 C C . GLY A 1 774 ? -35.790 -64.494 73.587 1.00 34.16 774 GLY A C 1
ATOM 5653 O O . GLY A 1 774 ? -35.115 -64.764 72.605 1.00 34.16 774 GLY A O 1
ATOM 5654 N N . SER A 1 775 ? -35.175 -63.794 74.531 1.00 34.38 775 SER A N 1
ATOM 5655 C CA . SER A 1 775 ? -35.523 -63.339 75.873 1.00 34.38 775 SER A CA 1
ATOM 5656 C C . SER A 1 775 ? -34.335 -62.500 76.379 1.00 34.38 775 SER A C 1
ATOM 5658 O O . SER A 1 775 ? -33.199 -62.802 76.027 1.00 34.38 775 SER A O 1
ATOM 5660 N N . ASP A 1 776 ? -34.632 -61.520 77.231 1.00 35.47 776 ASP A N 1
ATOM 5661 C CA . ASP A 1 776 ? -33.856 -61.041 78.388 1.00 35.47 776 ASP A CA 1
ATOM 5662 C C . ASP A 1 776 ? -32.383 -60.576 78.294 1.00 35.47 776 ASP A C 1
ATOM 5664 O O . ASP A 1 776 ? -31.456 -61.325 78.015 1.00 35.47 776 ASP A O 1
ATOM 5668 N N . ALA A 1 777 ? -32.223 -59.302 78.685 1.00 39.25 777 ALA A N 1
ATOM 5669 C CA . ALA A 1 777 ? -31.473 -58.786 79.844 1.00 39.25 777 ALA A CA 1
ATOM 5670 C C . ALA A 1 777 ? -30.046 -59.287 80.160 1.00 39.25 777 ALA A C 1
ATOM 5672 O O . ALA A 1 777 ? -29.803 -60.475 80.348 1.00 39.25 777 ALA A O 1
ATOM 5673 N N . GLY A 1 778 ? -29.141 -58.336 80.443 1.00 31.70 778 GLY A N 1
ATOM 5674 C CA . GLY A 1 778 ? -27.933 -58.621 81.228 1.00 31.70 778 GLY A CA 1
ATOM 5675 C C . GLY A 1 778 ? -26.814 -57.580 81.160 1.00 31.70 778 GLY A C 1
ATOM 5676 O O . GLY A 1 778 ? -25.960 -57.659 80.291 1.00 31.70 778 GLY A O 1
ATOM 5677 N N . ASP A 1 779 ? -26.887 -56.631 82.091 1.00 35.59 779 ASP A N 1
ATOM 5678 C CA . ASP A 1 779 ? -25.864 -55.965 82.924 1.00 35.59 779 ASP A CA 1
ATOM 5679 C C . ASP A 1 779 ? -24.332 -56.067 82.668 1.00 35.59 779 ASP A C 1
ATOM 5681 O O . ASP A 1 779 ? -23.795 -57.099 82.275 1.00 35.59 779 ASP A O 1
ATOM 5685 N N . ASP A 1 780 ? -23.672 -54.955 83.033 1.00 41.62 780 ASP A N 1
ATOM 5686 C CA . ASP A 1 780 ? -22.269 -54.659 83.395 1.00 41.62 780 ASP A CA 1
ATOM 5687 C C . ASP A 1 780 ? -21.132 -55.674 83.120 1.00 41.62 780 ASP A C 1
ATOM 5689 O O . ASP A 1 780 ? -21.160 -56.809 83.586 1.00 41.62 780 ASP A O 1
ATOM 5693 N N . GLN A 1 781 ? -20.001 -55.183 82.575 1.00 34.62 781 GLN A N 1
ATOM 5694 C CA . GLN A 1 781 ? -18.702 -55.164 83.283 1.00 34.62 781 GLN A CA 1
ATOM 5695 C C . GLN A 1 781 ? -17.585 -54.409 82.533 1.00 34.62 781 GLN A C 1
ATOM 5697 O O . GLN A 1 781 ? -17.396 -54.468 81.322 1.00 34.62 781 GLN A O 1
ATOM 5702 N N . LYS A 1 782 ? -16.813 -53.731 83.377 1.00 36.09 782 LYS A N 1
ATOM 5703 C CA . LYS A 1 782 ? -15.592 -52.942 83.223 1.00 36.09 782 LYS A CA 1
ATOM 5704 C C . LYS A 1 782 ? -14.371 -53.812 82.881 1.00 36.09 782 LYS A C 1
ATOM 5706 O O . LYS A 1 782 ? -14.210 -54.873 83.472 1.00 36.09 782 LYS A O 1
ATOM 5711 N N . LEU A 1 783 ? -13.438 -53.303 82.070 1.00 30.66 783 LEU A N 1
ATOM 5712 C CA . LEU A 1 783 ? -12.025 -53.706 82.117 1.00 30.66 783 LEU A CA 1
ATOM 5713 C C . LEU A 1 783 ? -11.114 -52.566 81.641 1.00 30.66 783 LEU A C 1
ATOM 5715 O O . LEU A 1 783 ? -11.356 -51.913 80.632 1.00 30.66 783 LEU A O 1
ATOM 5719 N N . ASP A 1 784 ? -10.093 -52.341 82.455 1.00 35.88 784 ASP A N 1
ATOM 5720 C CA . ASP A 1 784 ? -9.071 -51.300 82.447 1.00 35.88 784 ASP A CA 1
ATOM 5721 C C . ASP A 1 784 ? -7.729 -51.969 82.100 1.00 35.88 784 ASP A C 1
ATOM 5723 O O . ASP A 1 784 ? -7.536 -53.117 82.511 1.00 35.88 784 ASP A O 1
ATOM 5727 N N . ALA A 1 785 ? -6.809 -51.288 81.400 1.00 34.72 785 ALA A N 1
ATOM 5728 C CA . ALA A 1 785 ? -5.360 -51.508 81.549 1.00 34.72 785 ALA A CA 1
ATOM 5729 C C . ALA A 1 785 ? -4.463 -50.564 80.711 1.00 34.72 785 ALA A C 1
ATOM 5731 O O . ALA A 1 785 ? -4.390 -50.676 79.490 1.00 34.72 785 ALA A O 1
ATOM 5732 N N . THR A 1 786 ? -3.616 -49.821 81.447 1.00 32.88 786 THR A N 1
ATOM 5733 C CA . THR A 1 786 ? -2.175 -49.506 81.202 1.00 32.88 786 THR A CA 1
ATOM 5734 C C . THR A 1 786 ? -1.804 -48.562 80.039 1.00 32.88 786 THR A C 1
ATOM 5736 O O . THR A 1 786 ? -2.357 -48.654 78.959 1.00 32.88 786 THR A O 1
ATOM 5739 N N . GLY A 1 787 ? -0.830 -47.645 80.108 1.00 27.45 787 GLY A N 1
ATOM 5740 C CA . GLY A 1 787 ? 0.200 -47.290 81.093 1.00 27.45 787 GLY A CA 1
ATOM 5741 C C . GLY A 1 787 ? 1.266 -46.392 80.409 1.00 27.45 787 GLY A C 1
ATOM 5742 O O . GLY A 1 787 ? 1.603 -46.623 79.254 1.00 27.45 787 GLY A O 1
ATOM 5743 N N . MET A 1 788 ? 1.738 -45.348 81.109 1.00 33.22 788 MET A N 1
ATOM 5744 C CA . MET A 1 788 ? 2.727 -44.297 80.723 1.00 33.22 788 MET A CA 1
ATOM 5745 C C . MET A 1 788 ? 4.192 -44.840 80.546 1.00 33.22 788 MET A C 1
ATOM 5747 O O . MET A 1 788 ? 4.308 -46.064 80.619 1.00 33.22 788 MET A O 1
ATOM 5751 N N . PRO A 1 789 ? 5.333 -44.068 80.445 1.00 49.31 789 PRO A N 1
ATOM 5752 C CA . PRO A 1 789 ? 5.582 -42.599 80.568 1.00 49.31 789 PRO A CA 1
ATOM 5753 C C . PRO A 1 789 ? 6.768 -41.929 79.786 1.00 49.31 789 PRO A C 1
ATOM 5755 O O . PRO A 1 789 ? 7.640 -42.584 79.226 1.00 49.31 789 PRO A O 1
ATOM 5758 N N . GLY A 1 790 ? 6.861 -40.589 79.929 1.00 28.19 790 GLY A N 1
ATOM 5759 C CA . GLY A 1 790 ? 8.112 -39.789 80.014 1.00 28.19 790 GLY A CA 1
ATOM 5760 C C . GLY A 1 790 ? 8.398 -38.864 78.814 1.00 28.19 790 GLY A C 1
ATOM 5761 O O . GLY A 1 790 ? 8.328 -39.311 77.685 1.00 28.19 790 GLY A O 1
ATOM 5762 N N . GLY A 1 791 ? 8.755 -37.577 78.911 1.00 28.36 791 GLY A N 1
ATOM 5763 C CA . GLY A 1 791 ? 9.010 -36.665 80.022 1.00 28.36 791 GLY A CA 1
ATOM 5764 C C . GLY A 1 791 ? 9.992 -35.540 79.605 1.00 28.36 791 GLY A C 1
ATOM 5765 O O . GLY A 1 791 ? 11.050 -35.832 79.068 1.00 28.36 791 GLY A O 1
ATOM 5766 N N . ILE A 1 792 ? 9.662 -34.300 80.006 1.00 30.72 792 ILE A N 1
ATOM 5767 C CA . ILE A 1 792 ? 10.538 -33.202 80.500 1.00 30.72 792 ILE A CA 1
ATOM 5768 C C . ILE A 1 792 ? 11.298 -32.251 79.518 1.00 30.72 792 ILE A C 1
ATOM 5770 O O . ILE A 1 792 ? 12.009 -32.677 78.618 1.00 30.72 792 ILE A O 1
ATOM 5774 N N . LEU A 1 793 ? 11.230 -30.953 79.903 1.00 29.69 793 LEU A N 1
ATOM 5775 C CA . LEU A 1 793 ? 12.015 -29.724 79.604 1.00 29.69 793 LEU A CA 1
ATOM 5776 C C . LEU A 1 793 ? 11.549 -28.862 78.409 1.00 29.69 793 LEU A C 1
ATOM 5778 O O . LEU A 1 793 ? 11.483 -29.349 77.296 1.00 29.69 793 LEU A O 1
ATOM 5782 N N . GLY A 1 794 ? 11.261 -27.556 78.521 1.00 26.86 794 GLY A N 1
ATOM 5783 C CA . GLY A 1 794 ? 11.350 -26.588 79.628 1.00 26.86 794 GLY A CA 1
ATOM 5784 C C . GLY A 1 794 ? 11.893 -25.221 79.150 1.00 26.86 794 GLY A C 1
ATOM 5785 O O . GLY A 1 794 ? 12.890 -25.198 78.439 1.00 26.86 794 GLY A O 1
ATOM 5786 N N . GLY A 1 795 ? 11.285 -24.109 79.602 1.00 27.67 795 GLY A N 1
ATOM 5787 C CA . GLY A 1 795 ? 11.814 -22.719 79.544 1.00 27.67 795 GLY A CA 1
ATOM 5788 C C . GLY A 1 795 ? 11.192 -21.847 78.437 1.00 27.67 795 GLY A C 1
ATOM 5789 O O . GLY A 1 795 ? 11.400 -22.144 77.273 1.00 27.67 795 GLY A O 1
ATOM 5790 N N . VAL A 1 796 ? 10.297 -20.869 78.665 1.00 28.89 796 VAL A N 1
ATOM 5791 C CA . VAL A 1 796 ? 10.280 -19.638 79.507 1.00 28.89 796 VAL A CA 1
ATOM 5792 C C . VAL A 1 796 ? 11.159 -18.492 78.966 1.00 28.89 796 VAL A C 1
ATOM 5794 O O . VAL A 1 796 ? 12.313 -18.716 78.623 1.00 28.89 796 VAL A O 1
ATOM 5797 N N . ILE A 1 797 ? 10.579 -17.273 79.039 1.00 28.66 797 ILE A N 1
ATOM 5798 C CA . ILE A 1 797 ? 11.077 -15.879 78.870 1.00 28.66 797 ILE A CA 1
ATOM 5799 C C . ILE A 1 797 ? 10.479 -15.233 77.595 1.00 28.66 797 ILE A C 1
ATOM 5801 O O . ILE A 1 797 ? 10.811 -15.648 76.497 1.00 28.66 797 ILE A O 1
ATOM 5805 N N . ALA A 1 798 ? 9.467 -14.350 77.608 1.00 28.12 798 ALA A N 1
ATOM 5806 C CA . ALA A 1 798 ? 9.154 -13.121 78.369 1.00 28.12 798 ALA A CA 1
ATOM 5807 C C . ALA A 1 798 ? 9.960 -11.864 77.961 1.00 28.12 798 ALA A C 1
ATOM 5809 O O . ALA A 1 798 ? 11.178 -11.844 78.079 1.00 28.12 798 ALA A O 1
ATOM 5810 N N . GLY A 1 799 ? 9.241 -10.783 77.616 1.00 25.75 799 GLY A N 1
ATOM 5811 C CA . GLY A 1 799 ? 9.717 -9.384 77.637 1.00 25.75 799 GLY A CA 1
ATOM 5812 C C . GLY A 1 799 ? 9.881 -8.745 76.245 1.00 25.75 799 GLY A C 1
ATOM 5813 O O . GLY A 1 799 ? 10.760 -9.169 75.514 1.00 25.75 799 GLY A O 1
ATOM 5814 N N . ILE A 1 800 ? 9.018 -7.854 75.727 1.00 29.09 800 ILE A N 1
ATOM 5815 C CA . ILE A 1 800 ? 8.541 -6.508 76.153 1.00 29.09 800 ILE A CA 1
ATOM 5816 C C . ILE A 1 800 ? 9.272 -5.348 75.427 1.00 29.09 800 ILE A C 1
ATOM 5818 O O . ILE A 1 800 ? 10.480 -5.202 75.541 1.00 29.09 800 ILE A O 1
ATOM 5822 N N . LEU A 1 801 ? 8.443 -4.514 74.772 1.00 24.23 801 LEU A N 1
ATOM 5823 C CA . LEU A 1 801 ? 8.492 -3.061 74.477 1.00 24.23 801 LEU A CA 1
ATOM 5824 C C . LEU A 1 801 ? 9.697 -2.367 73.796 1.00 24.23 801 LEU A C 1
ATOM 5826 O O . LEU A 1 801 ? 10.785 -2.281 74.343 1.00 24.23 801 LEU A O 1
ATOM 5830 N N . ALA A 1 802 ? 9.307 -1.634 72.738 1.00 27.12 802 ALA A N 1
ATOM 5831 C CA . ALA A 1 802 ? 9.486 -0.190 72.487 1.00 27.12 802 ALA A CA 1
ATOM 5832 C C . ALA A 1 802 ? 10.896 0.394 72.254 1.00 27.12 802 ALA A C 1
ATOM 5834 O O . ALA A 1 802 ? 11.780 0.266 73.087 1.00 27.12 802 ALA A O 1
ATOM 5835 N N . LEU A 1 803 ? 11.064 1.221 71.208 1.00 24.02 803 LEU A N 1
ATOM 5836 C CA . LEU A 1 803 ? 10.815 2.679 71.224 1.00 24.02 803 LEU A CA 1
ATOM 5837 C C . LEU A 1 803 ? 11.509 3.373 70.016 1.00 24.02 803 LEU A C 1
ATOM 5839 O O . LEU A 1 803 ? 12.693 3.183 69.782 1.00 24.02 803 LEU A O 1
ATOM 5843 N N . MET A 1 804 ? 10.739 4.209 69.309 1.00 23.95 804 MET A N 1
ATOM 5844 C CA . MET A 1 804 ? 11.064 5.514 68.692 1.00 23.95 804 MET A CA 1
ATOM 5845 C C . MET A 1 804 ? 12.336 5.784 67.839 1.00 23.95 804 MET A C 1
ATOM 5847 O O . MET A 1 804 ? 13.446 5.875 68.339 1.00 23.95 804 MET A O 1
ATOM 5851 N N . ALA A 1 805 ? 12.038 6.198 66.596 1.00 25.61 805 ALA A N 1
ATOM 5852 C CA . ALA A 1 805 ? 12.286 7.528 66.002 1.00 25.61 805 ALA A CA 1
ATOM 5853 C C . ALA A 1 805 ? 13.669 7.964 65.450 1.00 25.61 805 ALA A C 1
ATOM 5855 O O . ALA A 1 805 ? 14.691 7.931 66.121 1.00 25.61 805 ALA A O 1
ATOM 5856 N N . ALA A 1 806 ? 13.543 8.618 64.282 1.00 25.67 806 ALA A N 1
ATOM 5857 C CA . ALA A 1 806 ? 14.213 9.846 63.822 1.00 25.67 806 ALA A CA 1
ATOM 5858 C C . ALA A 1 806 ? 15.515 9.773 62.993 1.00 25.67 806 ALA A C 1
ATOM 5860 O O . ALA A 1 806 ? 16.483 9.111 63.346 1.00 25.67 806 ALA A O 1
ATOM 5861 N N . GLY A 1 807 ? 15.530 10.601 61.931 1.00 24.92 807 GLY A N 1
ATOM 5862 C CA . GLY A 1 807 ? 16.709 11.063 61.177 1.00 24.92 807 GLY A CA 1
ATOM 5863 C C . GLY A 1 807 ? 16.541 10.912 59.657 1.00 24.92 807 GLY A C 1
ATOM 5864 O O . GLY A 1 807 ? 16.948 9.902 59.108 1.00 24.92 807 GLY A O 1
ATOM 5865 N N . ALA A 1 808 ? 15.772 11.738 58.938 1.00 24.81 808 ALA A N 1
ATOM 5866 C CA . ALA A 1 808 ? 16.054 13.124 58.520 1.00 24.81 808 ALA A CA 1
ATOM 5867 C C . ALA A 1 808 ? 17.307 13.309 57.622 1.00 24.81 808 ALA A C 1
ATOM 5869 O O . ALA A 1 808 ? 18.431 13.301 58.103 1.00 24.81 808 ALA A O 1
ATOM 5870 N N . ALA A 1 809 ? 17.037 13.533 56.327 1.00 26.48 809 ALA A N 1
ATOM 5871 C CA . ALA A 1 809 ? 17.603 14.532 55.402 1.00 26.48 809 ALA A CA 1
ATOM 5872 C C . ALA A 1 809 ? 19.112 14.890 55.405 1.00 26.48 809 ALA A C 1
ATOM 5874 O O . ALA A 1 809 ? 19.605 15.498 56.348 1.00 26.48 809 ALA A O 1
ATOM 5875 N N . PHE A 1 810 ? 19.763 14.740 54.237 1.00 23.09 810 PHE A N 1
ATOM 5876 C CA . PHE A 1 810 ? 20.705 15.717 53.637 1.00 23.09 810 PHE A CA 1
ATOM 5877 C C . PHE A 1 810 ? 20.941 15.336 52.147 1.00 23.09 810 PHE A C 1
ATOM 5879 O O . PHE A 1 810 ? 21.347 14.214 51.876 1.00 23.09 810 PHE A O 1
ATOM 5886 N N . VAL A 1 811 ? 20.433 16.067 51.140 1.00 24.64 811 VAL A N 1
ATOM 5887 C CA . VAL A 1 811 ? 20.935 17.313 50.498 1.00 24.64 811 VAL A CA 1
ATOM 5888 C C . VAL A 1 811 ? 21.983 17.083 49.386 1.00 24.64 811 VAL A C 1
ATOM 5890 O O . VAL A 1 811 ? 23.137 16.764 49.633 1.00 24.64 811 VAL A O 1
ATOM 5893 N N . ALA A 1 812 ? 21.504 17.375 48.171 1.00 24.66 812 ALA A N 1
ATOM 5894 C CA . ALA A 1 812 ? 22.081 18.207 47.109 1.00 24.66 812 ALA A CA 1
ATOM 5895 C C . ALA A 1 812 ? 23.339 17.796 46.312 1.00 24.66 812 ALA A C 1
ATOM 5897 O O . ALA A 1 812 ? 24.463 17.767 46.795 1.00 24.66 812 ALA A O 1
ATOM 5898 N N . SER A 1 813 ? 23.092 17.747 44.996 1.00 26.22 813 SER A N 1
ATOM 5899 C CA . SER A 1 813 ? 23.796 18.464 43.920 1.00 26.22 813 SER A CA 1
ATOM 5900 C C . SER A 1 813 ? 25.301 18.250 43.732 1.00 26.22 813 SER A C 1
ATOM 5902 O O . SER A 1 813 ? 26.109 18.705 44.539 1.00 26.22 813 SER A O 1
ATOM 5904 N N . ARG A 1 814 ? 25.679 17.828 42.518 1.00 26.08 814 ARG A N 1
ATOM 5905 C CA . ARG A 1 814 ? 26.630 18.604 41.706 1.00 26.08 814 ARG A CA 1
ATOM 5906 C C . ARG A 1 814 ? 26.598 18.213 40.227 1.00 26.08 814 ARG A C 1
ATOM 5908 O O . ARG A 1 814 ? 26.792 17.061 39.869 1.00 26.08 814 ARG A O 1
ATOM 5915 N N . ASN A 1 815 ? 26.396 19.246 39.411 1.00 27.33 815 ASN A N 1
ATOM 5916 C CA . ASN A 1 815 ? 26.741 19.353 37.995 1.00 27.33 815 ASN A CA 1
ATOM 5917 C C . ASN A 1 815 ? 28.164 18.850 37.699 1.00 27.33 815 ASN A C 1
ATOM 5919 O O . ASN A 1 815 ? 29.035 18.998 38.556 1.00 27.33 815 ASN A O 1
ATOM 5923 N N . VAL A 1 816 ? 28.424 18.443 36.451 1.00 28.31 816 VAL A N 1
ATOM 5924 C CA . VAL A 1 816 ? 29.374 19.123 35.542 1.00 28.31 816 VAL A CA 1
ATOM 5925 C C . VAL A 1 816 ? 29.265 18.524 34.134 1.00 28.31 816 VAL A C 1
ATOM 5927 O O . VAL A 1 816 ? 29.399 17.323 33.930 1.00 28.31 816 VAL A O 1
ATOM 5930 N N . ALA A 1 817 ? 29.037 19.420 33.177 1.00 32.06 817 ALA A N 1
ATOM 5931 C CA . ALA A 1 817 ? 29.137 19.223 31.741 1.00 32.06 817 ALA A CA 1
ATOM 5932 C C . ALA A 1 817 ? 30.543 18.794 31.292 1.00 32.06 817 ALA A C 1
ATOM 5934 O O . ALA A 1 817 ? 31.532 19.220 31.888 1.00 32.06 817 ALA A O 1
ATOM 5935 N N . ARG A 1 818 ? 30.640 18.095 30.157 1.00 29.05 818 ARG A N 1
ATOM 5936 C CA . ARG A 1 818 ? 31.790 18.211 29.249 1.00 29.05 818 ARG A CA 1
ATOM 5937 C C . ARG A 1 818 ? 31.395 17.830 27.824 1.00 29.05 818 ARG A C 1
ATOM 5939 O O . ARG A 1 818 ? 31.132 16.669 27.544 1.00 29.05 818 ARG A O 1
ATOM 5946 N N . ASN A 1 819 ? 31.392 18.847 26.966 1.00 29.22 819 ASN A N 1
ATOM 5947 C CA . ASN A 1 819 ? 31.538 18.720 25.521 1.00 29.22 819 ASN A CA 1
ATOM 5948 C C . ASN A 1 819 ? 32.886 18.066 25.189 1.00 29.22 819 ASN A C 1
ATOM 5950 O O . ASN A 1 819 ? 33.909 18.479 25.751 1.00 29.22 819 ASN A O 1
ATOM 5954 N N . ILE A 1 820 ? 32.863 17.136 24.235 1.00 37.50 820 ILE A N 1
ATOM 5955 C CA . ILE A 1 820 ? 33.710 17.128 23.034 1.00 37.50 820 ILE A CA 1
ATOM 5956 C C . ILE A 1 820 ? 32.767 16.868 21.865 1.00 37.50 820 ILE A C 1
ATOM 5958 O O . ILE A 1 820 ? 31.905 15.978 22.039 1.00 37.50 820 ILE A O 1
#

Mean predicted aligned error: 14.74 Å

pLDDT: mean 80.56, std 22.28, range [23.09, 98.94]

Radius of gyration: 43.72 Å; Cα contacts (8 Å, |Δi|>4): 2458; chains: 1; bounding box: 103×90×137 Å

Secondary structure (DSSP, 8-state):
--------------------PPP------------PPPPEEEEE-------TTSTTSS-TTT--S---HHHHHHHHHT---TT-EEEEE-GGGTTS--EEE-SGGGG-SB-S--S-TTS-TT--S-TT-EEEEE--SS-EEEE-TT---EEE-S----EEEEE-SSSEEEE----EE-SSEEEEE-SEEEEEES-EEE-SS-S---EEEEE-TT-EEEEEES-EEE-SSSEEEEEPTT-EEEEEEEES-EEE--SSSEEEEE-TT-EEEEEEEES-EEE-TT-SS--EEEEE-TT-EEEEEEEES-EEE-BTSEEEEE-SS--EEES-EEES-EEE------TT--TTSBSEEEES---EEES-EEES-EEESB--EEE-SEEEEEEEES-EEES-EETTS-SEEE-SEEEEEEEES-EEES-EESEEEEE-SSEEEEEEEES-EEE----SS--EEEEE---EESEEEES-EEE---S--TT--TT----EEEEE-PPPSSTTSEEEEEEES-EEES-S-TTS-S-SEEE-SSBEEEEES-EE-TT------SS-TTSTTSSEEESTTTTBGGGBPPPEEEEEEE-SSEEEEEEE-PPPPTT-BPPPSSEEEEEEEE-TT--EEEEEEEEEEPTT-EEEEE---SSSEEEEEEE-TT-PEEEEPPP-TTS--SPPPPPEEEEE-SSEEEEE--TTPEEEEEETTS-EEEEEEPPTTSEEEEE-PPTT-EEEEEEEETTEE---EEEEPPPPP-------------------------------------------------------------------

Solvent-accessible surface area (backbone atoms only — not comparable to full-atom values): 41011 Å² total; per-residue (Å²): 140,90,85,90,85,84,88,86,81,88,90,86,85,86,89,84,89,86,85,87,82,87,84,84,88,74,93,70,84,81,70,74,80,71,79,76,65,73,44,52,67,41,56,30,66,35,66,54,76,60,51,45,90,48,91,62,24,48,44,96,74,73,71,61,48,61,10,9,62,50,14,50,35,58,48,44,37,67,42,82,50,82,63,15,30,38,39,37,39,36,73,86,40,45,87,70,52,52,34,67,50,56,73,55,69,84,53,33,68,33,66,54,59,67,49,55,83,87,28,77,88,83,64,48,51,4,62,47,8,13,44,38,51,44,59,25,89,33,35,38,38,37,41,32,50,37,44,59,24,39,41,55,74,59,85,44,49,18,12,33,31,33,35,56,27,44,44,31,38,43,31,44,35,68,31,31,30,25,34,10,9,32,35,34,33,35,21,30,47,31,39,39,32,47,30,28,31,47,25,91,88,49,68,39,17,20,23,22,37,34,38,27,55,59,15,24,48,31,39,36,34,47,29,36,22,27,8,38,32,41,19,23,30,34,38,37,36,56,15,46,34,28,44,37,36,36,36,45,28,36,28,33,61,17,50,77,46,15,38,32,36,38,32,45,47,17,39,41,42,32,38,37,40,31,56,24,36,29,40,43,85,81,52,90,49,47,23,19,28,27,36,36,36,32,45,22,39,38,36,39,40,33,41,30,55,23,38,29,26,11,36,57,18,22,32,34,35,33,43,72,49,60,30,39,39,32,48,32,35,42,30,48,25,38,40,43,30,66,63,60,90,51,98,87,60,66,73,19,22,16,54,8,50,30,28,68,31,49,32,38,36,39,38,33,40,40,28,48,25,42,39,30,31,19,21,23,36,38,41,54,15,35,42,29,52,29,41,39,32,48,28,39,40,33,52,30,54,22,83,87,39,20,44,39,25,46,22,34,34,38,31,46,29,41,40,30,50,27,39,37,38,39,38,35,18,27,18,44,37,30,41,34,47,78,31,30,31,40,35,36,40,30,50,27,43,38,32,46,46,49,14,95,71,26,51,20,47,36,34,39,48,27,25,46,37,72,22,39,40,29,48,27,39,37,36,39,62,77,71,85,56,94,82,68,62,99,80,55,53,38,36,20,46,33,37,34,46,28,49,25,95,42,44,87,34,62,18,28,46,35,43,32,42,27,40,38,26,42,25,0,35,97,79,47,70,26,17,25,30,35,36,56,22,34,6,20,45,46,62,46,61,60,30,36,29,54,61,34,34,46,56,72,61,82,85,58,99,74,43,50,34,24,58,40,21,53,44,58,61,54,31,12,18,42,27,26,40,37,38,41,68,40,68,36,32,23,75,40,56,34,37,34,27,31,35,35,69,64,82,55,52,91,53,34,32,74,55,47,71,49,23,33,40,37,37,28,42,28,42,92,60,49,31,44,45,67,60,50,74,46,71,76,44,48,76,70,38,76,48,76,45,66,31,75,45,58,64,53,44,61,33,30,30,26,32,24,64,85,53,29,26,26,40,60,32,49,60,64,90,81,52,59,32,60,50,46,71,48,31,48,80,63,59,60,37,35,34,37,42,28,28,40,43,62,55,72,18,38,36,39,33,24,40,87,85,71,47,80,76,47,75,41,67,16,37,87,89,18,43,38,70,52,70,82,49,63,42,66,36,58,33,36,30,30,26,32,53,95,83,34,62,22,51,75,34,78,50,60,28,30,71,68,78,79,89,76,86,85,85,87,88,80,88,81,87,81,88,82,87,81,86,77,86,87,79,82,90,82,83,88,86,88,88,85,84,90,80,90,88,90,82,90,88,83,84,89,86,87,87,85,81,91,82,85,88,91,83,83,90,84,87,83,89,80,89,81,88,79,90,131